Protein AF-0000000077548757 (afdb_homodimer)

Organism: Bursaphelenchus xylophilus (NCBI:txid6326)

Nearest PDB structures (foldseek):
  6l7t-assembly1_B  TM=7.097E-01  e=1.848E-05  Homo sapiens
  6l7u-assembly1_A  TM=6.089E-01  e=2.791E-05  Homo sap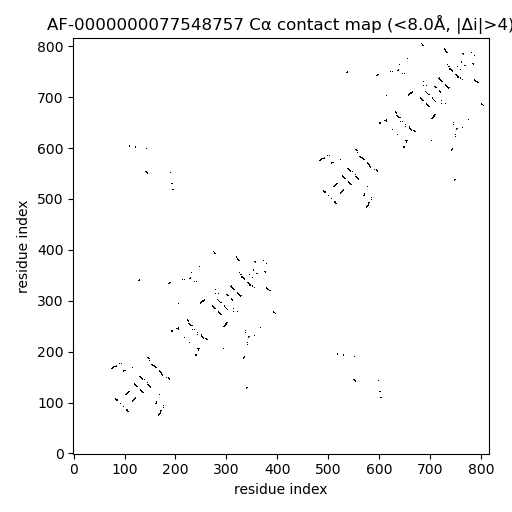iens
  6kam-assembly1_D  TM=5.502E-01  e=1.460E-05  Homo sapiens
  6l7s-assembly1_C  TM=5.361E-01  e=2.205E-05  Homo sapiens
  6kal-assembly1_A  TM=4.834E-01  e=6.367E-05  Homo sapiens

Secondary structure (DSSP, 8-state):
------------------------------TTHHHHHHHHHHHHHHHHHHSHHHHHHHHHHHHHHHHHHHHTS---EEEEEEEEEE--HHHHHHHHTT-PPPSSEEEEESS----SSEEEEEEEE--TTSSEEEEEESS--TTSPPPEEEEE----PPEEEEE-SSSEEEEEE--S-HHHHHHHGGG-BB-----PPP--S----SS-GGGTHHHHHHHHHHHTTT---EE-HHHHHHHHHHSS--TT--EEEEEEEGGG--HHHHHHHHHHSEEEEEES-TTT--EEEEEEETTEEEEEEEEEE-SSSEEEEEEEEGGGTEEEEEEEE----EEEEEETTEEEEEETTHHHHHHHHH-TTTTS---GGG--TTTT-TTEEEEEEPPHHHHHHHEEE-----------/------------------------------TTHHHHHHHHHHHHHHHHHHSHHHHHHHHHHHHHHHHHHHHTS---EEEEEEEEEE--HHHHHHHHTT-PPPSSEEEEESS----SSEEEEEEEE--TTSSEEEEEEEEE-TTSPEEEEEEE----PPEEEEE-SSSEEEEEE--S-HHHHHHHGGG-BB-----PPP--S----SS-GGGTHHHHHHHHHHHTTT---EE-HHHHHHHHHHSS--TT--EEEEEEEGGG--HHHHHHHHHHSEEEEEES-TTT--EEEEEEETTEEEEEEEEEE-SSSEEEEEEEEGGGTEEEEEEEE----EEEEEETTEEEEEETTHHHHHHHHH-TTTTS---GGG--TTTT-TTEEEEEEPPHHHHHHHEEE-----------

Sequence (816 aa):
MAERHNAAEPTAENTLVPWPGSHKLRFRIKSASNRILMRNYRWFTFAVLKLGPIAVILVIVFVLLQSHLYTRAGRRSVEKVENCLLVDADCLQNLAKKLPCKTPLKCAMTGPTRSRNVVTEYLIEDDLTKKYFTLVRAKFSANLTMSKRLLPRFDVTPYITVPTDSNTFVTVRKPPSLEWFNFHWPRSEFMDCLNVTMDRNVSARLIPLEKIGLFDDIRQRGEKFDVTVFLIGGTLLGWFRECDIIPHTHDIDFAIRFNEYKSEFFKYMDGIYRRRFRAGRIESGLEISYHIWGNVRADFFMMYRQNKTTEYIAGMLPWKRQAVRYFSPKVTKLCSGDLHGQLVYVPCNTIEILESTYGPDWMHDVPTNSYNYASSTFNTELGEVFSEAEWLAVWNEFYDKETPKPDSMAERHNAAEPTAENTLVPWPGSHKLRFRIKSASNRILMRNYRWFTFAVLKLGPIAVILVIVFVLLQSHLYTRAGRRSVEKVENCLLVDADCLQNLAKKLPCKTPLKCAMTGPTRSRNVVTEYLIEDDLTKKYFTLVRAKFSANLTMSKRLLPRFDVTPYITVPTDSNTFVTVRKPPSLEWFNFHWPRSEFMDCLNVTMDRNVSARLIPLEKIGLFDDIRQRGEKFDVTVFLIGGTLLGWFRECDIIPHTHDIDFAIRFNEYKSEFFKYMDGIYRRRFRAGRIESGLEISYHIWGNVRADFFMMYRQNKTTEYIAGMLPWKRQAVRYFSPKVTKLCSGDLHGQLVYVPCNTIEILESTYGPDWMHDVPTNSYNYASSTFNTELGEVFSEAEWLAVWNEFYDKETPKPDS

InterPro domains:
  IPR009644 FKTN/Mannosyltransferase regulator [PTHR15407] (121-393)

pLDDT: mean 80.48, std 24.13, range [18.17, 98.75]

Structure (mmCIF, N/CA/C/O backbone):
data_AF-0000000077548757-model_v1
#
loop_
_entity.id
_entity.type
_entity.pdbx_description
1 polymer '(pine wood nematode) hypothetical protein'
#
loop_
_atom_site.group_PDB
_atom_site.id
_atom_site.type_symbol
_atom_site.label_atom_id
_atom_site.label_alt_id
_atom_site.label_comp_id
_atom_site.label_asym_id
_atom_site.label_entity_id
_atom_site.label_seq_id
_atom_site.pdbx_PDB_ins_code
_atom_site.Cartn_x
_atom_site.Cartn_y
_atom_site.Cartn_z
_atom_site.occupancy
_atom_site.B_iso_or_equiv
_atom_site.auth_seq_id
_atom_site.auth_comp_id
_atom_site.auth_asym_id
_atom_site.auth_atom_id
_atom_site.pdbx_PDB_model_num
ATOM 1 N N . MET A 1 1 ? 4.879 32.344 -56.125 1 18.17 1 MET A N 1
ATOM 2 C CA . MET A 1 1 ? 6.27 32.75 -55.969 1 18.17 1 MET A CA 1
ATOM 3 C C . MET A 1 1 ? 6.555 33.156 -54.5 1 18.17 1 MET A C 1
ATOM 5 O O . MET A 1 1 ? 6.707 34.344 -54.188 1 18.17 1 MET A O 1
ATOM 9 N N . ALA A 1 2 ? 5.812 32.562 -53.625 1 20.67 2 ALA A N 1
ATOM 10 C CA . ALA A 1 2 ? 5.25 32.969 -52.344 1 20.67 2 ALA A CA 1
ATOM 11 C C . ALA A 1 2 ? 6.348 33.156 -51.312 1 20.67 2 ALA A C 1
ATOM 13 O O . ALA A 1 2 ? 7.188 32.281 -51.125 1 20.67 2 ALA A O 1
ATOM 14 N N . GLU A 1 3 ? 6.68 34.375 -51.031 1 18.58 3 GLU A N 1
ATOM 15 C CA . GLU A 1 3 ? 7.828 35 -50.375 1 18.58 3 GLU A CA 1
ATOM 16 C C . GLU A 1 3 ? 7.988 34.531 -48.938 1 18.58 3 GLU A C 1
ATOM 18 O O . GLU A 1 3 ? 7.078 34.719 -48.125 1 18.58 3 GLU A O 1
ATOM 23 N N . ARG A 1 4 ? 8.594 33.375 -48.719 1 19.78 4 ARG A N 1
ATOM 24 C CA . ARG A 1 4 ? 8.883 32.531 -47.594 1 19.78 4 ARG A CA 1
ATOM 25 C C . ARG A 1 4 ? 9.656 33.281 -46.5 1 19.78 4 ARG A C 1
ATOM 27 O O . ARG A 1 4 ? 10.812 33.656 -46.719 1 19.78 4 ARG A O 1
ATOM 34 N N . HIS A 1 5 ? 8.922 34.281 -45.875 1 18.95 5 HIS A N 1
ATOM 35 C CA . HIS A 1 5 ? 9.539 35.25 -44.969 1 18.95 5 HIS A CA 1
ATOM 36 C C . HIS A 1 5 ? 10.344 34.531 -43.875 1 18.95 5 HIS A C 1
ATOM 38 O O . HIS A 1 5 ? 9.867 33.562 -43.281 1 18.95 5 HIS A O 1
ATOM 44 N N . ASN A 1 6 ? 11.625 34.5 -44 1 19.42 6 ASN A N 1
ATOM 45 C CA . ASN A 1 6 ? 12.82 33.938 -43.375 1 19.42 6 ASN A CA 1
ATOM 46 C C . ASN A 1 6 ? 12.969 34.375 -41.938 1 19.42 6 ASN A C 1
ATOM 48 O O . ASN A 1 6 ? 13.211 35.562 -41.656 1 19.42 6 ASN A O 1
ATOM 52 N N . ALA A 1 7 ? 11.922 34 -41.156 1 20.2 7 ALA A N 1
ATOM 53 C CA . ALA A 1 7 ? 11.781 34.5 -39.781 1 20.2 7 ALA A CA 1
ATOM 54 C C . ALA A 1 7 ? 13.109 34.406 -39.031 1 20.2 7 ALA A C 1
ATOM 56 O O . ALA A 1 7 ? 13.766 33.375 -39.031 1 20.2 7 ALA A O 1
ATOM 57 N N . ALA A 1 8 ? 13.672 35.531 -38.781 1 20.02 8 ALA A N 1
ATOM 58 C CA . ALA A 1 8 ? 14.922 36.031 -38.219 1 20.02 8 ALA A CA 1
ATOM 59 C C . ALA A 1 8 ? 15.156 35.438 -36.844 1 20.02 8 ALA A C 1
ATOM 61 O O . ALA A 1 8 ? 14.312 35.562 -35.938 1 20.02 8 ALA A O 1
ATOM 62 N N . GLU A 1 9 ? 15.617 34.25 -36.719 1 21.44 9 GLU A N 1
ATOM 63 C CA . GLU A 1 9 ? 15.938 33.406 -35.562 1 21.44 9 GLU A CA 1
ATOM 64 C C . GLU A 1 9 ? 16.859 34.156 -34.594 1 21.44 9 GLU A C 1
ATOM 66 O O . GLU A 1 9 ? 17.984 34.5 -34.969 1 21.44 9 GLU A O 1
ATOM 71 N N . PRO A 1 10 ? 16.281 35.156 -33.844 1 19.94 10 PRO A N 1
ATOM 72 C CA . PRO A 1 10 ? 17.156 36.031 -33.094 1 19.94 10 PRO A CA 1
ATOM 73 C C . PRO A 1 10 ? 18.188 35.281 -32.25 1 19.94 10 PRO A C 1
ATOM 75 O O . PRO A 1 10 ? 17.875 34.25 -31.656 1 19.94 10 PRO A O 1
ATOM 78 N N . THR A 1 11 ? 19.359 35.125 -32.719 1 20.47 11 THR A N 1
ATOM 79 C CA . THR A 1 11 ? 20.609 34.531 -32.25 1 20.47 11 THR A CA 1
ATOM 80 C C . THR A 1 11 ? 21.062 35.125 -30.938 1 20.47 11 THR A C 1
ATOM 82 O O . THR A 1 11 ? 21.844 36.094 -30.922 1 20.47 11 THR A O 1
ATOM 85 N N . ALA A 1 12 ? 20.031 35.406 -30.078 1 20.61 12 ALA A N 1
ATOM 86 C CA . ALA A 1 12 ? 20.484 36.25 -28.953 1 20.61 12 ALA A CA 1
ATOM 87 C C . ALA A 1 12 ? 21.734 35.656 -28.328 1 20.61 12 ALA A C 1
ATOM 89 O O . ALA A 1 12 ? 21.797 34.469 -28 1 20.61 12 ALA A O 1
ATOM 90 N N . GLU A 1 13 ? 22.781 36.125 -28.766 1 20.19 13 GLU A N 1
ATOM 91 C CA . GLU A 1 13 ? 24.172 35.875 -28.422 1 20.19 13 GLU A CA 1
ATOM 92 C C . GLU A 1 13 ? 24.391 35.969 -26.906 1 20.19 13 GLU A C 1
ATOM 94 O O . GLU A 1 13 ? 24.234 37.031 -26.312 1 20.19 13 GLU A O 1
ATOM 99 N N . ASN A 1 14 ? 23.609 35.094 -26.234 1 19.17 14 ASN A N 1
ATOM 100 C CA . ASN A 1 14 ? 23.656 35.156 -24.781 1 19.17 14 ASN A CA 1
ATOM 101 C C . ASN A 1 14 ? 25.094 35.281 -24.281 1 19.17 14 ASN A C 1
ATOM 103 O O . ASN A 1 14 ? 25.938 34.438 -24.547 1 19.17 14 ASN A O 1
ATOM 107 N N . THR A 1 15 ? 25.531 36.469 -24.375 1 19.77 15 THR A N 1
ATOM 108 C CA . THR A 1 15 ? 26.859 36.906 -23.984 1 19.77 15 THR A CA 1
ATOM 109 C C . THR A 1 15 ? 27.219 36.375 -22.594 1 19.77 15 THR A C 1
ATOM 111 O O . THR A 1 15 ? 26.516 36.656 -21.625 1 19.77 15 THR A O 1
ATOM 114 N N . LEU A 1 16 ? 27.5 35.125 -22.562 1 21.05 16 LEU A N 1
ATOM 115 C CA . LEU A 1 16 ? 28.031 34.406 -21.391 1 21.05 16 LEU A CA 1
ATOM 116 C C . LEU A 1 16 ? 29.031 35.281 -20.641 1 21.05 16 LEU A C 1
ATOM 118 O O . LEU A 1 16 ? 30.062 35.656 -21.203 1 21.05 16 LEU A O 1
ATOM 122 N N . VAL A 1 17 ? 28.438 36.312 -20.094 1 21.81 17 VAL A N 1
ATOM 123 C CA . VAL A 1 17 ? 29.344 37.25 -19.422 1 21.81 17 VAL A CA 1
ATOM 124 C C . VAL A 1 17 ? 30.344 36.469 -18.562 1 21.81 17 VAL A C 1
ATOM 126 O O . VAL A 1 17 ? 29.953 35.562 -17.812 1 21.81 17 VAL A O 1
ATOM 129 N N . PRO A 1 18 ? 31.484 36.406 -19.047 1 23.81 18 PRO A N 1
ATOM 130 C CA . PRO A 1 18 ? 32.594 35.625 -18.531 1 23.81 18 PRO A CA 1
ATOM 131 C C . PRO A 1 18 ? 32.844 35.844 -17.031 1 23.81 18 PRO A C 1
ATOM 133 O O . PRO A 1 18 ? 32.781 37 -16.578 1 23.81 18 PRO A O 1
ATOM 136 N N . TRP A 1 19 ? 32.125 35.125 -16.281 1 19.66 19 TRP A N 1
ATOM 137 C CA . TRP A 1 19 ? 32.312 35.281 -14.836 1 19.66 19 TRP A CA 1
ATOM 138 C C . TRP A 1 19 ? 33.75 35.562 -14.492 1 19.66 19 TRP A C 1
ATOM 140 O O . TRP A 1 19 ? 34.656 34.906 -15.016 1 19.66 19 TRP A O 1
ATOM 150 N N . PRO A 1 20 ? 33.969 36.75 -14.047 1 21.52 20 PRO A N 1
ATOM 151 C CA . PRO A 1 20 ? 35.281 37.406 -13.969 1 21.52 20 PRO A CA 1
ATOM 152 C C . PRO A 1 20 ? 36.344 36.531 -13.297 1 21.52 20 PRO A C 1
ATOM 154 O O . PRO A 1 20 ? 37.469 36.469 -13.789 1 21.52 20 PRO A O 1
ATOM 157 N N . GLY A 1 21 ? 36.062 36.281 -12.023 1 20.47 21 GLY A N 1
ATOM 158 C CA . GLY A 1 21 ? 37.156 36.469 -11.078 1 20.47 21 GLY A CA 1
ATOM 159 C C . GLY A 1 21 ? 38.156 35.312 -11.07 1 20.47 21 GLY A C 1
ATOM 160 O O . GLY A 1 21 ? 37.906 34.281 -10.477 1 20.47 21 GLY A O 1
ATOM 161 N N . SER A 1 22 ? 38.656 34.844 -12.125 1 21.14 22 SER A N 1
ATOM 162 C CA . SER A 1 22 ? 39.562 33.719 -12.375 1 21.14 22 SER A CA 1
ATOM 163 C C . SER A 1 22 ? 40.844 33.875 -11.578 1 21.14 22 SER A C 1
ATOM 165 O O . SER A 1 22 ? 41.906 34.25 -12.133 1 21.14 22 SER A O 1
ATOM 167 N N . HIS A 1 23 ? 40.719 34.562 -10.445 1 19.89 23 HIS A N 1
ATOM 168 C CA . HIS A 1 23 ? 42.094 34.812 -10.023 1 19.89 23 HIS A CA 1
ATOM 169 C C . HIS A 1 23 ? 42.906 33.5 -9.992 1 19.89 23 HIS A C 1
ATOM 171 O O . HIS A 1 23 ? 42.375 32.469 -9.586 1 19.89 23 HIS A O 1
ATOM 177 N N . LYS A 1 24 ? 43.781 33.344 -10.938 1 24.06 24 LYS A N 1
ATOM 178 C CA . LYS A 1 24 ? 44.844 32.375 -11.156 1 24.06 24 LYS A CA 1
ATOM 179 C C . LYS A 1 24 ? 45.531 32.031 -9.844 1 24.06 24 LYS A C 1
ATOM 181 O O . LYS A 1 24 ? 46.188 32.875 -9.234 1 24.06 24 LYS A O 1
ATOM 186 N N . LEU A 1 25 ? 44.75 31.375 -8.984 1 19.11 25 LEU A N 1
ATOM 187 C CA . LEU A 1 25 ? 45.406 30.969 -7.762 1 19.11 25 LEU A CA 1
ATOM 188 C C . LEU A 1 25 ? 46.781 30.359 -8.078 1 19.11 25 LEU A C 1
ATOM 190 O O . LEU A 1 25 ? 46.844 29.312 -8.75 1 19.11 25 LEU A O 1
ATOM 194 N N . ARG A 1 26 ? 47.656 31.172 -8.484 1 21.97 26 ARG A N 1
ATOM 195 C CA . ARG A 1 26 ? 49.062 30.844 -8.688 1 21.97 26 ARG A CA 1
ATOM 196 C C . ARG A 1 26 ? 49.625 30.062 -7.508 1 21.97 26 ARG A C 1
ATOM 198 O O . ARG A 1 26 ? 49.688 30.578 -6.387 1 21.97 26 ARG A O 1
ATOM 205 N N . PHE A 1 27 ? 49.031 28.844 -7.434 1 20.73 27 PHE A N 1
ATOM 206 C CA . PHE A 1 27 ? 49.656 27.938 -6.469 1 20.73 27 PHE A CA 1
ATOM 207 C C . PHE A 1 27 ? 51.188 28.031 -6.547 1 20.73 27 PHE A C 1
ATOM 209 O O . PHE A 1 27 ? 51.781 27.672 -7.559 1 20.73 27 PHE A O 1
ATOM 216 N N . ARG A 1 28 ? 51.625 29.203 -6.184 1 22.31 28 ARG A N 1
ATOM 217 C CA . ARG A 1 28 ? 53.062 29.266 -6.02 1 22.31 28 ARG A CA 1
ATOM 218 C C . ARG A 1 28 ? 53.562 28.109 -5.168 1 22.31 28 ARG A C 1
ATOM 220 O O . ARG A 1 28 ? 53.219 28 -3.99 1 22.31 28 ARG A O 1
ATOM 227 N N . ILE A 1 29 ? 53.438 26.891 -5.801 1 23.19 29 ILE A N 1
ATOM 228 C CA . ILE A 1 29 ? 54.125 25.734 -5.25 1 23.19 29 ILE A CA 1
ATOM 229 C C . ILE A 1 29 ? 55.469 26.156 -4.691 1 23.19 29 ILE A C 1
ATOM 231 O O . ILE A 1 29 ? 56.375 26.531 -5.445 1 23.19 29 ILE A O 1
ATOM 235 N N . LYS A 1 30 ? 55.344 27.047 -3.658 1 24.25 30 LYS A N 1
ATOM 236 C CA . LYS A 1 30 ? 56.594 27.469 -3.004 1 24.25 30 LYS A CA 1
ATOM 237 C C . LYS A 1 30 ? 57.5 26.297 -2.713 1 24.25 30 LYS A C 1
ATOM 239 O O . LYS A 1 30 ? 57.062 25.25 -2.221 1 24.25 30 LYS A O 1
ATOM 244 N N . SER A 1 31 ? 58.5 26.141 -3.525 1 26.36 31 SER A N 1
ATOM 245 C CA . SER A 1 31 ? 59.688 25.297 -3.639 1 26.36 31 SER A CA 1
ATOM 246 C C . SER A 1 31 ? 60.312 25.016 -2.268 1 26.36 31 SER A C 1
ATOM 248 O O . SER A 1 31 ? 61.469 24.672 -2.168 1 26.36 31 SER A O 1
ATOM 250 N N . ALA A 1 32 ? 59.438 25.422 -1.247 1 28 32 ALA A N 1
ATOM 251 C CA . ALA A 1 32 ? 60.219 25.469 0.003 1 28 32 ALA A CA 1
ATOM 252 C C . ALA A 1 32 ? 60.625 24.078 0.435 1 28 32 ALA A C 1
ATOM 254 O O . ALA A 1 32 ? 61.438 23.922 1.361 1 28 32 ALA A O 1
ATOM 255 N N . SER A 1 33 ? 59.781 23.125 -0.044 1 29.12 33 SER A N 1
ATOM 256 C CA . SER A 1 33 ? 60.031 21.844 0.589 1 29.12 33 SER A CA 1
ATOM 257 C C . SER A 1 33 ? 61.438 21.328 0.261 1 29.12 33 SER A C 1
ATOM 259 O O . SER A 1 33 ? 61.875 20.297 0.781 1 29.12 33 SER A O 1
ATOM 261 N N . ASN A 1 34 ? 61.875 21.922 -0.869 1 30.22 34 ASN A N 1
ATOM 262 C CA . ASN A 1 34 ? 63.125 21.344 -1.293 1 30.22 34 ASN A CA 1
ATOM 263 C C . ASN A 1 34 ? 64.25 21.625 -0.282 1 30.22 34 ASN A C 1
ATOM 265 O O . ASN A 1 34 ? 65.312 21.062 -0.39 1 30.22 34 ASN A O 1
ATOM 269 N N . ARG A 1 35 ? 63.938 22.812 0.401 1 30.3 35 ARG A N 1
ATOM 270 C CA . ARG A 1 35 ? 65.062 23.297 1.188 1 30.3 35 ARG A CA 1
ATOM 271 C C . ARG A 1 35 ? 65.312 22.375 2.381 1 30.3 35 ARG A C 1
ATOM 273 O O . ARG A 1 35 ? 66.438 22.312 2.889 1 30.3 35 ARG A O 1
ATOM 280 N N . ILE A 1 36 ? 64.062 21.922 2.852 1 31.28 36 ILE A N 1
ATOM 281 C CA . ILE A 1 36 ? 64.312 21.219 4.105 1 31.28 36 ILE A CA 1
ATOM 282 C C . ILE A 1 36 ? 65.125 19.938 3.834 1 31.28 36 ILE A C 1
ATOM 284 O O . ILE A 1 36 ? 65.875 19.5 4.684 1 31.28 36 ILE A O 1
ATOM 288 N N . LEU A 1 37 ? 64.812 19.453 2.617 1 31.84 37 LEU A N 1
ATOM 289 C CA . LEU A 1 37 ? 65.5 18.203 2.307 1 31.84 37 LEU A CA 1
ATOM 290 C C . LEU A 1 37 ? 67 18.422 2.186 1 31.84 37 LEU A C 1
ATOM 292 O O . LEU A 1 37 ? 67.75 17.516 2.441 1 31.84 37 LEU A O 1
ATOM 296 N N . MET A 1 38 ? 67.188 19.719 1.727 1 34.41 38 MET A N 1
ATOM 297 C CA . MET A 1 38 ? 68.625 19.906 1.392 1 34.41 38 MET A CA 1
ATOM 298 C C . MET A 1 38 ? 69.438 19.969 2.652 1 34.41 38 MET A C 1
ATOM 300 O O . MET A 1 38 ? 70.688 19.828 2.586 1 34.41 38 MET A O 1
ATOM 304 N N . ARG A 1 39 ? 68.812 20.703 3.643 1 37.47 39 ARG A N 1
ATOM 305 C CA . ARG A 1 39 ? 69.625 20.938 4.797 1 37.47 39 ARG A CA 1
ATOM 306 C C . ARG A 1 39 ? 70.062 19.609 5.422 1 37.47 39 ARG A C 1
ATOM 308 O O . ARG A 1 39 ? 71.188 19.516 5.926 1 37.47 39 ARG A O 1
ATOM 315 N N . ASN A 1 40 ? 69.125 18.734 5.488 1 37.81 40 ASN A N 1
ATOM 316 C CA . ASN A 1 40 ? 69.438 17.5 6.195 1 37.81 40 ASN A CA 1
ATOM 317 C C . ASN A 1 40 ? 70.438 16.641 5.387 1 37.81 40 ASN A C 1
ATOM 319 O O . ASN A 1 40 ? 70.812 15.539 5.793 1 37.81 40 ASN A O 1
ATOM 323 N N . TYR A 1 41 ? 70.5 17.094 4.078 1 39.22 41 TYR A N 1
ATOM 324 C CA . TYR A 1 41 ? 71.438 16.328 3.258 1 39.22 41 TYR A CA 1
ATOM 325 C C . TYR A 1 41 ? 72.875 16.469 3.77 1 39.22 41 TYR A C 1
ATOM 327 O O . TYR A 1 41 ? 73.75 15.656 3.455 1 39.22 41 TYR A O 1
ATOM 335 N N . ARG A 1 42 ? 73.062 17.781 4.352 1 41.03 42 ARG A N 1
ATOM 336 C CA . ARG A 1 42 ? 74.438 18 4.75 1 41.03 42 ARG A CA 1
ATOM 337 C C . ARG A 1 42 ? 74.875 17.016 5.832 1 41.03 42 ARG A C 1
ATOM 339 O O . ARG A 1 42 ? 76 16.516 5.816 1 41.03 42 ARG A O 1
ATOM 346 N N . TRP A 1 43 ? 73.875 16.984 6.836 1 41.66 43 TRP A N 1
ATOM 347 C CA . TRP A 1 43 ? 74.312 16.125 7.938 1 41.66 43 TRP A CA 1
ATOM 348 C C . TRP A 1 43 ? 74.438 14.672 7.477 1 41.66 43 TRP A C 1
ATOM 350 O O . TRP A 1 43 ? 75.188 13.898 8.023 1 41.66 43 TRP A O 1
ATOM 360 N N . PHE A 1 44 ? 73.562 14.375 6.418 1 44.44 44 PHE A N 1
ATOM 361 C CA . PHE A 1 44 ? 73.562 13.016 5.891 1 44.44 44 PHE A CA 1
ATOM 362 C C . PHE A 1 44 ? 74.938 12.711 5.254 1 44.44 44 PHE A C 1
ATOM 364 O O . PHE A 1 44 ? 75.5 11.617 5.414 1 44.44 44 PHE A O 1
ATOM 371 N N . THR A 1 45 ? 75.438 13.742 4.512 1 45.53 45 THR A N 1
ATOM 372 C CA . THR A 1 45 ? 76.75 13.516 3.871 1 45.53 45 THR A CA 1
ATOM 373 C C . THR A 1 45 ? 77.812 13.32 4.918 1 45.53 45 THR A C 1
ATOM 375 O O . THR A 1 45 ? 78.688 12.492 4.734 1 45.53 45 THR A O 1
ATOM 378 N N . PHE A 1 46 ? 77.812 14.203 5.957 1 46.94 46 PHE A N 1
ATOM 379 C CA . PHE A 1 46 ? 78.875 14.07 6.926 1 46.94 46 PHE A CA 1
ATOM 380 C C . PHE A 1 46 ? 78.75 12.742 7.664 1 46.94 46 PHE A C 1
ATOM 382 O O . PHE A 1 46 ? 79.812 12.117 7.953 1 46.94 46 PHE A O 1
ATOM 389 N N . ALA A 1 47 ? 77.625 12.359 8.062 1 44.94 47 ALA A N 1
ATOM 390 C CA . ALA A 1 47 ? 77.5 11.109 8.812 1 44.94 47 ALA A CA 1
ATOM 391 C C . ALA A 1 47 ? 77.812 9.914 7.93 1 44.94 47 ALA A C 1
ATOM 393 O O . ALA A 1 47 ? 78.375 8.93 8.398 1 44.94 47 ALA A O 1
ATOM 394 N N . VAL A 1 48 ? 77.5 9.922 6.586 1 48.81 48 VAL A N 1
ATOM 395 C CA . VAL A 1 48 ? 77.938 8.852 5.676 1 48.81 48 VAL A CA 1
ATOM 396 C C . VAL A 1 48 ? 79.438 8.75 5.609 1 48.81 48 VAL A C 1
ATOM 398 O O . VAL A 1 48 ? 80 7.656 5.527 1 48.81 48 VAL A O 1
ATOM 401 N N . LEU A 1 49 ? 80.125 9.891 5.621 1 48.75 49 LEU A N 1
ATOM 402 C CA . LEU A 1 49 ? 81.625 9.789 5.539 1 48.75 49 LEU A CA 1
ATOM 403 C C . LEU A 1 49 ? 82.188 9.031 6.738 1 48.75 49 LEU A C 1
ATOM 405 O O . LEU A 1 49 ? 83.125 8.281 6.609 1 48.75 49 LEU A O 1
ATOM 409 N N . LYS A 1 50 ? 81.812 9.492 7.988 1 49.47 50 LYS A N 1
ATOM 410 C CA . LYS A 1 50 ? 82.562 8.891 9.117 1 49.47 50 LYS A CA 1
ATOM 411 C C . LYS A 1 50 ? 82.062 7.465 9.367 1 49.47 50 LYS A C 1
ATOM 413 O O . LYS A 1 50 ? 82.812 6.621 9.859 1 49.47 50 LYS A O 1
ATOM 418 N N . LEU A 1 51 ? 80.812 7.227 9.391 1 53.72 51 LEU A N 1
ATOM 419 C CA . LEU A 1 51 ? 80.375 5.973 10 1 53.72 51 LEU A CA 1
ATOM 420 C C . LEU A 1 51 ? 80.25 4.875 8.945 1 53.72 51 LEU A C 1
ATOM 422 O O . LEU A 1 51 ? 79.812 3.775 9.242 1 53.72 51 LEU A O 1
ATOM 426 N N . GLY A 1 52 ? 81.25 4.75 7.957 1 54.94 52 GLY A N 1
ATOM 427 C CA . GLY A 1 52 ? 81.562 3.688 7.008 1 54.94 52 GLY A CA 1
ATOM 428 C C . GLY A 1 52 ? 80.312 3.125 6.348 1 54.94 52 GLY A C 1
ATOM 429 O O . GLY A 1 52 ? 79.188 3.617 6.582 1 54.94 52 GLY A O 1
ATOM 430 N N . PRO A 1 53 ? 80.562 2.104 5.418 1 61.12 53 PRO A N 1
ATOM 431 C CA . PRO A 1 53 ? 79.562 1.482 4.551 1 61.12 53 PRO A CA 1
ATOM 432 C C . PRO A 1 53 ? 78.312 0.955 5.324 1 61.12 53 PRO A C 1
ATOM 434 O O . PRO A 1 53 ? 77.25 0.946 4.805 1 61.12 53 PRO A O 1
ATOM 437 N N . ILE A 1 54 ? 78.5 0.732 6.605 1 63.16 54 ILE A N 1
ATOM 438 C CA . ILE A 1 54 ? 77.438 0.149 7.395 1 63.16 54 ILE A CA 1
ATOM 439 C C . ILE A 1 54 ? 76.375 1.212 7.695 1 63.16 54 ILE A C 1
ATOM 441 O O . ILE A 1 54 ? 75.188 0.927 7.684 1 63.16 54 ILE A O 1
ATOM 445 N N . ALA A 1 55 ? 76.75 2.5 7.816 1 58.38 55 ALA A N 1
ATOM 446 C CA . ALA A 1 55 ? 75.812 3.574 8.078 1 58.38 55 ALA A CA 1
ATOM 447 C C . ALA A 1 55 ? 74.938 3.836 6.852 1 58.38 55 ALA A C 1
ATOM 449 O O . ALA A 1 55 ? 73.75 4.094 6.984 1 58.38 55 ALA A O 1
ATOM 450 N N . VAL A 1 56 ? 75.5 3.666 5.645 1 61.38 56 VAL A N 1
ATOM 451 C CA . VAL A 1 56 ? 74.75 3.795 4.418 1 61.38 56 VAL A CA 1
ATOM 452 C C . VAL A 1 56 ? 73.688 2.686 4.352 1 61.38 56 VAL A C 1
ATOM 454 O O . VAL A 1 56 ? 72.562 2.934 4 1 61.38 56 VAL A O 1
ATOM 457 N N . ILE A 1 57 ? 74.062 1.495 4.809 1 62.19 57 ILE A N 1
ATOM 458 C CA . ILE A 1 57 ? 73.125 0.379 4.797 1 62.19 57 ILE A CA 1
ATOM 459 C C . ILE A 1 57 ? 72 0.63 5.812 1 62.19 57 ILE A C 1
ATOM 461 O O . ILE A 1 57 ? 70.812 0.402 5.523 1 62.19 57 ILE A O 1
ATOM 465 N N . LEU A 1 58 ? 72.25 1.229 6.93 1 61.53 58 LEU A N 1
ATOM 466 C CA . LEU A 1 58 ? 71.25 1.494 7.949 1 61.53 58 LEU A CA 1
ATOM 467 C C . LEU A 1 58 ? 70.312 2.611 7.504 1 61.53 58 LEU A C 1
ATOM 469 O O . LEU A 1 58 ? 69.125 2.541 7.734 1 61.53 58 LEU A O 1
ATOM 473 N N . VAL A 1 59 ? 70.875 3.605 6.836 1 62.22 59 VAL A N 1
ATOM 474 C CA . VAL A 1 59 ? 70 4.664 6.301 1 62.22 59 VAL A CA 1
ATOM 475 C C . VAL A 1 59 ? 69.125 4.113 5.164 1 62.22 59 VAL A C 1
ATOM 477 O O . VAL A 1 59 ? 67.938 4.41 5.078 1 62.22 59 VAL A O 1
ATOM 480 N N . ILE A 1 60 ? 69.688 3.221 4.324 1 62.97 60 ILE A N 1
ATOM 481 C CA . ILE A 1 60 ? 68.938 2.604 3.262 1 62.97 60 ILE A CA 1
ATOM 482 C C . ILE A 1 60 ? 67.875 1.703 3.869 1 62.97 60 ILE A C 1
ATOM 484 O O . ILE A 1 60 ? 66.688 1.741 3.451 1 62.97 60 ILE A O 1
ATOM 488 N N . VAL A 1 61 ? 68.188 0.937 4.875 1 63.28 61 VAL A N 1
ATOM 489 C CA . VAL A 1 61 ? 67.188 0.087 5.543 1 63.28 61 VAL A CA 1
ATOM 490 C C . VAL A 1 61 ? 66.125 0.954 6.242 1 63.28 61 VAL A C 1
ATOM 492 O O . VAL A 1 61 ? 64.938 0.661 6.184 1 63.28 61 VAL A O 1
ATOM 495 N N . PHE A 1 62 ? 66.562 2.039 6.898 1 61.28 62 PHE A N 1
ATOM 496 C CA . PHE A 1 62 ? 65.625 2.951 7.527 1 61.28 62 PHE A CA 1
ATOM 497 C C . PHE A 1 62 ? 64.688 3.596 6.488 1 61.28 62 PHE A C 1
ATOM 499 O O . PHE A 1 62 ? 63.5 3.672 6.676 1 61.28 62 PHE A O 1
ATOM 506 N N . VAL A 1 63 ? 65.25 4.094 5.391 1 59.16 63 VAL A N 1
ATOM 507 C CA . VAL A 1 63 ? 64.438 4.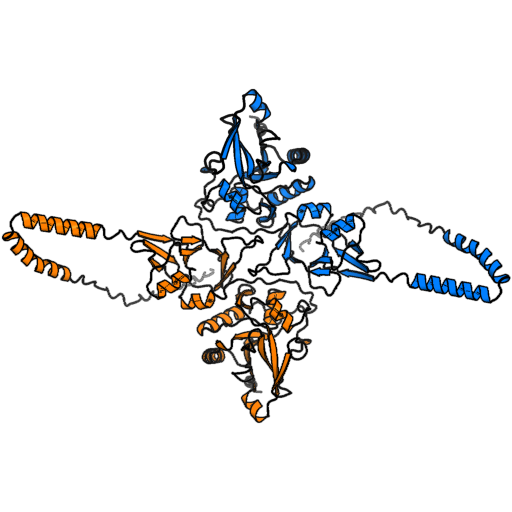672 4.324 1 59.16 63 VAL A CA 1
ATOM 508 C C . VAL A 1 63 ? 63.562 3.592 3.705 1 59.16 63 VAL A C 1
ATOM 510 O O . VAL A 1 63 ? 62.406 3.826 3.434 1 59.16 63 VAL A O 1
ATOM 513 N N . LEU A 1 64 ? 64.125 2.391 3.52 1 57.97 64 LEU A N 1
ATOM 514 C CA . LEU A 1 64 ? 63.281 1.293 3.014 1 57.97 64 LEU A CA 1
ATOM 515 C C . LEU A 1 64 ? 62.219 0.899 4.027 1 57.97 64 LEU A C 1
ATOM 517 O O . LEU A 1 64 ? 61.062 0.625 3.652 1 57.97 64 LEU A O 1
ATOM 521 N N . LEU A 1 65 ? 62.562 0.863 5.305 1 56.78 65 LEU A N 1
ATOM 522 C CA . LEU A 1 65 ? 61.562 0.593 6.34 1 56.78 65 LEU A CA 1
ATOM 523 C C . LEU A 1 65 ? 60.531 1.729 6.426 1 56.78 65 LEU A C 1
ATOM 525 O O . LEU A 1 65 ? 59.344 1.486 6.574 1 56.78 65 LEU A O 1
ATOM 529 N N . GLN A 1 66 ? 61 2.953 6.414 1 49.31 66 GLN A N 1
ATOM 530 C CA . GLN A 1 66 ? 60.062 4.074 6.352 1 49.31 66 GLN A CA 1
ATOM 531 C C . GLN A 1 66 ? 59.25 4.051 5.051 1 49.31 66 GLN A C 1
ATOM 533 O O . GLN A 1 66 ? 58.062 4.324 5.051 1 49.31 66 GLN A O 1
ATOM 538 N N . SER A 1 67 ? 59.969 3.812 3.953 1 49.12 67 SER A N 1
ATOM 539 C CA . SER A 1 67 ? 59.25 3.656 2.695 1 49.12 67 SER A CA 1
ATOM 540 C C . SER A 1 67 ? 58.312 2.451 2.742 1 49.12 67 SER A C 1
ATOM 542 O O . SER A 1 67 ? 57.188 2.514 2.242 1 49.12 67 SER A O 1
ATOM 544 N N . HIS A 1 68 ? 58.812 1.367 3.311 1 47.88 68 HIS A N 1
ATOM 545 C CA . HIS A 1 68 ? 57.906 0.24 3.523 1 47.88 68 HIS A CA 1
ATOM 546 C C . HIS A 1 68 ? 56.781 0.603 4.5 1 47.88 68 HIS A C 1
ATOM 548 O O . HIS A 1 68 ? 55.625 0.2 4.316 1 47.88 68 HIS A O 1
ATOM 554 N N . LEU A 1 69 ? 57.156 1.25 5.613 1 44.56 69 LEU A N 1
ATOM 555 C CA . LEU A 1 69 ? 56.094 1.766 6.48 1 44.56 69 LEU A CA 1
ATOM 556 C C . LEU A 1 69 ? 55.25 2.801 5.754 1 44.56 69 LEU A C 1
ATOM 558 O O . LEU A 1 69 ? 54.031 2.852 5.938 1 44.56 69 LEU A O 1
ATOM 562 N N . TYR A 1 70 ? 55.875 3.752 5.059 1 40.59 70 TYR A N 1
ATOM 563 C CA . TYR A 1 70 ? 55.094 4.68 4.25 1 40.59 70 TYR A CA 1
ATOM 564 C C . TYR A 1 70 ? 54.344 3.941 3.15 1 40.59 70 TYR A C 1
ATOM 566 O O . TYR A 1 70 ? 53.219 4.32 2.795 1 40.59 70 TYR A O 1
ATOM 574 N N . THR A 1 71 ? 54.969 3.039 2.523 1 39.94 71 THR A N 1
ATOM 575 C CA . THR A 1 71 ? 54.219 2.246 1.546 1 39.94 71 THR A CA 1
ATOM 576 C C . THR A 1 71 ? 53.125 1.429 2.227 1 39.94 71 THR A C 1
ATOM 578 O O . THR A 1 71 ? 52.125 1.102 1.607 1 39.94 71 THR A O 1
ATOM 581 N N . ARG A 1 72 ? 53.438 0.884 3.387 1 37.62 72 ARG A N 1
ATOM 582 C CA . ARG A 1 72 ? 52.312 0.318 4.105 1 37.62 72 ARG A CA 1
ATOM 583 C C . ARG A 1 72 ? 51.344 1.412 4.566 1 37.62 72 ARG A C 1
ATOM 585 O O . ARG A 1 72 ? 50.688 1.27 5.594 1 37.62 72 ARG A O 1
ATOM 592 N N . ALA A 1 73 ? 51.594 2.664 4.531 1 40.53 73 ALA A N 1
ATOM 593 C CA . ALA A 1 73 ? 50.469 3.6 4.602 1 40.53 73 ALA A CA 1
ATOM 594 C C . ALA A 1 73 ? 49.219 2.992 3.99 1 40.53 73 ALA A C 1
ATOM 596 O O . ALA A 1 73 ? 49.219 2.582 2.828 1 40.53 73 ALA A O 1
ATOM 597 N N . GLY A 1 74 ? 48.5 2.273 4.797 1 46.97 74 GLY A N 1
ATOM 598 C CA . GLY A 1 74 ? 47.344 1.404 4.551 1 46.97 74 GLY A CA 1
ATOM 599 C C . GLY A 1 74 ? 46.5 1.86 3.381 1 46.97 74 GLY A C 1
ATOM 600 O O . GLY A 1 74 ? 46.156 3.043 3.271 1 46.97 74 GLY A O 1
ATOM 601 N N . ARG A 1 75 ? 46.719 1.345 2.211 1 54.09 75 ARG A N 1
ATOM 602 C CA . ARG A 1 75 ? 45.938 1.58 1.003 1 54.09 75 ARG A CA 1
ATOM 603 C C . ARG A 1 75 ? 44.469 1.87 1.343 1 54.09 75 ARG A C 1
ATOM 605 O O . ARG A 1 75 ? 43.812 1.062 1.995 1 54.09 75 ARG A O 1
ATOM 612 N N . ARG A 1 76 ? 44.219 3.209 1.428 1 70.81 76 ARG A N 1
ATOM 613 C CA . ARG A 1 76 ? 42.844 3.645 1.571 1 70.81 76 ARG A CA 1
ATOM 614 C C . ARG A 1 76 ? 41.969 3.168 0.396 1 70.81 76 ARG A C 1
ATOM 616 O O . ARG A 1 76 ? 42.375 3.297 -0.761 1 70.81 76 ARG A O 1
ATOM 623 N N . SER A 1 77 ? 41.188 2.186 0.609 1 84.69 77 SER A N 1
ATOM 624 C CA . SER A 1 77 ? 40.219 1.723 -0.39 1 84.69 77 SER A CA 1
ATOM 625 C C . SER A 1 77 ? 38.938 2.557 -0.36 1 84.69 77 SER A C 1
ATOM 627 O O . SER A 1 77 ? 38.406 2.83 0.712 1 84.69 77 SER A O 1
ATOM 629 N N . VAL A 1 78 ? 38.75 3.277 -1.443 1 88.5 78 VAL A N 1
ATOM 630 C CA . VAL A 1 78 ? 37.531 4.043 -1.58 1 88.5 78 VAL A CA 1
ATOM 631 C C . VAL A 1 78 ? 36.562 3.314 -2.52 1 88.5 78 VAL A C 1
ATOM 633 O O . VAL A 1 78 ? 36.938 2.98 -3.648 1 88.5 78 VAL A O 1
ATOM 636 N N . GLU A 1 79 ? 35.438 2.945 -1.996 1 93.19 79 GLU A N 1
ATOM 637 C CA . GLU A 1 79 ? 34.375 2.357 -2.809 1 93.19 79 GLU A CA 1
ATOM 638 C C . GLU A 1 79 ? 33.25 3.357 -3.051 1 93.19 79 GLU A C 1
ATOM 640 O O . GLU A 1 79 ? 32.781 4.02 -2.119 1 93.19 79 GLU A O 1
ATOM 645 N N . LYS A 1 80 ? 32.875 3.502 -4.297 1 92.62 80 LYS A N 1
ATOM 646 C CA . LYS A 1 80 ? 31.75 4.379 -4.625 1 92.62 80 LYS A CA 1
ATOM 647 C C . LYS A 1 80 ? 30.5 3.57 -4.914 1 92.62 80 LYS A C 1
ATOM 649 O O . LYS A 1 80 ? 30.484 2.736 -5.82 1 92.62 80 LYS A O 1
ATOM 654 N N . VAL A 1 81 ? 29.5 3.752 -4.113 1 93.81 81 VAL A N 1
ATOM 655 C CA . VAL A 1 81 ? 28.188 3.133 -4.316 1 93.81 81 VAL A CA 1
ATOM 656 C C . VAL A 1 81 ? 27.172 4.195 -4.73 1 93.81 81 VAL A C 1
ATOM 658 O O . VAL A 1 81 ? 26.438 4.723 -3.893 1 93.81 81 VAL A O 1
ATOM 661 N N . GLU A 1 82 ? 26.984 4.438 -5.922 1 89.5 82 GLU A N 1
ATOM 662 C CA . GLU A 1 82 ? 26.297 5.59 -6.484 1 89.5 82 GLU A CA 1
ATOM 663 C C . GLU A 1 82 ? 24.781 5.465 -6.305 1 89.5 82 GLU A C 1
ATOM 665 O O . GLU A 1 82 ? 24.062 6.469 -6.258 1 89.5 82 GLU A O 1
ATOM 670 N N . ASN A 1 83 ? 24.312 4.305 -6.168 1 91.44 83 ASN A N 1
ATOM 671 C CA . ASN A 1 83 ? 22.875 4.129 -6.09 1 91.44 83 ASN A CA 1
ATOM 672 C C . ASN A 1 83 ? 22.391 4.066 -4.641 1 91.44 83 ASN A C 1
ATOM 674 O O . ASN A 1 83 ? 21.266 3.654 -4.371 1 91.44 83 ASN A O 1
ATOM 678 N N . CYS A 1 84 ? 23.234 4.488 -3.748 1 94.69 84 CYS A N 1
ATOM 679 C CA . CYS A 1 84 ? 22.906 4.508 -2.324 1 94.69 84 CYS A CA 1
ATOM 680 C C . CYS A 1 84 ? 22.641 5.93 -1.847 1 94.69 84 CYS A C 1
ATOM 682 O O . CYS A 1 84 ? 23.516 6.797 -1.932 1 94.69 84 CYS A O 1
ATOM 684 N N . LEU A 1 85 ? 21.453 6.141 -1.356 1 94.75 85 LEU A N 1
ATOM 685 C CA . LEU A 1 85 ? 21.156 7.309 -0.534 1 94.75 85 LEU A CA 1
ATOM 686 C C . LEU A 1 85 ? 21.297 6.977 0.949 1 94.75 85 LEU A C 1
ATOM 688 O O . LEU A 1 85 ? 20.594 6.102 1.458 1 94.75 85 LEU A O 1
ATOM 692 N N . LEU A 1 86 ? 22.156 7.68 1.646 1 95.75 86 LEU A N 1
ATOM 693 C CA . LEU A 1 86 ? 22.406 7.418 3.057 1 95.75 86 LEU A CA 1
ATOM 694 C C . LEU A 1 86 ? 21.203 7.805 3.914 1 95.75 86 LEU A C 1
ATOM 696 O O . LEU A 1 86 ? 20.844 8.977 3.973 1 95.75 86 LEU A O 1
ATOM 700 N N . VAL A 1 87 ? 20.609 6.805 4.562 1 96.38 87 VAL A N 1
ATOM 701 C CA . VAL A 1 87 ? 19.469 7.07 5.445 1 96.38 87 VAL A CA 1
ATOM 702 C C . VAL A 1 87 ? 19.781 6.555 6.852 1 96.38 87 VAL A C 1
ATOM 704 O O . VAL A 1 87 ? 18.859 6.312 7.645 1 96.38 87 VAL A O 1
ATOM 707 N N . ASP A 1 88 ? 20.984 6.402 7.16 1 96.12 88 ASP A N 1
ATOM 708 C CA . ASP A 1 88 ? 21.484 5.938 8.453 1 96.12 88 ASP A CA 1
ATOM 709 C C . ASP A 1 88 ? 21.625 7.09 9.438 1 96.12 88 ASP A C 1
ATOM 711 O O . ASP A 1 88 ? 22.609 7.828 9.414 1 96.12 88 ASP A O 1
ATOM 715 N N . ALA A 1 89 ? 20.719 7.156 10.336 1 94.19 89 ALA A N 1
ATOM 716 C CA . ALA A 1 89 ? 20.656 8.273 11.273 1 94.19 89 ALA A CA 1
ATOM 717 C C . ALA A 1 89 ? 21.906 8.305 12.156 1 94.19 89 ALA A C 1
ATOM 719 O O . ALA A 1 89 ? 22.469 9.375 12.406 1 94.19 89 ALA A O 1
ATOM 720 N N . ASP A 1 90 ? 22.281 7.148 12.625 1 95 90 ASP A N 1
ATOM 721 C CA . ASP A 1 90 ? 23.453 7.07 13.477 1 95 90 ASP A CA 1
ATOM 722 C C . ASP A 1 90 ? 24.703 7.535 12.727 1 95 90 ASP A C 1
ATOM 724 O O . ASP A 1 90 ? 25.531 8.273 13.273 1 95 90 ASP A O 1
ATOM 728 N N . CYS A 1 91 ? 24.812 7.086 11.562 1 95.75 91 CYS A N 1
ATOM 729 C CA . CYS A 1 91 ? 25.953 7.488 10.75 1 95.75 91 CYS A CA 1
ATOM 730 C C . CYS A 1 91 ? 25.953 8.992 10.516 1 95.75 91 CYS A C 1
ATOM 732 O O . CYS A 1 91 ? 26.984 9.648 10.672 1 95.75 91 CYS A O 1
ATOM 734 N N . LEU A 1 92 ? 24.844 9.562 10.156 1 94.69 92 LEU A N 1
ATOM 735 C CA . LEU A 1 92 ? 24.734 10.992 9.891 1 94.69 92 LEU A CA 1
ATOM 736 C C . LEU A 1 92 ? 25.109 11.805 11.125 1 94.69 92 LEU A C 1
ATOM 738 O O . LEU A 1 92 ? 25.781 12.828 11.023 1 94.69 92 LEU A O 1
ATOM 742 N N . GLN A 1 93 ? 24.734 11.344 12.234 1 94.88 93 GLN A N 1
ATOM 743 C CA . GLN A 1 93 ? 25.078 12.008 13.484 1 94.88 93 GLN A CA 1
ATOM 744 C C . GLN A 1 93 ? 26.594 11.922 13.742 1 94.88 93 GLN A C 1
ATOM 746 O O . GLN A 1 93 ? 27.203 12.898 14.18 1 94.88 93 GLN A O 1
ATOM 751 N N . ASN A 1 94 ? 27.172 10.781 13.508 1 94.31 94 ASN A N 1
ATOM 752 C CA . ASN A 1 94 ? 28.609 10.602 13.672 1 94.31 94 ASN A CA 1
ATOM 753 C C . ASN A 1 94 ? 29.391 11.523 12.742 1 94.31 94 ASN A C 1
ATOM 755 O O . ASN A 1 94 ? 30.375 12.156 13.156 1 94.31 94 ASN A O 1
ATOM 759 N N . LEU A 1 95 ? 28.953 11.578 11.57 1 91.75 95 LEU A N 1
ATOM 760 C CA . LEU A 1 95 ? 29.625 12.414 10.586 1 91.75 95 LEU A CA 1
ATOM 761 C C . LEU A 1 95 ? 29.609 13.875 11.008 1 91.75 95 LEU A C 1
ATOM 763 O O . LEU A 1 95 ? 30.594 14.602 10.812 1 91.75 95 LEU A O 1
ATOM 767 N N . ALA A 1 96 ? 28.484 14.289 11.539 1 91.25 96 ALA A N 1
ATOM 768 C CA . ALA A 1 96 ? 28.375 15.656 12.039 1 91.25 96 ALA A CA 1
ATOM 769 C C . ALA A 1 96 ? 29.391 15.922 13.148 1 91.25 96 ALA A C 1
ATOM 771 O O . ALA A 1 96 ? 29.844 17.062 13.32 1 91.25 96 ALA A O 1
ATOM 772 N N . LYS A 1 97 ? 29.844 14.891 13.852 1 92.94 97 LYS A N 1
ATOM 773 C CA . LYS A 1 97 ? 30.828 14.992 14.93 1 92.94 97 LYS A CA 1
ATOM 774 C C . LYS A 1 97 ? 32.219 14.609 14.445 1 92.94 97 LYS A C 1
ATOM 776 O O . LYS A 1 97 ? 33.156 14.461 15.242 1 92.94 97 LYS A O 1
ATOM 781 N N . LYS A 1 98 ? 32.375 14.336 13.172 1 89.94 98 LYS A N 1
ATOM 782 C CA . LYS A 1 98 ? 33.625 13.961 12.555 1 89.94 98 LYS A CA 1
ATOM 783 C C . LYS A 1 98 ? 34.125 12.609 13.07 1 89.94 98 LYS A C 1
ATOM 785 O O . LYS A 1 98 ? 35.312 12.43 13.336 1 89.94 98 LYS A O 1
ATOM 790 N N . LEU A 1 99 ? 33.188 11.766 13.328 1 91.62 99 LEU A N 1
ATOM 791 C CA . LEU A 1 99 ? 33.469 10.391 13.727 1 91.62 99 LEU A CA 1
ATOM 792 C C . LEU A 1 99 ? 33.156 9.414 12.594 1 91.62 99 LEU A C 1
ATOM 794 O O . LEU A 1 99 ? 32.312 9.703 11.734 1 91.62 99 LEU A O 1
ATOM 798 N N . PRO A 1 100 ? 33.812 8.289 12.594 1 92.62 100 PRO A N 1
ATOM 799 C CA . PRO A 1 100 ? 33.531 7.297 11.547 1 92.62 100 PRO A CA 1
ATOM 800 C C . PRO A 1 100 ? 32.188 6.605 11.742 1 92.62 100 PRO A C 1
ATOM 802 O O . PRO A 1 100 ? 31.641 6.621 12.844 1 92.62 100 PRO A O 1
ATOM 805 N N . CYS A 1 101 ? 31.672 6.023 10.648 1 95.31 101 CYS A N 1
ATOM 806 C CA . CYS A 1 101 ? 30.422 5.27 10.688 1 95.31 101 CYS A CA 1
ATOM 807 C C . CYS A 1 101 ? 30.688 3.775 10.828 1 95.31 101 CYS A C 1
ATOM 809 O O . CYS A 1 101 ? 31.734 3.289 10.422 1 95.31 101 CYS A O 1
ATOM 811 N N . LYS A 1 102 ? 29.734 3.121 11.398 1 93 102 LYS A N 1
ATOM 812 C CA . LYS A 1 102 ? 29.781 1.663 11.445 1 93 102 LYS A CA 1
ATOM 813 C C . LYS A 1 102 ? 29.188 1.052 10.18 1 93 102 LYS A C 1
ATOM 815 O O . LYS A 1 102 ? 28.156 1.515 9.68 1 93 102 LYS A O 1
ATOM 820 N N . THR A 1 103 ? 29.797 -0.012 9.609 1 92.25 103 THR A N 1
ATOM 821 C CA . THR A 1 103 ? 29.281 -0.738 8.453 1 92.25 103 THR A CA 1
ATOM 822 C C . THR A 1 103 ? 28.531 -1.994 8.898 1 92.25 103 THR A C 1
ATOM 824 O O . THR A 1 103 ? 28.797 -2.539 9.969 1 92.25 103 THR A O 1
ATOM 827 N N . PRO A 1 104 ? 27.547 -2.453 8.07 1 95.06 104 PRO A N 1
ATOM 828 C CA . PRO A 1 104 ? 27.156 -1.842 6.797 1 95.06 104 PRO A CA 1
ATOM 829 C C . PRO A 1 104 ? 26.297 -0.599 6.98 1 95.06 104 PRO A C 1
ATOM 831 O O . PRO A 1 104 ? 25.484 -0.533 7.918 1 95.06 104 PRO A O 1
ATOM 834 N N . LEU A 1 105 ? 26.516 0.407 6.07 1 96.25 105 LEU A N 1
ATOM 835 C CA . LEU A 1 105 ? 25.703 1.625 6.07 1 96.25 105 LEU A CA 1
ATOM 836 C C . LEU A 1 105 ? 24.281 1.336 5.613 1 96.25 105 LEU A C 1
ATOM 838 O O . LEU A 1 105 ? 24.062 0.638 4.621 1 96.25 105 LEU A O 1
ATOM 842 N N . LYS A 1 106 ? 23.312 1.9 6.293 1 96.69 106 LYS A N 1
ATOM 843 C CA . LYS A 1 106 ? 21.922 1.754 5.891 1 96.69 106 LYS A CA 1
ATOM 844 C C . LYS A 1 106 ? 21.578 2.717 4.758 1 96.69 106 LYS A C 1
ATOM 846 O O . LYS A 1 106 ? 21.703 3.934 4.906 1 96.69 106 LYS A O 1
ATOM 851 N N . CYS A 1 107 ? 21.047 2.131 3.652 1 96.56 107 CYS A N 1
ATOM 852 C CA . CYS A 1 107 ? 20.828 2.943 2.459 1 96.56 107 CYS A CA 1
ATOM 853 C C . CYS A 1 107 ? 19.422 2.732 1.896 1 96.56 107 CYS A C 1
ATOM 855 O O . CYS A 1 107 ? 18.844 1.659 2.059 1 96.56 107 CYS A O 1
ATOM 857 N N . ALA A 1 108 ? 18.828 3.74 1.334 1 96.25 108 ALA A N 1
ATOM 858 C CA . ALA A 1 108 ? 17.781 3.619 0.333 1 96.25 108 ALA A CA 1
ATOM 859 C C . ALA A 1 108 ? 18.359 3.479 -1.069 1 96.25 108 ALA A C 1
ATOM 861 O O . ALA A 1 108 ? 19.062 4.371 -1.545 1 96.25 108 ALA A O 1
ATOM 862 N N . MET A 1 109 ? 18.031 2.379 -1.725 1 94.44 109 MET A N 1
ATOM 863 C CA . MET A 1 109 ? 18.719 2.041 -2.965 1 94.44 109 MET A CA 1
ATOM 864 C C . MET A 1 109 ? 17.812 2.271 -4.172 1 94.44 109 MET A C 1
ATOM 866 O O . MET A 1 109 ? 16.625 1.982 -4.125 1 94.44 109 MET A O 1
ATOM 870 N N . THR A 1 110 ? 18.391 2.676 -5.312 1 90.81 110 THR A N 1
ATOM 871 C CA . THR A 1 110 ? 17.656 2.799 -6.562 1 90.81 110 THR A CA 1
ATOM 872 C C . THR A 1 110 ? 17.797 1.532 -7.402 1 90.81 110 THR A C 1
ATOM 874 O O . THR A 1 110 ? 17.109 1.374 -8.414 1 90.81 110 THR A O 1
ATOM 877 N N . GLY A 1 111 ? 18.625 0.62 -7.016 1 87.31 111 GLY A N 1
ATOM 878 C CA . GLY A 1 111 ? 18.891 -0.646 -7.68 1 87.31 111 GLY A CA 1
ATOM 879 C C . GLY A 1 111 ? 19.75 -1.583 -6.848 1 87.31 111 GLY A C 1
ATOM 880 O O . GLY A 1 111 ? 20.109 -1.261 -5.715 1 87.31 111 GLY A O 1
ATOM 881 N N . PRO A 1 112 ? 20 -2.748 -7.379 1 87.56 112 PRO A N 1
ATOM 882 C CA . PRO A 1 112 ? 20.797 -3.709 -6.617 1 87.56 112 PRO A CA 1
ATOM 883 C C . PRO A 1 112 ? 22.25 -3.275 -6.461 1 87.56 112 PRO A C 1
ATOM 885 O O . PRO A 1 112 ? 22.734 -2.436 -7.227 1 87.56 112 PRO A O 1
ATOM 888 N N . THR A 1 113 ? 22.844 -3.807 -5.41 1 88.19 113 THR A N 1
ATOM 889 C CA . THR A 1 113 ? 24.266 -3.549 -5.184 1 88.19 113 THR A CA 1
ATOM 890 C C . THR A 1 113 ? 24.984 -4.82 -4.738 1 88.19 113 THR A C 1
ATOM 892 O O . THR A 1 113 ? 24.359 -5.711 -4.148 1 88.19 113 THR A O 1
ATOM 895 N N . ARG A 1 114 ? 26.297 -4.91 -5.016 1 87.06 114 ARG A N 1
ATOM 896 C CA . ARG A 1 114 ? 27.125 -6.031 -4.578 1 87.06 114 ARG A CA 1
ATOM 897 C C . ARG A 1 114 ? 28.031 -5.625 -3.43 1 87.06 114 ARG A C 1
ATOM 899 O O . ARG A 1 114 ? 28.797 -6.449 -2.912 1 87.06 114 ARG A O 1
ATOM 906 N N . SER A 1 115 ? 27.906 -4.367 -3.043 1 90.38 115 SER A N 1
ATOM 907 C CA . SER A 1 115 ? 28.781 -3.863 -1.988 1 90.38 115 SER A CA 1
ATOM 908 C C . SER A 1 115 ? 28.422 -4.48 -0.638 1 90.38 115 SER A C 1
ATOM 910 O O . SER A 1 115 ? 27.25 -4.543 -0.266 1 90.38 115 SER A O 1
ATOM 912 N N . ARG A 1 116 ? 29.469 -4.855 0.081 1 90.69 116 ARG A N 1
ATOM 913 C CA . ARG A 1 116 ? 29.281 -5.391 1.425 1 90.69 116 ARG A CA 1
ATOM 914 C C . ARG A 1 116 ? 29.281 -4.273 2.463 1 90.69 116 ARG A C 1
ATOM 916 O O . ARG A 1 116 ? 28.969 -4.508 3.635 1 90.69 116 ARG A O 1
ATOM 923 N N . ASN A 1 117 ? 29.594 -3.041 2.062 1 93.75 117 ASN A N 1
ATOM 924 C CA . ASN A 1 117 ? 29.688 -1.914 2.984 1 93.75 117 ASN A CA 1
ATOM 925 C C . ASN A 1 117 ? 28.344 -1.219 3.174 1 93.75 117 ASN A C 1
ATOM 927 O O . ASN A 1 117 ? 28.219 -0.322 4.008 1 93.75 117 ASN A O 1
ATOM 931 N N . VAL A 1 118 ? 27.391 -1.611 2.379 1 94.94 118 VAL A N 1
ATOM 932 C CA . VAL A 1 118 ? 26.062 -1.001 2.504 1 94.94 118 VAL A CA 1
ATOM 933 C C . VAL A 1 118 ? 25 -2.09 2.627 1 94.94 118 VAL A C 1
ATOM 935 O O . VAL A 1 118 ? 25.234 -3.238 2.244 1 94.94 118 VAL A O 1
ATOM 938 N N . VAL A 1 119 ? 23.969 -1.743 3.244 1 94.69 119 VAL A N 1
ATOM 939 C CA . VAL A 1 119 ? 22.812 -2.629 3.318 1 94.69 119 VAL A CA 1
ATOM 940 C C . VAL A 1 119 ? 21.562 -1.896 2.818 1 94.69 119 VAL A C 1
ATOM 942 O O . VAL A 1 119 ? 21.375 -0.714 3.113 1 94.69 119 VAL A O 1
ATOM 945 N N . THR A 1 120 ? 20.781 -2.648 2.01 1 93.44 120 THR A N 1
ATOM 946 C CA . THR A 1 120 ? 19.531 -2.088 1.489 1 93.44 120 THR A CA 1
ATOM 947 C C . THR A 1 120 ? 18.438 -2.121 2.551 1 93.44 120 THR A C 1
ATOM 949 O O . THR A 1 120 ? 17.875 -3.178 2.834 1 93.44 120 THR A O 1
ATOM 952 N N . GLU A 1 121 ? 18.156 -0.95 3.066 1 95 121 GLU A N 1
ATOM 953 C CA . GLU A 1 121 ? 17.047 -0.85 4.008 1 95 121 GLU A CA 1
ATOM 954 C C . GLU A 1 121 ? 15.742 -0.477 3.299 1 95 121 GLU A C 1
ATOM 956 O O . GLU A 1 121 ? 14.664 -0.914 3.699 1 95 121 GLU A O 1
ATOM 961 N N . TYR A 1 122 ? 15.844 0.374 2.328 1 96.12 122 TYR A N 1
ATOM 962 C CA . TYR A 1 122 ? 14.711 0.821 1.526 1 96.12 122 TYR A CA 1
ATOM 963 C C . TYR A 1 122 ? 15.047 0.781 0.04 1 96.12 122 TYR A C 1
ATOM 965 O O . TYR A 1 122 ? 16.219 0.799 -0.34 1 96.12 122 TYR A O 1
ATOM 973 N N . LEU A 1 123 ? 13.984 0.674 -0.723 1 94.38 123 LEU A N 1
ATOM 974 C CA . LEU A 1 123 ? 14.055 0.909 -2.162 1 94.38 123 LEU A CA 1
ATOM 975 C C . LEU A 1 123 ? 13.398 2.238 -2.525 1 94.38 123 LEU A C 1
ATOM 977 O O . LEU A 1 123 ? 12.344 2.586 -1.981 1 94.38 123 LEU A O 1
ATOM 981 N N . ILE A 1 124 ? 13.992 2.959 -3.445 1 94.44 124 ILE A N 1
ATOM 982 C CA . ILE A 1 124 ? 13.477 4.27 -3.82 1 94.44 124 ILE A CA 1
ATOM 983 C C . ILE A 1 124 ? 12.555 4.137 -5.031 1 94.44 124 ILE A C 1
ATOM 985 O O . ILE A 1 124 ? 12.953 3.594 -6.066 1 94.44 124 ILE A O 1
ATOM 989 N N . GLU A 1 125 ? 11.367 4.523 -4.863 1 91.5 125 GLU A N 1
ATOM 990 C CA . GLU A 1 125 ? 10.422 4.738 -5.953 1 91.5 125 GLU A CA 1
ATOM 991 C C . GLU A 1 125 ? 10.266 6.223 -6.262 1 91.5 125 GLU A C 1
ATOM 993 O O . GLU A 1 125 ? 9.688 6.969 -5.469 1 91.5 125 GLU A O 1
ATOM 998 N N . ASP A 1 126 ? 10.727 6.59 -7.465 1 88.81 126 ASP A N 1
ATOM 999 C CA . ASP A 1 126 ? 10.734 8.008 -7.789 1 88.81 126 ASP A CA 1
ATOM 1000 C C . ASP A 1 126 ? 9.719 8.336 -8.883 1 88.81 126 ASP A C 1
ATOM 1002 O O . ASP A 1 126 ? 10.055 8.336 -10.07 1 88.81 126 ASP A O 1
ATOM 1006 N N . ASP A 1 127 ? 8.539 8.633 -8.492 1 91.44 127 ASP A N 1
ATOM 1007 C CA . ASP A 1 127 ? 7.484 9.141 -9.367 1 91.44 127 ASP A CA 1
ATOM 1008 C C . ASP A 1 127 ? 7.566 10.664 -9.5 1 91.44 127 ASP A C 1
ATOM 1010 O O . ASP A 1 127 ? 7.215 11.391 -8.57 1 91.44 127 ASP A O 1
ATOM 1014 N N . LEU A 1 128 ? 7.91 11.141 -10.641 1 91.44 128 LEU A N 1
ATOM 1015 C CA . LEU A 1 128 ? 8.242 12.547 -10.844 1 91.44 128 LEU A CA 1
ATOM 1016 C C . LEU A 1 128 ? 6.988 13.414 -10.82 1 91.44 128 LEU A C 1
ATOM 1018 O O . LEU A 1 128 ? 7.074 14.641 -10.734 1 91.44 128 LEU A O 1
ATOM 1022 N N . THR A 1 129 ? 5.848 12.82 -10.852 1 93.69 129 THR A N 1
ATOM 1023 C CA . THR A 1 129 ? 4.605 13.586 -10.781 1 93.69 129 THR A CA 1
ATOM 1024 C C . THR A 1 129 ? 4.289 13.977 -9.336 1 93.69 129 THR A C 1
ATOM 1026 O O . THR A 1 129 ? 3.412 14.805 -9.094 1 93.69 129 THR A O 1
ATOM 1029 N N . LYS A 1 130 ? 4.984 13.453 -8.398 1 96.25 130 LYS A N 1
ATOM 1030 C CA . LYS A 1 130 ? 4.758 13.711 -6.977 1 96.25 130 LYS A CA 1
ATOM 1031 C C . LYS A 1 130 ? 5.789 14.688 -6.426 1 96.25 130 LYS A C 1
ATOM 1033 O O . LYS A 1 130 ? 6.898 14.797 -6.957 1 96.25 130 LYS A O 1
ATOM 1038 N N . LYS A 1 131 ? 5.445 15.359 -5.348 1 96.81 131 LYS A N 1
ATOM 1039 C CA . LYS A 1 131 ? 6.336 16.328 -4.715 1 96.81 131 LYS A CA 1
ATOM 1040 C C . LYS A 1 131 ? 7.25 15.648 -3.697 1 96.81 131 LYS A C 1
ATOM 1042 O O . LYS A 1 131 ? 7.934 16.328 -2.922 1 96.81 131 LYS A O 1
ATOM 1047 N N . TYR A 1 132 ? 7.27 14.367 -3.766 1 96.81 132 TYR A N 1
ATOM 1048 C CA . TYR A 1 132 ? 8.055 13.562 -2.836 1 96.81 132 TYR A CA 1
ATOM 1049 C C . TYR A 1 132 ? 8.578 12.305 -3.514 1 96.81 132 TYR A C 1
ATOM 1051 O O . TYR A 1 132 ? 8.133 11.938 -4.602 1 96.81 132 TYR A O 1
ATOM 1059 N N . PHE A 1 133 ? 9.578 11.68 -2.895 1 93.88 133 PHE A N 1
ATOM 1060 C CA . PHE A 1 133 ? 9.945 10.312 -3.266 1 93.88 133 PHE A CA 1
ATOM 1061 C C . PHE A 1 133 ? 9.477 9.32 -2.205 1 93.88 133 PHE A C 1
ATOM 1063 O O . PHE A 1 133 ? 9.336 9.68 -1.033 1 93.88 133 PHE A O 1
ATOM 1070 N N . THR A 1 134 ? 9.234 8.156 -2.684 1 96.44 134 THR A N 1
ATOM 1071 C CA . THR A 1 134 ? 8.766 7.09 -1.808 1 96.44 134 THR A CA 1
ATOM 1072 C C . THR A 1 134 ? 9.891 6.102 -1.512 1 96.44 134 THR A C 1
ATOM 1074 O O . THR A 1 134 ? 10.578 5.648 -2.426 1 96.44 134 THR A O 1
ATOM 1077 N N . LEU A 1 135 ? 10.148 5.883 -0.235 1 96.56 135 LEU A N 1
ATOM 1078 C CA . LEU A 1 135 ? 11.039 4.816 0.219 1 96.56 135 LEU A CA 1
ATOM 1079 C C . LEU A 1 135 ? 10.234 3.596 0.661 1 96.56 135 LEU A C 1
ATOM 1081 O O . LEU A 1 135 ? 9.477 3.664 1.627 1 96.56 135 LEU A O 1
ATOM 1085 N N . VAL A 1 136 ? 10.406 2.516 -0.045 1 94.62 136 VAL A N 1
ATOM 1086 C CA . VAL A 1 136 ? 9.711 1.272 0.281 1 94.62 136 VAL A CA 1
ATOM 1087 C C . VAL A 1 136 ? 10.641 0.355 1.072 1 94.62 136 VAL A C 1
ATOM 1089 O O . VAL A 1 136 ? 11.734 0.025 0.612 1 94.62 136 VAL A O 1
ATOM 1092 N N . ARG A 1 137 ? 10.203 -0.034 2.201 1 93.44 137 ARG A N 1
ATOM 1093 C CA . ARG A 1 137 ? 11.031 -0.923 3.01 1 93.44 137 ARG A CA 1
ATOM 1094 C C . ARG A 1 137 ? 11.305 -2.232 2.275 1 93.44 137 ARG A C 1
ATOM 1096 O O . ARG A 1 137 ? 10.398 -2.824 1.691 1 93.44 137 ARG A O 1
ATOM 1103 N N . ALA A 1 138 ? 12.547 -2.701 2.332 1 87.75 138 ALA A N 1
ATOM 1104 C CA . ALA A 1 138 ? 12.977 -3.867 1.565 1 87.75 138 ALA A CA 1
ATOM 1105 C C . ALA A 1 138 ? 12.562 -5.164 2.258 1 87.75 138 ALA A C 1
ATOM 1107 O O . ALA A 1 138 ? 12.75 -6.254 1.713 1 87.75 138 ALA A O 1
ATOM 1108 N N . LYS A 1 139 ? 11.836 -5.113 3.318 1 83.81 139 LYS A N 1
ATOM 1109 C CA . LYS A 1 139 ? 11.375 -6.285 4.055 1 83.81 139 LYS A CA 1
ATOM 1110 C C . LYS A 1 139 ? 9.875 -6.211 4.324 1 83.81 139 LYS A C 1
ATOM 1112 O O . LYS A 1 139 ? 9.352 -5.145 4.66 1 83.81 139 LYS A O 1
ATOM 1117 N N . PHE A 1 140 ? 9.195 -7.383 4.137 1 82.62 140 PHE A N 1
ATOM 1118 C CA . PHE A 1 140 ? 7.762 -7.453 4.398 1 82.62 140 PHE A CA 1
ATOM 1119 C C . PHE A 1 140 ? 7.488 -7.594 5.895 1 82.62 140 PHE A C 1
ATOM 1121 O O . PHE A 1 140 ? 8.273 -8.219 6.613 1 82.62 140 PHE A O 1
ATOM 1128 N N . SER A 1 141 ? 6.316 -7.012 6.199 1 84.31 141 SER A N 1
ATOM 1129 C CA . SER A 1 141 ? 5.801 -7.242 7.543 1 84.31 141 SER A CA 1
ATOM 1130 C C . SER A 1 141 ? 5.094 -8.586 7.645 1 84.31 141 SER A C 1
ATOM 1132 O O . SER A 1 141 ? 4.957 -9.297 6.645 1 84.31 141 SER A O 1
ATOM 1134 N N . ALA A 1 142 ? 4.742 -8.875 8.883 1 81.44 142 ALA A N 1
ATOM 1135 C CA . ALA A 1 142 ? 4.055 -10.133 9.148 1 81.44 142 ALA A CA 1
ATOM 1136 C C . ALA A 1 142 ? 2.748 -10.227 8.359 1 81.44 142 ALA A C 1
ATOM 1138 O O . ALA A 1 142 ? 2.309 -11.312 8 1 81.44 142 ALA A O 1
ATOM 1139 N N . ASN A 1 143 ? 2.176 -9.109 8.016 1 81.12 143 ASN A N 1
ATOM 1140 C CA . ASN A 1 143 ? 0.908 -9.094 7.289 1 81.12 143 ASN A CA 1
ATOM 1141 C C . ASN A 1 143 ? 1.122 -8.945 5.789 1 81.12 143 ASN A C 1
ATOM 1143 O O . ASN A 1 143 ? 0.199 -8.578 5.059 1 81.12 143 ASN A O 1
ATOM 1147 N N . LEU A 1 144 ? 2.377 -9.141 5.371 1 84.44 144 LEU A N 1
ATOM 1148 C CA . LEU A 1 144 ? 2.762 -9.195 3.963 1 84.44 144 LEU A CA 1
ATOM 1149 C C . LEU A 1 144 ? 2.646 -7.82 3.314 1 84.44 144 LEU A C 1
ATOM 1151 O O . LEU A 1 144 ? 2.434 -7.715 2.104 1 84.44 144 LEU A O 1
ATOM 1155 N N . THR A 1 145 ? 2.635 -6.793 4.164 1 86.31 145 THR A N 1
ATOM 1156 C CA . THR A 1 145 ? 2.637 -5.422 3.664 1 86.31 145 THR A CA 1
ATOM 1157 C C . THR A 1 145 ? 4.035 -4.816 3.748 1 86.31 145 THR A C 1
ATOM 1159 O O . THR A 1 145 ? 4.848 -5.23 4.574 1 86.31 145 THR A O 1
ATOM 1162 N N . MET A 1 146 ? 4.238 -3.936 2.779 1 86.38 146 MET A N 1
ATOM 1163 C CA . MET A 1 146 ? 5.488 -3.184 2.809 1 86.38 146 MET A CA 1
ATOM 1164 C C . MET A 1 146 ? 5.266 -1.78 3.361 1 86.38 146 MET A C 1
ATOM 1166 O O . MET A 1 146 ? 4.441 -1.025 2.842 1 86.38 146 MET A O 1
ATOM 1170 N N . SER A 1 147 ? 6.031 -1.489 4.48 1 92.31 147 SER A N 1
ATOM 1171 C CA . SER A 1 147 ? 5.949 -0.132 5.012 1 92.31 147 SER A CA 1
ATOM 1172 C C . SER A 1 147 ? 6.688 0.857 4.117 1 92.31 147 SER A C 1
ATOM 1174 O O . SER A 1 147 ? 7.625 0.484 3.408 1 92.31 147 SER A O 1
ATOM 1176 N N . LYS A 1 148 ? 6.227 2.047 4.141 1 95.56 148 LYS A N 1
ATOM 1177 C CA . LYS A 1 148 ? 6.789 3.088 3.283 1 95.56 148 LYS A CA 1
ATOM 1178 C C . LYS A 1 148 ? 7.117 4.344 4.086 1 95.56 148 LYS A C 1
ATOM 1180 O O . LYS A 1 148 ? 6.66 4.5 5.223 1 95.56 148 LYS A O 1
ATOM 1185 N N . ARG A 1 149 ? 8 5.121 3.533 1 97.19 149 ARG A N 1
ATOM 1186 C CA . ARG A 1 149 ? 8.289 6.477 3.992 1 97.19 149 ARG A CA 1
ATOM 1187 C C . ARG A 1 149 ? 8.242 7.469 2.836 1 97.19 149 ARG A C 1
ATOM 1189 O O . ARG A 1 149 ? 8.602 7.133 1.707 1 97.19 149 ARG A O 1
ATOM 1196 N N . LEU A 1 150 ? 7.734 8.633 3.096 1 98 150 LEU A N 1
ATOM 1197 C CA . LEU A 1 150 ? 7.785 9.711 2.117 1 98 150 LEU A CA 1
ATOM 1198 C C . LEU A 1 150 ? 8.75 10.805 2.561 1 98 150 LEU A C 1
ATOM 1200 O O . LEU A 1 150 ? 8.719 11.227 3.719 1 98 150 LEU A O 1
ATOM 1204 N N . LEU A 1 151 ? 9.617 11.18 1.654 1 96.75 151 LEU A N 1
ATOM 1205 C CA . LEU A 1 151 ? 10.508 12.32 1.857 1 96.75 151 LEU A CA 1
ATOM 1206 C C . LEU A 1 151 ? 10.297 13.375 0.779 1 96.75 151 LEU A C 1
ATOM 1208 O O . LEU A 1 151 ? 10.102 13.039 -0.392 1 96.75 151 LEU A O 1
ATOM 1212 N N . PRO A 1 152 ? 10.367 14.672 1.215 1 96.62 152 PRO A N 1
ATOM 1213 C CA . PRO A 1 152 ? 10.273 15.703 0.175 1 96.62 152 PRO A CA 1
ATOM 1214 C C . PRO A 1 152 ? 11.352 15.555 -0.896 1 96.62 152 PRO A C 1
ATOM 1216 O O . PRO A 1 152 ? 12.477 15.141 -0.595 1 96.62 152 PRO A O 1
ATOM 1219 N N . ARG A 1 153 ? 10.922 15.945 -2.049 1 93.44 153 ARG A N 1
ATOM 1220 C CA . ARG A 1 153 ? 11.898 15.953 -3.135 1 93.44 153 ARG A CA 1
ATOM 1221 C C . ARG A 1 153 ? 13.016 16.953 -2.857 1 93.44 153 ARG A C 1
ATOM 1223 O O . ARG A 1 153 ? 12.758 18.062 -2.365 1 93.44 153 ARG A O 1
ATOM 1230 N N . PHE A 1 154 ? 14.203 16.531 -3.121 1 89.25 154 PHE A N 1
ATOM 1231 C CA . PHE A 1 154 ? 15.359 17.406 -3.033 1 89.25 154 PHE A CA 1
ATOM 1232 C C . PHE A 1 154 ? 16.344 17.141 -4.168 1 89.25 154 PHE A C 1
ATOM 1234 O O . PHE A 1 154 ? 16.312 16.062 -4.77 1 89.25 154 PHE A O 1
ATOM 1241 N N . ASP A 1 155 ? 16.938 18.25 -4.582 1 76.69 155 ASP A N 1
ATOM 1242 C CA . ASP A 1 155 ? 17.969 18.078 -5.602 1 76.69 155 ASP A CA 1
ATOM 1243 C C . ASP A 1 155 ? 19.125 17.234 -5.07 1 76.69 155 ASP A C 1
ATOM 1245 O O . ASP A 1 155 ? 19.656 17.5 -3.988 1 76.69 155 ASP A O 1
ATOM 1249 N N . VAL A 1 156 ? 19.016 15.914 -5.512 1 61.97 156 VAL A N 1
ATOM 1250 C CA . VAL A 1 156 ? 20.047 15 -5.027 1 61.97 156 VAL A CA 1
ATOM 1251 C C . VAL A 1 156 ? 21.391 15.711 -4.977 1 61.97 156 VAL A C 1
ATOM 1253 O O . VAL A 1 156 ? 21.812 16.344 -5.953 1 61.97 156 VAL A O 1
ATOM 1256 N N . THR A 1 157 ? 21.797 15.984 -3.713 1 63.12 157 THR A N 1
ATOM 1257 C CA . THR A 1 157 ? 23.062 16.594 -3.32 1 63.12 157 THR A CA 1
ATOM 1258 C C . THR A 1 157 ? 24.234 15.773 -3.84 1 63.12 157 THR A C 1
ATOM 1260 O O . THR A 1 157 ? 24.078 14.602 -4.172 1 63.12 157 THR A O 1
ATOM 1263 N N . PRO A 1 158 ? 25.391 16.344 -3.629 1 74.44 158 PRO A N 1
ATOM 1264 C CA . PRO A 1 158 ? 26.719 15.812 -3.949 1 74.44 158 PRO A CA 1
ATOM 1265 C C . PRO A 1 158 ? 27.062 14.57 -3.135 1 74.44 158 PRO A C 1
ATOM 1267 O O . PRO A 1 158 ? 26.391 14.273 -2.141 1 74.44 158 PRO A O 1
ATOM 1270 N N . TYR A 1 159 ? 27.719 13.688 -3.477 1 89.12 159 TYR A N 1
ATOM 1271 C CA . TYR A 1 159 ? 28.328 12.516 -2.855 1 89.12 159 TYR A CA 1
ATOM 1272 C C . TYR A 1 159 ? 29.109 12.891 -1.607 1 89.12 159 TYR A C 1
ATOM 1274 O O . TYR A 1 159 ? 29.594 14.023 -1.489 1 89.12 159 TYR A O 1
ATOM 1282 N N . ILE A 1 160 ? 28.953 12.117 -0.603 1 90.44 160 ILE A N 1
ATOM 1283 C CA . ILE A 1 160 ? 29.797 12.25 0.582 1 90.44 160 ILE A CA 1
ATOM 1284 C C . ILE A 1 160 ? 30.656 11 0.741 1 90.44 160 ILE A C 1
ATOM 1286 O O . ILE A 1 160 ? 30.203 9.883 0.482 1 90.44 160 ILE A O 1
ATOM 1290 N N . THR A 1 161 ? 31.859 11.227 1.089 1 92.19 161 THR A N 1
ATOM 1291 C CA . THR A 1 161 ? 32.75 10.117 1.394 1 92.19 161 THR A CA 1
ATOM 1292 C C . THR A 1 161 ? 32.781 9.844 2.896 1 92.19 161 THR A C 1
ATOM 1294 O O . THR A 1 161 ? 33.156 10.727 3.68 1 92.19 161 THR A O 1
ATOM 1297 N N . VAL A 1 162 ? 32.375 8.641 3.289 1 91.81 162 VAL A N 1
ATOM 1298 C CA . VAL A 1 162 ? 32.188 8.242 4.68 1 91.81 162 VAL A CA 1
ATOM 1299 C C . VAL A 1 162 ? 33.312 7.316 5.109 1 91.81 162 VAL A C 1
ATOM 1301 O O . VAL A 1 162 ? 33.531 6.277 4.492 1 91.81 162 VAL A O 1
ATOM 1304 N N . PRO A 1 163 ? 34.062 7.695 6.105 1 90.5 163 PRO A N 1
ATOM 1305 C CA . PRO A 1 163 ? 35.031 6.746 6.68 1 90.5 163 PRO A CA 1
ATOM 1306 C C . PRO A 1 163 ? 34.344 5.633 7.473 1 90.5 163 PRO A C 1
ATOM 1308 O O . PRO A 1 163 ? 33.5 5.906 8.32 1 90.5 163 PRO A O 1
ATOM 1311 N N . THR A 1 164 ? 34.594 4.375 7.129 1 86.56 164 THR A N 1
ATOM 1312 C CA . THR A 1 164 ? 34.031 3.252 7.855 1 86.56 164 THR A CA 1
ATOM 1313 C C . THR A 1 164 ? 35.062 2.611 8.781 1 86.56 164 THR A C 1
ATOM 1315 O O . THR A 1 164 ? 34.688 1.964 9.766 1 86.56 164 THR A O 1
ATOM 1318 N N . ASP A 1 165 ? 36.219 2.617 8.547 1 80.62 165 ASP A N 1
ATOM 1319 C CA . ASP A 1 165 ? 37.344 2.285 9.406 1 80.62 165 ASP A CA 1
ATOM 1320 C C . ASP A 1 165 ? 38.594 3.121 9.055 1 80.62 165 ASP A C 1
ATOM 1322 O O . ASP A 1 165 ? 38.469 4.152 8.391 1 80.62 165 ASP A O 1
ATOM 1326 N N . SER A 1 166 ? 39.781 2.709 9.578 1 78.94 166 SER A N 1
ATOM 1327 C CA . SER A 1 166 ? 41 3.496 9.398 1 78.94 166 SER A CA 1
ATOM 1328 C C . SER A 1 166 ? 41.438 3.527 7.938 1 78.94 166 SER A C 1
ATOM 1330 O O . SER A 1 166 ? 42.031 4.504 7.48 1 78.94 166 SER A O 1
ATOM 1332 N N . ASN A 1 167 ? 40.969 2.564 7.141 1 83.12 167 ASN A N 1
ATOM 1333 C CA . ASN A 1 167 ? 41.5 2.498 5.789 1 83.12 167 ASN A CA 1
ATOM 1334 C C . ASN A 1 167 ? 40.406 2.328 4.746 1 83.12 167 ASN A C 1
ATOM 1336 O O . ASN A 1 167 ? 40.688 2.236 3.549 1 83.12 167 ASN A O 1
ATOM 1340 N N . THR A 1 168 ? 39.156 2.299 5.145 1 87.31 168 THR A N 1
ATOM 1341 C CA . THR A 1 168 ? 38.094 2.045 4.199 1 87.31 168 THR A CA 1
ATOM 1342 C C . THR A 1 168 ? 37.125 3.227 4.152 1 87.31 168 THR A C 1
ATOM 1344 O O . THR A 1 168 ? 36.656 3.705 5.191 1 87.31 168 THR A O 1
ATOM 1347 N N . PHE A 1 169 ? 36.938 3.707 2.912 1 92.38 169 PHE A N 1
ATOM 1348 C CA . PHE A 1 169 ? 36 4.812 2.684 1 92.38 169 PHE A CA 1
ATOM 1349 C C . PHE A 1 169 ? 34.938 4.418 1.674 1 92.38 169 PHE A C 1
ATOM 1351 O O . PHE A 1 169 ? 35.219 3.727 0.694 1 92.38 169 PHE A O 1
ATOM 1358 N N . VAL A 1 170 ? 33.719 4.816 1.996 1 94.5 170 VAL A N 1
ATOM 1359 C CA . VAL A 1 170 ? 32.594 4.555 1.094 1 94.5 170 VAL A CA 1
ATOM 1360 C C . VAL A 1 170 ? 31.953 5.871 0.667 1 94.5 170 VAL A C 1
ATOM 1362 O O . VAL A 1 170 ? 31.609 6.703 1.51 1 94.5 170 VAL A O 1
ATOM 1365 N N . THR A 1 171 ? 31.891 6.074 -0.604 1 93.94 171 THR A N 1
ATOM 1366 C CA . THR A 1 171 ? 31.25 7.266 -1.142 1 93.94 171 THR A CA 1
ATOM 1367 C C . THR A 1 171 ? 29.797 6.973 -1.534 1 93.94 171 THR A C 1
ATOM 1369 O O . THR A 1 171 ? 29.547 6.078 -2.346 1 93.94 171 THR A O 1
ATOM 1372 N N . VAL A 1 172 ? 28.891 7.684 -0.922 1 94.88 172 VAL A N 1
ATOM 1373 C CA . VAL A 1 172 ? 27.453 7.484 -1.163 1 94.88 172 VAL A CA 1
ATOM 1374 C C . VAL A 1 172 ? 26.766 8.836 -1.31 1 94.88 172 VAL A C 1
ATOM 1376 O O . VAL A 1 172 ? 27.359 9.883 -1.057 1 94.88 172 VAL A O 1
ATOM 1379 N N . ARG A 1 173 ? 25.516 8.812 -1.803 1 93.12 173 ARG A N 1
ATOM 1380 C CA . ARG A 1 173 ? 24.703 10.031 -1.811 1 93.12 173 ARG A CA 1
ATOM 1381 C C . ARG A 1 173 ? 24.219 10.367 -0.408 1 93.12 173 ARG A C 1
ATOM 1383 O O . ARG A 1 173 ? 23.969 9.469 0.4 1 93.12 173 ARG A O 1
ATOM 1390 N N . LYS A 1 174 ? 24.062 11.617 -0.109 1 91.69 174 LYS A N 1
ATOM 1391 C CA . LYS A 1 174 ? 23.594 12.055 1.2 1 91.69 174 LYS A CA 1
ATOM 1392 C C . LYS A 1 174 ? 22.359 12.953 1.066 1 91.69 174 LYS A C 1
ATOM 1394 O O . LYS A 1 174 ? 22.156 13.578 0.025 1 91.69 174 LYS A O 1
ATOM 1399 N N . PRO A 1 175 ? 21.516 13.039 2.084 1 92.62 175 PRO A N 1
ATOM 1400 C CA . PRO A 1 175 ? 20.453 14.055 2.109 1 92.62 175 PRO A CA 1
ATOM 1401 C C . PRO A 1 175 ? 21 15.477 2.176 1 92.62 175 PRO A C 1
ATOM 1403 O O . PRO A 1 175 ? 22.219 15.664 2.326 1 92.62 175 PRO A O 1
ATOM 1406 N N . PRO A 1 176 ? 20.125 16.516 2.023 1 91.12 176 PRO A N 1
ATOM 1407 C CA . PRO A 1 176 ? 20.594 17.906 1.948 1 91.12 176 PRO A CA 1
ATOM 1408 C C . PRO A 1 176 ? 21.453 18.297 3.148 1 91.12 176 PRO A C 1
ATOM 1410 O O . PRO A 1 176 ? 22.469 18.984 2.986 1 91.12 176 PRO A O 1
ATOM 1413 N N . SER A 1 177 ? 21.078 17.969 4.359 1 90.12 177 SER A N 1
ATOM 1414 C CA . SER A 1 177 ? 21.812 18.25 5.598 1 90.12 177 SER A CA 1
ATOM 1415 C C . SER A 1 177 ? 21.297 17.375 6.738 1 90.12 177 SER A C 1
ATOM 1417 O O . SER A 1 177 ? 20.266 16.719 6.613 1 90.12 177 SER A O 1
ATOM 1419 N N . LEU A 1 178 ? 22.078 17.312 7.781 1 92.06 178 LEU A N 1
ATOM 1420 C CA . LEU A 1 178 ? 21.625 16.594 8.977 1 92.06 178 LEU A CA 1
ATOM 1421 C C . LEU A 1 178 ? 20.359 17.219 9.547 1 92.06 178 LEU A C 1
ATOM 1423 O O . LEU A 1 178 ? 19.469 16.516 10 1 92.06 178 LEU A O 1
ATOM 1427 N N . GLU A 1 179 ? 20.328 18.547 9.539 1 93.69 179 GLU A N 1
ATOM 1428 C CA . GLU A 1 179 ? 19.156 19.25 10.047 1 93.69 179 GLU A CA 1
ATOM 1429 C C . GLU A 1 179 ? 17.906 18.891 9.242 1 93.69 179 GLU A C 1
ATOM 1431 O O . GLU A 1 179 ? 16.844 18.641 9.82 1 93.69 179 GLU A O 1
ATOM 1436 N N . TRP A 1 180 ? 18.141 18.891 7.941 1 94.62 180 TRP A N 1
ATOM 1437 C CA . TRP A 1 180 ? 17.031 18.5 7.059 1 94.62 180 TRP A CA 1
ATOM 1438 C C . TRP A 1 180 ? 16.562 17.094 7.367 1 94.62 180 TRP A C 1
ATOM 1440 O O . TRP A 1 180 ? 15.352 16.844 7.469 1 94.62 180 TRP A O 1
ATOM 1450 N N . PHE A 1 181 ? 17.469 16.203 7.523 1 95.44 181 PHE A N 1
ATOM 1451 C CA . PHE A 1 181 ? 17.156 14.812 7.801 1 95.44 181 PHE A CA 1
ATOM 1452 C C . PHE A 1 181 ? 16.438 14.672 9.141 1 95.44 181 PHE A C 1
ATOM 1454 O O . PHE A 1 181 ? 15.422 13.977 9.234 1 95.44 181 PHE A O 1
ATOM 1461 N N . ASN A 1 182 ? 16.906 15.375 10.125 1 95.69 182 ASN A N 1
ATOM 1462 C CA . ASN A 1 182 ? 16.312 15.32 11.453 1 95.69 182 ASN A CA 1
ATOM 1463 C C . ASN A 1 182 ? 14.906 15.891 11.461 1 95.69 182 ASN A C 1
ATOM 1465 O O . ASN A 1 182 ? 14.07 15.477 12.273 1 95.69 182 ASN A O 1
ATOM 1469 N N . PHE A 1 183 ? 14.68 16.797 10.602 1 96.69 183 PHE A N 1
ATOM 1470 C CA . PHE A 1 183 ? 13.359 17.391 10.531 1 96.69 183 PHE A CA 1
ATOM 1471 C C . PHE A 1 183 ? 12.367 16.453 9.852 1 96.69 183 PHE A C 1
ATOM 1473 O O . PHE A 1 183 ? 11.25 16.266 10.352 1 96.69 183 PHE A O 1
ATOM 1480 N N . HIS A 1 184 ? 12.719 15.789 8.805 1 97.31 184 HIS A N 1
ATOM 1481 C CA . HIS A 1 184 ? 11.781 15.07 7.949 1 97.31 184 HIS A CA 1
ATOM 1482 C C . HIS A 1 184 ? 11.703 13.602 8.336 1 97.31 184 HIS A C 1
ATOM 1484 O O . HIS A 1 184 ? 10.625 12.992 8.273 1 97.31 184 HIS A O 1
ATOM 1490 N N . TRP A 1 185 ? 12.734 12.969 8.781 1 97.31 185 TRP A N 1
ATOM 1491 C CA . TRP A 1 185 ? 12.805 11.523 8.961 1 97.31 185 TRP A CA 1
ATOM 1492 C C . TRP A 1 185 ? 11.812 11.047 10.016 1 97.31 185 TRP A C 1
ATOM 1494 O O . TRP A 1 185 ? 11.07 10.086 9.789 1 97.31 185 TRP A O 1
ATOM 1504 N N . PRO A 1 186 ? 11.711 11.758 11.141 1 96.69 186 PRO A N 1
ATOM 1505 C CA . PRO A 1 186 ? 10.781 11.273 12.172 1 96.69 186 PRO A CA 1
ATOM 1506 C C . PRO A 1 186 ? 9.328 11.336 11.719 1 96.69 186 PRO A C 1
ATOM 1508 O O . PRO A 1 186 ? 8.469 10.656 12.297 1 96.69 186 PRO A O 1
ATOM 1511 N N . ARG A 1 187 ? 9 12.133 10.75 1 96.81 187 ARG A N 1
ATOM 1512 C CA . ARG A 1 187 ? 7.633 12.32 10.281 1 96.81 187 ARG A CA 1
ATOM 1513 C C . ARG A 1 187 ? 7.43 11.68 8.914 1 96.81 187 ARG A C 1
ATOM 1515 O O . ARG A 1 187 ? 6.398 11.891 8.273 1 96.81 187 ARG A O 1
ATOM 1522 N N . SER A 1 188 ? 8.336 10.805 8.523 1 97.88 188 SER A N 1
ATOM 1523 C CA . SER A 1 188 ? 8.359 10.312 7.152 1 97.88 188 SER A CA 1
ATOM 1524 C C . SER A 1 188 ? 7.555 9.023 7.008 1 97.88 188 SER A C 1
ATOM 1526 O O . SER A 1 188 ? 7.262 8.594 5.891 1 97.88 188 SER A O 1
ATOM 1528 N N . GLU A 1 189 ? 7.23 8.32 8.109 1 97.12 189 GLU A N 1
ATOM 1529 C CA . GLU A 1 189 ? 6.441 7.098 7.98 1 97.12 189 GLU A CA 1
ATOM 1530 C C . GLU A 1 189 ? 5.125 7.363 7.254 1 97.12 189 GLU A C 1
ATOM 1532 O O . GLU A 1 189 ? 4.398 8.297 7.598 1 97.12 189 GLU A O 1
ATOM 1537 N N . PHE A 1 190 ? 4.898 6.543 6.273 1 97.5 190 PHE A N 1
ATOM 1538 C CA . PHE A 1 190 ? 3.76 6.777 5.398 1 97.5 190 PHE A CA 1
ATOM 1539 C C . PHE A 1 190 ? 2.482 6.211 6.004 1 97.5 190 PHE A C 1
ATOM 1541 O O . PHE A 1 190 ? 2.461 5.066 6.457 1 97.5 190 PHE A O 1
ATOM 1548 N N . MET A 1 191 ? 1.507 6.984 6.066 1 96.31 191 MET A N 1
ATOM 1549 C CA . MET A 1 191 ? 0.153 6.543 6.387 1 96.31 191 MET A CA 1
ATOM 1550 C C . MET A 1 191 ? -0.768 6.691 5.18 1 96.31 191 MET A C 1
ATOM 1552 O O . MET A 1 191 ? -0.823 7.754 4.562 1 96.31 191 MET A O 1
ATOM 1556 N N . ASP A 1 192 ? -1.496 5.641 4.902 1 93.19 192 ASP A N 1
ATOM 1557 C CA . ASP A 1 192 ? -2.416 5.648 3.77 1 93.19 192 ASP A CA 1
ATOM 1558 C C . ASP A 1 192 ? -3.773 6.223 4.168 1 93.19 192 ASP A C 1
ATOM 1560 O O . ASP A 1 192 ? -4.109 6.273 5.355 1 93.19 192 ASP A O 1
ATOM 1564 N N . CYS A 1 193 ? -4.535 6.719 3.191 1 95.12 193 CYS A N 1
ATOM 1565 C CA . CYS A 1 193 ? -5.93 7.102 3.373 1 95.12 193 CYS A CA 1
ATOM 1566 C C . CYS A 1 193 ? -6.863 5.961 2.984 1 95.12 193 CYS A C 1
ATOM 1568 O O . CYS A 1 193 ? -6.422 4.953 2.432 1 95.12 193 CYS A O 1
ATOM 1570 N N . LEU A 1 194 ? -8.188 6.121 3.242 1 91.75 194 LEU A N 1
ATOM 1571 C CA . LEU A 1 194 ? -9.125 5.02 3.064 1 91.75 194 LEU A CA 1
ATOM 1572 C C . LEU A 1 194 ? -9.742 5.051 1.671 1 91.75 194 LEU A C 1
ATOM 1574 O O . LEU A 1 194 ? -10.18 4.02 1.155 1 91.75 194 LEU A O 1
ATOM 1578 N N . ASN A 1 195 ? -9.844 6.246 1.074 1 90.69 195 ASN A N 1
ATOM 1579 C CA . ASN A 1 195 ? -10.398 6.441 -0.261 1 90.69 195 ASN A CA 1
ATOM 1580 C C . ASN A 1 195 ? -11.844 5.953 -0.345 1 90.69 195 ASN A C 1
ATOM 1582 O O . ASN A 1 195 ? -12.203 5.238 -1.28 1 90.69 195 ASN A O 1
ATOM 1586 N N . VAL A 1 196 ? -12.609 6.25 0.594 1 90.06 196 VAL A N 1
ATOM 1587 C CA . VAL A 1 196 ? -14.023 5.891 0.629 1 90.06 196 VAL A CA 1
ATOM 1588 C C . VAL A 1 196 ? -14.805 6.758 -0.358 1 90.06 196 VAL A C 1
ATOM 1590 O O . VAL A 1 196 ? -14.625 7.977 -0.399 1 90.06 196 VAL A O 1
ATOM 1593 N N . THR A 1 197 ? -15.617 6.07 -1.111 1 84.56 197 THR A N 1
ATOM 1594 C CA . THR A 1 197 ? -16.5 6.809 -2 1 84.56 197 THR A CA 1
ATOM 1595 C C . THR A 1 197 ? -17.734 7.316 -1.242 1 84.56 197 THR A C 1
ATOM 1597 O O . THR A 1 197 ? -18.438 6.535 -0.601 1 84.56 197 THR A O 1
ATOM 1600 N N . MET A 1 198 ? -17.891 8.602 -1.355 1 86.81 198 MET A N 1
ATOM 1601 C CA . MET A 1 198 ? -19.016 9.211 -0.639 1 86.81 198 MET A CA 1
ATOM 1602 C C . MET A 1 198 ? -20.188 9.484 -1.58 1 86.81 198 MET A C 1
ATOM 1604 O O . MET A 1 198 ? -19.984 9.93 -2.713 1 86.81 198 MET A O 1
ATOM 1608 N N . ASP A 1 199 ? -21.391 9.078 -1.16 1 77.88 199 ASP A N 1
ATOM 1609 C CA . ASP A 1 199 ? -22.594 9.445 -1.895 1 77.88 199 ASP A CA 1
ATOM 1610 C C . ASP A 1 199 ? -23.094 10.828 -1.479 1 77.88 199 ASP A C 1
ATOM 1612 O O . ASP A 1 199 ? -23.531 11.023 -0.34 1 77.88 199 ASP A O 1
ATOM 1616 N N . ARG A 1 200 ? -22.75 11.766 -2.438 1 82.06 200 ARG A N 1
ATOM 1617 C CA . ARG A 1 200 ? -23.172 13.141 -2.152 1 82.06 200 ARG A CA 1
ATOM 1618 C C . ARG A 1 200 ? -24.109 13.664 -3.238 1 82.06 200 ARG A C 1
ATOM 1620 O O . ARG A 1 200 ? -24.031 13.234 -4.391 1 82.06 200 ARG A O 1
ATOM 1627 N N . ASN A 1 201 ? -25.25 14.453 -2.83 1 68.5 201 ASN A N 1
ATOM 1628 C CA . ASN A 1 201 ? -26.094 15.133 -3.795 1 68.5 201 ASN A CA 1
ATOM 1629 C C . ASN A 1 201 ? -25.406 16.344 -4.414 1 68.5 201 ASN A C 1
ATOM 1631 O O . ASN A 1 201 ? -25.812 16.828 -5.473 1 68.5 201 ASN A O 1
ATOM 1635 N N . VAL A 1 202 ? -24.5 16.938 -3.777 1 62.47 202 VAL A N 1
ATOM 1636 C CA . VAL A 1 202 ? -23.906 18.188 -4.227 1 62.47 202 VAL A CA 1
ATOM 1637 C C . VAL A 1 202 ? -22.562 17.906 -4.891 1 62.47 202 VAL A C 1
ATOM 1639 O O . VAL A 1 202 ? -21.734 17.172 -4.352 1 62.47 202 VAL A O 1
ATOM 1642 N N . SER A 1 203 ? -22.5 18.203 -6.172 1 62.31 203 SER A N 1
ATOM 1643 C CA . SER A 1 203 ? -21.375 17.734 -6.969 1 62.31 203 SER A CA 1
ATOM 1644 C C . SER A 1 203 ? -20.297 18.812 -7.082 1 62.31 203 SER A C 1
ATOM 1646 O O . SER A 1 203 ? -19.188 18.547 -7.535 1 62.31 203 SER A O 1
ATOM 1648 N N . ALA A 1 204 ? -20.516 20.172 -6.539 1 79.94 204 ALA A N 1
ATOM 1649 C CA . ALA A 1 204 ? -19.484 21.078 -7.027 1 79.94 204 ALA A CA 1
ATOM 1650 C C . ALA A 1 204 ? -18.359 21.203 -6.012 1 79.94 204 ALA A C 1
ATOM 1652 O O . ALA A 1 204 ? -18.609 21.359 -4.812 1 79.94 204 ALA A O 1
ATOM 1653 N N . ARG A 1 205 ? -17.234 21.094 -6.441 1 88.88 205 ARG A N 1
ATOM 1654 C CA . ARG A 1 205 ? -16.031 21.297 -5.652 1 88.88 205 ARG A CA 1
ATOM 1655 C C . ARG A 1 205 ? -15.75 22.781 -5.445 1 88.88 205 ARG A C 1
ATOM 1657 O O . ARG A 1 205 ? -15.68 23.547 -6.406 1 88.88 205 ARG A O 1
ATOM 1664 N N . LEU A 1 206 ? -15.656 23.25 -4.176 1 88.38 206 LEU A N 1
ATOM 1665 C CA . LEU A 1 206 ? -15.398 24.641 -3.867 1 88.38 206 LEU A CA 1
ATOM 1666 C C . LEU A 1 206 ? -13.906 24.969 -3.98 1 88.38 206 LEU A C 1
ATOM 1668 O O . LEU A 1 206 ? -13.531 26.062 -4.375 1 88.38 206 LEU A O 1
ATOM 1672 N N . ILE A 1 207 ? -13.078 24.062 -3.611 1 91.88 207 ILE A N 1
ATOM 1673 C CA . ILE A 1 207 ? -11.641 24.188 -3.793 1 91.88 207 ILE A CA 1
ATOM 1674 C C . ILE A 1 207 ? -11.18 23.312 -4.957 1 91.88 207 ILE A C 1
ATOM 1676 O O . ILE A 1 207 ? -11.125 22.094 -4.836 1 91.88 207 ILE A O 1
ATOM 1680 N N . PRO A 1 208 ? -10.828 23.922 -6.016 1 90.69 208 PRO A N 1
ATOM 1681 C CA . PRO A 1 208 ? -10.445 23.141 -7.195 1 90.69 208 PRO A CA 1
ATOM 1682 C C . PRO A 1 208 ? -9.141 22.375 -6.996 1 90.69 208 PRO A C 1
ATOM 1684 O O . PRO A 1 208 ? -8.242 22.844 -6.297 1 90.69 208 PRO A O 1
ATOM 1687 N N . LEU A 1 209 ? -8.984 21.266 -7.703 1 92 209 LEU A N 1
ATOM 1688 C CA . LEU A 1 209 ? -7.805 20.406 -7.578 1 92 209 LEU A CA 1
ATOM 1689 C C . LEU A 1 209 ? -6.57 21.094 -8.141 1 92 209 LEU A C 1
ATOM 1691 O O . LEU A 1 209 ? -5.441 20.734 -7.801 1 92 209 LEU A O 1
ATOM 1695 N N . GLU A 1 210 ? -6.77 22.047 -8.992 1 91.69 210 GLU A N 1
ATOM 1696 C CA . GLU A 1 210 ? -5.652 22.812 -9.539 1 91.69 210 GLU A CA 1
ATOM 1697 C C . GLU A 1 210 ? -4.91 23.578 -8.438 1 91.69 210 GLU A C 1
ATOM 1699 O O . GLU A 1 210 ? -3.762 23.984 -8.625 1 91.69 210 GLU A O 1
ATOM 1704 N N . LYS A 1 211 ? -5.586 23.734 -7.324 1 92.62 211 LYS A N 1
ATOM 1705 C CA . LYS A 1 211 ? -4.988 24.5 -6.227 1 92.62 211 LYS A CA 1
ATOM 1706 C C . LYS A 1 211 ? -4.395 23.562 -5.172 1 92.62 211 LYS A C 1
ATOM 1708 O O . LYS A 1 211 ? -3.994 24 -4.098 1 92.62 211 LYS A O 1
ATOM 1713 N N . ILE A 1 212 ? -4.258 22.344 -5.473 1 94.88 212 ILE A N 1
ATOM 1714 C CA . ILE A 1 212 ? -3.83 21.328 -4.516 1 94.88 212 ILE A CA 1
ATOM 1715 C C . ILE A 1 212 ? -2.377 21.578 -4.117 1 94.88 212 ILE A C 1
ATOM 1717 O O . ILE A 1 212 ? -1.952 21.188 -3.025 1 94.88 212 ILE A O 1
ATOM 1721 N N . GLY A 1 213 ? -1.602 22.234 -4.926 1 95 213 GLY A N 1
ATOM 1722 C CA . GLY A 1 213 ? -0.205 22.547 -4.664 1 95 213 GLY A CA 1
ATOM 1723 C C . GLY A 1 213 ? -0.005 23.406 -3.428 1 95 213 GLY A C 1
ATOM 1724 O O . GLY A 1 213 ? 1.093 23.453 -2.869 1 95 213 GLY A O 1
ATOM 1725 N N . LEU A 1 214 ? -1.109 24.047 -2.975 1 93.81 214 LEU A N 1
ATOM 1726 C CA . LEU A 1 214 ? -1.06 24.906 -1.798 1 93.81 214 LEU A CA 1
ATOM 1727 C C . LEU A 1 214 ? -0.644 24.125 -0.562 1 93.81 214 LEU A C 1
ATOM 1729 O O . LEU A 1 214 ? 0.008 24.656 0.335 1 93.81 214 LEU A O 1
ATOM 1733 N N . PHE A 1 215 ? -0.946 22.891 -0.507 1 95.94 215 PHE A N 1
ATOM 1734 C CA . PHE A 1 215 ? -0.67 22.078 0.664 1 95.94 215 PHE A CA 1
ATOM 1735 C C . PHE A 1 215 ? 0.828 21.844 0.822 1 95.94 215 PHE A C 1
ATOM 1737 O O . PHE A 1 215 ? 1.387 22.062 1.897 1 95.94 215 PHE A O 1
ATOM 1744 N N . ASP A 1 216 ? 1.438 21.438 -0.201 1 95.69 216 ASP A N 1
ATOM 1745 C CA . ASP A 1 216 ? 2.883 21.234 -0.14 1 95.69 216 ASP A CA 1
ATOM 1746 C C . ASP A 1 216 ? 3.613 22.562 0.022 1 95.69 216 ASP A C 1
ATOM 1748 O O . ASP A 1 216 ? 4.652 22.641 0.683 1 95.69 216 ASP A O 1
ATOM 1752 N N . ASP A 1 217 ? 3.094 23.609 -0.569 1 95.38 217 ASP A N 1
ATOM 1753 C CA . ASP A 1 217 ? 3.684 24.938 -0.439 1 95.38 217 ASP A CA 1
ATOM 1754 C C . ASP A 1 217 ? 3.711 25.391 1.02 1 95.38 217 ASP A C 1
ATOM 1756 O O . ASP A 1 217 ? 4.738 25.859 1.509 1 95.38 217 ASP A O 1
ATOM 1760 N N . ILE A 1 218 ? 2.6 25.234 1.65 1 96.62 218 ILE A N 1
ATOM 1761 C CA . ILE A 1 218 ? 2.49 25.641 3.045 1 96.62 218 ILE A CA 1
ATOM 1762 C C . ILE A 1 218 ? 3.414 24.797 3.908 1 96.62 218 ILE A C 1
ATOM 1764 O O . ILE A 1 218 ? 4.07 25.297 4.82 1 96.62 218 ILE A O 1
ATOM 1768 N N . ARG A 1 219 ? 3.467 23.547 3.65 1 96.75 219 ARG A N 1
ATOM 1769 C CA . ARG A 1 219 ? 4.387 22.656 4.355 1 96.75 219 ARG A CA 1
ATOM 1770 C C . ARG A 1 219 ? 5.824 23.141 4.227 1 96.75 219 ARG A C 1
ATOM 1772 O O . ARG A 1 219 ? 6.547 23.234 5.223 1 96.75 219 ARG A O 1
ATOM 1779 N N . GLN A 1 220 ? 6.262 23.469 3.043 1 96.5 220 GLN A N 1
ATOM 1780 C CA . GLN A 1 220 ? 7.617 23.922 2.771 1 96.5 220 GLN A CA 1
ATOM 1781 C C . GLN A 1 220 ? 7.902 25.25 3.486 1 96.5 220 GLN A C 1
ATOM 1783 O O . GLN A 1 220 ? 9.008 25.469 3.977 1 96.5 220 GLN A O 1
ATOM 1788 N N . ARG A 1 221 ? 6.934 26.078 3.479 1 96.94 221 ARG A N 1
ATOM 1789 C CA . ARG A 1 221 ? 7.098 27.344 4.164 1 96.94 221 ARG A CA 1
ATOM 1790 C C . ARG A 1 221 ? 7.34 27.141 5.656 1 96.94 221 ARG A C 1
ATOM 1792 O O . ARG A 1 221 ? 8.156 27.844 6.258 1 96.94 221 ARG A O 1
ATOM 1799 N N . GLY A 1 222 ? 6.59 26.234 6.25 1 97.75 222 GLY A N 1
ATOM 1800 C CA . GLY A 1 222 ? 6.852 25.891 7.641 1 97.75 222 GLY A CA 1
ATOM 1801 C C . GLY A 1 222 ? 8.25 25.359 7.871 1 97.75 222 GLY A C 1
ATOM 1802 O O . GLY A 1 222 ? 8.922 25.75 8.828 1 97.75 222 GLY A O 1
ATOM 1803 N N . GLU A 1 223 ? 8.688 24.531 7.012 1 96.19 223 GLU A N 1
ATOM 1804 C CA . GLU A 1 223 ? 10 23.906 7.102 1 96.19 223 GLU A CA 1
ATOM 1805 C C . GLU A 1 223 ? 11.109 24.953 7.195 1 96.19 223 GLU A C 1
ATOM 1807 O O . GLU A 1 223 ? 12.078 24.766 7.93 1 96.19 223 GLU A O 1
ATOM 1812 N N . LYS A 1 224 ? 10.992 26.062 6.52 1 95.44 224 LYS A N 1
ATOM 1813 C CA . LYS A 1 224 ? 11.992 27.125 6.508 1 95.44 224 LYS A CA 1
ATOM 1814 C C . LYS A 1 224 ? 12.242 27.656 7.914 1 95.44 224 LYS A C 1
ATOM 1816 O O . LYS A 1 224 ? 13.305 28.219 8.195 1 95.44 224 LYS A O 1
ATOM 1821 N N . PHE A 1 225 ? 11.312 27.438 8.781 1 97.25 225 PHE A N 1
ATOM 1822 C CA . PHE A 1 225 ? 11.406 28 10.125 1 97.25 225 PHE A CA 1
ATOM 1823 C C . PHE A 1 225 ? 11.422 26.875 11.164 1 97.25 225 PHE A C 1
ATOM 1825 O O . PHE A 1 225 ? 11.203 27.125 12.352 1 97.25 225 PHE A O 1
ATOM 1832 N N . ASP A 1 226 ? 11.531 25.641 10.695 1 96.81 226 ASP A N 1
ATOM 1833 C CA . ASP A 1 226 ? 11.5 24.484 11.57 1 96.81 226 ASP A CA 1
ATOM 1834 C C . ASP A 1 226 ? 10.148 24.344 12.266 1 96.81 226 ASP A C 1
ATOM 1836 O O . ASP A 1 226 ? 10.086 24.078 13.469 1 96.81 226 ASP A O 1
ATOM 1840 N N . VAL A 1 227 ? 9.133 24.703 11.555 1 98.12 227 VAL A N 1
ATOM 1841 C CA . VAL A 1 227 ? 7.754 24.578 12.016 1 98.12 227 VAL A CA 1
ATOM 1842 C C . VAL A 1 227 ? 7.047 23.484 11.227 1 98.12 227 VAL A C 1
ATOM 1844 O O . VAL A 1 227 ? 7.031 23.516 9.992 1 98.12 227 VAL A O 1
ATOM 1847 N N . THR A 1 228 ? 6.535 22.531 11.906 1 98.31 228 THR A N 1
ATOM 1848 C CA . THR A 1 228 ? 5.777 21.469 11.242 1 98.31 228 THR A CA 1
ATOM 1849 C C . THR A 1 228 ? 4.297 21.844 11.164 1 98.31 228 THR A C 1
ATOM 1851 O O . THR A 1 228 ? 3.643 22.031 12.188 1 98.31 228 THR A O 1
ATOM 1854 N N . VAL A 1 229 ? 3.828 21.953 9.977 1 98.5 229 VAL A N 1
ATOM 1855 C CA . VAL A 1 229 ? 2.414 22.188 9.711 1 98.5 229 VAL A CA 1
ATOM 1856 C C . VAL A 1 229 ? 1.729 20.891 9.305 1 98.5 229 VAL A C 1
ATOM 1858 O O . VAL A 1 229 ? 2.164 20.219 8.359 1 98.5 229 VAL A O 1
ATOM 1861 N N . PHE A 1 230 ? 0.69 20.484 10.07 1 98.75 230 PHE A N 1
ATOM 1862 C CA . PHE A 1 230 ? 0.051 19.219 9.742 1 98.75 230 PHE A CA 1
ATOM 1863 C C . PHE A 1 230 ? -1.465 19.375 9.688 1 98.75 230 PHE A C 1
ATOM 1865 O O . PHE A 1 230 ? -2.014 20.344 10.203 1 98.75 230 PHE A O 1
ATOM 1872 N N . LEU A 1 231 ? -2.135 18.469 8.992 1 98.75 231 LEU A N 1
ATOM 1873 C CA . LEU A 1 231 ? -3.574 18.547 8.766 1 98.75 231 LEU A CA 1
ATOM 1874 C C . LEU A 1 231 ? -4.344 18.266 10.055 1 98.75 231 LEU A C 1
ATOM 1876 O O . LEU A 1 231 ? -3.951 17.406 10.844 1 98.75 231 LEU A O 1
ATOM 1880 N N . ILE A 1 232 ? -5.492 18.922 10.195 1 98.19 232 ILE A N 1
ATOM 1881 C CA . ILE A 1 232 ? -6.406 18.703 11.312 1 98.19 232 ILE A CA 1
ATOM 1882 C C . ILE A 1 232 ? -7.84 18.984 10.867 1 98.19 232 ILE A C 1
ATOM 1884 O O . ILE A 1 232 ? -8.078 19.359 9.719 1 98.19 232 ILE A O 1
ATOM 1888 N N . GLY A 1 233 ? -8.82 18.688 11.734 1 96.12 233 GLY A N 1
ATOM 1889 C CA . GLY A 1 233 ? -10.211 19.031 11.5 1 96.12 233 GLY A CA 1
ATOM 1890 C C . GLY A 1 233 ? -10.766 18.438 10.219 1 96.12 233 GLY A C 1
ATOM 1891 O O . GLY A 1 233 ? -10.539 17.266 9.922 1 96.12 233 GLY A O 1
ATOM 1892 N N . GLY A 1 234 ? -11.547 19.297 9.539 1 96.19 234 GLY A N 1
ATOM 1893 C CA . GLY A 1 234 ? -12.211 18.844 8.328 1 96.19 234 GLY A CA 1
ATOM 1894 C C . GLY A 1 234 ? -11.242 18.453 7.227 1 96.19 234 GLY A C 1
ATOM 1895 O O . GLY A 1 234 ? -11.531 17.547 6.43 1 96.19 234 GLY A O 1
ATOM 1896 N N . THR A 1 235 ? -10.141 19.109 7.168 1 97.81 235 THR A N 1
ATOM 1897 C CA . THR A 1 235 ? -9.141 18.797 6.156 1 97.81 235 THR A CA 1
ATOM 1898 C C . THR A 1 235 ? -8.523 17.422 6.406 1 97.81 235 THR A C 1
ATOM 1900 O O . THR A 1 235 ? -8.344 16.641 5.473 1 97.81 235 THR A O 1
ATOM 1903 N N . LEU A 1 236 ? -8.203 17.109 7.652 1 98.38 236 LEU A N 1
ATOM 1904 C CA . LEU A 1 236 ? -7.746 15.781 8.016 1 98.38 236 LEU A CA 1
ATOM 1905 C C . LEU A 1 236 ? -8.805 14.734 7.68 1 98.38 236 LEU A C 1
ATOM 1907 O O . LEU A 1 236 ? -8.477 13.664 7.152 1 98.38 236 LEU A O 1
ATOM 1911 N N . LEU A 1 237 ? -10.047 15.047 7.988 1 97.44 237 LEU A N 1
ATOM 1912 C CA . LEU A 1 237 ? -11.164 14.148 7.711 1 97.44 237 LEU A CA 1
ATOM 1913 C C . LEU A 1 237 ? -11.258 13.836 6.223 1 97.44 237 LEU A C 1
ATOM 1915 O O . LEU A 1 237 ? -11.328 12.672 5.832 1 97.44 237 LEU A O 1
ATOM 1919 N N . GLY A 1 238 ? -11.297 14.852 5.453 1 97.12 238 GLY A N 1
ATOM 1920 C CA . GLY A 1 238 ? -11.375 14.656 4.012 1 97.12 238 GLY A CA 1
ATOM 1921 C C . GLY A 1 238 ? -10.211 13.844 3.459 1 97.12 238 GLY A C 1
ATOM 1922 O O . GLY A 1 238 ? -10.414 12.961 2.627 1 97.12 238 GLY A O 1
ATOM 1923 N N . TRP A 1 239 ? -9.008 14.18 3.885 1 97.94 239 TRP A N 1
ATOM 1924 C CA . TRP A 1 239 ? -7.828 13.453 3.428 1 97.94 239 TRP A CA 1
ATOM 1925 C C . TRP A 1 239 ? -7.926 11.977 3.785 1 97.94 239 TRP A C 1
ATOM 1927 O O . TRP A 1 239 ? -7.742 11.109 2.926 1 97.94 239 TRP A O 1
ATOM 1937 N N . PHE A 1 240 ? -8.188 11.672 5.078 1 97.12 240 PHE A N 1
ATOM 1938 C CA . PHE A 1 240 ? -8.141 10.289 5.535 1 97.12 240 PHE A CA 1
ATOM 1939 C C . PHE A 1 240 ? -9.297 9.477 4.949 1 97.12 240 PHE A C 1
ATOM 1941 O O . PHE A 1 240 ? -9.094 8.375 4.441 1 97.12 240 PHE A O 1
ATOM 1948 N N . ARG A 1 241 ? -10.484 9.969 4.957 1 94.81 241 ARG A N 1
ATOM 1949 C CA . ARG A 1 241 ? -11.695 9.25 4.57 1 94.81 241 ARG A CA 1
ATOM 1950 C C . ARG A 1 241 ? -11.789 9.102 3.057 1 94.81 241 ARG A C 1
ATOM 1952 O O . ARG A 1 241 ? -12.125 8.031 2.551 1 94.81 241 ARG A O 1
ATOM 1959 N N . GLU A 1 242 ? -11.406 10.148 2.297 1 94.62 242 GLU A N 1
ATOM 1960 C CA . GLU A 1 242 ? -11.703 10.18 0.869 1 94.62 242 GLU A CA 1
ATOM 1961 C C . GLU A 1 242 ? -10.43 10.359 0.045 1 94.62 242 GLU A C 1
ATOM 1963 O O . GLU A 1 242 ? -10.477 10.359 -1.188 1 94.62 242 GLU A O 1
ATOM 1968 N N . CYS A 1 243 ? -9.289 10.453 0.683 1 95.75 243 CYS A N 1
ATOM 1969 C CA . CYS A 1 243 ? -8.031 10.75 0.007 1 95.75 243 CYS A CA 1
ATOM 1970 C C . CYS A 1 243 ? -8.141 12.023 -0.817 1 95.75 243 CYS A C 1
ATOM 1972 O O . CYS A 1 243 ? -7.613 12.102 -1.93 1 95.75 243 CYS A O 1
ATOM 1974 N N . ASP A 1 244 ? -8.875 13.008 -0.243 1 96.44 244 ASP A N 1
ATOM 1975 C CA . ASP A 1 244 ? -9.219 14.234 -0.963 1 96.44 244 ASP A CA 1
ATOM 1976 C C . ASP A 1 244 ? -9.555 15.367 0.006 1 96.44 244 ASP A C 1
ATOM 1978 O O . ASP A 1 244 ? -9.516 15.18 1.224 1 96.44 244 ASP A O 1
ATOM 1982 N N . ILE A 1 245 ? -9.781 16.516 -0.617 1 95.5 245 ILE A N 1
ATOM 1983 C CA . ILE A 1 245 ? -10.438 17.594 0.112 1 95.5 245 ILE A CA 1
ATOM 1984 C C . ILE A 1 245 ? -11.953 17.438 0.017 1 95.5 245 ILE A C 1
ATOM 1986 O O . ILE A 1 245 ? -12.492 17.172 -1.062 1 95.5 245 ILE A O 1
ATOM 1990 N N . ILE A 1 246 ? -12.586 17.547 1.157 1 93.88 246 ILE A N 1
ATOM 1991 C CA . ILE A 1 246 ? -14.047 17.484 1.107 1 93.88 246 ILE A CA 1
ATOM 1992 C C . ILE A 1 246 ? -14.57 18.547 0.144 1 93.88 246 ILE A C 1
ATOM 1994 O O . ILE A 1 246 ? -14.273 19.734 0.301 1 93.88 246 ILE A O 1
ATOM 1998 N N . PRO A 1 247 ? -15.391 18.172 -0.844 1 92.31 247 PRO A N 1
ATOM 1999 C CA . PRO A 1 247 ? -15.727 19.078 -1.947 1 92.31 247 PRO A CA 1
ATOM 2000 C C . PRO A 1 247 ? -16.484 20.312 -1.484 1 92.31 247 PRO A C 1
ATOM 2002 O O . PRO A 1 247 ? -16.375 21.375 -2.1 1 92.31 247 PRO A O 1
ATOM 2005 N N . HIS A 1 248 ? -17.281 20.25 -0.479 1 90.62 248 HIS A N 1
ATOM 2006 C CA . HIS A 1 248 ? -18.141 21.359 -0.104 1 90.62 248 HIS A CA 1
ATOM 2007 C C . HIS A 1 248 ? -17.5 22.219 0.984 1 90.62 248 HIS A C 1
ATOM 2009 O O . HIS A 1 248 ? -18.141 23.125 1.523 1 90.62 248 HIS A O 1
ATOM 2015 N N . THR A 1 249 ? -16.266 21.938 1.262 1 90.38 249 THR A N 1
ATOM 2016 C CA . THR A 1 249 ? -15.617 22.766 2.27 1 90.38 249 THR A CA 1
ATOM 2017 C C . THR A 1 249 ? -15.047 24.031 1.641 1 90.38 249 THR A C 1
ATOM 2019 O O . THR A 1 249 ? -14.688 24.047 0.461 1 90.38 249 THR A O 1
ATOM 2022 N N . HIS A 1 250 ? -14.922 25.109 2.482 1 88.75 250 HIS A N 1
ATOM 2023 C CA . HIS A 1 250 ? -14.414 26.391 1.977 1 88.75 250 HIS A CA 1
ATOM 2024 C C . HIS A 1 250 ? -13.141 26.797 2.703 1 88.75 250 HIS A C 1
ATOM 2026 O O . HIS A 1 250 ? -12.609 27.891 2.471 1 88.75 250 HIS A O 1
ATOM 2032 N N . ASP A 1 251 ? -12.625 26.078 3.527 1 93 251 ASP A N 1
ATOM 2033 C CA . ASP A 1 251 ? -11.398 26.406 4.246 1 93 251 ASP A CA 1
ATOM 2034 C C . ASP A 1 251 ? -10.531 25.172 4.445 1 93 251 ASP A C 1
ATOM 2036 O O . ASP A 1 251 ? -10.984 24.047 4.219 1 93 251 ASP A O 1
ATOM 2040 N N . ILE A 1 252 ? -9.32 25.438 4.727 1 96.19 252 ILE A N 1
ATOM 2041 C CA . ILE A 1 252 ? -8.32 24.406 5.004 1 96.19 252 ILE A CA 1
ATOM 2042 C C . ILE A 1 252 ? -7.812 24.562 6.438 1 96.19 252 ILE A C 1
ATOM 2044 O O . ILE A 1 252 ? -7.52 25.672 6.887 1 96.19 252 ILE A O 1
ATOM 2048 N N . ASP A 1 253 ? -7.691 23.438 7.121 1 97.56 253 ASP A N 1
ATOM 2049 C CA . ASP A 1 253 ? -7.312 23.453 8.531 1 97.56 253 ASP A CA 1
ATOM 2050 C C . ASP A 1 253 ? -5.93 22.844 8.742 1 97.56 253 ASP A C 1
ATOM 2052 O O . ASP A 1 253 ? -5.691 21.703 8.367 1 97.56 253 ASP A O 1
ATOM 2056 N N . PHE A 1 254 ? -5.055 23.625 9.414 1 98.56 254 PHE A N 1
ATOM 2057 C CA . PHE A 1 254 ? -3.736 23.156 9.828 1 98.56 254 PHE A CA 1
ATOM 2058 C C . PHE A 1 254 ? -3.547 23.328 11.336 1 98.56 254 PHE A C 1
ATOM 2060 O O . PHE A 1 254 ? -4.188 24.188 11.953 1 98.56 254 PHE A O 1
ATOM 2067 N N . ALA A 1 255 ? -2.68 22.5 11.852 1 98.69 255 ALA A N 1
ATOM 2068 C CA . ALA A 1 255 ? -2.254 22.672 13.234 1 98.69 255 ALA A CA 1
ATOM 2069 C C . ALA A 1 255 ? -0.734 22.766 13.336 1 98.69 255 ALA A C 1
ATOM 2071 O O . ALA A 1 255 ? -0.019 22.266 12.461 1 98.69 255 ALA A O 1
ATOM 2072 N N . ILE A 1 256 ? -0.278 23.453 14.312 1 98.5 256 ILE A N 1
ATOM 2073 C CA . ILE A 1 256 ? 1.118 23.578 14.719 1 98.5 256 ILE A CA 1
ATOM 2074 C C . ILE A 1 256 ? 1.247 23.328 16.219 1 98.5 256 ILE A C 1
ATOM 2076 O O . ILE A 1 256 ? 0.491 23.891 17.016 1 98.5 256 ILE A O 1
ATOM 2080 N N . ARG A 1 257 ? 2.176 22.516 16.562 1 97.69 257 ARG A N 1
ATOM 2081 C CA . ARG A 1 257 ? 2.406 22.328 17.984 1 97.69 257 ARG A CA 1
ATOM 2082 C C . ARG A 1 257 ? 2.922 23.609 18.625 1 97.69 257 ARG A C 1
ATOM 2084 O O . ARG A 1 257 ? 3.766 24.312 18.062 1 97.69 257 ARG A O 1
ATOM 2091 N N . PHE A 1 258 ? 2.465 23.828 19.812 1 97.5 258 PHE A N 1
ATOM 2092 C CA . PHE A 1 258 ? 2.828 25.078 20.484 1 97.5 258 PHE A CA 1
ATOM 2093 C C . PHE A 1 258 ? 4.336 25.156 20.688 1 97.5 258 PHE A C 1
ATOM 2095 O O . PHE A 1 258 ? 4.922 26.234 20.609 1 97.5 258 PHE A O 1
ATOM 2102 N N . ASN A 1 259 ? 4.98 24.047 20.969 1 95.25 259 ASN A N 1
ATOM 2103 C CA . ASN A 1 259 ? 6.418 24.031 21.219 1 95.25 259 ASN A CA 1
ATOM 2104 C C . ASN A 1 259 ? 7.207 24.391 19.953 1 95.25 259 ASN A C 1
ATOM 2106 O O . ASN A 1 259 ? 8.398 24.672 20.031 1 95.25 259 ASN A O 1
ATOM 2110 N N . GLU A 1 260 ? 6.57 24.438 18.812 1 96.44 260 GLU A N 1
ATOM 2111 C CA . GLU A 1 260 ? 7.227 24.812 17.562 1 96.44 260 GLU A CA 1
ATOM 2112 C C . GLU A 1 260 ? 6.82 26.219 17.141 1 96.44 260 GLU A C 1
ATOM 2114 O O . GLU A 1 260 ? 7.234 26.688 16.078 1 96.44 260 GLU A O 1
ATOM 2119 N N . TYR A 1 261 ? 6.039 26.844 17.938 1 96.5 261 TYR A N 1
ATOM 2120 C CA . TYR A 1 261 ? 5.582 28.188 17.594 1 96.5 261 TYR A CA 1
ATOM 2121 C C . TYR A 1 261 ? 6.762 29.125 17.391 1 96.5 261 TYR A C 1
ATOM 2123 O O . TYR A 1 261 ? 7.66 29.188 18.234 1 96.5 261 TYR A O 1
ATOM 2131 N N . LYS A 1 262 ? 6.738 29.828 16.297 1 96.62 262 LYS A N 1
ATOM 2132 C CA . LYS A 1 262 ? 7.688 30.891 15.977 1 96.62 262 LYS A CA 1
ATOM 2133 C C . LYS A 1 262 ? 6.973 32.094 15.422 1 96.62 262 LYS A C 1
ATOM 2135 O O . LYS A 1 262 ? 6.328 32.031 14.367 1 96.62 262 LYS A O 1
ATOM 2140 N N . SER A 1 263 ? 7.203 33.219 16.109 1 95.62 263 SER A N 1
ATOM 2141 C CA . SER A 1 263 ? 6.59 34.469 15.625 1 95.62 263 SER A CA 1
ATOM 2142 C C . SER A 1 263 ? 7.102 34.812 14.234 1 95.62 263 SER A C 1
ATOM 2144 O O . SER A 1 263 ? 6.367 35.406 13.422 1 95.62 263 SER A O 1
ATOM 2146 N N . GLU A 1 264 ? 8.344 34.469 13.922 1 97.06 264 GLU A N 1
ATOM 2147 C CA . GLU A 1 264 ? 8.961 34.781 12.625 1 97.06 264 GLU A CA 1
ATOM 2148 C C . GLU A 1 264 ? 8.227 34.062 11.4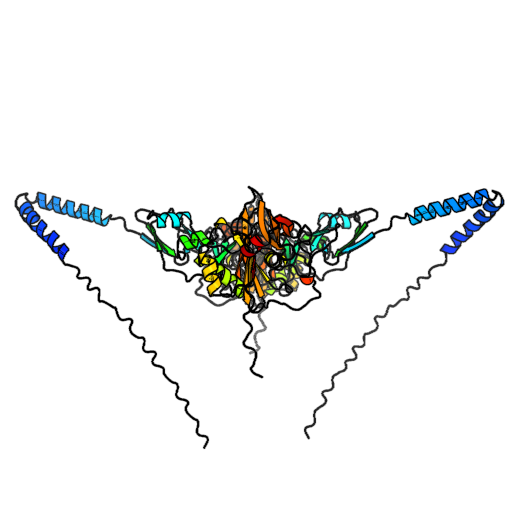92 1 97.06 264 GLU A C 1
ATOM 2150 O O . GLU A 1 264 ? 8.156 34.594 10.375 1 97.06 264 GLU A O 1
ATOM 2155 N N . PHE A 1 265 ? 7.758 32.906 11.742 1 97.56 265 PHE A N 1
ATOM 2156 C CA . PHE A 1 265 ? 6.988 32.156 10.742 1 97.56 265 PHE A CA 1
ATOM 2157 C C . PHE A 1 265 ? 5.742 32.938 10.344 1 97.56 265 PHE A C 1
ATOM 2159 O O . PHE A 1 265 ? 5.469 33.125 9.156 1 97.56 265 PHE A O 1
ATOM 2166 N N . PHE A 1 266 ? 4.992 33.469 11.281 1 96.62 266 PHE A N 1
ATOM 2167 C CA . PHE A 1 266 ? 3.744 34.156 10.977 1 96.62 266 PHE A CA 1
ATOM 2168 C C . PHE A 1 266 ? 4.02 35.531 10.398 1 96.62 266 PHE A C 1
ATOM 2170 O O . PHE A 1 266 ? 3.258 36.031 9.555 1 96.62 266 PHE A O 1
ATOM 2177 N N . LYS A 1 267 ? 5.133 36.156 10.844 1 96.38 267 LYS A N 1
ATOM 2178 C CA . LYS A 1 267 ? 5.551 37.406 10.172 1 96.38 267 LYS A CA 1
ATOM 2179 C C . LYS A 1 267 ? 5.82 37.156 8.695 1 96.38 267 LYS A C 1
ATOM 2181 O O . LYS A 1 267 ? 5.43 37.969 7.844 1 96.38 267 LYS A O 1
ATOM 2186 N N . TYR A 1 268 ? 6.504 36.094 8.469 1 97.06 268 TYR A N 1
ATOM 2187 C CA . TYR A 1 268 ? 6.766 35.688 7.098 1 97.06 268 TYR A CA 1
ATOM 2188 C C . TYR A 1 268 ? 5.465 35.438 6.34 1 97.06 268 TYR A C 1
ATOM 2190 O O . TYR A 1 268 ? 5.293 35.906 5.219 1 97.06 268 TYR A O 1
ATOM 2198 N N . MET A 1 269 ? 4.531 34.719 6.926 1 96.62 269 MET A N 1
ATOM 2199 C CA . MET A 1 269 ? 3.24 34.438 6.309 1 96.62 269 MET A CA 1
ATOM 2200 C C . MET A 1 269 ? 2.467 35.719 6.031 1 96.62 269 MET A C 1
ATOM 2202 O O . MET A 1 269 ? 1.802 35.844 5.004 1 96.62 269 MET A O 1
ATOM 2206 N N . ASP A 1 270 ? 2.566 36.688 6.891 1 94.81 270 ASP A N 1
ATOM 2207 C CA . ASP A 1 270 ? 1.912 37.969 6.734 1 94.81 270 ASP A CA 1
ATOM 2208 C C . ASP A 1 270 ? 2.42 38.688 5.488 1 94.81 270 ASP A C 1
ATOM 2210 O O . ASP A 1 270 ? 1.718 39.531 4.926 1 94.81 270 ASP A O 1
ATOM 2214 N N . GLY A 1 271 ? 3.607 38.375 5.121 1 94.62 271 GLY A N 1
ATOM 2215 C CA . GLY A 1 271 ? 4.184 39 3.934 1 94.62 271 GLY A CA 1
ATOM 2216 C C . GLY A 1 271 ? 3.717 38.344 2.645 1 94.62 271 GLY A C 1
ATOM 2217 O O . GLY A 1 271 ? 3.85 38.938 1.566 1 94.62 271 GLY A O 1
ATOM 2218 N N . ILE A 1 272 ? 3.176 37.188 2.717 1 94.12 272 ILE A N 1
ATOM 2219 C CA . ILE A 1 272 ? 2.807 36.438 1.532 1 94.12 272 ILE A CA 1
ATOM 2220 C C . ILE A 1 272 ? 1.289 36.438 1.359 1 94.12 272 ILE A C 1
ATOM 2222 O O . ILE A 1 272 ? 0.787 36.594 0.242 1 94.12 272 ILE A O 1
ATOM 2226 N N . TYR A 1 273 ? 0.585 36.312 2.516 1 93.69 273 TYR A N 1
ATOM 2227 C CA . TYR A 1 273 ? -0.868 36.188 2.467 1 93.69 273 TYR A CA 1
ATOM 2228 C C . TYR A 1 273 ? -1.534 37.281 3.275 1 93.69 273 TYR A C 1
ATOM 2230 O O . TYR A 1 273 ? -0.949 37.812 4.23 1 93.69 273 TYR A O 1
ATOM 2238 N N . ARG A 1 274 ? -2.812 37.562 2.861 1 93.31 274 ARG A N 1
ATOM 2239 C CA . ARG A 1 274 ? -3.621 38.469 3.656 1 93.31 274 ARG A CA 1
ATOM 2240 C C . ARG A 1 274 ? -4.258 37.75 4.84 1 93.31 274 ARG A C 1
ATOM 2242 O O . ARG A 1 274 ? -4.898 36.719 4.676 1 93.31 274 ARG A O 1
ATOM 2249 N N . ARG A 1 275 ? -4.055 38.344 5.973 1 93.44 275 ARG A N 1
ATOM 2250 C CA . ARG A 1 275 ? -4.648 37.75 7.176 1 93.44 275 ARG A CA 1
ATOM 2251 C C . ARG A 1 275 ? -6.145 38.031 7.238 1 93.44 275 ARG A C 1
ATOM 2253 O O . ARG A 1 275 ? -6.582 39.156 6.941 1 93.44 275 ARG A O 1
ATOM 2260 N N . ARG A 1 276 ? -6.887 37.062 7.547 1 93.38 276 ARG A N 1
ATOM 2261 C CA . ARG A 1 276 ? -8.312 37.25 7.773 1 93.38 276 ARG A CA 1
ATOM 2262 C C . ARG A 1 276 ? -8.594 37.594 9.227 1 93.38 276 ARG A C 1
ATOM 2264 O O . ARG A 1 276 ? -9.281 38.594 9.516 1 93.38 276 ARG A O 1
ATOM 2271 N N . PHE A 1 277 ? -8.047 36.812 10.164 1 92.31 277 PHE A N 1
ATOM 2272 C CA . PHE A 1 277 ? -8.18 37.156 11.578 1 92.31 277 PHE A CA 1
ATOM 2273 C C . PHE A 1 277 ? -7.102 36.469 12.406 1 92.31 277 PHE A C 1
ATOM 2275 O O . PHE A 1 277 ? -6.426 35.562 11.93 1 92.31 277 PHE A O 1
ATOM 2282 N N . ARG A 1 278 ? -6.812 37.031 13.508 1 93.88 278 ARG A N 1
ATOM 2283 C CA . ARG A 1 278 ? -6.055 36.438 14.609 1 93.88 278 ARG A CA 1
ATOM 2284 C C . ARG A 1 278 ? -6.91 36.344 15.867 1 93.88 278 ARG A C 1
ATOM 2286 O O . ARG A 1 278 ? -7.441 37.344 16.344 1 93.88 278 ARG A O 1
ATOM 2293 N N . ALA A 1 279 ? -7.02 35.125 16.391 1 94.06 279 ALA A N 1
ATOM 2294 C CA . ALA A 1 279 ? -7.938 34.906 17.5 1 94.06 279 ALA A CA 1
ATOM 2295 C C . ALA A 1 279 ? -7.242 34.188 18.656 1 94.06 279 ALA A C 1
ATOM 2297 O O . ALA A 1 279 ? -6.484 33.25 18.422 1 94.06 279 ALA A O 1
ATOM 2298 N N . GLY A 1 280 ? -7.504 34.688 19.875 1 93.31 280 GLY A N 1
ATOM 2299 C CA . GLY A 1 280 ? -7.07 34 21.062 1 93.31 280 GLY A CA 1
ATOM 2300 C C . GLY A 1 280 ? -5.727 34.469 21.578 1 93.31 280 GLY A C 1
ATOM 2301 O O . GLY A 1 280 ? -5.148 35.406 21.047 1 93.31 280 GLY A O 1
ATOM 2302 N N . ARG A 1 281 ? -5.293 33.875 22.719 1 92.88 281 ARG A N 1
ATOM 2303 C CA . ARG A 1 281 ? -4 34.156 23.328 1 92.88 281 ARG A CA 1
ATOM 2304 C C . ARG A 1 281 ? -2.932 33.188 22.828 1 92.88 281 ARG A C 1
ATOM 2306 O O . ARG A 1 281 ? -3.207 32 22.609 1 92.88 281 ARG A O 1
ATOM 2313 N N . ILE A 1 282 ? -1.763 33.688 22.672 1 92.88 282 ILE A N 1
ATOM 2314 C CA . ILE A 1 282 ? -0.651 32.844 22.188 1 92.88 282 ILE A CA 1
ATOM 2315 C C . ILE A 1 282 ? -0.452 31.656 23.125 1 92.88 282 ILE A C 1
ATOM 2317 O O . ILE A 1 282 ? -0.245 30.531 22.656 1 92.88 282 ILE A O 1
ATOM 2321 N N . GLU A 1 283 ? -0.676 31.797 24.406 1 92.88 283 GLU A N 1
ATOM 2322 C CA . GLU A 1 283 ? -0.307 30.797 25.391 1 92.88 283 GLU A CA 1
ATOM 2323 C C . GLU A 1 283 ? -1.435 29.797 25.609 1 92.88 283 GLU A C 1
ATOM 2325 O O . GLU A 1 283 ? -1.228 28.75 26.219 1 92.88 283 GLU A O 1
ATOM 2330 N N . SER A 1 284 ? -2.623 30.141 25.062 1 92.31 284 SER A N 1
ATOM 2331 C CA . SER A 1 284 ? -3.689 29.266 25.531 1 92.31 284 SER A CA 1
ATOM 2332 C C . SER A 1 284 ? -4.754 29.062 24.469 1 92.31 284 SER A C 1
ATOM 2334 O O . SER A 1 284 ? -5.848 28.562 24.75 1 92.31 284 SER A O 1
ATOM 2336 N N . GLY A 1 285 ? -4.539 29.375 23.297 1 95.12 285 GLY A N 1
ATOM 2337 C CA . GLY A 1 285 ? -5.562 29.109 22.312 1 95.12 285 GLY A CA 1
ATOM 2338 C C . GLY A 1 285 ? -5.465 30.016 21.094 1 95.12 285 GLY A C 1
ATOM 2339 O O . GLY A 1 285 ? -6.449 30.641 20.703 1 95.12 285 GLY A O 1
ATOM 2340 N N . LEU A 1 286 ? -4.371 30.062 20.422 1 96.06 286 LEU A N 1
ATOM 2341 C CA . LEU A 1 286 ? -4.129 30.922 19.266 1 96.06 286 LEU A CA 1
ATOM 2342 C C . LEU A 1 286 ? -4.633 30.281 17.984 1 96.06 286 LEU A C 1
ATOM 2344 O O . LEU A 1 286 ? -4.395 29.094 17.75 1 96.06 286 LEU A O 1
ATOM 2348 N N . GLU A 1 287 ? -5.418 31.016 17.219 1 97.12 287 GLU A N 1
ATOM 2349 C CA . GLU A 1 287 ? -5.836 30.688 15.859 1 97.12 287 GLU A CA 1
ATOM 2350 C C . GLU A 1 287 ? -5.562 31.844 14.898 1 97.12 287 GLU A C 1
ATOM 2352 O O . GLU A 1 287 ? -5.953 32.969 15.164 1 97.12 287 GLU A O 1
ATOM 2357 N N . ILE A 1 288 ? -4.891 31.594 13.82 1 96.81 288 ILE A N 1
ATOM 2358 C CA . ILE A 1 288 ? -4.645 32.594 12.805 1 96.81 288 ILE A CA 1
ATOM 2359 C C . ILE A 1 288 ? -5.18 32.125 11.453 1 96.81 288 ILE A C 1
ATOM 2361 O O . ILE A 1 288 ? -4.957 30.969 11.07 1 96.81 288 ILE A O 1
ATOM 2365 N N . SER A 1 289 ? -5.895 32.938 10.758 1 96.56 289 SER A N 1
ATOM 2366 C CA . SER A 1 289 ? -6.508 32.594 9.477 1 96.56 289 SER A CA 1
ATOM 2367 C C . SER A 1 289 ? -5.988 33.5 8.359 1 96.56 289 SER A C 1
ATOM 2369 O O . SER A 1 289 ? -5.832 34.719 8.547 1 96.56 289 SER A O 1
ATOM 2371 N N . TYR A 1 290 ? -5.66 32.906 7.227 1 96.06 290 TYR A N 1
ATOM 2372 C CA . TYR A 1 290 ? -5.176 33.625 6.055 1 96.06 290 TYR A CA 1
ATOM 2373 C C . TYR A 1 290 ? -6.051 33.344 4.84 1 96.06 290 TYR A C 1
ATOM 2375 O O . TYR A 1 290 ? -6.508 32.219 4.641 1 96.06 290 TYR A O 1
ATOM 2383 N N . HIS A 1 291 ? -6.27 34.375 4.023 1 94.19 291 HIS A N 1
ATOM 2384 C CA . HIS A 1 291 ? -6.777 34.156 2.674 1 94.19 291 HIS A CA 1
ATOM 2385 C C . HIS A 1 291 ? -5.688 33.594 1.759 1 94.19 291 HIS A C 1
ATOM 2387 O O . HIS A 1 291 ? -4.773 34.344 1.369 1 94.19 291 HIS A O 1
ATOM 2393 N N . ILE A 1 292 ? -5.812 32.344 1.355 1 89.81 292 ILE A N 1
ATOM 2394 C CA . ILE A 1 292 ? -4.719 31.719 0.604 1 89.81 292 ILE A CA 1
ATOM 2395 C C . ILE A 1 292 ? -5.062 31.719 -0.884 1 89.81 292 ILE A C 1
ATOM 2397 O O . ILE A 1 292 ? -4.164 31.719 -1.732 1 89.81 292 ILE A O 1
ATOM 2401 N N . TRP A 1 293 ? -6.301 31.672 -1.23 1 86.94 293 TRP A N 1
ATOM 2402 C CA . TRP A 1 293 ? -6.75 31.781 -2.615 1 86.94 293 TRP A CA 1
ATOM 2403 C C . TRP A 1 293 ? -8.195 32.281 -2.682 1 86.94 293 TRP A C 1
ATOM 2405 O O . TRP A 1 293 ? -9.117 31.578 -2.238 1 86.94 293 TRP A O 1
ATOM 2415 N N . GLY A 1 294 ? -8.305 33.375 -3.398 1 84.25 294 GLY A N 1
ATOM 2416 C CA . GLY A 1 294 ? -9.648 33.906 -3.398 1 84.25 294 GLY A CA 1
ATOM 2417 C C . GLY A 1 294 ? -10.266 34 -2.014 1 84.25 294 GLY A C 1
ATOM 2418 O O . GLY A 1 294 ? -9.68 34.594 -1.101 1 84.25 294 GLY A O 1
ATOM 2419 N N . ASN A 1 295 ? -11.398 33.281 -1.887 1 84.75 295 ASN A N 1
ATOM 2420 C CA . ASN A 1 295 ? -12.086 33.281 -0.602 1 84.75 295 ASN A CA 1
ATOM 2421 C C . ASN A 1 295 ? -11.758 32.031 0.215 1 84.75 295 ASN A C 1
ATOM 2423 O O . ASN A 1 295 ? -12.289 31.844 1.314 1 84.75 295 ASN A O 1
ATOM 2427 N N . VAL A 1 296 ? -10.891 31.297 -0.258 1 90.5 296 VAL A N 1
ATOM 2428 C CA . VAL A 1 296 ? -10.469 30.109 0.476 1 90.5 296 VAL A CA 1
ATOM 2429 C C . VAL A 1 296 ? -9.484 30.5 1.577 1 90.5 296 VAL A C 1
ATOM 2431 O O . VAL A 1 296 ? -8.523 31.219 1.327 1 90.5 296 VAL A O 1
ATOM 2434 N N . ARG A 1 297 ? -9.773 30.016 2.76 1 94.38 297 ARG A N 1
ATOM 2435 C CA . ARG A 1 297 ? -8.945 30.375 3.912 1 94.38 297 ARG A CA 1
ATOM 2436 C C . ARG A 1 297 ? -8.148 29.156 4.395 1 94.38 297 ARG A C 1
ATOM 2438 O O . ARG A 1 297 ? -8.555 28.016 4.18 1 94.38 297 ARG A O 1
ATOM 2445 N N . ALA A 1 298 ? -7.016 29.438 4.926 1 96.88 298 ALA A N 1
ATOM 2446 C CA . ALA A 1 298 ? -6.258 28.469 5.711 1 96.88 298 ALA A CA 1
ATOM 2447 C C . ALA A 1 298 ? -6.211 28.875 7.184 1 96.88 298 ALA A C 1
ATOM 2449 O O . ALA A 1 298 ? -5.762 29.984 7.516 1 96.88 298 ALA A O 1
ATOM 2450 N N . ASP A 1 299 ? -6.715 28.047 7.992 1 97.31 299 ASP A N 1
ATOM 2451 C CA . ASP A 1 299 ? -6.711 28.266 9.438 1 97.31 299 ASP A CA 1
ATOM 2452 C C . ASP A 1 299 ? -5.559 27.516 10.102 1 97.31 299 ASP A C 1
ATOM 2454 O O . ASP A 1 299 ? -5.391 26.312 9.898 1 97.31 299 ASP A O 1
ATOM 2458 N N . PHE A 1 300 ? -4.777 28.25 10.836 1 98.31 300 PHE A N 1
ATOM 2459 C CA . PHE A 1 300 ? -3.686 27.672 11.617 1 98.31 300 PHE A CA 1
ATOM 2460 C C . PHE A 1 300 ? -4.027 27.656 13.102 1 98.31 300 PHE A C 1
ATOM 2462 O O . PHE A 1 300 ? -4.094 28.703 13.742 1 98.31 300 PHE A O 1
ATOM 2469 N N . PHE A 1 301 ? -4.219 26.453 13.578 1 98.25 301 PHE A N 1
ATOM 2470 C CA . PHE A 1 301 ? -4.512 26.266 15 1 98.25 301 PHE A CA 1
ATOM 2471 C C . PHE A 1 301 ? -3.252 25.891 15.766 1 98.25 301 PHE A C 1
ATOM 2473 O O . PHE A 1 301 ? -2.539 24.953 15.391 1 98.25 301 PHE A O 1
ATOM 2480 N N . MET A 1 302 ? -3.02 26.609 16.844 1 98.19 302 MET A N 1
ATOM 2481 C CA . MET A 1 302 ? -1.97 26.156 17.734 1 98.19 302 MET A CA 1
ATOM 2482 C C . MET A 1 302 ? -2.473 25.016 18.625 1 98.19 302 MET A C 1
ATOM 2484 O O . MET A 1 302 ? -3.59 25.078 19.141 1 98.19 302 MET A O 1
ATOM 2488 N N . MET A 1 303 ? -1.666 23.984 18.672 1 98.44 303 MET A N 1
ATOM 2489 C CA . MET A 1 303 ? -2.039 22.828 19.484 1 98.44 303 MET A CA 1
ATOM 2490 C C . MET A 1 303 ? -1.303 22.844 20.828 1 98.44 303 MET A C 1
ATOM 2492 O O . MET A 1 303 ? -0.073 22.906 20.859 1 98.44 303 MET A O 1
ATOM 2496 N N . TYR A 1 304 ? -2.047 22.703 21.953 1 97.62 304 TYR A N 1
ATOM 2497 C CA . TYR A 1 304 ? -1.509 22.797 23.312 1 97.62 304 TYR A CA 1
ATOM 2498 C C . TYR A 1 304 ? -1.625 21.469 24.047 1 97.62 304 TYR A C 1
ATOM 2500 O O . TYR A 1 304 ? -2.57 20.719 23.828 1 97.62 304 TYR A O 1
ATOM 2508 N N . ARG A 1 305 ? -0.692 21.297 24.938 1 96.44 305 ARG A N 1
ATOM 2509 C CA . ARG A 1 305 ? -0.762 20.141 25.812 1 96.44 305 ARG A CA 1
ATOM 2510 C C . ARG A 1 305 ? -1.639 20.438 27.031 1 96.44 305 ARG A C 1
ATOM 2512 O O . ARG A 1 305 ? -1.44 21.438 27.719 1 96.44 305 ARG A O 1
ATOM 2519 N N . GLN A 1 306 ? -2.637 19.609 27.203 1 94.81 306 GLN A N 1
ATOM 2520 C CA . GLN A 1 306 ? -3.453 19.703 28.406 1 94.81 306 GLN A CA 1
ATOM 2521 C C . GLN A 1 306 ? -2.871 18.859 29.531 1 94.81 306 GLN A C 1
ATOM 2523 O O . GLN A 1 306 ? -2.777 19.312 30.672 1 94.81 306 GLN A O 1
ATOM 2528 N N . ASN A 1 307 ? -2.562 17.656 29.203 1 94.5 307 ASN A N 1
ATOM 2529 C CA . ASN A 1 307 ? -1.901 16.719 30.094 1 94.5 307 ASN A CA 1
ATOM 2530 C C . ASN A 1 307 ? -1.125 15.656 29.312 1 94.5 307 ASN A C 1
ATOM 2532 O O . ASN A 1 307 ? -0.729 15.883 28.172 1 94.5 307 ASN A O 1
ATOM 2536 N N . LYS A 1 308 ? -0.85 14.484 29.984 1 93.94 308 LYS A N 1
ATOM 2537 C CA . LYS A 1 308 ? 0.033 13.477 29.406 1 93.94 308 LYS A CA 1
ATOM 2538 C C . LYS A 1 308 ? -0.625 12.805 28.203 1 93.94 308 LYS A C 1
ATOM 2540 O O . LYS A 1 308 ? 0.061 12.328 27.297 1 93.94 308 LYS A O 1
ATOM 2545 N N . THR A 1 309 ? -1.92 12.797 28.094 1 95.94 309 THR A N 1
ATOM 2546 C CA . THR A 1 309 ? -2.594 11.984 27.078 1 95.94 309 THR A CA 1
ATOM 2547 C C . THR A 1 309 ? -3.521 12.844 26.219 1 95.94 309 THR A C 1
ATOM 2549 O O . THR A 1 309 ? -4.098 12.367 25.25 1 95.94 309 THR A O 1
ATOM 2552 N N . THR A 1 310 ? -3.629 14.078 26.641 1 96.5 310 THR A N 1
ATOM 2553 C CA . THR A 1 310 ? -4.645 14.898 25.984 1 96.5 310 THR A CA 1
ATOM 2554 C C . THR A 1 310 ? -4.051 16.219 25.5 1 96.5 310 THR A C 1
ATOM 2556 O O . THR A 1 310 ? -3.199 16.797 26.172 1 96.5 310 THR A O 1
ATOM 2559 N N . GLU A 1 311 ? -4.445 16.625 24.344 1 97.69 311 GLU A N 1
ATOM 2560 C CA . GLU A 1 311 ? -4.125 17.922 23.75 1 97.69 311 GLU A CA 1
ATOM 2561 C C . GLU A 1 311 ? -5.383 18.625 23.266 1 97.69 311 GLU A C 1
ATOM 2563 O O . GLU A 1 311 ? -6.473 18.047 23.281 1 97.69 311 GLU A O 1
ATOM 2568 N N . TYR A 1 312 ? -5.207 19.984 23.031 1 97.06 312 TYR A N 1
ATOM 2569 C CA . TYR A 1 312 ? -6.375 20.688 22.516 1 97.06 312 TYR A CA 1
ATOM 2570 C C . TYR A 1 312 ? -5.961 21.812 21.562 1 97.06 312 TYR A C 1
ATOM 2572 O O . TYR A 1 312 ? -4.82 22.281 21.609 1 97.06 312 TYR A O 1
ATOM 2580 N N . ILE A 1 313 ? -6.867 22.125 20.656 1 97.19 313 ILE A N 1
ATOM 2581 C CA . ILE A 1 313 ? -6.848 23.359 19.891 1 97.19 313 ILE A CA 1
ATOM 2582 C C . ILE A 1 313 ? -8.031 24.234 20.297 1 97.19 313 ILE A C 1
ATOM 2584 O O . ILE A 1 313 ? -8.922 23.797 21.016 1 97.19 313 ILE A O 1
ATOM 2588 N N . ALA A 1 314 ? -7.938 25.531 19.797 1 94.38 314 ALA A N 1
ATOM 2589 C CA . ALA A 1 314 ? -8.984 26.438 20.281 1 94.38 314 ALA A CA 1
ATOM 2590 C C . ALA A 1 314 ? -9.477 27.359 19.156 1 94.38 314 ALA A C 1
ATOM 2592 O O . ALA A 1 314 ? -8.734 27.641 18.219 1 94.38 314 ALA A O 1
ATOM 2593 N N . GLY A 1 315 ? -10.742 27.688 19.234 1 92.31 315 GLY A N 1
ATOM 2594 C CA . GLY A 1 315 ? -11.383 28.719 18.438 1 92.31 315 GLY A CA 1
ATOM 2595 C C . GLY A 1 315 ? -12.141 29.734 19.281 1 92.31 315 GLY A C 1
ATOM 2596 O O . GLY A 1 315 ? -11.875 29.875 20.484 1 92.31 315 GLY A O 1
ATOM 2597 N N . MET A 1 316 ? -12.898 30.594 18.547 1 91.25 316 MET A N 1
ATOM 2598 C CA . MET A 1 316 ? -13.656 31.625 19.25 1 91.25 316 MET A CA 1
ATOM 2599 C C . MET A 1 316 ? -15.117 31.625 18.812 1 91.25 316 MET A C 1
ATOM 2601 O O . MET A 1 316 ? -15.422 31.234 17.688 1 91.25 316 MET A O 1
ATOM 2605 N N . LEU A 1 317 ? -15.93 31.938 19.734 1 89.31 317 LEU A N 1
ATOM 2606 C CA . LEU A 1 317 ? -17.312 32.344 19.453 1 89.31 317 LEU A CA 1
ATOM 2607 C C . LEU A 1 317 ? -17.453 33.844 19.578 1 89.31 317 LEU A C 1
ATOM 2609 O O . LEU A 1 317 ? -17.766 34.375 20.656 1 89.31 317 LEU A O 1
ATOM 2613 N N . PRO A 1 318 ? -17.266 34.469 18.438 1 87.38 318 PRO A N 1
ATOM 2614 C CA . PRO A 1 318 ? -17.203 35.938 18.5 1 87.38 318 PRO A CA 1
ATOM 2615 C C . PRO A 1 318 ? -18.453 36.562 19.094 1 87.38 318 PRO A C 1
ATOM 2617 O O . PRO A 1 318 ? -18.375 37.562 19.828 1 87.38 318 PRO A O 1
ATOM 2620 N N . TRP A 1 319 ? -19.656 36 18.828 1 86.44 319 TRP A N 1
ATOM 2621 C CA . TRP A 1 319 ? -20.906 36.594 19.281 1 86.44 319 TRP A CA 1
ATOM 2622 C C . TRP A 1 319 ? -21.047 36.5 20.797 1 86.44 319 TRP A C 1
ATOM 2624 O O . TRP A 1 319 ? -21.844 37.219 21.391 1 86.44 319 TRP A O 1
ATOM 2634 N N . LYS A 1 320 ? -20.266 35.688 21.406 1 91 320 LYS A N 1
ATOM 2635 C CA . LYS A 1 320 ? -20.281 35.531 22.859 1 91 320 LYS A CA 1
ATOM 2636 C C . LYS A 1 320 ? -18.969 36 23.469 1 91 320 LYS A C 1
ATOM 2638 O O . LYS A 1 320 ? -18.781 35.906 24.688 1 91 320 LYS A O 1
ATOM 2643 N N . ARG A 1 321 ? -18.016 36.438 22.641 1 93.38 321 ARG A N 1
ATOM 2644 C CA . ARG A 1 321 ? -16.656 36.75 23.078 1 93.38 321 ARG A CA 1
ATOM 2645 C C . ARG A 1 321 ? -16.094 35.656 23.938 1 93.38 321 ARG A C 1
ATOM 2647 O O . ARG A 1 321 ? -15.562 35.906 25.031 1 93.38 321 ARG A O 1
ATOM 2654 N N . GLN A 1 322 ? -16.266 34.469 23.469 1 92.69 322 GLN A N 1
ATOM 2655 C CA . GLN A 1 322 ? -15.945 33.281 24.266 1 92.69 322 GLN A CA 1
ATOM 2656 C C . GLN A 1 322 ? -15.039 32.344 23.5 1 92.69 322 GLN A C 1
ATOM 2658 O O . GLN A 1 322 ? -15.25 32.094 22.297 1 92.69 322 GLN A O 1
ATOM 2663 N N . ALA A 1 323 ? -14.102 31.844 24.281 1 92.44 323 ALA A N 1
ATOM 2664 C CA . ALA A 1 323 ? -13.242 30.828 23.688 1 92.44 323 ALA A CA 1
ATOM 2665 C C . ALA A 1 323 ? -13.93 29.469 23.656 1 92.44 323 ALA A C 1
ATOM 2667 O O . ALA A 1 323 ? -14.781 29.188 24.5 1 92.44 323 ALA A O 1
ATOM 2668 N N . VAL A 1 324 ? -13.633 28.688 22.672 1 93.19 324 VAL A N 1
ATOM 2669 C CA . VAL A 1 324 ? -14.039 27.297 22.594 1 93.19 324 VAL A CA 1
ATOM 2670 C C . VAL A 1 324 ? -12.82 26.406 22.375 1 93.19 324 VAL A C 1
ATOM 2672 O O . VAL A 1 324 ? -11.922 26.75 21.594 1 93.19 324 VAL A O 1
ATOM 2675 N N . ARG A 1 325 ? -12.781 25.312 23.156 1 94.25 325 ARG A N 1
ATOM 2676 C CA . ARG A 1 325 ? -11.656 24.391 23.062 1 94.25 325 ARG A CA 1
ATOM 2677 C C . ARG A 1 325 ? -12.109 23.031 22.547 1 94.25 325 ARG A C 1
ATOM 2679 O O . ARG A 1 325 ? -13.188 22.547 22.891 1 94.25 325 ARG A O 1
ATOM 2686 N N . TYR A 1 326 ? -11.266 22.453 21.688 1 95.81 326 TYR A N 1
ATOM 2687 C CA . TYR A 1 326 ? -11.484 21.125 21.125 1 95.81 326 TYR A CA 1
ATOM 2688 C C . TYR A 1 326 ? -10.414 20.156 21.625 1 95.81 326 TYR A C 1
ATOM 2690 O O . TYR A 1 326 ? -9.266 20.203 21.156 1 95.81 326 TYR A O 1
ATOM 2698 N N . PHE A 1 327 ? -10.828 19.234 22.469 1 95.62 327 PHE A N 1
ATOM 2699 C CA . PHE A 1 327 ? -9.883 18.312 23.094 1 95.62 327 PHE A CA 1
ATOM 2700 C C . PHE A 1 327 ? -9.766 17.031 22.266 1 95.62 327 PHE A C 1
ATOM 2702 O O . PHE A 1 327 ? -10.758 16.547 21.703 1 95.62 327 PHE A O 1
ATOM 2709 N N . SER A 1 328 ? -8.609 16.516 22.141 1 96.75 328 SER A N 1
ATOM 2710 C CA . SER A 1 328 ? -8.328 15.266 21.469 1 96.75 328 SER A CA 1
ATOM 2711 C C . SER A 1 328 ? -7.211 14.492 22.156 1 96.75 328 SER A C 1
ATOM 2713 O O . SER A 1 328 ? -6.484 15.055 22.984 1 96.75 328 SER A O 1
ATOM 2715 N N . PRO A 1 329 ? -7.152 13.125 21.875 1 96.81 329 PRO A N 1
ATOM 2716 C CA . PRO A 1 329 ? -5.945 12.422 22.312 1 96.81 329 PRO A CA 1
ATOM 2717 C C . PRO A 1 329 ? -4.664 13.062 21.781 1 96.81 329 PRO A C 1
ATOM 2719 O O . PRO A 1 329 ? -4.676 13.688 20.719 1 96.81 329 PRO A O 1
ATOM 2722 N N . LYS A 1 330 ? -3.668 12.852 22.562 1 97.5 330 LYS A N 1
ATOM 2723 C CA . LYS A 1 330 ? -2.371 13.406 22.188 1 97.5 330 LYS A CA 1
ATOM 2724 C C . LYS A 1 330 ? -1.892 12.844 20.859 1 97.5 330 LYS A C 1
ATOM 2726 O O . LYS A 1 330 ? -1.967 11.641 20.625 1 97.5 330 LYS A O 1
ATOM 2731 N N . VAL A 1 331 ? -1.472 13.742 19.938 1 96.94 331 VAL A N 1
ATOM 2732 C CA . VAL A 1 331 ? -0.786 13.32 18.719 1 96.94 331 VAL A CA 1
ATOM 2733 C C . VAL A 1 331 ? 0.618 12.828 19.062 1 96.94 331 VAL A C 1
ATOM 2735 O O . VAL A 1 331 ? 1.53 13.625 19.281 1 96.94 331 VAL A O 1
ATOM 2738 N N . THR A 1 332 ? 0.791 11.578 19.141 1 90 332 THR A N 1
ATOM 2739 C CA . THR A 1 332 ? 2.039 11.016 19.641 1 90 332 THR A CA 1
ATOM 2740 C C . THR A 1 332 ? 3.123 11.07 18.562 1 90 332 THR A C 1
ATOM 2742 O O . THR A 1 332 ? 4.309 11.195 18.875 1 90 332 THR A O 1
ATOM 2745 N N . LYS A 1 333 ? 2.738 10.891 17.422 1 95.38 333 LYS A N 1
ATOM 2746 C CA . LYS A 1 333 ? 3.654 10.867 16.281 1 95.38 333 LYS A CA 1
ATOM 2747 C C . LYS A 1 333 ? 2.986 11.422 15.023 1 95.38 333 LYS A C 1
ATOM 2749 O O . LYS A 1 333 ? 1.772 11.289 14.852 1 95.38 333 LYS A O 1
ATOM 2754 N N . LEU A 1 334 ? 3.828 12.164 14.242 1 98 334 LEU A N 1
ATOM 2755 C CA . LEU A 1 334 ? 3.338 12.617 12.945 1 98 334 LEU A CA 1
ATOM 2756 C C . LEU A 1 334 ? 3.789 11.672 11.836 1 98 334 LEU A C 1
ATOM 2758 O O . LEU A 1 334 ? 4.879 11.102 11.906 1 98 334 LEU A O 1
ATOM 2762 N N . CYS A 1 335 ? 2.951 11.508 10.867 1 98.12 335 CYS A N 1
ATOM 2763 C CA . CYS A 1 335 ? 3.191 10.68 9.695 1 98.12 335 CYS A CA 1
ATOM 2764 C C . CYS A 1 335 ? 3.096 11.5 8.414 1 98.12 335 CYS A C 1
ATOM 2766 O O . CYS A 1 335 ? 2.676 12.656 8.445 1 98.12 335 CYS A O 1
ATOM 2768 N N . SER A 1 336 ? 3.623 10.867 7.352 1 98.38 336 SER A N 1
ATOM 2769 C CA . SER A 1 336 ? 3.498 11.477 6.027 1 98.38 336 SER A CA 1
ATOM 2770 C C . SER A 1 336 ? 2.344 10.859 5.246 1 98.38 336 SER A C 1
ATOM 2772 O O . SER A 1 336 ? 1.988 9.695 5.465 1 98.38 336 SER A O 1
ATOM 2774 N N . GLY A 1 337 ? 1.744 11.688 4.445 1 98.06 337 GLY A N 1
ATOM 2775 C CA . GLY A 1 337 ? 0.649 11.242 3.598 1 98.06 337 GLY A CA 1
ATOM 2776 C C . GLY A 1 337 ? 0.686 11.852 2.209 1 98.06 337 GLY A C 1
ATOM 2777 O O . GLY A 1 337 ? 1.437 12.797 1.958 1 98.06 337 GLY A O 1
ATOM 2778 N N . ASP A 1 338 ? -0.065 11.234 1.347 1 97.94 338 ASP A N 1
ATOM 2779 C CA . ASP A 1 338 ? -0.205 11.695 -0.029 1 97.94 338 ASP A CA 1
ATOM 2780 C C . ASP A 1 338 ? -1.569 12.344 -0.254 1 97.94 338 ASP A C 1
ATOM 2782 O O . ASP A 1 338 ? -2.605 11.727 -0.012 1 97.94 338 ASP A O 1
ATOM 2786 N N . LEU A 1 339 ? -1.573 13.547 -0.648 1 98.38 339 LEU A N 1
ATOM 2787 C CA . LEU A 1 339 ? -2.785 14.227 -1.093 1 98.38 339 LEU A CA 1
ATOM 2788 C C . LEU A 1 339 ? -2.652 14.688 -2.541 1 98.38 339 LEU A C 1
ATOM 2790 O O . LEU A 1 339 ? -2.166 15.789 -2.803 1 98.38 339 LEU A O 1
ATOM 2794 N N . HIS A 1 340 ? -3.105 13.844 -3.475 1 97.31 340 HIS A N 1
ATOM 2795 C CA . HIS A 1 340 ? -3.033 14.109 -4.906 1 97.31 340 HIS A CA 1
ATOM 2796 C C . HIS A 1 340 ? -1.618 14.5 -5.324 1 97.31 340 HIS A C 1
ATOM 2798 O O . HIS A 1 340 ? -1.425 15.5 -6.016 1 97.31 340 HIS A O 1
ATOM 2804 N N . GLY A 1 341 ? -0.671 13.812 -4.848 1 97.38 341 GLY A N 1
ATOM 2805 C CA . GLY A 1 341 ? 0.71 14.023 -5.25 1 97.38 341 GLY A CA 1
ATOM 2806 C C . GLY A 1 341 ? 1.446 15.008 -4.355 1 97.38 341 GLY A C 1
ATOM 2807 O O . GLY A 1 341 ? 2.648 15.219 -4.523 1 97.38 341 GLY A O 1
ATOM 2808 N N . GLN A 1 342 ? 0.747 15.633 -3.475 1 98 342 GLN A N 1
ATOM 2809 C CA . GLN A 1 342 ? 1.375 16.547 -2.525 1 98 342 GLN A CA 1
ATOM 2810 C C . GLN A 1 342 ? 1.766 15.82 -1.24 1 98 342 GLN A C 1
ATOM 2812 O O . GLN A 1 342 ? 1.054 14.922 -0.786 1 98 342 GLN A O 1
ATOM 2817 N N . LEU A 1 343 ? 2.896 16.266 -0.682 1 98.38 343 LEU A N 1
ATOM 2818 C CA . LEU A 1 343 ? 3.311 15.742 0.616 1 98.38 343 LEU A CA 1
ATOM 2819 C C . LEU A 1 343 ? 2.623 16.5 1.749 1 98.38 343 LEU A C 1
ATOM 2821 O O . LEU A 1 343 ? 2.689 17.734 1.812 1 98.38 343 LEU A O 1
ATOM 2825 N N . VAL A 1 344 ? 1.958 15.75 2.598 1 98.62 344 VAL A N 1
ATOM 2826 C CA . VAL A 1 344 ? 1.336 16.344 3.775 1 98.62 344 VAL A CA 1
ATOM 2827 C C . VAL A 1 344 ? 1.743 15.57 5.027 1 98.62 344 VAL A C 1
ATOM 2829 O O . VAL A 1 344 ? 2.104 14.391 4.945 1 98.62 344 VAL A O 1
ATOM 2832 N N . TYR A 1 345 ? 1.731 16.25 6.18 1 98.69 345 TYR A N 1
ATOM 2833 C CA . TYR A 1 345 ? 1.912 15.594 7.469 1 98.69 345 TYR A CA 1
ATOM 2834 C C . TYR A 1 345 ? 0.583 15.453 8.203 1 98.69 345 TYR A C 1
ATOM 2836 O O . TYR A 1 345 ? -0.269 16.344 8.125 1 98.69 345 TYR A O 1
ATOM 2844 N N . VAL A 1 346 ? 0.435 14.289 8.836 1 98.62 346 VAL A N 1
ATOM 2845 C CA . VAL A 1 346 ? -0.812 13.969 9.523 1 98.62 346 VAL A CA 1
ATOM 2846 C C . VAL A 1 346 ? -0.507 13.25 10.836 1 98.62 346 VAL A C 1
ATOM 2848 O O . VAL A 1 346 ? 0.555 12.641 10.992 1 98.62 346 VAL A O 1
ATOM 2851 N N . PRO A 1 347 ? -1.449 13.367 11.805 1 98.19 347 PRO A N 1
ATOM 2852 C CA . PRO A 1 347 ? -1.275 12.508 12.977 1 98.19 347 PRO A CA 1
ATOM 2853 C C . PRO A 1 347 ? -1.294 11.023 12.625 1 98.19 347 PRO A C 1
ATOM 2855 O O . PRO A 1 347 ? -2.168 10.57 11.875 1 98.19 347 PRO A O 1
ATOM 2858 N N . CYS A 1 348 ? -0.382 10.258 13.234 1 96.88 348 CYS A N 1
ATOM 2859 C CA . CYS A 1 348 ? -0.382 8.82 12.984 1 96.88 348 CYS A CA 1
ATOM 2860 C C . CYS A 1 348 ? -1.607 8.156 13.609 1 96.88 348 CYS A C 1
ATOM 2862 O O . CYS A 1 348 ? -2.076 7.125 13.117 1 96.88 348 CYS A O 1
ATOM 2864 N N . ASN A 1 349 ? -2.041 8.719 14.664 1 96.19 349 ASN A N 1
ATOM 2865 C CA . ASN A 1 349 ? -3.254 8.203 15.297 1 96.19 349 ASN A CA 1
ATOM 2866 C C . ASN A 1 349 ? -4.496 8.945 14.805 1 96.19 349 ASN A C 1
ATOM 2868 O O . ASN A 1 349 ? -5.332 9.359 15.609 1 96.19 349 ASN A O 1
ATOM 2872 N N . THR A 1 350 ? -4.617 9.078 13.5 1 96.56 350 THR A N 1
ATOM 2873 C CA . THR A 1 350 ? -5.648 9.859 12.82 1 96.56 350 THR A CA 1
ATOM 2874 C C . THR A 1 350 ? -7.039 9.352 13.203 1 96.56 350 THR A C 1
ATOM 2876 O O . THR A 1 350 ? -7.949 10.156 13.438 1 96.56 350 THR A O 1
ATOM 2879 N N . ILE A 1 351 ? -7.254 8.094 13.305 1 93.44 351 ILE A N 1
ATOM 2880 C CA . ILE A 1 351 ? -8.57 7.535 13.609 1 93.44 351 ILE A CA 1
ATOM 2881 C C . ILE A 1 351 ? -9.031 8.016 14.984 1 93.44 351 ILE A C 1
ATOM 2883 O O . ILE A 1 351 ? -10.172 8.453 15.141 1 93.44 351 ILE A O 1
ATOM 2887 N N . GLU A 1 352 ? -8.141 7.934 15.953 1 94.19 352 GLU A N 1
ATOM 2888 C CA . GLU A 1 352 ? -8.461 8.398 17.297 1 94.19 352 GLU A CA 1
ATOM 2889 C C . GLU A 1 352 ? -8.82 9.883 17.297 1 94.19 352 GLU A C 1
ATOM 2891 O O . GLU A 1 352 ? -9.75 10.305 17.984 1 94.19 352 GLU A O 1
ATOM 2896 N N . ILE A 1 353 ? -8.078 10.625 16.562 1 96.56 353 ILE A N 1
ATOM 2897 C CA . ILE A 1 353 ? -8.305 12.062 16.484 1 96.56 353 ILE A CA 1
ATOM 2898 C C . ILE A 1 353 ? -9.664 12.344 15.852 1 96.56 353 ILE A C 1
ATOM 2900 O O . ILE A 1 353 ? -10.453 13.125 16.375 1 96.56 353 ILE A O 1
ATOM 2904 N N . LEU A 1 354 ? -9.961 11.695 14.75 1 95.31 354 LEU A N 1
ATOM 2905 C CA . LEU A 1 354 ? -11.219 11.922 14.039 1 95.31 354 LEU A CA 1
ATOM 2906 C C . LEU A 1 354 ? -12.406 11.445 14.875 1 95.31 354 LEU A C 1
ATOM 2908 O O . LEU A 1 354 ? -13.445 12.117 14.922 1 95.31 354 LEU A O 1
ATOM 2912 N N . GLU A 1 355 ? -12.25 10.344 15.539 1 92.88 355 GLU A N 1
ATOM 2913 C CA . GLU A 1 355 ? -13.328 9.844 16.375 1 92.88 355 GLU A CA 1
ATOM 2914 C C . GLU A 1 355 ? -13.609 10.797 17.531 1 92.88 355 GLU A C 1
ATOM 2916 O O . GLU A 1 355 ? -14.766 11 17.906 1 92.88 355 GLU A O 1
ATOM 2921 N N . SER A 1 356 ? -12.594 11.297 18.062 1 94.31 356 SER A N 1
ATOM 2922 C CA . SER A 1 356 ? -12.781 12.25 19.156 1 94.31 356 SER A CA 1
ATOM 2923 C C . SER A 1 356 ? -13.477 13.523 18.672 1 94.31 356 SER A C 1
ATOM 2925 O O . SER A 1 356 ? -14.266 14.125 19.406 1 94.31 356 SER A O 1
ATOM 2927 N N . THR A 1 357 ? -13.211 13.938 17.484 1 94 357 THR A N 1
ATOM 2928 C CA . THR A 1 357 ? -13.711 15.195 16.953 1 94 357 THR A CA 1
ATOM 2929 C C . THR A 1 357 ? -15.125 15.031 16.391 1 94 357 THR A C 1
ATOM 2931 O O . THR A 1 357 ? -16 15.859 16.656 1 94 357 THR A O 1
ATOM 2934 N N . TYR A 1 358 ? -15.367 13.914 15.711 1 93.06 358 TYR A N 1
ATOM 2935 C CA . TYR A 1 358 ? -16.609 13.797 14.945 1 93.06 358 TYR A CA 1
ATOM 2936 C C . TYR A 1 358 ? -17.469 12.656 15.477 1 93.06 358 TYR A C 1
ATOM 2938 O O . TYR A 1 358 ? -18.578 12.438 15 1 93.06 358 TYR A O 1
ATOM 2946 N N . GLY A 1 359 ? -16.969 11.914 16.438 1 90.5 359 GLY A N 1
ATOM 2947 C CA . GLY A 1 359 ? -17.719 10.797 17 1 90.5 359 GLY A CA 1
ATOM 2948 C C . GLY A 1 359 ? -17.562 9.523 16.188 1 90.5 359 GLY A C 1
ATOM 2949 O O . GLY A 1 359 ? -16.812 9.477 15.219 1 90.5 359 GLY A O 1
ATOM 2950 N N . PRO A 1 360 ? -18.297 8.461 16.562 1 82.81 360 PRO A N 1
ATOM 2951 C CA . PRO A 1 360 ? -18.156 7.141 15.938 1 82.81 360 PRO A CA 1
ATOM 2952 C C . PRO A 1 360 ? -18.688 7.113 14.508 1 82.81 360 PRO A C 1
ATOM 2954 O O . PRO A 1 360 ? -18.344 6.211 13.734 1 82.81 360 PRO A O 1
ATOM 2957 N N . ASP A 1 361 ? -19.453 8.086 14.109 1 85.56 361 ASP A N 1
ATOM 2958 C CA . ASP A 1 361 ? -20.062 8.117 12.781 1 85.56 361 ASP A CA 1
ATOM 2959 C C . ASP A 1 361 ? -19.281 9.031 11.836 1 85.56 361 ASP A C 1
ATOM 2961 O O . ASP A 1 361 ? -19.844 9.562 10.875 1 85.56 361 ASP A O 1
ATOM 2965 N N . TRP A 1 362 ? -18.031 9.195 12.125 1 90.25 362 TRP A N 1
ATOM 2966 C CA . TRP A 1 362 ? -17.219 10.133 11.359 1 90.25 362 TRP A CA 1
ATOM 2967 C C . TRP A 1 362 ? -17.141 9.711 9.898 1 90.25 362 TRP A C 1
ATOM 2969 O O . TRP A 1 362 ? -16.797 10.516 9.031 1 90.25 362 TRP A O 1
ATOM 2979 N N . MET A 1 363 ? -17.469 8.57 9.562 1 88.38 363 MET A N 1
ATOM 2980 C CA . MET A 1 363 ? -17.391 8.07 8.195 1 88.38 363 MET A CA 1
ATOM 2981 C C . MET A 1 363 ? -18.547 8.617 7.348 1 88.38 363 MET A C 1
ATOM 2983 O O . MET A 1 363 ? -18.516 8.508 6.121 1 88.38 363 MET A O 1
ATOM 2987 N N . HIS A 1 364 ? -19.484 9.211 7.965 1 87.5 364 HIS A N 1
ATOM 2988 C CA . HIS A 1 364 ? -20.609 9.773 7.23 1 87.5 364 HIS A CA 1
ATOM 2989 C C . HIS A 1 364 ? -20.344 11.227 6.867 1 87.5 364 HIS A C 1
ATOM 2991 O O . HIS A 1 364 ? -19.719 11.969 7.633 1 87.5 364 HIS A O 1
ATOM 2997 N N . ASP A 1 365 ? -20.922 11.516 5.719 1 87.06 365 ASP A N 1
ATOM 2998 C CA . ASP A 1 365 ? -20.781 12.898 5.266 1 87.06 365 ASP A CA 1
ATOM 2999 C C . ASP A 1 365 ? -21.781 13.812 5.953 1 87.06 365 ASP A C 1
ATOM 3001 O O . ASP A 1 365 ? -22.969 13.469 6.066 1 87.06 365 ASP A O 1
ATOM 3005 N N . VAL A 1 366 ? -21.266 14.898 6.426 1 83.5 366 VAL A N 1
ATOM 3006 C CA . VAL A 1 366 ? -22.078 15.992 6.965 1 83.5 366 VAL A CA 1
ATOM 3007 C C . VAL A 1 366 ? -21.766 17.281 6.203 1 83.5 366 VAL A C 1
ATOM 3009 O O . VAL A 1 366 ? -20.672 17.828 6.324 1 83.5 366 VAL A O 1
ATOM 3012 N N . PRO A 1 367 ? -22.797 17.75 5.473 1 79.25 367 PRO A N 1
ATOM 3013 C CA . PRO A 1 367 ? -22.547 18.969 4.691 1 79.25 367 PRO A CA 1
ATOM 3014 C C . PRO A 1 367 ? -22.047 20.125 5.555 1 79.25 367 PRO A C 1
ATOM 3016 O O . PRO A 1 367 ? -22.516 20.312 6.68 1 79.25 367 PRO A O 1
ATOM 3019 N N . THR A 1 368 ? -21.125 20.859 5.008 1 79.62 368 THR A N 1
ATOM 3020 C CA . THR A 1 368 ? -20.484 21.969 5.723 1 79.62 368 THR A CA 1
ATOM 3021 C C . THR A 1 368 ? -21.531 22.953 6.211 1 79.62 368 THR A C 1
ATOM 3023 O O . THR A 1 368 ? -21.422 23.484 7.32 1 79.62 368 THR A O 1
ATOM 3026 N N . ASN A 1 369 ? -22.484 23.219 5.359 1 74.56 369 ASN A N 1
ATOM 3027 C CA . ASN A 1 369 ? -23.5 24.203 5.699 1 74.56 369 ASN A CA 1
ATOM 3028 C C . ASN A 1 369 ? -24.344 23.75 6.883 1 74.56 369 ASN A C 1
ATOM 3030 O O . ASN A 1 369 ? -25.031 24.562 7.508 1 74.56 369 ASN A O 1
ATOM 3034 N N . SER A 1 370 ? -24.266 22.5 7.148 1 76.69 370 SER A N 1
ATOM 3035 C CA . SER A 1 370 ? -25.047 21.953 8.258 1 76.69 370 SER A CA 1
ATOM 3036 C C . SER A 1 370 ? -24.156 21.641 9.453 1 76.69 370 SER A C 1
ATOM 3038 O O . SER A 1 370 ? -24.641 21.188 10.5 1 76.69 370 SER A O 1
ATOM 3040 N N . TYR A 1 371 ? -22.906 21.906 9.258 1 80.56 371 TYR A N 1
ATOM 3041 C CA . TYR A 1 371 ? -21.969 21.594 10.328 1 80.56 371 TYR A CA 1
ATOM 3042 C C . TYR A 1 371 ? -21.719 22.828 11.195 1 80.56 371 TYR A C 1
ATOM 3044 O O . TYR A 1 371 ? -21.375 23.891 10.688 1 80.56 371 TYR A O 1
ATOM 3052 N N . ASN A 1 372 ? -21.984 22.641 12.484 1 74.56 372 ASN A N 1
ATOM 3053 C CA . ASN A 1 372 ? -21.672 23.672 13.461 1 74.56 372 ASN A CA 1
ATOM 3054 C C . ASN A 1 372 ? -20.484 23.281 14.336 1 74.56 372 ASN A C 1
ATOM 3056 O O . ASN A 1 372 ? -20.578 22.375 15.156 1 74.56 372 ASN A O 1
ATOM 3060 N N . TYR A 1 373 ? -19.422 24.031 14.219 1 76.62 373 TYR A N 1
ATOM 3061 C CA . TYR A 1 373 ? -18.172 23.656 14.867 1 76.62 373 TYR A CA 1
ATOM 3062 C C . TYR A 1 373 ? -18.312 23.719 16.391 1 76.62 373 TYR A C 1
ATOM 3064 O O . TYR A 1 373 ? -17.516 23.109 17.109 1 76.62 373 TYR A O 1
ATOM 3072 N N . ALA A 1 374 ? -19.203 24.422 16.875 1 71.44 374 ALA A N 1
ATOM 3073 C CA . ALA A 1 374 ? -19.406 24.562 18.328 1 71.44 374 ALA A CA 1
ATOM 3074 C C . ALA A 1 374 ? -20.312 23.453 18.859 1 71.44 374 ALA A C 1
ATOM 3076 O O . ALA A 1 374 ? -20.125 22.969 19.969 1 71.44 374 ALA A O 1
ATOM 3077 N N . SER A 1 375 ? -21.234 23 18 1 72.44 375 SER A N 1
ATOM 3078 C CA . SER A 1 375 ? -22.25 22.094 18.531 1 72.44 375 SER A CA 1
ATOM 3079 C C . SER A 1 375 ? -22.156 20.719 17.875 1 72.44 375 SER A C 1
ATOM 3081 O O . SER A 1 375 ? -22.625 19.734 18.453 1 72.44 375 SER A O 1
ATOM 3083 N N . SER A 1 376 ? -21.562 20.75 16.797 1 77 376 SER A N 1
ATOM 3084 C CA . SER A 1 376 ? -21.547 19.484 16.062 1 77 376 SER A CA 1
ATOM 3085 C C . SER A 1 376 ? -20.328 18.656 16.406 1 77 376 SER A C 1
ATOM 3087 O O . SER A 1 376 ? -20.25 17.469 16.062 1 77 376 SER A O 1
ATOM 3089 N N . THR A 1 377 ? -19.406 19.266 17.125 1 79.31 377 THR A N 1
ATOM 3090 C CA . THR A 1 377 ? -18.172 18.562 17.453 1 79.31 377 THR A CA 1
ATOM 3091 C C . THR A 1 377 ? -18.312 17.812 18.766 1 79.31 377 THR A C 1
ATOM 3093 O O . THR A 1 377 ? -18.953 18.297 19.703 1 79.31 377 THR A O 1
ATOM 3096 N N . PHE A 1 378 ? -17.672 16.641 18.875 1 80.38 378 PHE A N 1
ATOM 3097 C CA . PHE A 1 378 ? -17.875 15.734 19.984 1 80.38 378 PHE A CA 1
ATOM 3098 C C . PHE A 1 378 ? -16.938 16.078 21.141 1 80.38 378 PHE A C 1
ATOM 3100 O O . PHE A 1 378 ? -17.172 15.695 22.281 1 80.38 378 PHE A O 1
ATOM 3107 N N . ASN A 1 379 ? -15.93 16.922 20.875 1 83.25 379 ASN A N 1
ATOM 3108 C CA . ASN A 1 379 ? -14.906 17.125 21.891 1 83.25 379 ASN A CA 1
ATOM 3109 C C . ASN A 1 379 ? -14.812 18.594 22.312 1 83.25 379 ASN A C 1
ATOM 3111 O O . ASN A 1 379 ? -13.75 19.062 22.719 1 83.25 379 ASN A O 1
ATOM 3115 N N . THR A 1 380 ? -15.875 19.266 22.25 1 88.31 380 THR A N 1
ATOM 3116 C CA . THR A 1 380 ? -15.883 20.703 22.484 1 88.31 380 THR A CA 1
ATOM 3117 C C . THR A 1 380 ? -16.094 21 23.969 1 88.31 380 THR A C 1
ATOM 3119 O O . THR A 1 380 ? -16.875 20.344 24.641 1 88.31 380 THR A O 1
ATOM 3122 N N . GLU A 1 381 ? -15.344 22 24.469 1 88.31 381 GLU A N 1
ATOM 3123 C CA . GLU A 1 381 ? -15.562 22.594 25.781 1 88.31 381 GLU A CA 1
ATOM 3124 C C . GLU A 1 381 ? -15.516 24.125 25.703 1 88.31 381 GLU A C 1
ATOM 3126 O O . GLU A 1 381 ? -14.602 24.688 25.094 1 88.31 381 GLU A O 1
ATOM 3131 N N . LEU A 1 382 ? -16.484 24.75 26.328 1 89.25 382 LEU A N 1
ATOM 3132 C CA . LEU A 1 382 ? -16.5 26.203 26.359 1 89.25 382 LEU A CA 1
ATOM 3133 C C . LEU A 1 382 ? -15.414 26.734 27.297 1 89.25 382 LEU A C 1
ATOM 3135 O O . LEU A 1 382 ? -15.203 26.203 28.391 1 89.25 382 LEU A O 1
ATOM 3139 N N . GLY A 1 383 ? -14.703 27.688 26.703 1 87.75 383 GLY A N 1
ATOM 3140 C CA . GLY A 1 383 ? -13.617 28.281 27.469 1 87.75 383 GLY A CA 1
ATOM 3141 C C . GLY A 1 383 ? -14 29.609 28.094 1 87.75 383 GLY A C 1
ATOM 3142 O O . GLY A 1 383 ? -15.148 29.797 28.516 1 87.75 383 GLY A O 1
ATOM 3143 N N . GLU A 1 384 ? -13.039 30.422 28.281 1 89.25 384 GLU A N 1
ATOM 3144 C CA . GLU A 1 384 ? -13.18 31.688 28.969 1 89.25 384 GLU A CA 1
ATOM 3145 C C . GLU A 1 384 ? -14.031 32.688 28.172 1 89.25 384 GLU A C 1
ATOM 3147 O O . GLU A 1 384 ? -13.969 32.688 26.938 1 89.25 384 GLU A O 1
ATOM 3152 N N . VAL A 1 385 ? -14.844 33.469 28.922 1 93.12 385 VAL A N 1
ATOM 3153 C CA . VAL A 1 385 ? -15.547 34.625 28.359 1 93.12 385 VAL A CA 1
ATOM 3154 C C . VAL A 1 385 ? -14.734 35.906 28.562 1 93.12 385 VAL A C 1
ATOM 3156 O O . VAL A 1 385 ? -14.344 36.219 29.703 1 93.12 385 VAL A O 1
ATOM 3159 N N . PHE A 1 386 ? -14.508 36.625 27.531 1 92.88 386 PHE A N 1
ATOM 3160 C CA . PHE A 1 386 ? -13.648 37.812 27.594 1 92.88 386 PHE A CA 1
ATOM 3161 C C . PHE A 1 386 ? -14.469 39.062 27.828 1 92.88 386 PHE A C 1
ATOM 3163 O O . PHE A 1 386 ? -15.562 39.219 27.281 1 92.88 386 PHE A O 1
ATOM 3170 N N . SER A 1 387 ? -13.914 39.875 28.672 1 92.94 387 SER A N 1
ATOM 3171 C CA . SER A 1 387 ? -14.484 41.219 28.766 1 92.94 387 SER A CA 1
ATOM 3172 C C . SER A 1 387 ? -14.328 41.969 27.469 1 92.94 387 SER A C 1
ATOM 3174 O O . SER A 1 387 ? -13.578 41.562 26.578 1 92.94 387 SER A O 1
ATOM 3176 N N . GLU A 1 388 ? -15.07 43.062 27.344 1 90.81 388 GLU A N 1
ATOM 3177 C CA . GLU A 1 388 ? -14.953 43.906 26.141 1 90.81 388 GLU A CA 1
ATOM 3178 C C . GLU A 1 388 ? -13.516 44.344 25.922 1 90.81 388 GLU A C 1
ATOM 3180 O O . GLU A 1 388 ? -13.023 44.344 24.781 1 90.81 388 GLU A O 1
ATOM 3185 N N . ALA A 1 389 ? -12.906 44.75 27.031 1 90.62 389 ALA A N 1
ATOM 3186 C CA . ALA A 1 389 ? -11.516 45.188 26.953 1 90.62 389 ALA A CA 1
ATOM 3187 C C . ALA A 1 389 ? -10.594 44.062 26.531 1 90.62 389 ALA A C 1
ATOM 3189 O O . ALA A 1 389 ? -9.711 44.25 25.688 1 90.62 389 ALA A O 1
ATOM 3190 N N . GLU A 1 390 ? -10.773 42.969 27.062 1 90.19 390 GLU A N 1
ATOM 3191 C CA . GLU A 1 390 ? -9.953 41.781 26.75 1 90.19 390 GLU A CA 1
ATOM 3192 C C . GLU A 1 390 ? -10.18 41.312 25.312 1 90.19 390 GLU A C 1
ATOM 3194 O O . GLU A 1 390 ? -9.258 40.844 24.656 1 90.19 390 GLU A O 1
ATOM 3199 N N . TRP A 1 391 ? -11.375 41.438 24.891 1 90.12 391 TRP A N 1
ATOM 3200 C CA . TRP A 1 391 ? -11.766 41 23.562 1 90.12 391 TRP A CA 1
ATOM 3201 C C . TRP A 1 391 ? -10.961 41.719 22.484 1 90.12 391 TRP A C 1
ATOM 3203 O O . TRP A 1 391 ? -10.539 41.125 21.5 1 90.12 391 TRP A O 1
ATOM 3213 N N . LEU A 1 392 ? -10.672 42.938 22.688 1 86.88 392 LEU A N 1
ATOM 3214 C CA . LEU A 1 392 ? -9.922 43.75 21.734 1 86.88 392 LEU A CA 1
ATOM 3215 C C . LEU A 1 392 ? -8.492 43.25 21.578 1 86.88 392 LEU A C 1
ATOM 3217 O O . LEU A 1 392 ? -7.891 43.375 20.516 1 86.88 392 LEU A O 1
ATOM 3221 N N . ALA A 1 393 ? -8.062 42.625 22.641 1 86.88 393 AL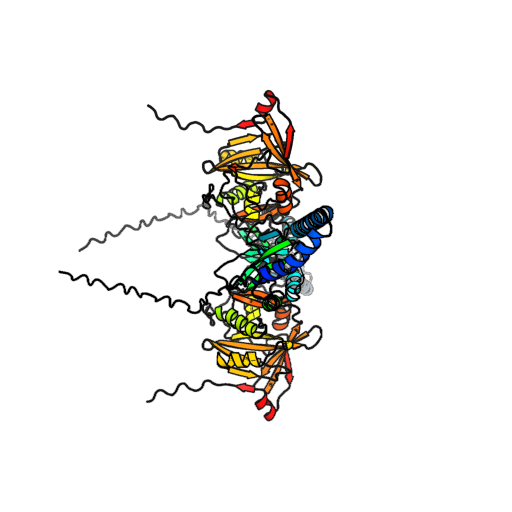A A N 1
ATOM 3222 C CA . ALA A 1 393 ? -6.691 42.094 22.641 1 86.88 393 ALA A CA 1
ATOM 3223 C C . ALA A 1 393 ? -6.621 40.719 21.984 1 86.88 393 ALA A C 1
ATOM 3225 O O . ALA A 1 393 ? -5.582 40.344 21.453 1 86.88 393 ALA A O 1
ATOM 3226 N N . VAL A 1 394 ? -7.684 40.031 21.984 1 88.62 394 VAL A N 1
ATOM 3227 C CA . VAL A 1 394 ? -7.566 38.625 21.625 1 88.62 394 VAL A CA 1
ATOM 3228 C C . VAL A 1 394 ? -8.281 38.375 20.297 1 88.62 394 VAL A C 1
ATOM 3230 O O . VAL A 1 394 ? -8.164 37.281 19.719 1 88.62 394 VAL A O 1
ATOM 3233 N N . TRP A 1 395 ? -9.023 39.25 19.797 1 87.31 395 TRP A N 1
ATOM 3234 C CA . TRP A 1 395 ? -9.727 39.125 18.531 1 87.31 395 TRP A CA 1
ATOM 3235 C C . TRP A 1 395 ? -9.375 40.281 17.594 1 87.31 395 TRP A C 1
ATOM 3237 O O . TRP A 1 395 ? -9.719 41.438 17.859 1 87.31 395 TRP A O 1
ATOM 3247 N N . ASN A 1 396 ? -8.695 40 16.531 1 85.38 396 ASN A N 1
ATOM 3248 C CA . ASN A 1 396 ? -8.336 40.969 15.508 1 85.38 396 ASN A CA 1
ATOM 3249 C C . ASN A 1 396 ? -8.734 40.5 14.117 1 85.38 396 ASN A C 1
ATOM 3251 O O . ASN A 1 396 ? -8.25 39.469 13.641 1 85.38 396 ASN A O 1
ATOM 3255 N N . GLU A 1 397 ? -9.719 41.219 13.492 1 83.62 397 GLU A N 1
ATOM 3256 C CA . GLU A 1 397 ? -10.125 40.938 12.117 1 83.62 397 GLU A CA 1
ATOM 3257 C C . GLU A 1 397 ? -9.484 41.906 11.141 1 83.62 397 GLU A C 1
ATOM 3259 O O . GLU A 1 397 ? -9.344 43.094 11.445 1 83.62 397 GLU A O 1
ATOM 3264 N N . PHE A 1 398 ? -9.047 41.375 10.055 1 77.31 398 PHE A N 1
ATOM 3265 C CA . PHE A 1 398 ? -8.391 42.219 9.062 1 77.31 398 PHE A CA 1
ATOM 3266 C C . PHE A 1 398 ? -9.227 42.312 7.793 1 77.31 398 PHE A C 1
ATOM 3268 O O . PHE A 1 398 ? -9.578 41.281 7.207 1 77.31 398 PHE A O 1
ATOM 3275 N N . TYR A 1 399 ? -10.32 43 7.781 1 59.91 399 TYR A N 1
ATOM 3276 C CA . TYR A 1 399 ? -11.273 43.156 6.688 1 59.91 399 TYR A CA 1
ATOM 3277 C C . TYR A 1 399 ? -10.594 43.656 5.426 1 59.91 399 TYR A C 1
ATOM 3279 O O . TYR A 1 399 ? -9.539 44.312 5.504 1 59.91 399 TYR A O 1
ATOM 3287 N N . ASP A 1 400 ? -10.977 43.156 4.121 1 51.31 400 ASP A N 1
ATOM 3288 C CA . ASP A 1 400 ? -10.609 43.656 2.799 1 51.31 400 ASP A CA 1
ATOM 3289 C C . ASP A 1 400 ? -10.617 45.188 2.762 1 51.31 400 ASP A C 1
ATOM 3291 O O . ASP A 1 400 ? -11.531 45.812 3.295 1 51.31 400 ASP A O 1
ATOM 3295 N N . LYS A 1 401 ? -9.57 45.969 2.635 1 43.31 401 LYS A N 1
ATOM 3296 C CA . LYS A 1 401 ? -9.703 47.312 2.057 1 43.31 401 LYS A CA 1
ATOM 3297 C C . LYS A 1 401 ? -10.664 47.312 0.871 1 43.31 401 LYS A C 1
ATOM 3299 O O . LYS A 1 401 ? -10.609 46.406 0.028 1 43.31 401 LYS A O 1
ATOM 3304 N N . GLU A 1 402 ? -11.797 47.906 0.87 1 40.25 402 GLU A N 1
ATOM 3305 C CA . GLU A 1 402 ? -12.625 48.188 -0.292 1 40.25 402 GLU A CA 1
ATOM 3306 C C . GLU A 1 402 ? -11.773 48.469 -1.53 1 40.25 402 GLU A C 1
ATOM 3308 O O . GLU A 1 402 ? -10.742 49.125 -1.444 1 40.25 402 GLU A O 1
ATOM 3313 N N . THR A 1 403 ? -11.703 47.625 -2.639 1 41 403 THR A N 1
ATOM 3314 C CA . THR A 1 403 ? -11.398 48.25 -3.912 1 41 403 THR A CA 1
ATOM 3315 C C . THR A 1 403 ? -11.953 49.688 -3.947 1 41 403 THR A C 1
ATOM 3317 O O . THR A 1 403 ? -13.086 49.906 -3.523 1 41 403 THR A O 1
ATOM 3320 N N . PRO A 1 404 ? -11.164 50.812 -4.285 1 38.34 404 PRO A N 1
ATOM 3321 C CA . PRO A 1 404 ? -11.781 52.125 -4.531 1 38.34 404 PRO A CA 1
ATOM 3322 C C . PRO A 1 404 ? -13.102 52 -5.285 1 38.34 404 PRO A C 1
ATOM 3324 O O . PRO A 1 404 ? -13.281 51.125 -6.109 1 38.34 404 PRO A O 1
ATOM 3327 N N . LYS A 1 405 ? -14.25 52.594 -4.781 1 36.75 405 LYS A N 1
ATOM 3328 C CA . LYS A 1 405 ? -15.5 52.781 -5.5 1 36.75 405 LYS A CA 1
ATOM 3329 C C . LYS A 1 405 ? -15.25 53.281 -6.918 1 36.75 405 LYS A C 1
ATOM 3331 O O . LYS A 1 405 ? -14.398 54.156 -7.129 1 36.75 405 LYS A O 1
ATOM 3336 N N . PRO A 1 406 ? -15.742 52.656 -8.07 1 32.31 406 PRO A N 1
ATOM 3337 C CA . PRO A 1 406 ? -15.664 53.469 -9.281 1 32.31 406 PRO A CA 1
ATOM 3338 C C . PRO A 1 406 ? -16.094 54.906 -9.031 1 32.31 406 PRO A C 1
ATOM 3340 O O . PRO A 1 406 ? -16.859 55.188 -8.102 1 32.31 406 PRO A O 1
ATOM 3343 N N . ASP A 1 407 ? -15.312 55.938 -9.383 1 29.25 407 ASP A N 1
ATOM 3344 C CA . ASP A 1 407 ? -15.93 57.219 -9.625 1 29.25 407 ASP A CA 1
ATOM 3345 C C . ASP A 1 407 ? -17.344 57.062 -10.164 1 29.25 407 ASP A C 1
ATOM 3347 O O . ASP A 1 407 ? -17.609 56.188 -10.992 1 29.25 407 ASP A O 1
ATOM 3351 N N . SER A 1 408 ? -18.422 57.812 -9.664 1 21.19 408 SER A N 1
ATOM 3352 C CA . SER A 1 408 ? -19.594 58.094 -10.484 1 21.19 408 SER A CA 1
ATOM 3353 C C . SER A 1 408 ? -19.188 58.594 -11.875 1 21.19 408 SER A C 1
ATOM 3355 O O . SER A 1 408 ? -18.281 59.406 -12 1 21.19 408 SER A O 1
ATOM 3357 N N . MET B 1 1 ? -24.734 18.578 -59.656 1 18.62 1 MET B N 1
ATOM 3358 C CA . MET B 1 1 ? -26.078 18.031 -59.406 1 18.62 1 MET B CA 1
ATOM 3359 C C . MET B 1 1 ? -26.016 16.797 -58.531 1 18.62 1 MET B C 1
ATOM 3361 O O . MET B 1 1 ? -25.891 15.672 -59.031 1 18.62 1 MET B O 1
ATOM 3365 N N . ALA B 1 2 ? -25.125 16.875 -57.625 1 20.59 2 ALA B N 1
ATOM 3366 C CA . ALA B 1 2 ? -24.188 16.031 -56.875 1 20.59 2 ALA B CA 1
ATOM 3367 C C . ALA B 1 2 ? -24.938 15.109 -55.906 1 20.59 2 ALA B C 1
ATOM 3369 O O . ALA B 1 2 ? -25.625 15.578 -55 1 20.59 2 ALA B O 1
ATOM 3370 N N . GLU B 1 3 ? -25.484 13.984 -56.406 1 18.95 3 GLU B N 1
ATOM 3371 C CA . GLU B 1 3 ? -26.547 13.062 -56 1 18.95 3 GLU B CA 1
ATOM 3372 C C . GLU B 1 3 ? -26.203 12.367 -54.688 1 18.95 3 GLU B C 1
ATOM 3374 O O . GLU B 1 3 ? -25.188 11.68 -54.594 1 18.95 3 GLU B O 1
ATOM 3379 N N . ARG B 1 4 ? -26.453 13.047 -53.562 1 20.81 4 ARG B N 1
ATOM 3380 C CA . ARG B 1 4 ? -26.203 12.859 -52.156 1 20.81 4 ARG B CA 1
ATOM 3381 C C . ARG B 1 4 ? -26.797 11.547 -51.656 1 20.81 4 ARG B C 1
ATOM 3383 O O . ARG B 1 4 ? -28.016 11.391 -51.594 1 20.81 4 ARG B O 1
ATOM 3390 N N . HIS B 1 5 ? -26.188 10.398 -52.062 1 19.16 5 HIS B N 1
ATOM 3391 C CA . HIS B 1 5 ? -26.734 9.062 -51.906 1 19.16 5 HIS B CA 1
ATOM 3392 C C . HIS B 1 5 ? -27 8.75 -50.438 1 19.16 5 HIS B C 1
ATOM 3394 O O . HIS B 1 5 ? -26.156 9 -49.594 1 19.16 5 HIS B O 1
ATOM 3400 N N . ASN B 1 6 ? -28.234 8.852 -49.969 1 19.66 6 ASN B N 1
ATOM 3401 C CA . ASN B 1 6 ? -29 8.789 -48.75 1 19.66 6 ASN B CA 1
ATOM 3402 C C . ASN B 1 6 ? -28.844 7.441 -48.062 1 19.66 6 ASN B C 1
ATOM 3404 O O . ASN B 1 6 ? -29.328 6.422 -48.562 1 19.66 6 ASN B O 1
ATOM 3408 N N . ALA B 1 7 ? -27.609 7.113 -47.688 1 20.33 7 ALA B N 1
ATOM 3409 C CA . ALA B 1 7 ? -27.266 5.766 -47.25 1 20.33 7 ALA B CA 1
ATOM 3410 C C . ALA B 1 7 ? -28.234 5.289 -46.156 1 20.33 7 ALA B C 1
ATOM 3412 O O . ALA B 1 7 ? -28.5 6.004 -45.188 1 20.33 7 ALA B O 1
ATOM 3413 N N . ALA B 1 8 ? -29.031 4.305 -46.469 1 20.19 8 ALA B N 1
ATOM 3414 C CA . ALA B 1 8 ? -30.141 3.535 -45.938 1 20.19 8 ALA B CA 1
ATOM 3415 C C . ALA B 1 8 ? -29.781 2.938 -44.562 1 20.19 8 ALA B C 1
ATOM 3417 O O . ALA B 1 8 ? -28.766 2.268 -44.438 1 20.19 8 ALA B O 1
ATOM 3418 N N . GLU B 1 9 ? -30.031 3.607 -43.469 1 22.44 9 GLU B N 1
ATOM 3419 C CA . GLU B 1 9 ? -29.844 3.396 -42.031 1 22.44 9 GLU B CA 1
ATOM 3420 C C . GLU B 1 9 ? -30.5 2.096 -41.594 1 22.44 9 GLU B C 1
ATOM 3422 O O . GLU B 1 9 ? -31.734 1.96 -41.625 1 22.44 9 GLU B O 1
ATOM 3427 N N . PRO B 1 10 ? -29.953 0.874 -42 1 20.28 10 PRO B N 1
ATOM 3428 C CA . PRO B 1 10 ? -30.719 -0.353 -41.812 1 20.28 10 PRO B CA 1
ATOM 3429 C C . PRO B 1 10 ? -31.188 -0.552 -40.375 1 20.28 10 PRO B C 1
ATOM 3431 O O . PRO B 1 10 ? -30.406 -0.333 -39.438 1 20.28 10 PRO B O 1
ATOM 3434 N N . THR B 1 11 ? -32.375 -0.136 -40 1 21.08 11 THR B N 1
ATOM 3435 C CA . THR B 1 11 ? -33.156 -0.184 -38.75 1 21.08 11 THR B CA 1
ATOM 3436 C C . THR B 1 11 ? -33.312 -1.623 -38.281 1 21.08 11 THR B C 1
ATOM 3438 O O . THR B 1 11 ? -34.094 -2.385 -38.812 1 21.08 11 THR B O 1
ATOM 3441 N N . ALA B 1 12 ? -32.188 -2.369 -38.25 1 20.89 12 ALA B N 1
ATOM 3442 C CA . ALA B 1 12 ? -32.375 -3.799 -38.031 1 20.89 12 ALA B CA 1
ATOM 3443 C C . ALA B 1 12 ? -33.219 -4.051 -36.781 1 20.89 12 ALA B C 1
ATOM 3445 O O . ALA B 1 12 ? -32.938 -3.527 -35.719 1 20.89 12 ALA B O 1
ATOM 3446 N N . GLU B 1 13 ? -34.438 -4.152 -37 1 20.59 13 GLU B N 1
ATOM 3447 C CA . GLU B 1 13 ? -35.562 -4.422 -36.094 1 20.59 13 GLU B CA 1
ATOM 3448 C C . GLU B 1 13 ? -35.281 -5.641 -35.219 1 20.59 13 GLU B C 1
ATOM 3450 O O . GLU B 1 13 ? -35.156 -6.758 -35.719 1 20.59 13 GLU B O 1
ATOM 3455 N N . ASN B 1 14 ? -34.188 -5.535 -34.469 1 19.42 14 ASN B N 1
ATOM 3456 C CA . ASN B 1 14 ? -33.781 -6.652 -33.625 1 19.42 14 ASN B CA 1
ATOM 3457 C C . ASN B 1 14 ? -34.969 -7.312 -32.938 1 19.42 14 ASN B C 1
ATOM 3459 O O . ASN B 1 14 ? -35.656 -6.664 -32.156 1 19.42 14 ASN B O 1
ATOM 3463 N N . THR B 1 15 ? -35.625 -8.078 -33.656 1 20.14 15 THR B N 1
ATOM 3464 C CA . THR B 1 15 ? -36.812 -8.836 -33.281 1 20.14 15 THR B CA 1
ATOM 3465 C C . THR B 1 15 ? -36.594 -9.57 -31.953 1 20.14 15 THR B C 1
ATOM 3467 O O . THR B 1 15 ? -35.688 -10.398 -31.859 1 20.14 15 THR B O 1
ATOM 3470 N N . LEU B 1 16 ? -36.625 -8.859 -30.875 1 20.98 16 LEU B N 1
ATOM 3471 C CA . LEU B 1 16 ? -36.625 -9.312 -29.484 1 20.98 16 LEU B CA 1
ATOM 3472 C C . LEU B 1 16 ? -37.469 -10.57 -29.328 1 20.98 16 LEU B C 1
ATOM 3474 O O . LEU B 1 16 ? -38.688 -10.547 -29.562 1 20.98 16 LEU B O 1
ATOM 3478 N N . VAL B 1 17 ? -36.906 -11.617 -29.922 1 22.3 17 VAL B N 1
ATOM 3479 C CA . VAL B 1 17 ? -37.719 -12.836 -29.891 1 22.3 17 VAL B CA 1
ATOM 3480 C C . VAL B 1 17 ? -38.219 -13.078 -28.469 1 22.3 17 VAL B C 1
ATOM 3482 O O . VAL B 1 17 ? -37.469 -13.062 -27.516 1 22.3 17 VAL B O 1
ATOM 3485 N N . PRO B 1 18 ? -39.406 -12.766 -28.266 1 23.8 18 PRO B N 1
ATOM 3486 C CA . PRO B 1 18 ? -40.094 -12.766 -26.969 1 23.8 18 PRO B CA 1
ATOM 3487 C C . PRO B 1 18 ? -39.938 -14.086 -26.219 1 23.8 18 PRO B C 1
ATOM 3489 O O . PRO B 1 18 ? -39.906 -15.156 -26.844 1 23.8 18 PRO B O 1
ATOM 3492 N N . TRP B 1 19 ? -38.906 -14.117 -25.406 1 19.52 19 TRP B N 1
ATOM 3493 C CA . TRP B 1 19 ? -38.688 -15.336 -24.625 1 19.52 19 TRP B CA 1
ATOM 3494 C C . TRP B 1 19 ? -40.031 -15.969 -24.234 1 19.52 19 TRP B C 1
ATOM 3496 O O . TRP B 1 19 ? -40.938 -15.273 -23.797 1 19.52 19 TRP B O 1
ATOM 3506 N N . PRO B 1 20 ? -40.312 -17.078 -24.844 1 21.44 20 PRO B N 1
ATOM 3507 C CA . PRO B 1 20 ? -41.625 -17.703 -24.938 1 21.44 20 PRO B CA 1
ATOM 3508 C C . PRO B 1 20 ? -42.312 -17.844 -23.562 1 21.44 20 PRO B C 1
ATOM 3510 O O . PRO B 1 20 ? -43.5 -17.578 -23.438 1 21.44 20 PRO B O 1
ATOM 3513 N N . GLY B 1 21 ? -41.656 -18.594 -22.719 1 20.94 21 GLY B N 1
ATOM 3514 C CA . GLY B 1 21 ? -42.406 -19.578 -21.969 1 20.94 21 GLY B CA 1
ATOM 3515 C C . GLY B 1 21 ? -43.156 -18.969 -20.797 1 20.94 21 GLY B C 1
ATOM 3516 O O . GLY B 1 21 ? -42.625 -18.844 -19.688 1 20.94 21 GLY B O 1
ATOM 3517 N N . SER B 1 22 ? -43.719 -17.812 -20.844 1 21.28 22 SER B N 1
ATOM 3518 C CA . SER B 1 22 ? -44.375 -17.047 -19.812 1 21.28 22 SER B CA 1
ATOM 3519 C C . SER B 1 22 ? -45.531 -17.844 -19.188 1 21.28 22 SER B C 1
ATOM 3521 O O . SER B 1 22 ? -46.656 -17.766 -19.641 1 21.28 22 SER B O 1
ATOM 3523 N N . HIS B 1 23 ? -45.281 -19.156 -19.094 1 20.2 23 HIS B N 1
ATOM 3524 C CA . HIS B 1 23 ? -46.531 -19.781 -18.656 1 20.2 23 HIS B CA 1
ATOM 3525 C C . HIS B 1 23 ? -47.094 -19.078 -17.422 1 20.2 23 HIS B C 1
ATOM 3527 O O . HIS B 1 23 ? -46.344 -18.641 -16.547 1 20.2 23 HIS B O 1
ATOM 3533 N N . LYS B 1 24 ? -48.156 -18.312 -17.641 1 24.19 24 LYS B N 1
ATOM 3534 C CA . LYS B 1 24 ? -49.062 -17.688 -16.703 1 24.19 24 LYS B CA 1
ATOM 3535 C C . LYS B 1 24 ? -49.312 -18.594 -15.492 1 24.19 24 LYS B C 1
ATOM 3537 O O . LYS B 1 24 ? -49.875 -19.672 -15.625 1 24.19 24 LYS B O 1
ATOM 3542 N N . LEU B 1 25 ? -48.25 -18.766 -14.695 1 19.14 25 LEU B N 1
ATOM 3543 C CA . LEU B 1 25 ? -48.5 -19.531 -13.484 1 19.14 25 LEU B CA 1
ATOM 3544 C C . LEU B 1 25 ? -49.781 -19.125 -12.82 1 19.14 25 LEU B C 1
ATOM 3546 O O . LEU B 1 25 ? -49.938 -17.984 -12.391 1 19.14 25 LEU B O 1
ATOM 3550 N N . ARG B 1 26 ? -50.844 -19.438 -13.477 1 22.19 26 ARG B N 1
ATOM 3551 C CA . ARG B 1 26 ? -52.188 -19.312 -12.914 1 22.19 26 ARG B CA 1
ATOM 3552 C C . ARG B 1 26 ? -52.25 -19.859 -11.492 1 22.19 26 ARG B C 1
ATOM 3554 O O . ARG B 1 26 ? -52 -21.047 -11.273 1 22.19 26 ARG B O 1
ATOM 3561 N N . PHE B 1 27 ? -51.531 -19.078 -10.656 1 21.05 27 PHE B N 1
ATOM 3562 C CA . PHE B 1 27 ? -51.719 -19.391 -9.242 1 21.05 27 PHE B CA 1
ATOM 3563 C C . PHE B 1 27 ? -53.188 -19.656 -8.914 1 21.05 27 PHE B C 1
ATOM 3565 O O . PHE B 1 27 ? -54 -18.766 -9.008 1 21.05 27 PHE B O 1
ATOM 3572 N N . ARG B 1 28 ? -53.625 -20.719 -9.523 1 22.11 28 ARG B N 1
ATOM 3573 C CA . ARG B 1 28 ? -54.938 -21.156 -9.055 1 22.11 28 ARG B CA 1
ATOM 3574 C C . ARG B 1 28 ? -54.969 -21.219 -7.531 1 22.11 28 ARG B C 1
ATOM 3576 O O . ARG B 1 28 ? -54.219 -21.984 -6.914 1 22.11 28 ARG B O 1
ATOM 3583 N N . ILE B 1 29 ? -54.938 -19.984 -6.969 1 23.12 29 ILE B N 1
ATOM 3584 C CA . ILE B 1 29 ? -55.25 -19.875 -5.551 1 23.12 29 ILE B CA 1
ATOM 3585 C C . ILE B 1 29 ? -56.406 -20.828 -5.207 1 23.12 29 ILE B C 1
ATOM 3587 O O . ILE B 1 29 ? -57.531 -20.641 -5.66 1 23.12 29 ILE B O 1
ATOM 3591 N N . LYS B 1 30 ? -56.031 -22.141 -5.422 1 24.41 30 LYS B N 1
ATOM 3592 C CA . LYS B 1 30 ? -57.031 -23.141 -5.047 1 24.41 30 LYS B CA 1
ATOM 3593 C C . LYS B 1 30 ? -57.688 -22.812 -3.707 1 24.41 30 LYS B C 1
ATOM 3595 O O . LYS B 1 30 ? -56.969 -22.484 -2.742 1 24.41 30 LYS B O 1
ATOM 3600 N N . SER B 1 31 ? -58.844 -22.266 -3.809 1 25.59 31 SER B N 1
ATOM 3601 C CA . SER B 1 31 ? -59.875 -21.906 -2.848 1 25.59 31 SER B CA 1
ATOM 3602 C C . SER B 1 31 ? -59.969 -22.953 -1.738 1 25.59 31 SER B C 1
ATOM 3604 O O . SER B 1 31 ? -61.031 -23.125 -1.142 1 25.59 31 SER B O 1
ATOM 3606 N N . ALA B 1 32 ? -58.906 -23.828 -1.776 1 28.14 32 ALA B N 1
ATOM 3607 C CA . ALA B 1 32 ? -59.188 -24.969 -0.892 1 28.14 32 ALA B CA 1
ATOM 3608 C C . ALA B 1 32 ? -59.312 -24.5 0.559 1 28.14 32 ALA B C 1
ATOM 3610 O O . ALA B 1 32 ? -59.781 -25.266 1.415 1 28.14 32 ALA B O 1
ATOM 3611 N N . SER B 1 33 ? -58.5 -23.375 0.717 1 28.39 33 SER B N 1
ATOM 3612 C CA . SER B 1 33 ? -58.438 -23.094 2.148 1 28.39 33 SER B CA 1
ATOM 3613 C C . SER B 1 33 ? -59.812 -22.797 2.715 1 28.39 33 SER B C 1
ATOM 3615 O O . SER B 1 33 ? -59.969 -22.656 3.928 1 28.39 33 SER B O 1
ATOM 3617 N N . ASN B 1 34 ? -60.594 -22.406 1.703 1 29.89 34 ASN B N 1
ATOM 3618 C CA . ASN B 1 34 ? -61.875 -21.969 2.236 1 29.89 34 ASN B CA 1
ATOM 3619 C C . ASN B 1 34 ? -62.625 -23.141 2.854 1 29.89 34 ASN B C 1
ATOM 3621 O O . ASN B 1 34 ? -63.656 -22.938 3.539 1 29.89 34 ASN B O 1
ATOM 3625 N N . ARG B 1 35 ? -62.25 -24.328 2.145 1 30.5 35 ARG B N 1
ATOM 3626 C CA . ARG B 1 35 ? -63.125 -25.438 2.506 1 30.5 35 ARG B CA 1
ATOM 3627 C C . ARG B 1 35 ? -62.875 -25.875 3.949 1 30.5 35 ARG B C 1
ATOM 3629 O O . ARG B 1 35 ? -63.75 -26.469 4.574 1 30.5 35 ARG B O 1
ATOM 3636 N N . ILE B 1 36 ? -61.5 -25.719 4.199 1 31.19 36 ILE B N 1
ATOM 3637 C CA . ILE B 1 36 ? -61.25 -26.281 5.523 1 31.19 36 ILE B CA 1
ATOM 3638 C C . ILE B 1 36 ? -61.969 -25.453 6.578 1 31.19 36 ILE B C 1
ATOM 3640 O O . ILE B 1 36 ? -62.375 -25.969 7.617 1 31.19 36 ILE B O 1
ATOM 3644 N N . LEU B 1 37 ? -62 -24.141 6.137 1 31.48 37 LEU B N 1
ATOM 3645 C CA . LEU B 1 37 ? -62.625 -23.266 7.113 1 31.48 37 LEU B CA 1
ATOM 3646 C C . LEU B 1 37 ? -64.125 -23.625 7.277 1 31.48 37 LEU B C 1
ATOM 3648 O O . LEU B 1 37 ? -64.688 -23.453 8.359 1 31.48 37 LEU B O 1
ATOM 3652 N N . MET B 1 38 ? -64.562 -24.062 6.027 1 34.12 38 MET B N 1
ATOM 3653 C CA . MET B 1 38 ? -66 -24.219 6.066 1 34.12 38 MET B CA 1
ATOM 3654 C C . MET B 1 38 ? -66.438 -25.406 6.918 1 34.12 38 MET B C 1
ATOM 3656 O O . MET B 1 38 ? -67.562 -25.547 7.289 1 34.12 38 MET B O 1
ATOM 3660 N N . ARG B 1 39 ? -65.5 -26.453 6.68 1 36.53 39 ARG B N 1
ATOM 3661 C CA . ARG B 1 39 ? -65.938 -27.672 7.367 1 36.53 39 ARG B CA 1
ATOM 3662 C C . ARG B 1 39 ? -66.062 -27.438 8.867 1 36.53 39 ARG B C 1
ATOM 3664 O O . ARG B 1 39 ? -66.938 -27.984 9.523 1 36.53 39 ARG B O 1
ATOM 3671 N N . ASN B 1 40 ? -65 -26.719 9.32 1 37.56 40 ASN B N 1
ATOM 3672 C CA . ASN B 1 40 ? -65 -26.547 10.766 1 37.56 40 ASN B CA 1
ATOM 3673 C C . ASN B 1 40 ? -66.125 -25.609 11.227 1 37.56 40 ASN B C 1
ATOM 3675 O O . ASN B 1 40 ? -66.188 -25.281 12.414 1 37.56 40 ASN B O 1
ATOM 3679 N N . TYR B 1 41 ? -66.625 -24.906 10.141 1 38.75 41 TYR B N 1
ATOM 3680 C CA . TYR B 1 41 ? -67.688 -23.984 10.516 1 38.75 41 TYR B CA 1
ATOM 3681 C C . TYR B 1 41 ? -68.875 -24.734 11.07 1 38.75 41 TYR B C 1
ATOM 3683 O O . TYR B 1 41 ? -69.688 -24.156 11.773 1 38.75 41 TYR B O 1
ATOM 3691 N N . ARG B 1 42 ? -68.938 -26 10.414 1 40.19 42 ARG B N 1
ATOM 3692 C CA . ARG B 1 42 ? -70.188 -26.703 10.828 1 40.19 42 ARG B CA 1
ATOM 3693 C C . ARG B 1 42 ? -70.125 -27.016 12.328 1 40.19 42 ARG B C 1
ATOM 3695 O O . ARG B 1 42 ? -71.188 -26.906 13.008 1 40.19 42 ARG B O 1
ATOM 3702 N N . TRP B 1 43 ? -68.875 -27.547 12.625 1 40.81 43 TRP B N 1
ATOM 3703 C CA . TRP B 1 43 ? -68.812 -27.922 14.039 1 40.81 43 TRP B CA 1
ATOM 3704 C C . TRP B 1 43 ? -68.938 -26.688 14.93 1 40.81 43 TRP B C 1
ATOM 3706 O O . TRP B 1 43 ? -69.438 -26.781 16.062 1 40.81 43 TRP B O 1
ATOM 3716 N N . PHE B 1 44 ? -68.438 -25.531 14.297 1 43.78 44 PHE B N 1
ATOM 3717 C CA . PHE B 1 44 ? -68.5 -24.297 15.062 1 43.78 44 PHE B CA 1
ATOM 3718 C C . PHE B 1 44 ? -69.938 -23.875 15.328 1 43.78 44 PHE B C 1
ATOM 3720 O O . PHE B 1 44 ? -70.25 -23.406 16.422 1 43.78 44 PHE B O 1
ATOM 3727 N N . THR B 1 45 ? -70.75 -24 14.227 1 44.72 45 THR B N 1
ATOM 3728 C CA . THR B 1 45 ? -72.125 -23.609 14.406 1 44.72 45 THR B CA 1
ATOM 3729 C C . THR B 1 45 ? -72.812 -24.5 15.438 1 44.72 45 THR B C 1
ATOM 3731 O O . THR B 1 45 ? -73.625 -24.016 16.219 1 44.72 45 THR B O 1
ATOM 3734 N N . PHE B 1 46 ? -72.5 -25.812 15.312 1 45.56 46 PHE B N 1
ATOM 3735 C CA . PHE B 1 46 ? -73.25 -26.688 16.25 1 45.56 46 PHE B CA 1
ATOM 3736 C C . PHE B 1 46 ? -72.75 -26.422 17.688 1 45.56 46 PHE B C 1
ATOM 3738 O O . PHE B 1 46 ? -73.562 -26.453 18.609 1 45.56 46 PHE B O 1
ATOM 3745 N N . ALA B 1 47 ? -71.5 -26.234 17.859 1 44.38 47 ALA B N 1
ATOM 3746 C CA . ALA B 1 47 ? -71 -26.031 19.219 1 44.38 47 ALA B CA 1
ATOM 3747 C C . ALA B 1 47 ? -71.5 -24.672 19.766 1 44.38 47 ALA B C 1
ATOM 3749 O O . ALA B 1 47 ? -71.75 -24.531 20.969 1 44.38 47 ALA B O 1
ATOM 3750 N N . VAL B 1 48 ? -71.625 -23.609 18.922 1 48.53 48 VAL B N 1
ATOM 3751 C CA . VAL B 1 48 ? -72.125 -22.312 19.359 1 48.53 48 VAL B CA 1
ATOM 3752 C C . VAL B 1 48 ? -73.562 -22.484 19.859 1 48.53 48 VAL B C 1
ATOM 3754 O O . VAL B 1 48 ? -74 -21.844 20.828 1 48.53 48 VAL B O 1
ATOM 3757 N N . LEU B 1 49 ? -74.375 -23.312 19.156 1 48.47 49 LEU B N 1
ATOM 3758 C CA . LEU B 1 49 ? -75.75 -23.469 19.609 1 48.47 49 LEU B CA 1
ATOM 3759 C C . LEU B 1 49 ? -75.812 -24.047 21.031 1 48.47 49 LEU B C 1
ATOM 3761 O O . LEU B 1 49 ? -76.688 -23.672 21.828 1 48.47 49 LEU B O 1
ATOM 3765 N N . LYS B 1 50 ? -75.125 -25.188 21.25 1 48.62 50 LYS B N 1
ATOM 3766 C CA . LYS B 1 50 ? -75.375 -25.828 22.531 1 48.62 50 LYS B CA 1
ATOM 3767 C C . LYS B 1 50 ? -74.688 -25.047 23.656 1 48.62 50 LYS B C 1
ATOM 3769 O O . LYS B 1 50 ? -75.125 -25.062 24.797 1 48.62 50 LYS B O 1
ATOM 3774 N N . LEU B 1 51 ? -73.5 -24.672 23.5 1 53.19 51 LEU B N 1
ATOM 3775 C CA . LEU B 1 51 ? -72.75 -24.312 24.703 1 53.19 51 LEU B CA 1
ATOM 3776 C C . LEU B 1 51 ? -72.812 -22.812 24.953 1 53.19 51 LEU B C 1
ATOM 3778 O O . LEU B 1 51 ? -72.125 -22.281 25.844 1 53.19 51 LEU B O 1
ATOM 3782 N N . GLY B 1 52 ? -74.062 -22.141 24.781 1 54.88 52 GLY B N 1
ATOM 3783 C CA . GLY B 1 52 ? -74.5 -20.812 25.188 1 54.88 52 GLY B CA 1
ATOM 3784 C C . GLY B 1 52 ? -73.438 -19.734 24.922 1 54.88 52 GLY B C 1
ATOM 3785 O O . GLY B 1 52 ? -72.375 -20 24.344 1 54.88 52 GLY B O 1
ATOM 3786 N N . PRO B 1 53 ? -73.875 -18.453 25.266 1 61.16 53 PRO B N 1
ATOM 3787 C CA . PRO B 1 53 ? -73.125 -17.219 24.984 1 61.16 53 PRO B CA 1
ATOM 3788 C C . PRO B 1 53 ? -71.688 -17.25 25.469 1 61.16 53 PRO B C 1
ATOM 3790 O O . PRO B 1 53 ? -70.812 -16.641 24.859 1 61.16 53 PRO B O 1
ATOM 3793 N N . ILE B 1 54 ? -71.375 -18.125 26.422 1 63.09 54 ILE B N 1
ATOM 3794 C CA . ILE B 1 54 ? -70.062 -18.172 27 1 63.09 54 ILE B CA 1
ATOM 3795 C C . ILE B 1 54 ? -69.125 -18.859 26.031 1 63.09 54 ILE B C 1
ATOM 3797 O O . ILE B 1 54 ? -67.938 -18.453 25.906 1 63.09 54 ILE B O 1
ATOM 3801 N N . ALA B 1 55 ? -69.625 -19.828 25.203 1 58 55 ALA B N 1
ATOM 3802 C CA . ALA B 1 55 ? -68.75 -20.516 24.234 1 58 55 ALA B CA 1
ATOM 3803 C C . ALA B 1 55 ? -68.375 -19.578 23.109 1 58 55 ALA B C 1
ATOM 3805 O O . ALA B 1 55 ? -67.25 -19.625 22.625 1 58 55 ALA B O 1
ATOM 3806 N N . VAL B 1 56 ? -69.25 -18.641 22.734 1 61.28 56 VAL B N 1
ATOM 3807 C CA . VAL B 1 56 ? -68.938 -17.641 21.719 1 61.28 56 VAL B CA 1
ATOM 3808 C C . VAL B 1 56 ? -67.875 -16.719 22.234 1 61.28 56 VAL B C 1
ATOM 3810 O O . VAL B 1 56 ? -66.875 -16.406 21.5 1 61.28 56 VAL B O 1
ATOM 3813 N N . ILE B 1 57 ? -67.875 -16.406 23.516 1 62.28 57 ILE B N 1
ATOM 3814 C CA . ILE B 1 57 ? -66.875 -15.531 24.094 1 62.28 57 ILE B CA 1
ATOM 3815 C C . ILE B 1 57 ? -65.562 -16.266 24.141 1 62.28 57 ILE B C 1
ATOM 3817 O O . ILE B 1 57 ? -64.5 -15.695 23.812 1 62.28 57 ILE B O 1
ATOM 3821 N N . LEU B 1 58 ? -65.5 -17.547 24.391 1 61.12 58 LEU B N 1
ATOM 3822 C CA . LEU B 1 58 ? -64.25 -18.328 24.469 1 61.12 58 LEU B CA 1
ATOM 3823 C C . LEU B 1 58 ? -63.688 -18.516 23.078 1 61.12 58 LEU B C 1
ATOM 3825 O O . LEU B 1 58 ? -62.469 -18.438 22.906 1 61.12 58 LEU B O 1
ATOM 3829 N N . VAL B 1 59 ? -64.5 -18.672 22.078 1 61.84 59 VAL B N 1
ATOM 3830 C CA . VAL B 1 59 ? -64 -18.781 20.703 1 61.84 59 VAL B CA 1
ATOM 3831 C C . VAL B 1 59 ? -63.5 -17.422 20.25 1 61.84 59 VAL B C 1
ATOM 3833 O O . VAL B 1 59 ? -62.438 -17.344 19.609 1 61.84 59 VAL B O 1
ATOM 3836 N N . ILE B 1 60 ? -64.188 -16.344 20.641 1 62.97 60 ILE B N 1
ATOM 3837 C CA . ILE B 1 60 ? -63.688 -15.008 20.281 1 62.97 60 ILE B CA 1
ATOM 3838 C C . ILE B 1 60 ? -62.375 -14.727 21 1 62.97 60 ILE B C 1
ATOM 3840 O O . ILE B 1 60 ? -61.438 -14.227 20.391 1 62.97 60 ILE B O 1
ATOM 3844 N N . VAL B 1 61 ? -62.281 -15.07 22.25 1 63.22 61 VAL B N 1
ATOM 3845 C CA . VAL B 1 61 ? -61.031 -14.883 23 1 63.22 61 VAL B CA 1
ATOM 3846 C C . VAL B 1 61 ? -59.938 -15.781 22.422 1 63.22 61 VAL B C 1
ATOM 3848 O O . VAL B 1 61 ? -58.781 -15.352 22.266 1 63.22 61 VAL B O 1
ATOM 3851 N N . PHE B 1 62 ? -60.25 -17.016 22.078 1 60.88 62 PHE B N 1
ATOM 3852 C CA . PHE B 1 62 ? -59.281 -17.906 21.453 1 60.88 62 PHE B CA 1
ATOM 3853 C C . PHE B 1 62 ? -58.812 -17.375 20.094 1 60.88 62 PHE B C 1
ATOM 3855 O O . PHE B 1 62 ? -57.625 -17.359 19.797 1 60.88 62 PHE B O 1
ATOM 3862 N N . VAL B 1 63 ? -59.781 -16.922 19.266 1 58.81 63 VAL B N 1
ATOM 3863 C CA . VAL B 1 63 ? -59.438 -16.344 17.969 1 58.81 63 VAL B CA 1
ATOM 3864 C C . VAL B 1 63 ? -58.656 -15.047 18.188 1 58.81 63 VAL B C 1
ATOM 3866 O O . VAL B 1 63 ? -57.656 -14.789 17.5 1 58.81 63 VAL B O 1
ATOM 3869 N N . LEU B 1 64 ? -59.031 -14.242 19.156 1 57.97 64 LEU B N 1
ATOM 3870 C CA . LEU B 1 64 ? -58.281 -13.031 19.484 1 57.97 64 LEU B CA 1
ATOM 3871 C C . LEU B 1 64 ? -56.906 -13.375 20.047 1 57.97 64 LEU B C 1
ATOM 3873 O O . LEU B 1 64 ? -55.906 -12.727 19.703 1 57.97 64 LEU B O 1
ATOM 3877 N N . LEU B 1 65 ? -56.812 -14.383 20.875 1 56.69 65 LEU B N 1
ATOM 3878 C CA . LEU B 1 65 ? -55.531 -14.828 21.391 1 56.69 65 LEU B CA 1
ATOM 3879 C C . LEU B 1 65 ? -54.688 -15.445 20.266 1 56.69 65 LEU B C 1
ATOM 3881 O O . LEU B 1 65 ? -53.469 -15.203 20.188 1 56.69 65 LEU B O 1
ATOM 3885 N N . GLN B 1 66 ? -55.281 -16.281 19.453 1 49.34 66 GLN B N 1
ATOM 3886 C CA . GLN B 1 66 ? -54.562 -16.781 18.281 1 49.34 66 GLN B CA 1
ATOM 3887 C C . GLN B 1 66 ? -54.188 -15.641 17.328 1 49.34 66 GLN B C 1
ATOM 3889 O O . GLN B 1 66 ? -53.094 -15.617 16.766 1 49.34 66 GLN B O 1
ATOM 3894 N N . SER B 1 67 ? -55.188 -14.766 17.094 1 48.97 67 SER B N 1
ATOM 3895 C CA . SER B 1 67 ? -54.875 -13.594 16.281 1 48.97 67 SER B CA 1
ATOM 3896 C C . SER B 1 67 ? -53.844 -12.719 16.969 1 48.97 67 SER B C 1
ATOM 3898 O O . SER B 1 67 ? -52.938 -12.195 16.312 1 48.97 67 SER B O 1
ATOM 3900 N N . HIS B 1 68 ? -53.969 -12.562 18.266 1 47.5 68 HIS B N 1
ATOM 3901 C CA . HIS B 1 68 ? -52.906 -11.867 18.984 1 47.5 68 HIS B CA 1
ATOM 3902 C C . HIS B 1 68 ? -51.594 -12.664 18.953 1 47.5 68 HIS B C 1
ATOM 3904 O O . HIS B 1 68 ? -50.531 -12.078 18.812 1 47.5 68 HIS B O 1
ATOM 3910 N N . LEU B 1 69 ? -51.688 -13.969 19.188 1 44.38 69 LEU B N 1
ATOM 3911 C CA . LEU B 1 69 ? -50.5 -14.781 18.984 1 44.38 69 LEU B CA 1
ATOM 3912 C C . LEU B 1 69 ? -50.062 -14.75 17.531 1 44.38 69 LEU B C 1
ATOM 3914 O O . LEU B 1 69 ? -48.844 -14.719 17.234 1 44.38 69 LEU B O 1
ATOM 3918 N N . TYR B 1 70 ? -50.969 -14.906 16.594 1 40.91 70 TYR B N 1
ATOM 3919 C CA . TYR B 1 70 ? -50.625 -14.742 15.195 1 40.91 70 TYR B CA 1
ATOM 3920 C C . TYR B 1 70 ? -50.156 -13.32 14.914 1 40.91 70 TYR B C 1
ATOM 3922 O O . TYR B 1 70 ? -49.281 -13.102 14.086 1 40.91 70 TYR B O 1
ATOM 3930 N N . THR B 1 71 ? -50.812 -12.391 15.438 1 39.84 71 THR B N 1
ATOM 3931 C CA . THR B 1 71 ? -50.312 -11.023 15.281 1 39.84 71 THR B CA 1
ATOM 3932 C C . THR B 1 71 ? -48.969 -10.852 15.977 1 39.84 71 THR B C 1
ATOM 3934 O O . THR B 1 71 ? -48.188 -10.008 15.578 1 39.84 71 THR B O 1
ATOM 3937 N N . ARG B 1 72 ? -48.812 -11.422 17.141 1 36.72 72 ARG B N 1
ATOM 3938 C CA . ARG B 1 72 ? -47.438 -11.438 17.656 1 36.72 72 ARG B CA 1
ATOM 3939 C C . ARG B 1 72 ? -46.562 -12.336 16.812 1 36.72 72 ARG B C 1
ATOM 3941 O O . ARG B 1 72 ? -45.594 -12.914 17.312 1 36.72 72 ARG B O 1
ATOM 3948 N N . ALA B 1 73 ? -46.969 -13.148 15.914 1 40.62 73 ALA B N 1
ATOM 3949 C CA . ALA B 1 73 ? -46.031 -13.617 14.898 1 40.62 73 ALA B CA 1
ATOM 3950 C C . ALA B 1 73 ? -44.938 -12.57 14.617 1 40.62 73 ALA B C 1
ATOM 3952 O O . ALA B 1 73 ? -45.281 -11.438 14.242 1 40.62 73 ALA B O 1
ATOM 3953 N N . GLY B 1 74 ? -43.938 -12.602 15.391 1 46.97 74 GLY B N 1
ATOM 3954 C CA . GLY B 1 74 ? -42.812 -11.68 15.555 1 46.97 74 GLY B CA 1
ATOM 3955 C C . GLY B 1 74 ? -42.438 -10.961 14.266 1 46.97 74 GLY B C 1
ATOM 3956 O O . GLY B 1 74 ? -42.344 -11.578 13.211 1 46.97 74 GLY B O 1
ATOM 3957 N N . ARG B 1 75 ? -42.938 -9.781 14.039 1 54.12 75 ARG B N 1
ATOM 3958 C CA . ARG B 1 75 ? -42.625 -8.898 12.914 1 54.12 75 ARG B CA 1
ATOM 3959 C C . ARG B 1 75 ? -41.188 -9.133 12.43 1 54.12 75 ARG B C 1
ATOM 3961 O O . ARG B 1 75 ? -40.219 -9 13.203 1 54.12 75 ARG B O 1
ATOM 3968 N N . ARG B 1 76 ? -41.125 -10.031 11.398 1 70.75 76 ARG B N 1
ATOM 3969 C CA . ARG B 1 76 ? -39.844 -10.219 10.719 1 70.75 76 ARG B CA 1
ATOM 3970 C C . ARG B 1 76 ? -39.344 -8.906 10.141 1 70.75 76 ARG B C 1
ATOM 3972 O O . ARG B 1 76 ? -40.094 -8.172 9.5 1 70.75 76 ARG B O 1
ATOM 3979 N N . SER B 1 77 ? -38.375 -8.312 10.758 1 84.88 77 SER B N 1
ATOM 3980 C CA . SER B 1 77 ? -37.719 -7.125 10.242 1 84.88 77 SER B CA 1
ATOM 3981 C C . SER B 1 77 ? -36.625 -7.496 9.242 1 84.88 77 SER B C 1
ATOM 3983 O O . SER B 1 77 ? -35.844 -8.406 9.492 1 84.88 77 SER B O 1
ATOM 3985 N N . VAL B 1 78 ? -36.875 -7.113 8.023 1 88.38 78 VAL B N 1
ATOM 3986 C CA . VAL B 1 78 ? -35.875 -7.324 6.992 1 88.38 78 VAL B CA 1
ATOM 3987 C C . VAL B 1 78 ? -35.156 -6.012 6.703 1 88.38 78 VAL B C 1
ATOM 3989 O O . VAL B 1 78 ? -35.781 -4.996 6.406 1 88.38 78 VAL B O 1
ATOM 3992 N N . GLU B 1 79 ? -33.875 -6.012 6.934 1 93.25 79 GLU B N 1
ATOM 3993 C CA . GLU B 1 79 ? -33.031 -4.871 6.582 1 93.25 79 GLU B CA 1
ATOM 3994 C C . GLU B 1 79 ? -32.188 -5.168 5.348 1 93.25 79 GLU B C 1
ATOM 3996 O O . GLU B 1 79 ? -31.578 -6.227 5.25 1 93.25 79 GLU B O 1
ATOM 4001 N N . LYS B 1 80 ? -32.219 -4.27 4.402 1 92.62 80 LYS B N 1
ATOM 4002 C CA . LYS B 1 80 ? -31.406 -4.422 3.211 1 92.62 80 LYS B CA 1
ATOM 4003 C C . LYS B 1 80 ? -30.188 -3.5 3.268 1 92.62 80 LYS B C 1
ATOM 4005 O O . LYS B 1 80 ? -30.328 -2.281 3.367 1 92.62 80 LYS B O 1
ATOM 4010 N N . VAL B 1 81 ? -29.031 -4.07 3.293 1 93.81 81 VAL B N 1
ATOM 4011 C CA . VAL B 1 81 ? -27.781 -3.328 3.248 1 93.81 81 VAL B CA 1
ATOM 4012 C C . VAL B 1 81 ? -27.094 -3.547 1.898 1 93.81 81 VAL B C 1
ATOM 4014 O O . VAL B 1 81 ? -26.234 -4.41 1.767 1 93.81 81 VAL B O 1
ATOM 4017 N N . GLU B 1 82 ? -27.312 -2.777 0.97 1 89.62 82 GLU B N 1
ATOM 4018 C CA . GLU B 1 82 ? -27 -2.986 -0.438 1 89.62 82 GLU B CA 1
ATOM 4019 C C . GLU B 1 82 ? -25.5 -2.824 -0.691 1 89.62 82 GLU B C 1
ATOM 4021 O O . GLU B 1 82 ? -24.953 -3.402 -1.637 1 89.62 82 GLU B O 1
ATOM 4026 N N . ASN B 1 83 ? -24.859 -2.127 0.119 1 91.56 83 ASN B N 1
ATOM 4027 C CA . ASN B 1 83 ? -23.438 -1.866 -0.136 1 91.56 83 ASN B CA 1
ATOM 4028 C C . ASN B 1 83 ? -22.547 -2.85 0.612 1 91.56 83 ASN B C 1
ATOM 4030 O O . ASN B 1 83 ? -21.344 -2.625 0.74 1 91.56 83 ASN B O 1
ATOM 4034 N N . CYS B 1 84 ? -23.125 -3.912 1.056 1 94.75 84 CYS B N 1
ATOM 4035 C CA . CYS B 1 84 ? -22.391 -4.949 1.775 1 94.75 84 CYS B CA 1
ATOM 4036 C C . CYS B 1 84 ? -22.203 -6.184 0.903 1 94.75 84 CYS B C 1
ATOM 4038 O O . CYS B 1 84 ? -23.172 -6.805 0.47 1 94.75 84 CYS B O 1
ATOM 4040 N N . LEU B 1 85 ? -20.969 -6.516 0.677 1 94.81 85 LEU B N 1
ATOM 4041 C CA . LEU B 1 85 ? -20.609 -7.84 0.185 1 94.81 85 LEU B CA 1
ATOM 4042 C C . LEU B 1 85 ? -20.234 -8.766 1.338 1 94.81 85 LEU B C 1
ATOM 4044 O O . LEU B 1 85 ? -19.297 -8.484 2.082 1 94.81 85 LEU B O 1
ATOM 4048 N N . LEU B 1 86 ? -20.938 -9.867 1.471 1 95.81 86 LEU B N 1
ATOM 4049 C CA . LEU B 1 86 ? -20.719 -10.805 2.568 1 95.81 86 LEU B CA 1
ATOM 4050 C C . LEU B 1 86 ? -19.375 -11.523 2.41 1 95.81 86 LEU B C 1
ATOM 4052 O O . LEU B 1 86 ? -19.172 -12.258 1.444 1 95.81 86 LEU B O 1
ATOM 4056 N N . VAL B 1 87 ? -18.469 -11.305 3.352 1 96.44 87 VAL B N 1
ATOM 4057 C CA . VAL B 1 87 ? -17.172 -11.969 3.324 1 96.44 87 VAL B CA 1
ATOM 4058 C C . VAL B 1 87 ? -16.953 -12.742 4.625 1 96.44 87 VAL B C 1
ATOM 4060 O O . VAL B 1 87 ? -15.828 -13.062 4.988 1 96.44 87 VAL B O 1
ATOM 4063 N N . ASP B 1 88 ? -17.984 -13.047 5.301 1 96.12 88 ASP B N 1
ATOM 4064 C CA . ASP B 1 88 ? -18 -13.797 6.555 1 96.12 88 ASP B CA 1
ATOM 4065 C C . ASP B 1 88 ? -17.984 -15.305 6.297 1 96.12 88 ASP B C 1
ATOM 4067 O O . ASP B 1 88 ? -19.031 -15.898 6.02 1 96.12 88 ASP B O 1
ATOM 4071 N N . ALA B 1 89 ? -16.875 -15.898 6.496 1 94.19 89 ALA B N 1
ATOM 4072 C CA . ALA B 1 89 ? -16.688 -17.312 6.18 1 94.19 89 ALA B CA 1
ATOM 4073 C C . ALA B 1 89 ? -17.609 -18.188 7.047 1 94.19 89 ALA B C 1
ATOM 4075 O O . ALA B 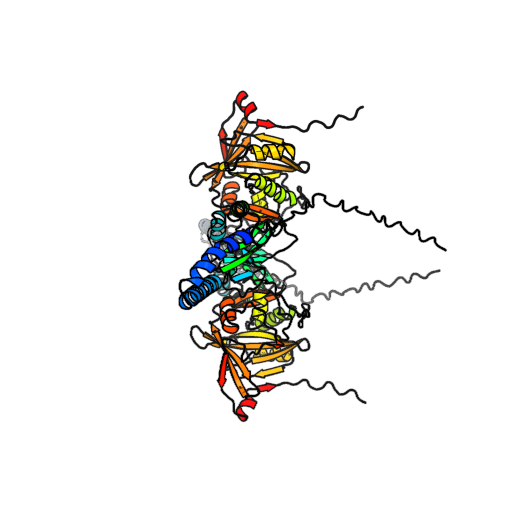1 89 ? -18.219 -19.141 6.555 1 94.19 89 ALA B O 1
ATOM 4076 N N . ASP B 1 90 ? -17.641 -17.844 8.312 1 94.94 90 ASP B N 1
ATOM 4077 C CA . ASP B 1 90 ? -18.5 -18.609 9.219 1 94.94 90 ASP B CA 1
ATOM 4078 C C . ASP B 1 90 ? -19.969 -18.516 8.805 1 94.94 90 ASP B C 1
ATOM 4080 O O . ASP B 1 90 ? -20.688 -19.516 8.812 1 94.94 90 ASP B O 1
ATOM 4084 N N . CYS B 1 91 ? -20.344 -17.359 8.492 1 95.69 91 CYS B N 1
ATOM 4085 C CA . CYS B 1 91 ? -21.719 -17.172 8.055 1 95.69 91 CYS B CA 1
ATOM 4086 C C . CYS B 1 91 ? -22 -17.953 6.781 1 95.69 91 CYS B C 1
ATOM 4088 O O . CYS B 1 91 ? -23.031 -18.641 6.684 1 95.69 91 CYS B O 1
ATOM 4090 N N . LEU B 1 92 ? -21.156 -17.891 5.816 1 94.56 92 LEU B N 1
ATOM 4091 C CA . LEU B 1 92 ? -21.344 -18.594 4.547 1 94.56 92 LEU B CA 1
ATOM 4092 C C . LEU B 1 92 ? -21.438 -20.094 4.77 1 94.56 92 LEU B C 1
ATOM 4094 O O . LEU B 1 92 ? -22.25 -20.766 4.137 1 94.56 92 LEU B O 1
ATOM 4098 N N . GLN B 1 93 ? -20.672 -20.594 5.648 1 94.88 93 GLN B N 1
ATOM 4099 C CA . GLN B 1 93 ? -20.719 -22.016 5.988 1 94.88 93 GLN B CA 1
ATOM 4100 C C . GLN B 1 93 ? -22.047 -22.375 6.648 1 94.88 93 GLN B C 1
ATOM 4102 O O . GLN B 1 93 ? -22.641 -23.406 6.348 1 94.88 93 GLN B O 1
ATOM 4107 N N . ASN B 1 94 ? -22.516 -21.547 7.555 1 94.25 94 ASN B N 1
ATOM 4108 C CA . ASN B 1 94 ? -23.797 -21.766 8.211 1 94.25 94 ASN B CA 1
ATOM 4109 C C . ASN B 1 94 ? -24.953 -21.766 7.203 1 94.25 94 ASN B C 1
ATOM 4111 O O . ASN B 1 94 ? -25.828 -22.609 7.266 1 94.25 94 ASN B O 1
ATOM 4115 N N . LEU B 1 95 ? -24.891 -20.844 6.344 1 91.56 95 LEU B N 1
ATOM 4116 C CA . LEU B 1 95 ? -25.938 -20.734 5.348 1 91.56 95 LEU B CA 1
ATOM 4117 C C . LEU B 1 95 ? -26 -22 4.48 1 91.56 95 LEU B C 1
ATOM 4119 O O . LEU B 1 95 ? -27.094 -22.453 4.117 1 91.56 95 LEU B O 1
ATOM 4123 N N . ALA B 1 96 ? -24.844 -22.5 4.137 1 91.12 96 ALA B N 1
ATOM 4124 C CA . ALA B 1 96 ? -24.781 -23.734 3.365 1 91.12 96 ALA B CA 1
ATOM 4125 C C . ALA B 1 96 ? -25.438 -24.891 4.117 1 91.12 96 ALA B C 1
ATOM 4127 O O . ALA B 1 96 ? -25.984 -25.812 3.502 1 91.12 96 ALA B O 1
ATOM 4128 N N . LYS B 1 97 ? -25.516 -24.828 5.457 1 92.88 97 LYS B N 1
ATOM 4129 C CA . LYS B 1 97 ? -26.141 -25.844 6.305 1 92.88 97 LYS B CA 1
ATOM 4130 C C . LYS B 1 97 ? -27.547 -25.422 6.727 1 92.88 97 LYS B C 1
ATOM 4132 O O . LYS B 1 97 ? -28.156 -26.062 7.582 1 92.88 97 LYS B O 1
ATOM 4137 N N . LYS B 1 98 ? -28.031 -24.312 6.23 1 89.88 98 LYS B N 1
ATOM 4138 C CA . LYS B 1 98 ? -29.359 -23.781 6.535 1 89.88 98 LYS B CA 1
ATOM 4139 C C . LYS B 1 98 ? -29.469 -23.375 8 1 89.88 98 LYS B C 1
ATOM 4141 O O . LYS B 1 98 ? -30.484 -23.641 8.648 1 89.88 98 LYS B O 1
ATOM 4146 N N . LEU B 1 99 ? -28.391 -22.906 8.508 1 91.56 99 LEU B N 1
ATOM 4147 C CA . LEU B 1 99 ? -28.328 -22.359 9.867 1 91.56 99 LEU B CA 1
ATOM 4148 C C . LEU B 1 99 ? -28.234 -20.844 9.844 1 91.56 99 LEU B C 1
ATOM 4150 O O . LEU B 1 99 ? -27.75 -20.25 8.875 1 91.56 99 LEU B O 1
ATOM 4154 N N . PRO B 1 100 ? -28.719 -20.219 10.891 1 92.62 100 PRO B N 1
ATOM 4155 C CA . PRO B 1 100 ? -28.625 -18.75 10.945 1 92.62 100 PRO B CA 1
ATOM 4156 C C . PRO B 1 100 ? -27.188 -18.266 11.172 1 92.62 100 PRO B C 1
ATOM 4158 O O . PRO B 1 100 ? -26.344 -19.016 11.641 1 92.62 100 PRO B O 1
ATOM 4161 N N . CYS B 1 101 ? -26.938 -16.984 10.828 1 95.31 101 CYS B N 1
ATOM 4162 C CA . CYS B 1 101 ? -25.641 -16.359 11.039 1 95.31 101 CYS B CA 1
ATOM 4163 C C . CYS B 1 101 ? -25.641 -15.539 12.328 1 95.31 101 CYS B C 1
ATOM 4165 O O . CYS B 1 101 ? -26.688 -15.078 12.781 1 95.31 101 CYS B O 1
ATOM 4167 N N . LYS B 1 102 ? -24.469 -15.414 12.867 1 93 102 LYS B N 1
ATOM 4168 C CA . LYS B 1 102 ? -24.297 -14.531 14.016 1 93 102 LYS B CA 1
ATOM 4169 C C . LYS B 1 102 ? -24.031 -13.094 13.562 1 93 102 LYS B C 1
ATOM 4171 O O . LYS B 1 102 ? -23.266 -12.867 12.617 1 93 102 LYS B O 1
ATOM 4176 N N . THR B 1 103 ? -24.625 -12.07 14.219 1 92.06 103 THR B N 1
ATOM 4177 C CA . THR B 1 103 ? -24.391 -10.656 13.945 1 92.06 103 THR B CA 1
ATOM 4178 C C . THR B 1 103 ? -23.359 -10.086 14.914 1 92.06 103 THR B C 1
ATOM 4180 O O . THR B 1 103 ? -23.188 -10.594 16.031 1 92.06 103 THR B O 1
ATOM 4183 N N . PRO B 1 104 ? -22.625 -9.023 14.477 1 95 104 PRO B N 1
ATOM 4184 C CA . PRO B 1 104 ? -22.734 -8.398 13.164 1 95 104 PRO B CA 1
ATOM 4185 C C . PRO B 1 104 ? -22.047 -9.203 12.07 1 95 104 PRO B C 1
ATOM 4187 O O . PRO B 1 104 ? -21.016 -9.836 12.32 1 95 104 PRO B O 1
ATOM 4190 N N . LEU B 1 105 ? -22.656 -9.188 10.844 1 96.19 105 LEU B N 1
ATOM 4191 C CA . LEU B 1 105 ? -22.078 -9.844 9.68 1 96.19 105 LEU B CA 1
ATOM 4192 C C . LEU B 1 105 ? -20.828 -9.117 9.203 1 96.19 105 LEU B C 1
ATOM 4194 O O . LEU B 1 105 ? -20.828 -7.887 9.086 1 96.19 105 LEU B O 1
ATOM 4198 N N . LYS B 1 106 ? -19.797 -9.852 8.891 1 96.69 106 LYS B N 1
ATOM 4199 C CA . LYS B 1 106 ? -18.578 -9.25 8.344 1 96.69 106 LYS B CA 1
ATOM 4200 C C . LYS B 1 106 ? -18.734 -8.961 6.852 1 96.69 106 LYS B C 1
ATOM 4202 O O . LYS B 1 106 ? -18.984 -9.875 6.062 1 96.69 106 LYS B O 1
ATOM 4207 N N . CYS B 1 107 ? -18.484 -7.676 6.488 1 96.69 107 CYS B N 1
ATOM 4208 C CA . CYS B 1 107 ? -18.766 -7.266 5.117 1 96.69 107 CYS B CA 1
ATOM 4209 C C . CYS B 1 107 ? -17.594 -6.5 4.523 1 96.69 107 CYS B C 1
ATOM 4211 O O . CYS B 1 107 ? -16.828 -5.852 5.254 1 96.69 107 CYS B O 1
ATOM 4213 N N . ALA B 1 108 ? -17.328 -6.641 3.258 1 96.31 108 ALA B N 1
ATOM 4214 C CA . ALA B 1 108 ? -16.625 -5.652 2.449 1 96.31 108 ALA B CA 1
ATOM 4215 C C . ALA B 1 108 ? -17.578 -4.59 1.918 1 96.31 108 ALA B C 1
ATOM 4217 O O . ALA B 1 108 ? -18.531 -4.902 1.188 1 96.31 108 ALA B O 1
ATOM 4218 N N . MET B 1 109 ? -17.312 -3.34 2.27 1 94.56 109 MET B N 1
ATOM 4219 C CA . MET B 1 109 ? -18.281 -2.285 2.012 1 94.56 109 MET B CA 1
ATOM 4220 C C . MET B 1 109 ? -17.828 -1.394 0.862 1 94.56 109 MET B C 1
ATOM 4222 O O . MET B 1 109 ? -16.641 -1.073 0.749 1 94.56 109 MET B O 1
ATOM 4226 N N . THR B 1 110 ? -18.781 -0.878 0.06 1 90.94 110 THR B N 1
ATOM 4227 C CA . THR B 1 110 ? -18.469 0.094 -0.984 1 90.94 110 THR B CA 1
ATOM 4228 C C . THR B 1 110 ? -18.672 1.518 -0.473 1 90.94 110 THR B C 1
ATOM 4230 O O . THR B 1 110 ? -18.312 2.482 -1.147 1 90.94 110 THR B O 1
ATOM 4233 N N . GLY B 1 111 ? -19.203 1.696 0.697 1 87.38 111 GLY B N 1
ATOM 4234 C CA . GLY B 1 111 ? -19.469 2.967 1.351 1 87.38 111 GLY B CA 1
ATOM 4235 C C . GLY B 1 111 ? -19.906 2.814 2.799 1 87.38 111 GLY B C 1
ATOM 4236 O O . GLY B 1 111 ? -19.938 1.7 3.324 1 87.38 111 GLY B O 1
ATOM 4237 N N . PRO B 1 112 ? -20.141 3.928 3.449 1 87.56 112 PRO B N 1
ATOM 4238 C CA . PRO B 1 112 ? -20.516 3.852 4.859 1 87.56 112 PRO B CA 1
ATOM 4239 C C . PRO B 1 112 ? -21.906 3.248 5.059 1 87.56 112 PRO B C 1
ATOM 4241 O O . PRO B 1 112 ? -22.719 3.221 4.125 1 87.56 112 PRO B O 1
ATOM 4244 N N . THR B 1 113 ? -22.078 2.709 6.246 1 88.25 113 THR B N 1
ATOM 4245 C CA . THR B 1 113 ? -23.375 2.168 6.613 1 88.25 113 THR B CA 1
ATOM 4246 C C . THR B 1 113 ? -23.734 2.547 8.047 1 88.25 113 THR B C 1
ATOM 4248 O O . THR B 1 113 ? -22.844 2.762 8.875 1 88.25 113 THR B O 1
ATOM 4251 N N . ARG B 1 114 ? -25.047 2.623 8.352 1 86.94 114 ARG B N 1
ATOM 4252 C CA . ARG B 1 114 ? -25.531 2.895 9.703 1 86.94 114 ARG B CA 1
ATOM 4253 C C . ARG B 1 114 ? -26.109 1.637 10.344 1 86.94 114 ARG B C 1
ATOM 4255 O O . ARG B 1 114 ? -26.547 1.664 11.5 1 86.94 114 ARG B O 1
ATOM 4262 N N . SER B 1 115 ? -26.047 0.562 9.578 1 90.31 115 SER B N 1
ATOM 4263 C CA . SER B 1 115 ? -26.625 -0.683 10.078 1 90.31 115 SER B CA 1
ATOM 4264 C C . SER B 1 115 ? -25.797 -1.257 11.219 1 90.31 115 SER B C 1
ATOM 4266 O O . SER B 1 115 ? -24.562 -1.322 11.133 1 90.31 115 SER B O 1
ATOM 4268 N N . ARG B 1 116 ? -26.516 -1.73 12.234 1 90.62 116 ARG B N 1
ATOM 4269 C CA . ARG B 1 116 ? -25.844 -2.375 13.359 1 90.62 116 ARG B CA 1
ATOM 4270 C C . ARG B 1 116 ? -25.688 -3.873 13.125 1 90.62 116 ARG B C 1
ATOM 4272 O O . ARG B 1 116 ? -25.016 -4.562 13.891 1 90.62 116 ARG B O 1
ATOM 4279 N N . ASN B 1 117 ? -26.281 -4.398 12.055 1 93.69 117 ASN B N 1
ATOM 4280 C CA . ASN B 1 117 ? -26.266 -5.828 11.766 1 93.69 117 ASN B CA 1
ATOM 4281 C C . ASN B 1 117 ? -25.031 -6.223 10.945 1 93.69 117 ASN B C 1
ATOM 4283 O O . ASN B 1 117 ? -24.781 -7.406 10.719 1 93.69 117 ASN B O 1
ATOM 4287 N N . VAL B 1 118 ? -24.312 -5.242 10.492 1 94.94 118 VAL B N 1
ATOM 4288 C CA . VAL B 1 118 ? -23.125 -5.535 9.711 1 94.94 118 VAL B CA 1
ATOM 4289 C C . VAL B 1 118 ? -21.922 -4.777 10.281 1 94.94 118 VAL B C 1
ATOM 4291 O O . VAL B 1 118 ? -22.094 -3.789 11 1 94.94 118 VAL B O 1
ATOM 4294 N N . VAL B 1 119 ? -20.812 -5.312 10.062 1 94.69 119 VAL B N 1
ATOM 4295 C CA . VAL B 1 119 ? -19.578 -4.633 10.43 1 94.69 119 VAL B CA 1
ATOM 4296 C C . VAL B 1 119 ? -18.656 -4.547 9.211 1 94.69 119 VAL B C 1
ATOM 4298 O O . VAL B 1 119 ? -18.562 -5.496 8.43 1 94.69 119 VAL B O 1
ATOM 4301 N N . THR B 1 120 ? -18.047 -3.348 9.062 1 93.44 120 THR B N 1
ATOM 4302 C CA . THR B 1 120 ? -17.109 -3.133 7.965 1 93.44 120 THR B CA 1
ATOM 4303 C C . THR B 1 120 ? -15.758 -3.76 8.281 1 93.44 120 THR B C 1
ATOM 4305 O O . THR B 1 120 ? -14.992 -3.221 9.078 1 93.44 120 THR B O 1
ATOM 4308 N N . GLU B 1 121 ? -15.5 -4.852 7.609 1 95.06 121 GLU B N 1
ATOM 4309 C CA . GLU B 1 121 ? -14.188 -5.473 7.746 1 95.06 121 GLU B CA 1
ATOM 4310 C C . GLU B 1 121 ? -13.227 -4.984 6.664 1 95.06 121 GLU B C 1
ATOM 4312 O O . GLU B 1 121 ? -12.023 -4.859 6.902 1 95.06 121 GLU B O 1
ATOM 4317 N N . TYR B 1 122 ? -13.75 -4.809 5.488 1 96.19 122 TYR B N 1
ATOM 4318 C CA . TYR B 1 122 ? -12.984 -4.324 4.344 1 96.19 122 TYR B CA 1
ATOM 4319 C C . TYR B 1 122 ? -13.734 -3.223 3.609 1 96.19 122 TYR B C 1
ATOM 4321 O O . TYR B 1 122 ? -14.961 -3.113 3.727 1 96.19 122 TYR B O 1
ATOM 4329 N N . LEU B 1 123 ? -12.961 -2.414 2.938 1 94.38 123 LEU B N 1
ATOM 4330 C CA . LEU B 1 123 ? -13.484 -1.487 1.94 1 94.38 123 LEU B CA 1
ATOM 4331 C C . LEU B 1 123 ? -13.172 -1.97 0.529 1 94.38 123 LEU B C 1
ATOM 4333 O O . LEU B 1 123 ? -12.062 -2.451 0.267 1 94.38 123 LEU B O 1
ATOM 4337 N N . ILE B 1 124 ? -14.109 -1.824 -0.38 1 94.5 124 ILE B N 1
ATOM 4338 C CA . ILE B 1 124 ? -13.922 -2.309 -1.743 1 94.5 124 ILE B CA 1
ATOM 4339 C C . ILE B 1 124 ? -13.398 -1.176 -2.625 1 94.5 124 ILE B C 1
ATOM 4341 O O . ILE B 1 124 ? -14.016 -0.108 -2.701 1 94.5 124 ILE B O 1
ATOM 4345 N N . GLU B 1 125 ? -12.281 -1.372 -3.166 1 91.5 125 GLU B N 1
ATOM 4346 C CA . GLU B 1 125 ? -11.758 -0.552 -4.254 1 91.5 125 GLU B CA 1
ATOM 4347 C C . GLU B 1 125 ? -11.914 -1.252 -5.598 1 91.5 125 GLU B C 1
ATOM 4349 O O . GLU B 1 125 ? -11.242 -2.246 -5.871 1 91.5 125 GLU B O 1
ATOM 4354 N N . ASP B 1 126 ? -12.766 -0.656 -6.438 1 88.88 126 ASP B N 1
ATOM 4355 C CA . ASP B 1 126 ? -13.078 -1.328 -7.695 1 88.88 126 ASP B CA 1
ATOM 4356 C C . ASP B 1 126 ? -12.5 -0.567 -8.883 1 88.88 126 ASP B C 1
ATOM 4358 O O . ASP B 1 126 ? -13.172 0.281 -9.477 1 88.88 126 ASP B O 1
ATOM 4362 N N . ASP B 1 127 ? -11.305 -0.878 -9.242 1 91.38 127 ASP B N 1
ATOM 4363 C CA . ASP B 1 127 ? -10.656 -0.391 -10.453 1 91.38 127 ASP B CA 1
ATOM 4364 C C . ASP B 1 127 ? -10.992 -1.277 -11.656 1 91.38 127 ASP B C 1
ATOM 4366 O O . ASP B 1 127 ? -10.484 -2.393 -11.773 1 91.38 127 ASP B O 1
ATOM 4370 N N . LEU B 1 128 ? -11.742 -0.778 -12.578 1 91.44 128 LEU B N 1
ATOM 4371 C CA . LEU B 1 128 ? -12.312 -1.57 -13.656 1 91.44 128 LEU B CA 1
ATOM 4372 C C . LEU B 1 128 ? -11.25 -1.959 -14.68 1 91.44 128 LEU B C 1
ATOM 4374 O O . LEU B 1 128 ? -11.484 -2.822 -15.523 1 91.44 128 LEU B O 1
ATOM 4378 N N . THR B 1 129 ? -10.102 -1.396 -14.602 1 93.62 129 THR B N 1
ATOM 4379 C CA . THR B 1 129 ? -9.016 -1.757 -15.508 1 93.62 129 THR B CA 1
ATOM 4380 C C . THR B 1 129 ? -8.336 -3.045 -15.055 1 93.62 129 THR B C 1
ATOM 4382 O O . THR B 1 129 ? -7.555 -3.637 -15.805 1 93.62 129 THR B O 1
ATOM 4385 N N . LYS B 1 130 ? -8.633 -3.52 -13.898 1 96.25 130 LYS B N 1
ATOM 4386 C CA . LYS B 1 130 ? -8.023 -4.723 -13.344 1 96.25 130 LYS B CA 1
ATOM 4387 C C . LYS B 1 130 ? -8.969 -5.918 -13.453 1 96.25 130 LYS B C 1
ATOM 4389 O O . LYS B 1 130 ? -10.188 -5.746 -13.5 1 96.25 130 LYS B O 1
ATOM 4394 N N . LYS B 1 131 ? -8.406 -7.098 -13.43 1 96.81 131 LYS B N 1
ATOM 4395 C CA . LYS B 1 131 ? -9.188 -8.328 -13.516 1 96.81 131 LYS B CA 1
ATOM 4396 C C . LYS B 1 131 ? -9.641 -8.797 -12.133 1 96.81 131 LYS B C 1
ATOM 4398 O O . LYS B 1 131 ? -10.141 -9.906 -11.984 1 96.81 131 LYS B O 1
ATOM 4403 N N . TYR B 1 132 ? -9.492 -7.941 -11.211 1 96.88 132 TYR B N 1
ATOM 4404 C CA . TYR B 1 132 ? -9.836 -8.242 -9.82 1 96.88 132 TYR B CA 1
ATOM 4405 C C . TYR B 1 132 ? -10.359 -7.004 -9.109 1 96.88 132 TYR B C 1
ATOM 4407 O O . TYR B 1 132 ? -10.211 -5.887 -9.602 1 96.88 132 TYR B O 1
ATOM 4415 N N . PHE B 1 133 ? -11.031 -7.215 -7.953 1 93.94 133 PHE B N 1
ATOM 4416 C CA . PHE B 1 133 ? -11.297 -6.125 -7.023 1 93.94 133 PHE B CA 1
ATOM 4417 C C . PHE B 1 133 ? -10.367 -6.207 -5.812 1 93.94 133 PHE B C 1
ATOM 4419 O O . PHE B 1 133 ? -9.922 -7.293 -5.441 1 93.94 133 PHE B O 1
ATOM 4426 N N . THR B 1 134 ? -10.141 -5.055 -5.297 1 96.56 134 THR B N 1
ATOM 4427 C CA . THR B 1 134 ? -9.273 -4.957 -4.125 1 96.56 134 THR B CA 1
ATOM 4428 C C . THR B 1 134 ? -10.102 -4.711 -2.865 1 96.56 134 THR B C 1
ATOM 4430 O O . THR B 1 134 ? -10.969 -3.834 -2.85 1 96.56 134 THR B O 1
ATOM 4433 N N . LEU B 1 135 ? -9.938 -5.57 -1.879 1 96.56 135 LEU B N 1
ATOM 4434 C CA . LEU B 1 135 ? -10.484 -5.359 -0.544 1 96.56 135 LEU B CA 1
ATOM 4435 C C . LEU B 1 135 ? -9.422 -4.801 0.398 1 96.56 135 LEU B C 1
ATOM 4437 O O . LEU B 1 135 ? -8.422 -5.461 0.679 1 96.56 135 LEU B O 1
ATOM 4441 N N . VAL B 1 136 ? -9.641 -3.6 0.853 1 94.75 136 VAL B N 1
ATOM 4442 C CA . VAL B 1 136 ? -8.711 -2.953 1.773 1 94.75 136 VAL B CA 1
ATOM 4443 C C . VAL B 1 136 ? -9.219 -3.098 3.207 1 94.75 136 VAL B C 1
ATOM 4445 O O . VAL B 1 136 ? -10.344 -2.695 3.518 1 94.75 136 VAL B O 1
ATOM 4448 N N . ARG B 1 137 ? -8.422 -3.645 4.031 1 93.5 137 ARG B N 1
ATOM 4449 C CA . ARG B 1 137 ? -8.828 -3.809 5.422 1 93.5 137 ARG B CA 1
ATOM 4450 C C . ARG B 1 137 ? -9.117 -2.459 6.07 1 93.5 137 ARG B C 1
ATOM 4452 O O . ARG B 1 137 ? -8.359 -1.506 5.902 1 93.5 137 ARG B O 1
ATOM 4459 N N . ALA B 1 138 ? -10.203 -2.387 6.828 1 87.69 138 ALA B N 1
ATOM 4460 C CA . ALA B 1 138 ? -10.664 -1.124 7.398 1 87.69 138 ALA B CA 1
ATOM 4461 C C . ALA B 1 138 ? -9.906 -0.783 8.672 1 87.69 138 ALA B C 1
ATOM 4463 O O . ALA B 1 138 ? -10.164 0.244 9.305 1 87.69 138 ALA B O 1
ATOM 4464 N N . LYS B 1 139 ? -8.859 -1.492 9 1 83.75 139 LYS B N 1
ATOM 4465 C CA . LYS B 1 139 ? -8.039 -1.25 10.18 1 83.75 139 LYS B CA 1
ATOM 4466 C C . LYS B 1 139 ? -6.555 -1.271 9.828 1 83.75 139 LYS B C 1
ATOM 4468 O O . LYS B 1 139 ? -6.109 -2.111 9.047 1 83.75 139 LYS B O 1
ATOM 4473 N N . PHE B 1 140 ? -5.828 -0.281 10.422 1 82.62 140 PHE B N 1
ATOM 4474 C CA . PHE B 1 140 ? -4.391 -0.21 10.188 1 82.62 140 PHE B CA 1
ATOM 4475 C C . PHE B 1 140 ? -3.652 -1.219 11.062 1 82.62 140 PHE B C 1
ATOM 4477 O O . PHE B 1 140 ? -4.078 -1.505 12.188 1 82.62 140 PHE B O 1
ATOM 4484 N N . SER B 1 141 ? -2.543 -1.628 10.453 1 84.31 141 SER B N 1
ATOM 4485 C CA . SER B 1 141 ? -1.606 -2.428 11.234 1 84.31 141 SER B CA 1
ATOM 4486 C C . SER B 1 141 ? -0.716 -1.545 12.102 1 84.31 141 SER B C 1
ATOM 4488 O O . SER B 1 141 ? -0.806 -0.317 12.047 1 84.31 141 SER B O 1
ATOM 4490 N N . ALA B 1 142 ? 0.05 -2.25 12.914 1 81.25 142 ALA B N 1
ATOM 4491 C CA . ALA B 1 142 ? 0.96 -1.55 13.812 1 81.25 142 ALA B CA 1
ATOM 4492 C C . ALA B 1 142 ? 1.959 -0.7 13.031 1 81.25 142 ALA B C 1
ATOM 4494 O O . ALA B 1 142 ? 2.424 0.331 13.523 1 81.25 142 ALA B O 1
ATOM 4495 N N . ASN B 1 143 ? 2.217 -1.038 11.812 1 80.12 143 ASN B N 1
ATOM 4496 C CA . ASN B 1 143 ? 3.182 -0.303 11 1 80.12 143 ASN B CA 1
ATOM 4497 C C . ASN B 1 143 ? 2.492 0.713 10.094 1 80.12 143 ASN B C 1
ATOM 4499 O O . ASN B 1 143 ? 3.076 1.173 9.109 1 80.12 143 ASN B O 1
ATOM 4503 N N . LEU B 1 144 ? 1.196 0.958 10.398 1 83.81 144 LEU B N 1
ATOM 4504 C CA . LEU B 1 144 ? 0.412 2.012 9.766 1 83.81 144 LEU B CA 1
ATOM 4505 C C . LEU B 1 144 ? 0.102 1.657 8.312 1 83.81 144 LEU B C 1
ATOM 4507 O O . LEU B 1 144 ? -0.093 2.547 7.48 1 83.81 144 LEU B O 1
ATOM 4511 N N . THR B 1 145 ? 0.231 0.374 8 1 85.88 145 THR B N 1
ATOM 4512 C CA . THR B 1 145 ? -0.135 -0.107 6.676 1 85.88 145 THR B CA 1
ATOM 4513 C C . THR B 1 145 ? -1.502 -0.784 6.703 1 85.88 145 THR B C 1
ATOM 4515 O O . THR B 1 145 ? -1.943 -1.262 7.75 1 85.88 145 THR B O 1
ATOM 4518 N N . MET B 1 146 ? -2.121 -0.666 5.535 1 86.62 146 MET B N 1
ATOM 4519 C CA . MET B 1 146 ? -3.389 -1.372 5.375 1 86.62 146 MET B CA 1
ATOM 4520 C C . MET B 1 146 ? -3.201 -2.646 4.555 1 86.62 146 MET B C 1
ATOM 4522 O O . MET B 1 146 ? -2.697 -2.598 3.432 1 86.62 146 MET B O 1
ATOM 4526 N N . SER B 1 147 ? -3.607 -3.799 5.199 1 92.38 147 SER B N 1
ATOM 4527 C CA . SER B 1 147 ? -3.547 -5.047 4.449 1 92.38 147 SER B CA 1
ATOM 4528 C C . SER B 1 147 ? -4.656 -5.121 3.404 1 92.38 147 SER B C 1
ATOM 4530 O O . SER B 1 147 ? -5.703 -4.488 3.559 1 92.38 147 SER B O 1
ATOM 4532 N N . LYS B 1 148 ? -4.379 -5.836 2.383 1 95.62 148 LYS B N 1
ATOM 4533 C CA . LYS B 1 148 ? -5.316 -5.938 1.269 1 95.62 148 LYS B CA 1
ATOM 4534 C C . LYS B 1 148 ? -5.555 -7.395 0.883 1 95.62 148 LYS B C 1
ATOM 4536 O O . LYS B 1 148 ? -4.801 -8.281 1.285 1 95.62 148 LYS B O 1
ATOM 4541 N N . ARG B 1 149 ? -6.66 -7.609 0.241 1 97.25 149 ARG B N 1
ATOM 4542 C CA . ARG B 1 149 ? -6.984 -8.859 -0.429 1 97.25 149 ARG B CA 1
ATOM 4543 C C . ARG B 1 149 ? -7.426 -8.617 -1.867 1 97.25 149 ARG B C 1
ATOM 4545 O O . ARG B 1 149 ? -8.055 -7.602 -2.164 1 97.25 149 ARG B O 1
ATOM 4552 N N . LEU B 1 150 ? -7.043 -9.492 -2.736 1 98.06 150 LEU B N 1
ATOM 4553 C CA . LEU B 1 150 ? -7.543 -9.453 -4.109 1 98.06 150 LEU B CA 1
ATOM 4554 C C . LEU B 1 150 ? -8.469 -10.625 -4.383 1 98.06 150 LEU B C 1
ATOM 4556 O O . LEU B 1 150 ? -8.148 -11.766 -4.039 1 98.06 150 LEU B O 1
ATOM 4560 N N . LEU B 1 151 ? -9.609 -10.305 -4.938 1 96.75 151 LEU B N 1
ATOM 4561 C CA . LEU B 1 151 ? -10.547 -11.312 -5.406 1 96.75 151 LEU B CA 1
ATOM 4562 C C . LEU B 1 151 ? -10.828 -11.148 -6.898 1 96.75 151 LEU B C 1
ATOM 4564 O O . LEU B 1 151 ? -10.945 -10.023 -7.391 1 96.75 151 LEU B O 1
ATOM 4568 N N . PRO B 1 152 ? -10.945 -12.328 -7.59 1 96.62 152 PRO B N 1
ATOM 4569 C CA . PRO B 1 152 ? -11.32 -12.188 -9 1 96.62 152 PRO B CA 1
ATOM 4570 C C . PRO B 1 152 ? -12.641 -11.445 -9.195 1 96.62 152 PRO B C 1
ATOM 4572 O O . PRO B 1 152 ? -13.547 -11.57 -8.367 1 96.62 152 PRO B O 1
ATOM 4575 N N . ARG B 1 153 ? -12.641 -10.766 -10.289 1 93.44 153 ARG B N 1
ATOM 4576 C CA . ARG B 1 153 ? -13.891 -10.094 -10.633 1 93.44 153 ARG B CA 1
ATOM 4577 C C . ARG B 1 153 ? -15 -11.109 -10.898 1 93.44 153 ARG B C 1
ATOM 4579 O O . ARG B 1 153 ? -14.766 -12.148 -11.523 1 93.44 153 ARG B O 1
ATOM 4586 N N . PHE B 1 154 ? -16.141 -10.805 -10.367 1 89.38 154 PHE B N 1
ATOM 4587 C CA . PHE B 1 154 ? -17.328 -11.602 -10.641 1 89.38 154 PHE B CA 1
ATOM 4588 C C . PHE B 1 154 ? -18.547 -10.719 -10.797 1 89.38 154 PHE B C 1
ATOM 4590 O O . PHE B 1 154 ? -18.562 -9.57 -10.344 1 89.38 154 PHE B O 1
ATOM 4597 N N . ASP B 1 155 ? -19.406 -11.203 -11.703 1 76.81 155 ASP B N 1
ATOM 4598 C CA . ASP B 1 155 ? -20.656 -10.484 -11.844 1 76.81 155 ASP B CA 1
ATOM 4599 C C . ASP B 1 155 ? -21.453 -10.516 -10.539 1 76.81 155 ASP B C 1
ATOM 4601 O O . ASP B 1 155 ? -21.672 -11.586 -9.969 1 76.81 155 ASP B O 1
ATOM 4605 N N . VAL B 1 156 ? -21.312 -9.32 -9.828 1 62.59 156 VAL B N 1
ATOM 4606 C CA . VAL B 1 156 ? -22 -9.266 -8.547 1 62.59 156 VAL B CA 1
ATOM 4607 C C . VAL B 1 156 ? -23.359 -9.945 -8.656 1 62.59 156 VAL B C 1
ATOM 4609 O O . VAL B 1 156 ? -24.141 -9.648 -9.57 1 62.59 156 VAL B O 1
ATOM 4612 N N . THR B 1 157 ? -23.422 -11.133 -8 1 63.44 157 THR B N 1
ATOM 4613 C CA . THR B 1 157 ? -24.594 -11.992 -7.867 1 63.44 157 THR B CA 1
ATOM 4614 C C . THR B 1 157 ? -25.734 -11.25 -7.199 1 63.44 157 THR B C 1
ATOM 4616 O O . THR B 1 157 ? -25.531 -10.219 -6.551 1 63.44 157 THR B O 1
ATOM 4619 N N . PRO B 1 158 ? -26.859 -11.93 -7.191 1 74.38 158 PRO B N 1
ATOM 4620 C CA . PRO B 1 158 ? -28.109 -11.523 -6.559 1 74.38 158 PRO B CA 1
ATOM 4621 C C . PRO B 1 158 ? -28 -11.398 -5.043 1 74.38 158 PRO B C 1
ATOM 4623 O O . PRO B 1 158 ? -27.016 -11.859 -4.453 1 74.38 158 PRO B O 1
ATOM 4626 N N . TYR B 1 159 ? -28.609 -10.672 -4.375 1 89.06 159 TYR B N 1
ATOM 4627 C CA . TYR B 1 159 ? -28.797 -10.469 -2.941 1 89.06 159 TYR B CA 1
ATOM 4628 C C . TYR B 1 159 ? -29.219 -11.773 -2.262 1 89.06 159 TYR B C 1
ATOM 4630 O O . TYR B 1 159 ? -29.797 -12.656 -2.896 1 89.06 159 TYR B O 1
ATOM 4638 N N . ILE B 1 160 ? -28.656 -12 -1.148 1 90.31 160 ILE B N 1
ATOM 4639 C CA . ILE B 1 160 ? -29.094 -13.102 -0.299 1 90.31 160 ILE B CA 1
ATOM 4640 C C . ILE B 1 160 ? -29.688 -12.547 0.996 1 90.31 160 ILE B C 1
ATOM 4642 O O . ILE B 1 160 ? -29.172 -11.57 1.548 1 90.31 160 ILE B O 1
ATOM 4646 N N . THR B 1 161 ? -30.75 -13.141 1.389 1 92.12 161 THR B N 1
ATOM 4647 C CA . THR B 1 161 ? -31.344 -12.789 2.676 1 92.12 161 THR B CA 1
ATOM 4648 C C . THR B 1 161 ? -30.875 -13.75 3.764 1 92.12 161 THR B C 1
ATOM 4650 O O . THR B 1 161 ? -31.109 -14.961 3.664 1 92.12 161 THR B O 1
ATOM 4653 N N . VAL B 1 162 ? -30.203 -13.219 4.773 1 91.69 162 VAL B N 1
ATOM 4654 C CA . VAL B 1 162 ? -29.547 -13.984 5.828 1 91.69 162 VAL B CA 1
ATOM 4655 C C . VAL B 1 162 ? -30.359 -13.883 7.121 1 91.69 162 VAL B C 1
ATOM 4657 O O . VAL B 1 162 ? -30.625 -12.773 7.609 1 91.69 162 VAL B O 1
ATOM 4660 N N . PRO B 1 163 ? -30.828 -14.961 7.645 1 90.5 163 PRO B N 1
ATOM 4661 C CA . PRO B 1 163 ? -31.422 -14.922 8.984 1 90.5 163 PRO B CA 1
ATOM 4662 C C . PRO B 1 163 ? -30.375 -14.711 10.078 1 90.5 163 PRO B C 1
ATOM 4664 O O . PRO B 1 163 ? -29.359 -15.406 10.109 1 90.5 163 PRO B O 1
ATOM 4667 N N . THR B 1 164 ? -30.547 -13.695 10.898 1 86.69 164 THR B N 1
ATOM 4668 C CA . THR B 1 164 ? -29.609 -13.445 11.992 1 86.69 164 THR B CA 1
ATOM 4669 C C . THR B 1 164 ? -30.203 -13.883 13.328 1 86.69 164 THR B C 1
ATOM 4671 O O . THR B 1 164 ? -29.484 -14.164 14.281 1 86.69 164 THR B O 1
ATOM 4674 N N . ASP B 1 165 ? -31.391 -13.883 13.555 1 80.38 165 ASP B N 1
ATOM 4675 C CA . ASP B 1 165 ? -32.156 -14.492 14.648 1 80.38 165 ASP B CA 1
ATOM 4676 C C . ASP B 1 165 ? -33.531 -14.93 14.172 1 80.38 165 ASP B C 1
ATOM 4678 O O . ASP B 1 165 ? -33.781 -15.062 12.969 1 80.38 165 ASP B O 1
ATOM 4682 N N . SER B 1 166 ? -34.438 -15.242 15.141 1 78.88 166 SER B N 1
ATOM 4683 C CA . SER B 1 166 ? -35.75 -15.789 14.805 1 78.88 166 SER B CA 1
ATOM 4684 C C . SER B 1 166 ? -36.625 -14.766 14.062 1 78.88 166 SER B C 1
ATOM 4686 O O . SER B 1 166 ? -37.469 -15.133 13.242 1 78.88 166 SER B O 1
ATOM 4688 N N . ASN B 1 167 ? -36.281 -13.477 14.18 1 83.12 167 ASN B N 1
ATOM 4689 C CA . ASN B 1 167 ? -37.188 -12.492 13.609 1 83.12 167 ASN B CA 1
ATOM 4690 C C . ASN B 1 167 ? -36.438 -11.438 12.797 1 83.12 167 ASN B C 1
ATOM 4692 O O . ASN B 1 167 ? -37.062 -10.516 12.258 1 83.12 167 ASN B O 1
ATOM 4696 N N . THR B 1 168 ? -35.156 -11.547 12.688 1 87.25 168 THR B N 1
ATOM 4697 C CA . THR B 1 168 ? -34.375 -10.508 12.008 1 87.25 168 THR B CA 1
ATOM 4698 C C . THR B 1 168 ? -33.656 -11.086 10.797 1 87.25 168 THR B C 1
ATOM 4700 O O . THR B 1 168 ? -32.969 -12.109 10.906 1 87.25 168 THR B O 1
ATOM 4703 N N . PHE B 1 169 ? -33.906 -10.43 9.656 1 92.31 169 PHE B N 1
ATOM 4704 C CA . PHE B 1 169 ? -33.25 -10.828 8.414 1 92.31 169 PHE B CA 1
ATOM 4705 C C . PHE B 1 169 ? -32.5 -9.656 7.797 1 92.31 169 PHE B C 1
ATOM 4707 O O . PHE B 1 169 ? -32.969 -8.516 7.836 1 92.31 169 PHE B O 1
ATOM 4714 N N . VAL B 1 170 ? -31.312 -9.984 7.309 1 94.44 170 VAL B N 1
ATOM 4715 C CA . VAL B 1 170 ? -30.5 -8.969 6.648 1 94.44 170 VAL B CA 1
ATOM 4716 C C . VAL B 1 170 ? -30.203 -9.398 5.207 1 94.44 170 VAL B C 1
ATOM 4718 O O . VAL B 1 170 ? -29.75 -10.516 4.965 1 94.44 170 VAL B O 1
ATOM 4721 N N . THR B 1 171 ? -30.562 -8.555 4.305 1 93.94 171 THR B N 1
ATOM 4722 C CA . THR B 1 171 ? -30.297 -8.812 2.896 1 93.94 171 THR B CA 1
ATOM 4723 C C . THR B 1 171 ? -29.016 -8.117 2.455 1 93.94 171 THR B C 1
ATOM 4725 O O . THR B 1 171 ? -28.891 -6.898 2.58 1 93.94 171 THR B O 1
ATOM 4728 N N . VAL B 1 172 ? -28.062 -8.914 1.986 1 94.88 172 VAL B N 1
ATOM 4729 C CA . VAL B 1 172 ? -26.766 -8.391 1.568 1 94.88 172 VAL B CA 1
ATOM 4730 C C . VAL B 1 172 ? -26.344 -9.047 0.253 1 94.88 172 VAL B C 1
ATOM 4732 O O . VAL B 1 172 ? -26.984 -10 -0.206 1 94.88 172 VAL B O 1
ATOM 4735 N N . ARG B 1 173 ? -25.312 -8.484 -0.387 1 93.12 173 ARG B N 1
ATOM 4736 C CA . ARG B 1 173 ? -24.719 -9.141 -1.551 1 93.12 173 ARG B CA 1
ATOM 4737 C C . ARG B 1 173 ? -23.875 -10.336 -1.134 1 93.12 173 ARG B C 1
ATOM 4739 O O . ARG B 1 173 ? -23.281 -10.336 -0.057 1 93.12 173 ARG B O 1
ATOM 4746 N N . LYS B 1 174 ? -23.828 -11.336 -1.955 1 91.75 174 LYS B N 1
ATOM 4747 C CA . LYS B 1 174 ? -23.031 -12.523 -1.659 1 91.75 174 LYS B CA 1
ATOM 4748 C C . LYS B 1 174 ? -22.047 -12.828 -2.785 1 91.75 174 LYS B C 1
ATOM 4750 O O . LYS B 1 174 ? -22.266 -12.422 -3.93 1 91.75 174 LYS B O 1
ATOM 4755 N N . PRO B 1 175 ? -20.953 -13.531 -2.516 1 92.69 175 PRO B N 1
ATOM 4756 C CA . PRO B 1 175 ? -20.094 -14.055 -3.584 1 92.69 175 PRO B CA 1
ATOM 4757 C C . PRO B 1 175 ? -20.797 -15.102 -4.445 1 92.69 175 PRO B C 1
ATOM 4759 O O . PRO B 1 175 ? -21.922 -15.516 -4.133 1 92.69 175 PRO B O 1
ATOM 4762 N N . PRO B 1 176 ? -20.172 -15.516 -5.578 1 91.12 176 PRO B N 1
ATOM 4763 C CA . PRO B 1 176 ? -20.828 -16.422 -6.523 1 91.12 176 PRO B CA 1
ATOM 4764 C C . PRO B 1 176 ? -21.328 -17.703 -5.867 1 91.12 176 PRO B C 1
ATOM 4766 O O . PRO B 1 176 ? -22.438 -18.172 -6.168 1 91.12 176 PRO B O 1
ATOM 4769 N N . SER B 1 177 ? -20.562 -18.359 -5.023 1 90.12 177 SER B N 1
ATOM 4770 C CA . SER B 1 177 ? -20.906 -19.578 -4.285 1 90.12 177 SER B CA 1
ATOM 4771 C C . SER B 1 177 ? -19.953 -19.797 -3.113 1 90.12 177 SER B C 1
ATOM 4773 O O . SER B 1 177 ? -18.922 -19.141 -3.008 1 90.12 177 SER B O 1
ATOM 4775 N N . LEU B 1 178 ? -20.359 -20.656 -2.232 1 92.12 178 LEU B N 1
ATOM 4776 C CA . LEU B 1 178 ? -19.484 -21.031 -1.13 1 92.12 178 LEU B CA 1
ATOM 4777 C C . LEU B 1 178 ? -18.203 -21.688 -1.649 1 92.12 178 LEU B C 1
ATOM 4779 O O . LEU B 1 178 ? -17.109 -21.438 -1.118 1 92.12 178 LEU B O 1
ATOM 4783 N N . GLU B 1 179 ? -18.359 -22.516 -2.66 1 93.75 179 GLU B N 1
ATOM 4784 C CA . GLU B 1 179 ? -17.203 -23.188 -3.254 1 93.75 179 GLU B CA 1
ATOM 4785 C C . GLU B 1 179 ? -16.219 -22.172 -3.826 1 93.75 179 GLU B C 1
ATOM 4787 O O . GLU B 1 179 ? -15.008 -22.297 -3.625 1 93.75 179 GLU B O 1
ATOM 4792 N N . TRP B 1 180 ? -16.812 -21.219 -4.52 1 94.56 180 TRP B N 1
ATOM 4793 C CA . TRP B 1 180 ? -16 -20.141 -5.078 1 94.56 180 TRP B CA 1
ATOM 4794 C C . TRP B 1 180 ? -15.25 -19.406 -3.977 1 94.56 180 TRP B C 1
ATOM 4796 O O . TRP B 1 180 ? -14.047 -19.141 -4.098 1 94.56 180 TRP B O 1
ATOM 4806 N N . PHE B 1 181 ? -15.945 -19.078 -2.949 1 95.56 181 PHE B N 1
ATOM 4807 C CA . PHE B 1 181 ? -15.367 -18.359 -1.828 1 95.56 181 PHE B CA 1
ATOM 4808 C C . PHE B 1 181 ? -14.266 -19.172 -1.166 1 95.56 181 PHE B C 1
ATOM 4810 O O . PHE B 1 181 ? -13.18 -18.641 -0.888 1 95.56 181 PHE B O 1
ATOM 4817 N N . ASN B 1 182 ? -14.508 -20.438 -0.972 1 95.75 182 ASN B N 1
ATOM 4818 C CA . ASN B 1 182 ? -13.539 -21.312 -0.326 1 95.75 182 ASN B CA 1
ATOM 4819 C C . ASN B 1 182 ? -12.281 -21.484 -1.173 1 95.75 182 ASN B C 1
ATOM 4821 O O . ASN B 1 182 ? -11.195 -21.703 -0.639 1 95.75 182 ASN B O 1
ATOM 4825 N N . PHE B 1 183 ? -12.469 -21.375 -2.422 1 96.69 183 PHE B N 1
ATOM 4826 C CA . PHE B 1 183 ? -11.328 -21.516 -3.32 1 96.69 183 PHE B CA 1
ATOM 4827 C C . PHE B 1 183 ? -10.469 -20.266 -3.303 1 96.69 183 PHE B C 1
ATOM 4829 O O . PHE B 1 183 ? -9.242 -20.344 -3.197 1 96.69 183 PHE B O 1
ATOM 4836 N N . HIS B 1 184 ? -11.023 -19.094 -3.314 1 97.25 184 HIS B N 1
ATOM 4837 C CA . HIS B 1 184 ? -10.289 -17.859 -3.551 1 97.25 184 HIS B CA 1
ATOM 4838 C C . HIS B 1 184 ? -9.891 -17.188 -2.236 1 97.25 184 HIS B C 1
ATOM 4840 O O . HIS B 1 184 ? -8.812 -16.594 -2.137 1 97.25 184 HIS B O 1
ATOM 4846 N N . TRP B 1 185 ? -10.633 -17.281 -1.198 1 97.31 185 TRP B N 1
ATOM 4847 C CA . TRP B 1 185 ? -10.445 -16.5 0.02 1 97.31 185 TRP B CA 1
ATOM 4848 C C . TRP B 1 185 ? -9.125 -16.844 0.69 1 97.31 185 TRP B C 1
ATOM 4850 O O . TRP B 1 185 ? -8.352 -15.953 1.061 1 97.31 185 TRP B O 1
ATOM 4860 N N . PRO B 1 186 ? -8.789 -18.125 0.792 1 96.69 186 PRO B N 1
ATOM 4861 C CA . PRO B 1 186 ? -7.539 -18.453 1.476 1 96.69 186 PRO B CA 1
ATOM 4862 C C . PRO B 1 186 ? -6.309 -17.953 0.73 1 96.69 186 PRO B C 1
ATOM 4864 O O . PRO B 1 186 ? -5.23 -17.828 1.32 1 96.69 186 PRO B O 1
ATOM 4867 N N . ARG B 1 187 ? -6.41 -17.688 -0.539 1 96.81 187 ARG B N 1
ATOM 4868 C CA . ARG B 1 187 ? -5.285 -17.25 -1.363 1 96.81 187 ARG B CA 1
ATOM 4869 C C . ARG B 1 187 ? -5.414 -15.781 -1.741 1 96.81 187 ARG B C 1
ATOM 4871 O O . ARG B 1 187 ? -4.664 -15.281 -2.58 1 96.81 187 ARG B O 1
ATOM 4878 N N . SER B 1 188 ? -6.266 -15.062 -1.038 1 97.88 188 SER B N 1
ATOM 4879 C CA . SER B 1 188 ? -6.637 -13.719 -1.47 1 97.88 188 SER B CA 1
ATOM 4880 C C . SER B 1 188 ? -5.738 -12.664 -0.831 1 97.88 188 SER B C 1
ATOM 4882 O O . SER B 1 188 ? -5.738 -11.508 -1.248 1 97.88 188 SER B O 1
ATOM 4884 N N . GLU B 1 189 ? -4.984 -12.984 0.236 1 97.25 189 GLU B N 1
ATOM 4885 C CA . GLU B 1 189 ? -4.109 -11.984 0.845 1 97.25 189 GLU B CA 1
ATOM 4886 C C . GLU B 1 189 ? -3.135 -11.414 -0.177 1 97.25 189 GLU B C 1
ATOM 4888 O O . GLU B 1 189 ? -2.475 -12.156 -0.903 1 97.25 189 GLU B O 1
ATOM 4893 N N . PHE B 1 190 ? -3.117 -10.148 -0.19 1 97.81 190 PHE B N 1
ATOM 4894 C CA . PHE B 1 190 ? -2.344 -9.461 -1.218 1 97.81 190 PHE B CA 1
ATOM 4895 C C . PHE B 1 190 ? -0.877 -9.367 -0.815 1 97.81 190 PHE B C 1
ATOM 4897 O O . PHE B 1 190 ? -0.562 -8.977 0.314 1 97.81 190 PHE B O 1
ATOM 4904 N N . MET B 1 191 ? -0.03 -9.742 -1.682 1 96.25 191 MET B N 1
ATOM 4905 C CA . MET B 1 191 ? 1.405 -9.5 -1.571 1 96.25 191 MET B CA 1
ATOM 4906 C C . MET B 1 191 ? 1.885 -8.555 -2.67 1 96.25 191 MET B C 1
ATOM 4908 O O . MET B 1 191 ? 1.589 -8.766 -3.848 1 96.25 191 MET B O 1
ATOM 4912 N N . ASP B 1 192 ? 2.619 -7.57 -2.252 1 93.25 192 ASP B N 1
ATOM 4913 C CA . ASP B 1 192 ? 3.135 -6.59 -3.205 1 93.25 192 ASP B CA 1
ATOM 4914 C C . ASP B 1 192 ? 4.457 -7.055 -3.807 1 93.25 192 ASP B C 1
ATOM 4916 O O . ASP B 1 192 ? 5.129 -7.926 -3.248 1 93.25 192 ASP B O 1
ATOM 4920 N N . CYS B 1 193 ? 4.816 -6.527 -4.969 1 95.25 193 CYS B N 1
ATOM 4921 C CA . CYS B 1 193 ? 6.133 -6.703 -5.566 1 95.25 193 CYS B CA 1
ATOM 4922 C C . CYS B 1 193 ? 7.055 -5.543 -5.215 1 95.25 193 CYS B C 1
ATOM 4924 O O . CYS B 1 193 ? 6.609 -4.543 -4.645 1 95.25 193 CYS B O 1
ATOM 4926 N N . LEU B 1 194 ? 8.359 -5.645 -5.578 1 91.75 194 LEU B N 1
ATOM 4927 C CA . LEU B 1 194 ? 9.344 -4.664 -5.137 1 91.75 194 LEU B CA 1
ATOM 4928 C C . LEU B 1 194 ? 9.5 -3.549 -6.164 1 91.75 194 LEU B C 1
ATOM 4930 O O . LEU B 1 194 ? 9.906 -2.436 -5.82 1 91.75 194 LEU B O 1
ATOM 4934 N N . ASN B 1 195 ? 9.242 -3.854 -7.441 1 90.75 195 ASN B N 1
ATOM 4935 C CA . ASN B 1 195 ? 9.336 -2.896 -8.539 1 90.75 195 ASN B CA 1
ATOM 4936 C C . ASN B 1 195 ? 10.742 -2.316 -8.656 1 90.75 195 ASN B C 1
ATOM 4938 O O . ASN B 1 195 ? 10.906 -1.102 -8.789 1 90.75 195 ASN B O 1
ATOM 4942 N N . VAL B 1 196 ? 11.703 -3.109 -8.555 1 89.94 196 VAL B N 1
ATOM 4943 C CA . VAL B 1 196 ? 13.102 -2.703 -8.695 1 89.94 196 VAL B CA 1
ATOM 4944 C C . VAL B 1 196 ? 13.414 -2.412 -10.156 1 89.94 196 VAL B C 1
ATOM 4946 O O . VAL B 1 196 ? 13.055 -3.193 -11.039 1 89.94 196 VAL B O 1
ATOM 4949 N N . THR B 1 197 ? 14.055 -1.289 -10.328 1 84.44 197 THR B N 1
ATOM 4950 C CA . THR B 1 197 ? 14.516 -0.973 -11.672 1 84.44 197 THR B CA 1
ATOM 4951 C C . THR B 1 197 ? 15.828 -1.688 -11.977 1 84.44 197 THR B C 1
ATOM 4953 O O . THR B 1 197 ? 16.797 -1.562 -11.227 1 84.44 197 THR B O 1
ATOM 4956 N N . MET B 1 198 ? 15.781 -2.408 -13.055 1 86.88 198 MET B N 1
ATOM 4957 C CA . MET B 1 198 ? 16.969 -3.178 -13.422 1 86.88 198 MET B CA 1
ATOM 4958 C C . MET B 1 198 ? 17.75 -2.477 -14.531 1 86.88 198 MET B C 1
ATOM 4960 O O . MET B 1 198 ? 17.156 -1.938 -15.469 1 86.88 198 MET B O 1
ATOM 4964 N N . ASP B 1 199 ? 19.062 -2.369 -14.352 1 78 199 ASP B N 1
ATOM 4965 C CA . ASP B 1 199 ? 19.938 -1.877 -15.414 1 78 199 ASP B CA 1
ATOM 4966 C C . ASP B 1 199 ? 20.344 -3.006 -16.359 1 78 199 ASP B C 1
ATOM 4968 O O . ASP B 1 199 ? 21.047 -3.934 -15.961 1 78 199 ASP B O 1
ATOM 4972 N N . ARG B 1 200 ? 19.594 -2.949 -17.531 1 82.12 200 ARG B N 1
ATOM 4973 C CA . ARG B 1 200 ? 19.875 -3.99 -18.516 1 82.12 200 ARG B CA 1
ATOM 4974 C C . ARG B 1 200 ? 20.359 -3.387 -19.828 1 82.12 200 ARG B C 1
ATOM 4976 O O . ARG B 1 200 ? 20 -2.252 -20.156 1 82.12 200 ARG B O 1
ATOM 4983 N N . ASN B 1 201 ? 21.406 -4.074 -20.531 1 69.19 201 ASN B N 1
ATOM 4984 C CA . ASN B 1 201 ? 21.828 -3.684 -21.875 1 69.19 201 ASN B CA 1
ATOM 4985 C C . ASN B 1 201 ? 20.812 -4.113 -22.922 1 69.19 201 ASN B C 1
ATOM 4987 O O . ASN B 1 201 ? 20.828 -3.604 -24.047 1 69.19 201 ASN B O 1
ATOM 4991 N N . VAL B 1 202 ? 20 -5.027 -22.641 1 62.97 202 VAL B N 1
ATOM 4992 C CA . VAL B 1 202 ? 19.109 -5.605 -23.656 1 62.97 202 VAL B CA 1
ATOM 4993 C C . VAL B 1 202 ? 17.719 -4.992 -23.516 1 62.97 202 VAL B C 1
ATOM 4995 O O . VAL B 1 202 ? 17.188 -4.887 -22.406 1 62.97 202 VAL B O 1
ATOM 4998 N N . SER B 1 203 ? 17.328 -4.324 -24.547 1 62.66 203 SER B N 1
ATOM 4999 C CA . SER B 1 203 ? 16.141 -3.498 -24.469 1 62.66 203 SER B CA 1
ATOM 5000 C C . SER B 1 203 ? 14.906 -4.254 -24.953 1 62.66 203 SER B C 1
ATOM 5002 O O . SER B 1 203 ? 13.773 -3.838 -24.688 1 62.66 203 SER B O 1
ATOM 5004 N N . ALA B 1 204 ? 15.031 -5.547 -25.656 1 80.06 204 ALA B N 1
ATOM 5005 C CA . ALA B 1 204 ? 13.766 -5.914 -26.297 1 80.06 204 ALA B CA 1
ATOM 5006 C C . ALA B 1 204 ? 13 -6.926 -25.453 1 80.06 204 ALA B C 1
ATOM 5008 O O . ALA B 1 204 ? 13.586 -7.883 -24.938 1 80.06 204 ALA B O 1
ATOM 5009 N N . ARG B 1 205 ? 11.828 -6.688 -25.25 1 88.81 205 ARG B N 1
ATOM 5010 C CA . ARG B 1 205 ? 10.906 -7.594 -24.578 1 88.81 205 ARG B CA 1
ATOM 5011 C C . ARG B 1 205 ? 10.508 -8.742 -25.484 1 88.81 205 ARG B C 1
ATOM 5013 O O . ARG B 1 205 ? 10.031 -8.523 -26.609 1 88.81 205 ARG B O 1
ATOM 5020 N N . LEU B 1 206 ? 10.727 -10 -25.062 1 88.25 206 LEU B N 1
ATOM 5021 C CA . LEU B 1 206 ? 10.375 -11.172 -25.859 1 88.25 206 LEU B CA 1
ATOM 5022 C C . LEU B 1 206 ? 8.898 -11.516 -25.703 1 88.25 206 LEU B C 1
ATOM 5024 O O . LEU B 1 206 ? 8.273 -12 -26.656 1 88.25 206 LEU B O 1
ATOM 5028 N N . ILE B 1 207 ? 8.352 -11.32 -24.562 1 91.81 207 ILE B N 1
ATOM 5029 C CA . ILE B 1 207 ? 6.918 -11.484 -24.344 1 91.81 207 ILE B CA 1
ATOM 5030 C C . ILE B 1 207 ? 6.254 -10.109 -24.219 1 91.81 207 ILE B C 1
ATOM 5032 O O . ILE B 1 207 ? 6.414 -9.422 -23.219 1 91.81 207 ILE B O 1
ATOM 5036 N N . PRO B 1 208 ? 5.516 -9.75 -25.188 1 90.62 208 PRO B N 1
ATOM 5037 C CA . PRO B 1 208 ? 4.906 -8.414 -25.172 1 90.62 208 PRO B CA 1
ATOM 5038 C C . PRO B 1 208 ? 3.84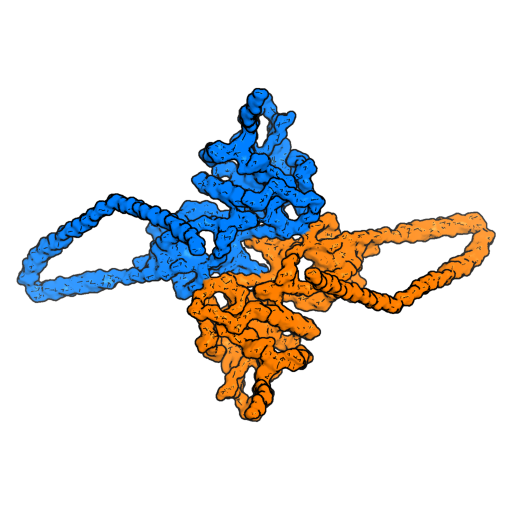4 -8.258 -24.094 1 90.62 208 PRO B C 1
ATOM 5040 O O . PRO B 1 208 ? 3.139 -9.227 -23.766 1 90.62 208 PRO B O 1
ATOM 5043 N N . LEU B 1 209 ? 3.639 -7.043 -23.625 1 92 209 LEU B N 1
ATOM 5044 C CA . LEU B 1 209 ? 2.686 -6.762 -22.547 1 92 209 LEU B CA 1
ATOM 5045 C C . LEU B 1 209 ? 1.253 -6.961 -23.031 1 92 209 LEU B C 1
ATOM 5047 O O . LEU B 1 209 ? 0.341 -7.152 -22.234 1 92 209 LEU B O 1
ATOM 5051 N N . GLU B 1 210 ? 1.057 -6.91 -24.312 1 91.62 210 GLU B N 1
ATOM 5052 C CA . GLU B 1 210 ? -0.268 -7.152 -24.875 1 91.62 210 GLU B CA 1
ATOM 5053 C C . GLU B 1 210 ? -0.742 -8.57 -24.578 1 91.62 210 GLU B C 1
ATOM 5055 O O . GLU B 1 210 ? -1.938 -8.859 -24.656 1 91.62 210 GLU B O 1
ATOM 5060 N N . LYS B 1 211 ? 0.204 -9.406 -24.25 1 92.5 211 LYS B N 1
ATOM 5061 C CA . LYS B 1 211 ? -0.132 -10.805 -24 1 92.5 211 LYS B CA 1
ATOM 5062 C C . LYS B 1 211 ? -0.24 -11.078 -22.5 1 92.5 211 LYS B C 1
ATOM 5064 O O . LYS B 1 211 ? -0.356 -12.234 -22.078 1 92.5 211 LYS B O 1
ATOM 5069 N N . ILE B 1 212 ? -0.287 -10.094 -21.719 1 94.88 212 ILE B N 1
ATOM 5070 C CA . ILE B 1 212 ? -0.254 -10.219 -20.266 1 94.88 212 ILE B CA 1
ATOM 5071 C C . ILE B 1 212 ? -1.537 -10.891 -19.781 1 94.88 212 ILE B C 1
ATOM 5073 O O . ILE B 1 212 ? -1.551 -11.516 -18.719 1 94.88 212 ILE B O 1
ATOM 5077 N N . GLY B 1 213 ? -2.611 -10.812 -20.516 1 94.94 213 GLY B N 1
ATOM 5078 C CA . GLY B 1 213 ? -3.891 -11.406 -20.156 1 94.94 213 GLY B CA 1
ATOM 5079 C C . GLY B 1 213 ? -3.828 -12.914 -20.031 1 94.94 213 GLY B C 1
ATOM 5080 O O . GLY B 1 213 ? -4.699 -13.523 -19.406 1 94.94 213 GLY B O 1
ATOM 5081 N N . LEU B 1 214 ? -2.738 -13.516 -20.578 1 93.75 214 LEU B N 1
ATOM 5082 C CA . LEU B 1 214 ? -2.555 -14.961 -20.531 1 93.75 214 LEU B CA 1
ATOM 5083 C C . LEU B 1 214 ? -2.455 -15.445 -19.094 1 93.75 214 LEU B C 1
ATOM 5085 O O . LEU B 1 214 ? -2.883 -16.562 -18.766 1 93.75 214 LEU B O 1
ATOM 5089 N N . PHE B 1 215 ? -1.978 -14.656 -18.234 1 95.88 215 PHE B N 1
ATOM 5090 C CA . PHE B 1 215 ? -1.764 -15.055 -16.844 1 95.88 215 PHE B CA 1
ATOM 5091 C C . PHE B 1 215 ? -3.094 -15.242 -16.125 1 95.88 215 PHE B C 1
ATOM 5093 O O . PHE B 1 215 ? -3.324 -16.281 -15.492 1 95.88 215 PHE B O 1
ATOM 5100 N N . ASP B 1 216 ? -3.916 -14.297 -16.219 1 95.62 216 ASP B N 1
ATOM 5101 C CA . ASP B 1 216 ? -5.23 -14.43 -15.602 1 95.62 216 ASP B CA 1
ATOM 5102 C C . ASP B 1 216 ? -6.062 -15.508 -16.281 1 95.62 216 ASP B C 1
ATOM 5104 O O . ASP B 1 216 ? -6.844 -16.203 -15.633 1 95.62 216 ASP B O 1
ATOM 5108 N N . ASP B 1 217 ? -5.898 -15.656 -17.578 1 95.38 217 ASP B N 1
ATOM 5109 C CA . ASP B 1 217 ? -6.605 -16.688 -18.328 1 95.38 217 ASP B CA 1
ATOM 5110 C C . ASP B 1 217 ? -6.254 -18.078 -17.797 1 95.38 217 ASP B C 1
ATOM 5112 O O . ASP B 1 217 ? -7.141 -18.906 -17.562 1 95.38 217 ASP B O 1
ATOM 5116 N N . ILE B 1 218 ? -4.996 -18.297 -17.672 1 96.62 218 ILE B N 1
ATOM 5117 C CA . ILE B 1 218 ? -4.531 -19.594 -17.188 1 96.62 218 ILE B CA 1
ATOM 5118 C C . ILE B 1 218 ? -5.02 -19.828 -15.766 1 96.62 218 ILE B C 1
ATOM 5120 O O . ILE B 1 218 ? -5.434 -20.938 -15.414 1 96.62 218 ILE B O 1
ATOM 5124 N N . ARG B 1 219 ? -4.969 -18.859 -14.953 1 96.75 219 ARG B N 1
ATOM 5125 C CA . ARG B 1 219 ? -5.496 -18.938 -13.594 1 96.75 219 ARG B CA 1
ATOM 5126 C C . ARG B 1 219 ? -6.961 -19.375 -13.602 1 96.75 219 ARG B C 1
ATOM 5128 O O . ARG B 1 219 ? -7.352 -20.281 -12.867 1 96.75 219 ARG B O 1
ATOM 5135 N N . GLN B 1 220 ? -7.77 -18.734 -14.398 1 96.5 220 GLN B N 1
ATOM 5136 C CA . GLN B 1 220 ? -9.195 -19.016 -14.5 1 96.5 220 GLN B CA 1
ATOM 5137 C C . GLN B 1 220 ? -9.438 -20.453 -14.992 1 96.5 220 GLN B C 1
ATOM 5139 O O . GLN B 1 220 ? -10.359 -21.109 -14.531 1 96.5 220 GLN B O 1
ATOM 5144 N N . ARG B 1 221 ? -8.641 -20.828 -15.922 1 96.94 221 ARG B N 1
ATOM 5145 C CA . ARG B 1 221 ? -8.773 -22.188 -16.438 1 96.94 221 ARG B CA 1
ATOM 5146 C C . ARG B 1 221 ? -8.523 -23.219 -15.328 1 96.94 221 ARG B C 1
ATOM 5148 O O . ARG B 1 221 ? -9.219 -24.234 -15.25 1 96.94 221 ARG B O 1
ATOM 5155 N N . GLY B 1 222 ? -7.512 -22.969 -14.531 1 97.75 222 GLY B N 1
ATOM 5156 C CA . GLY B 1 222 ? -7.285 -23.844 -13.383 1 97.75 222 GLY B CA 1
ATOM 5157 C C . GLY B 1 222 ? -8.461 -23.875 -12.422 1 97.75 222 GLY B C 1
ATOM 5158 O O . GLY B 1 222 ? -8.852 -24.938 -11.953 1 97.75 222 GLY B O 1
ATOM 5159 N N . GLU B 1 223 ? -9.008 -22.766 -12.164 1 96.12 223 GLU B N 1
ATOM 5160 C CA . GLU B 1 223 ? -10.133 -22.609 -11.242 1 96.12 223 GLU B CA 1
ATOM 5161 C C . GLU B 1 223 ? -11.297 -23.516 -11.641 1 96.12 223 GLU B C 1
ATOM 5163 O O . GLU B 1 223 ? -11.961 -24.094 -10.781 1 96.12 223 GLU B O 1
ATOM 5168 N N . LYS B 1 224 ? -11.547 -23.703 -12.914 1 95.44 224 LYS B N 1
ATOM 5169 C CA . LYS B 1 224 ? -12.641 -24.531 -13.43 1 95.44 224 LYS B CA 1
ATOM 5170 C C . LYS B 1 224 ? -12.523 -25.969 -12.93 1 95.44 224 LYS B C 1
ATOM 5172 O O . LYS B 1 224 ? -13.523 -26.688 -12.867 1 95.44 224 LYS B O 1
ATOM 5177 N N . PHE B 1 225 ? -11.359 -26.344 -12.547 1 97.31 225 PHE B N 1
ATOM 5178 C CA . PHE B 1 225 ? -11.125 -27.719 -12.148 1 97.31 225 PHE B CA 1
ATOM 5179 C C . PHE B 1 225 ? -10.672 -27.797 -10.695 1 97.31 225 PHE B C 1
ATOM 5181 O O . PHE B 1 225 ? -10.133 -28.812 -10.258 1 97.31 225 PHE B O 1
ATOM 5188 N N . ASP B 1 226 ? -10.734 -26.672 -10 1 96.81 226 ASP B N 1
ATOM 5189 C CA . ASP B 1 226 ? -10.273 -26.578 -8.617 1 96.81 226 ASP B CA 1
ATOM 5190 C C . ASP B 1 226 ? -8.773 -26.812 -8.516 1 96.81 226 ASP B C 1
ATOM 5192 O O . ASP B 1 226 ? -8.305 -27.547 -7.637 1 96.81 226 ASP B O 1
ATOM 5196 N N . VAL B 1 227 ? -8.07 -26.375 -9.516 1 98.12 227 VAL B N 1
ATOM 5197 C CA . VAL B 1 227 ? -6.617 -26.438 -9.562 1 98.12 227 VAL B CA 1
ATOM 5198 C C . VAL B 1 227 ? -6.035 -25.031 -9.414 1 98.12 227 VAL B C 1
ATOM 5200 O O . VAL B 1 227 ? -6.395 -24.109 -10.156 1 98.12 227 VAL B O 1
ATOM 5203 N N . THR B 1 228 ? -5.211 -24.844 -8.438 1 98.25 228 THR B N 1
ATOM 5204 C CA . THR B 1 228 ? -4.551 -23.562 -8.258 1 98.25 228 THR B CA 1
ATOM 5205 C C . THR B 1 228 ? -3.232 -23.516 -9.031 1 98.25 228 THR B C 1
ATOM 5207 O O . THR B 1 228 ? -2.334 -24.328 -8.773 1 98.25 228 THR B O 1
ATOM 5210 N N . VAL B 1 229 ? -3.16 -22.625 -9.953 1 98.5 229 VAL B N 1
ATOM 5211 C CA . VAL B 1 229 ? -1.94 -22.391 -10.711 1 98.5 229 VAL B CA 1
ATOM 5212 C C . VAL B 1 229 ? -1.235 -21.141 -10.172 1 98.5 229 VAL B C 1
ATOM 5214 O O . VAL B 1 229 ? -1.838 -20.078 -10.086 1 98.5 229 VAL B O 1
ATOM 5217 N N . PHE B 1 230 ? 0.023 -21.312 -9.75 1 98.75 230 PHE B N 1
ATOM 5218 C CA . PHE B 1 230 ? 0.707 -20.156 -9.172 1 98.75 230 PHE B CA 1
ATOM 5219 C C . PHE B 1 230 ? 2.098 -20 -9.773 1 98.75 230 PHE B C 1
ATOM 5221 O O . PHE B 1 230 ? 2.633 -20.922 -10.375 1 98.75 230 PHE B O 1
ATOM 5228 N N . LEU B 1 231 ? 2.658 -18.797 -9.688 1 98.75 231 LEU B N 1
ATOM 5229 C CA . LEU B 1 231 ? 3.934 -18.453 -10.32 1 98.75 231 LEU B CA 1
ATOM 5230 C C . LEU B 1 231 ? 5.09 -19.141 -9.586 1 98.75 231 LEU B C 1
ATOM 5232 O O . LEU B 1 231 ? 5.082 -19.234 -8.359 1 98.75 231 LEU B O 1
ATOM 5236 N N . ILE B 1 232 ? 6.129 -19.516 -10.344 1 98.25 232 ILE B N 1
ATOM 5237 C CA . ILE B 1 232 ? 7.355 -20.078 -9.789 1 98.25 232 ILE B CA 1
ATOM 5238 C C . ILE B 1 232 ? 8.539 -19.719 -10.688 1 98.25 232 ILE B C 1
ATOM 5240 O O . ILE B 1 232 ? 8.359 -19.062 -11.719 1 98.25 232 ILE B O 1
ATOM 5244 N N . GLY B 1 233 ? 9.75 -20.031 -10.258 1 96.12 233 GLY B N 1
ATOM 5245 C CA . GLY B 1 233 ? 10.945 -19.875 -11.07 1 96.12 233 GLY B CA 1
ATOM 5246 C C . GLY B 1 233 ? 11.164 -18.438 -11.547 1 96.12 233 GLY B C 1
ATOM 5247 O O . GLY B 1 233 ? 11.023 -17.5 -10.766 1 96.12 233 GLY B O 1
ATOM 5248 N N . GLY B 1 234 ? 11.562 -18.375 -12.828 1 96.25 234 GLY B N 1
ATOM 5249 C CA . GLY B 1 234 ? 11.883 -17.078 -13.406 1 96.25 234 GLY B CA 1
ATOM 5250 C C . GLY B 1 234 ? 10.695 -16.125 -13.453 1 96.25 234 GLY B C 1
ATOM 5251 O O . GLY B 1 234 ? 10.852 -14.914 -13.344 1 96.25 234 GLY B O 1
ATOM 5252 N N . THR B 1 235 ? 9.547 -16.672 -13.648 1 97.81 235 THR B N 1
ATOM 5253 C CA . THR B 1 235 ? 8.336 -15.859 -13.703 1 97.81 235 THR B CA 1
ATOM 5254 C C . THR B 1 235 ? 8.031 -15.25 -12.344 1 97.81 235 THR B C 1
ATOM 5256 O O . THR B 1 235 ? 7.688 -14.07 -12.242 1 97.81 235 THR B O 1
ATOM 5259 N N . LEU B 1 236 ? 8.164 -16.031 -11.273 1 98.38 236 LEU B N 1
ATOM 5260 C CA . LEU B 1 236 ? 8.031 -15.516 -9.922 1 98.38 236 LEU B CA 1
ATOM 5261 C C . LEU B 1 236 ? 9.07 -14.438 -9.641 1 98.38 236 LEU B C 1
ATOM 5263 O O . LEU B 1 236 ? 8.758 -13.398 -9.047 1 98.38 236 LEU B O 1
ATOM 5267 N N . LEU B 1 237 ? 10.297 -14.688 -10.07 1 97.44 237 LEU B N 1
ATOM 5268 C CA . LEU B 1 237 ? 11.391 -13.742 -9.898 1 97.44 237 LEU B CA 1
ATOM 5269 C C . LEU B 1 237 ? 11.07 -12.414 -10.562 1 97.44 237 LEU B C 1
ATOM 5271 O O . LEU B 1 237 ? 11.188 -11.359 -9.938 1 97.44 237 LEU B O 1
ATOM 5275 N N . GLY B 1 238 ? 10.727 -12.477 -11.789 1 97.12 238 GLY B N 1
ATOM 5276 C CA . GLY B 1 238 ? 10.391 -11.258 -12.508 1 97.12 238 GLY B CA 1
ATOM 5277 C C . GLY B 1 238 ? 9.25 -10.484 -11.875 1 97.12 238 GLY B C 1
ATOM 5278 O O . GLY B 1 238 ? 9.312 -9.258 -11.758 1 97.12 238 GLY B O 1
ATOM 5279 N N . TRP B 1 239 ? 8.195 -11.195 -11.516 1 97.94 239 TRP B N 1
ATOM 5280 C CA . TRP B 1 239 ? 7.043 -10.555 -10.875 1 97.94 239 TRP B CA 1
ATOM 5281 C C . TRP B 1 239 ? 7.453 -9.859 -9.586 1 97.94 239 TRP B C 1
ATOM 5283 O O . TRP B 1 239 ? 7.141 -8.688 -9.383 1 97.94 239 TRP B O 1
ATOM 5293 N N . PHE B 1 240 ? 8.133 -10.586 -8.672 1 97.12 240 PHE B N 1
ATOM 5294 C CA . PHE B 1 240 ? 8.422 -10.047 -7.352 1 97.12 240 PHE B CA 1
ATOM 5295 C C . PHE B 1 240 ? 9.453 -8.93 -7.438 1 97.12 240 PHE B C 1
ATOM 5297 O O . PHE B 1 240 ? 9.266 -7.867 -6.836 1 97.12 240 PHE B O 1
ATOM 5304 N N . ARG B 1 241 ? 10.516 -9.078 -8.148 1 94.81 241 ARG B N 1
ATOM 5305 C CA . ARG B 1 241 ? 11.641 -8.156 -8.211 1 94.81 241 ARG B CA 1
ATOM 5306 C C . ARG B 1 241 ? 11.289 -6.906 -9.008 1 94.81 241 ARG B C 1
ATOM 5308 O O . ARG B 1 241 ? 11.602 -5.785 -8.594 1 94.81 241 ARG B O 1
ATOM 5315 N N . GLU B 1 242 ? 10.547 -7.055 -10.125 1 94.62 242 GLU B N 1
ATOM 5316 C CA . GLU B 1 242 ? 10.383 -5.957 -11.078 1 94.62 242 GLU B CA 1
ATOM 5317 C C . GLU B 1 242 ? 8.906 -5.637 -11.312 1 94.62 242 GLU B C 1
ATOM 5319 O O . GLU B 1 242 ? 8.578 -4.703 -12.039 1 94.62 242 GLU B O 1
ATOM 5324 N N . CYS B 1 243 ? 8.008 -6.355 -10.672 1 95.75 243 CYS B N 1
ATOM 5325 C CA . CYS B 1 243 ? 6.578 -6.223 -10.914 1 95.75 243 CYS B CA 1
ATOM 5326 C C . CYS B 1 243 ? 6.254 -6.406 -12.391 1 95.75 243 CYS B C 1
ATOM 5328 O O . CYS B 1 243 ? 5.418 -5.691 -12.938 1 95.75 243 CYS B O 1
ATOM 5330 N N . ASP B 1 244 ? 6.984 -7.367 -13.016 1 96.44 244 ASP B N 1
ATOM 5331 C CA . ASP B 1 244 ? 6.918 -7.562 -14.461 1 96.44 244 ASP B CA 1
ATOM 5332 C C . ASP B 1 244 ? 7.367 -8.969 -14.844 1 96.44 244 ASP B C 1
ATOM 5334 O O . ASP B 1 244 ? 7.734 -9.766 -13.984 1 96.44 244 ASP B O 1
ATOM 5338 N N . ILE B 1 245 ? 7.234 -9.203 -16.141 1 95.62 245 ILE B N 1
ATOM 5339 C CA . ILE B 1 245 ? 7.918 -10.352 -16.734 1 95.62 245 ILE B CA 1
ATOM 5340 C C . ILE B 1 245 ? 9.344 -9.961 -17.125 1 95.62 245 ILE B C 1
ATOM 5342 O O . ILE B 1 245 ? 9.562 -8.906 -17.719 1 95.62 245 ILE B O 1
ATOM 5346 N N . ILE B 1 246 ? 10.266 -10.797 -16.719 1 94.06 246 ILE B N 1
ATOM 5347 C CA . ILE B 1 246 ? 11.633 -10.516 -17.156 1 94.06 246 ILE B CA 1
ATOM 5348 C C . ILE B 1 246 ? 11.688 -10.398 -18.672 1 94.06 246 ILE B C 1
ATOM 5350 O O . ILE B 1 246 ? 11.289 -11.32 -19.391 1 94.06 246 ILE B O 1
ATOM 5354 N N . PRO B 1 247 ? 12.219 -9.289 -19.203 1 92.38 247 PRO B N 1
ATOM 5355 C CA . PRO B 1 247 ? 12.07 -8.992 -20.641 1 92.38 247 PRO B CA 1
ATOM 5356 C C . PRO B 1 247 ? 12.75 -10.031 -21.531 1 92.38 247 PRO B C 1
ATOM 5358 O O . PRO B 1 247 ? 12.297 -10.273 -22.656 1 92.38 247 PRO B O 1
ATOM 5361 N N . HIS B 1 248 ? 13.812 -10.617 -21.125 1 90.75 248 HIS B N 1
ATOM 5362 C CA . HIS B 1 248 ? 14.586 -11.484 -22 1 90.75 248 HIS B CA 1
ATOM 5363 C C . HIS B 1 248 ? 14.188 -12.945 -21.828 1 90.75 248 HIS B C 1
ATOM 5365 O O . HIS B 1 248 ? 14.812 -13.844 -22.391 1 90.75 248 HIS B O 1
ATOM 5371 N N . THR B 1 249 ? 13.148 -13.164 -21.078 1 90.38 249 THR B N 1
ATOM 5372 C CA . THR B 1 249 ? 12.719 -14.555 -20.922 1 90.38 249 THR B CA 1
ATOM 5373 C C . THR B 1 249 ? 11.812 -14.977 -22.078 1 90.38 249 THR B C 1
ATOM 5375 O O . THR B 1 249 ? 11.117 -14.141 -22.656 1 90.38 249 THR B O 1
ATOM 5378 N N . HIS B 1 250 ? 11.797 -16.312 -22.344 1 88.69 250 HIS B N 1
ATOM 5379 C CA . HIS B 1 250 ? 10.992 -16.828 -23.453 1 88.69 250 HIS B CA 1
ATOM 5380 C C . HIS B 1 250 ? 9.945 -17.812 -22.953 1 88.69 250 HIS B C 1
ATOM 5382 O O . HIS B 1 250 ? 9.211 -18.406 -23.75 1 88.69 250 HIS B O 1
ATOM 5388 N N . ASP B 1 251 ? 9.82 -18.047 -21.797 1 92.94 251 ASP B N 1
ATOM 5389 C CA . ASP B 1 251 ? 8.828 -18.969 -21.25 1 92.94 251 ASP B CA 1
ATOM 5390 C C . ASP B 1 251 ? 8.25 -18.453 -19.938 1 92.94 251 ASP B C 1
ATOM 5392 O O . ASP B 1 251 ? 8.773 -17.5 -19.359 1 92.94 251 ASP B O 1
ATOM 5396 N N . ILE B 1 252 ? 7.156 -19.016 -19.609 1 96.25 252 ILE B N 1
ATOM 5397 C CA . ILE B 1 252 ? 6.449 -18.703 -18.359 1 96.25 252 ILE B CA 1
ATOM 5398 C C . ILE B 1 252 ? 6.379 -19.953 -17.484 1 96.25 252 ILE B C 1
ATOM 5400 O O . ILE B 1 252 ? 6.082 -21.047 -17.969 1 96.25 252 ILE B O 1
ATOM 5404 N N . ASP B 1 253 ? 6.625 -19.766 -16.203 1 97.56 253 ASP B N 1
ATOM 5405 C CA . ASP B 1 253 ? 6.688 -20.891 -15.289 1 97.56 253 ASP B CA 1
ATOM 5406 C C . ASP B 1 253 ? 5.531 -20.859 -14.289 1 97.56 253 ASP B C 1
ATOM 5408 O O . ASP B 1 253 ? 5.355 -19.875 -13.57 1 97.56 253 ASP B O 1
ATOM 5412 N N . PHE B 1 254 ? 4.809 -22 -14.211 1 98.56 254 PHE B N 1
ATOM 5413 C CA . PHE B 1 254 ? 3.756 -22.203 -13.227 1 98.56 254 PHE B CA 1
ATOM 5414 C C . PHE B 1 254 ? 4.004 -23.469 -12.414 1 98.56 254 PHE B C 1
ATOM 5416 O O . PHE B 1 254 ? 4.676 -24.391 -12.891 1 98.56 254 PHE B O 1
ATOM 5423 N N . ALA B 1 255 ? 3.463 -23.453 -11.242 1 98.69 255 ALA B N 1
ATOM 5424 C CA . ALA B 1 255 ? 3.459 -24.672 -10.422 1 98.69 255 ALA B CA 1
ATOM 5425 C C . ALA B 1 255 ? 2.043 -25.016 -9.969 1 98.69 255 ALA B C 1
ATOM 5427 O O . ALA B 1 255 ? 1.176 -24.156 -9.898 1 98.69 255 ALA B O 1
ATOM 5428 N N . ILE B 1 256 ? 1.81 -26.266 -9.789 1 98.5 256 ILE B N 1
ATOM 5429 C CA . ILE B 1 256 ? 0.598 -26.859 -9.227 1 98.5 256 ILE B CA 1
ATOM 5430 C C . ILE B 1 256 ? 0.966 -27.844 -8.125 1 98.5 256 ILE B C 1
ATOM 5432 O O . ILE B 1 256 ? 1.838 -28.703 -8.312 1 98.5 256 ILE B O 1
ATOM 5436 N N . ARG B 1 257 ? 0.311 -27.703 -7.02 1 97.69 257 ARG B N 1
ATOM 5437 C CA . ARG B 1 257 ? 0.553 -28.703 -5.98 1 97.69 257 ARG B CA 1
ATOM 5438 C C . ARG B 1 257 ? 0.078 -30.078 -6.418 1 97.69 257 ARG B C 1
ATOM 5440 O O . ARG B 1 257 ? -0.988 -30.219 -7.023 1 97.69 257 ARG B O 1
ATOM 5447 N N . PHE B 1 258 ? 0.833 -31.047 -6.031 1 97.44 258 PHE B N 1
ATOM 5448 C CA . PHE B 1 258 ? 0.519 -32.406 -6.469 1 97.44 258 PHE B CA 1
ATOM 5449 C C . PHE B 1 258 ? -0.849 -32.844 -5.953 1 97.44 258 PHE B C 1
ATOM 5451 O O . PHE B 1 258 ? -1.578 -33.562 -6.641 1 97.44 258 PHE B O 1
ATOM 5458 N N . ASN B 1 259 ? -1.215 -32.406 -4.762 1 95.19 259 ASN B N 1
ATOM 5459 C CA . ASN B 1 259 ? -2.496 -32.812 -4.184 1 95.19 259 ASN B CA 1
ATOM 5460 C C . ASN B 1 259 ? -3.666 -32.188 -4.941 1 95.19 259 ASN B C 1
ATOM 5462 O O . ASN B 1 259 ? -4.812 -32.594 -4.766 1 95.19 259 ASN B O 1
ATOM 5466 N N . GLU B 1 260 ? -3.416 -31.266 -5.828 1 96.44 260 GLU B N 1
ATOM 5467 C CA . GLU B 1 260 ? -4.465 -30.656 -6.645 1 96.44 260 GLU B CA 1
ATOM 5468 C C . GLU B 1 260 ? -4.414 -31.172 -8.078 1 96.44 260 GLU B C 1
ATOM 5470 O O . GLU B 1 260 ? -5.195 -30.734 -8.93 1 96.44 260 GLU B O 1
ATOM 5475 N N . TYR B 1 261 ? -3.531 -32.062 -8.32 1 96.5 261 TYR B N 1
ATOM 5476 C CA . TYR B 1 261 ? -3.395 -32.594 -9.672 1 96.5 261 TYR B CA 1
ATOM 5477 C C . TYR B 1 261 ? -4.699 -33.219 -10.148 1 96.5 261 TYR B C 1
ATOM 5479 O O . TYR B 1 261 ? -5.301 -34.031 -9.438 1 96.5 261 TYR B O 1
ATOM 5487 N N . LYS B 1 262 ? -5.105 -32.844 -11.312 1 96.56 262 LYS B N 1
ATOM 5488 C CA . LYS B 1 262 ? -6.25 -33.406 -12.016 1 96.56 262 LYS B CA 1
ATOM 5489 C C . LYS B 1 262 ? -5.918 -33.688 -13.484 1 96.56 262 LYS B C 1
ATOM 5491 O O . LYS B 1 262 ? -5.613 -32.75 -14.234 1 96.56 262 LYS B O 1
ATOM 5496 N N . SER B 1 263 ? -6.09 -34.969 -13.844 1 95.62 263 SER B N 1
ATOM 5497 C CA . SER B 1 263 ? -5.84 -35.312 -15.234 1 95.62 263 SER B CA 1
ATOM 5498 C C . SER B 1 263 ? -6.793 -34.562 -16.172 1 95.62 263 SER B C 1
ATOM 5500 O O . SER B 1 263 ? -6.426 -34.219 -17.297 1 95.62 263 SER B O 1
ATOM 5502 N N . GLU B 1 264 ? -7.996 -34.281 -15.727 1 97.19 264 GLU B N 1
ATOM 5503 C CA . GLU B 1 264 ? -9.008 -33.594 -16.516 1 97.19 264 GLU B CA 1
ATOM 5504 C C . GLU B 1 264 ? -8.562 -32.188 -16.859 1 97.19 264 GLU B C 1
ATOM 5506 O O . GLU B 1 264 ? -8.898 -31.656 -17.938 1 97.19 264 GLU B O 1
ATOM 5511 N N . PHE B 1 265 ? -7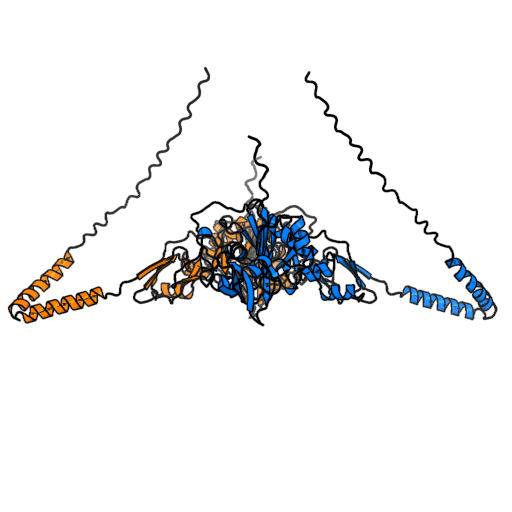.902 -31.562 -15.961 1 97.62 265 PHE B N 1
ATOM 5512 C CA . PHE B 1 265 ? -7.375 -30.234 -16.234 1 97.62 265 PHE B CA 1
ATOM 5513 C C . PHE B 1 265 ? -6.434 -30.25 -17.422 1 97.62 265 PHE B C 1
ATOM 5515 O O . PHE B 1 265 ? -6.566 -29.422 -18.344 1 97.62 265 PHE B O 1
ATOM 5522 N N . PHE B 1 266 ? -5.52 -31.172 -17.516 1 96.69 266 PHE B N 1
ATOM 5523 C CA . PHE B 1 266 ? -4.531 -31.203 -18.594 1 96.69 266 PHE B CA 1
ATOM 5524 C C . PHE B 1 266 ? -5.16 -31.688 -19.891 1 96.69 266 PHE B C 1
ATOM 5526 O O . PHE B 1 266 ? -4.766 -31.266 -20.984 1 96.69 266 PHE B O 1
ATOM 5533 N N . LYS B 1 267 ? -6.148 -32.594 -19.766 1 96.44 267 LYS B N 1
ATOM 5534 C CA . LYS B 1 267 ? -6.918 -32.938 -20.969 1 96.44 267 LYS B CA 1
ATOM 5535 C C . LYS B 1 267 ? -7.586 -31.703 -21.562 1 96.44 267 LYS B C 1
ATOM 5537 O O . LYS B 1 267 ? -7.586 -31.516 -22.781 1 96.44 267 LYS B O 1
ATOM 5542 N N . TYR B 1 268 ? -8.148 -30.953 -20.688 1 97.12 268 TYR B N 1
ATOM 5543 C CA . TYR B 1 268 ? -8.758 -29.703 -21.094 1 97.12 268 TYR B CA 1
ATOM 5544 C C . TYR B 1 268 ? -7.723 -28.781 -21.75 1 97.12 268 TYR B C 1
ATOM 5546 O O . TYR B 1 268 ? -7.961 -28.219 -22.812 1 97.12 268 TYR B O 1
ATOM 5554 N N . MET B 1 269 ? -6.559 -28.641 -21.156 1 96.62 269 MET B N 1
ATOM 5555 C CA . MET B 1 269 ? -5.484 -27.797 -21.672 1 96.62 269 MET B CA 1
ATOM 5556 C C . MET B 1 269 ? -5.023 -28.297 -23.047 1 96.62 269 MET B C 1
ATOM 5558 O O . MET B 1 269 ? -4.727 -27.5 -23.938 1 96.62 269 MET B O 1
ATOM 5562 N N . ASP B 1 270 ? -4.992 -29.562 -23.234 1 94.81 270 ASP B N 1
ATOM 5563 C CA . ASP B 1 270 ? -4.605 -30.188 -24.5 1 94.81 270 ASP B CA 1
ATOM 5564 C C . ASP B 1 270 ? -5.562 -29.781 -25.609 1 94.81 270 ASP B C 1
ATOM 5566 O O . ASP B 1 270 ? -5.191 -29.797 -26.797 1 94.81 270 ASP B O 1
ATOM 5570 N N . GLY B 1 271 ? -6.75 -29.484 -25.234 1 94.56 271 GLY B N 1
ATOM 5571 C CA . GLY B 1 271 ? -7.738 -29.078 -26.219 1 94.56 271 GLY B CA 1
ATOM 5572 C C . GLY B 1 271 ? -7.598 -27.609 -26.625 1 94.56 271 GLY B C 1
ATOM 5573 O O . GLY B 1 271 ? -8.141 -27.203 -27.641 1 94.56 271 GLY B O 1
ATOM 5574 N N . ILE B 1 272 ? -6.902 -26.859 -25.875 1 94.12 272 ILE B N 1
ATOM 5575 C CA . ILE B 1 272 ? -6.805 -25.422 -26.094 1 94.12 272 ILE B CA 1
ATOM 5576 C C . ILE B 1 272 ? -5.43 -25.078 -26.672 1 94.12 272 ILE B C 1
ATOM 5578 O O . ILE B 1 272 ? -5.316 -24.25 -27.578 1 94.12 272 ILE B O 1
ATOM 5582 N N . TYR B 1 273 ? -4.406 -25.75 -26.094 1 93.62 273 TYR B N 1
ATOM 5583 C CA . TYR B 1 273 ? -3.033 -25.422 -26.469 1 93.62 273 TYR B CA 1
ATOM 5584 C C . TYR B 1 273 ? -2.316 -26.656 -27.031 1 93.62 273 TYR B C 1
ATOM 5586 O O . TYR B 1 273 ? -2.65 -27.781 -26.688 1 93.62 273 TYR B O 1
ATOM 5594 N N . ARG B 1 274 ? -1.27 -26.312 -27.859 1 93.38 274 ARG B N 1
ATOM 5595 C CA . ARG B 1 274 ? -0.395 -27.391 -28.328 1 93.38 274 ARG B CA 1
ATOM 5596 C C . ARG B 1 274 ? 0.663 -27.734 -27.281 1 93.38 274 ARG B C 1
ATOM 5598 O O . ARG B 1 274 ? 1.367 -26.844 -26.797 1 93.38 274 ARG B O 1
ATOM 5605 N N . ARG B 1 275 ? 0.718 -28.984 -27 1 93.56 275 ARG B N 1
ATOM 5606 C CA . ARG B 1 275 ? 1.719 -29.438 -26.047 1 93.56 275 ARG B CA 1
ATOM 5607 C C . ARG B 1 275 ? 3.109 -29.453 -26.672 1 93.56 275 ARG B C 1
ATOM 5609 O O . ARG B 1 275 ? 3.275 -29.891 -27.812 1 93.56 275 ARG B O 1
ATOM 5616 N N . ARG B 1 276 ? 4.051 -28.922 -25.984 1 93.38 276 ARG B N 1
ATOM 5617 C CA . ARG B 1 276 ? 5.441 -29.016 -26.422 1 93.38 276 ARG B CA 1
ATOM 5618 C C . ARG B 1 276 ? 6.094 -30.297 -25.922 1 93.38 276 ARG B C 1
ATOM 5620 O O . ARG B 1 276 ? 6.684 -31.047 -26.703 1 93.38 276 ARG B O 1
ATOM 5627 N N . PHE B 1 277 ? 5.969 -30.594 -24.625 1 92.31 277 PHE B N 1
ATOM 5628 C CA . PHE B 1 277 ? 6.48 -31.859 -24.094 1 92.31 277 PHE B CA 1
ATOM 5629 C C . PHE B 1 277 ? 5.812 -32.219 -22.766 1 92.31 277 PHE B C 1
ATOM 5631 O O . PHE B 1 277 ? 5.148 -31.359 -22.172 1 92.31 277 PHE B O 1
ATOM 5638 N N . ARG B 1 278 ? 5.793 -33.406 -22.453 1 93.94 278 ARG B N 1
ATOM 5639 C CA . ARG B 1 278 ? 5.492 -34 -21.141 1 93.94 278 ARG B CA 1
ATOM 5640 C C . ARG B 1 278 ? 6.691 -34.75 -20.578 1 93.94 278 ARG B C 1
ATOM 5642 O O . ARG B 1 278 ? 7.195 -35.688 -21.219 1 93.94 278 ARG B O 1
ATOM 5649 N N . ALA B 1 279 ? 7.141 -34.344 -19.406 1 94.12 279 ALA B N 1
ATOM 5650 C CA . ALA B 1 279 ? 8.375 -34.906 -18.859 1 94.12 279 ALA B CA 1
ATOM 5651 C C . ALA B 1 279 ? 8.164 -35.406 -17.438 1 94.12 279 ALA B C 1
ATOM 5653 O O . ALA B 1 279 ? 7.508 -34.75 -16.625 1 94.12 279 ALA B O 1
ATOM 5654 N N . GLY B 1 280 ? 8.719 -36.625 -17.188 1 93.44 280 GLY B N 1
ATOM 5655 C CA . GLY B 1 280 ? 8.766 -37.125 -15.828 1 93.44 280 GLY B CA 1
ATOM 5656 C C . GLY B 1 280 ? 7.59 -38.031 -15.484 1 93.44 280 GLY B C 1
ATOM 5657 O O . GLY B 1 280 ? 6.754 -38.312 -16.344 1 93.44 280 GLY B O 1
ATOM 5658 N N . ARG B 1 281 ? 7.602 -38.531 -14.242 1 92.94 281 ARG B N 1
ATOM 5659 C CA . ARG B 1 281 ? 6.531 -39.375 -13.703 1 92.94 281 ARG B CA 1
ATOM 5660 C C . ARG B 1 281 ? 5.508 -38.531 -12.945 1 92.94 281 ARG B C 1
ATOM 5662 O O . ARG B 1 281 ? 5.871 -37.594 -12.266 1 92.94 281 ARG B O 1
ATOM 5669 N N . ILE B 1 282 ? 4.281 -38.906 -13.062 1 92.88 282 ILE B N 1
ATOM 5670 C CA . ILE B 1 282 ? 3.205 -38.188 -12.391 1 92.88 282 ILE B CA 1
ATOM 5671 C C . ILE B 1 282 ? 3.469 -38.156 -10.891 1 92.88 282 ILE B C 1
ATOM 5673 O O . ILE B 1 282 ? 3.291 -37.125 -10.242 1 92.88 282 ILE B O 1
ATOM 5677 N N . GLU B 1 283 ? 4.055 -39.156 -10.305 1 92.88 283 GLU B N 1
ATOM 5678 C CA . GLU B 1 283 ? 4.152 -39.344 -8.859 1 92.88 283 GLU B CA 1
ATOM 5679 C C . GLU B 1 283 ? 5.418 -38.688 -8.312 1 92.88 283 GLU B C 1
ATOM 5681 O O . GLU B 1 283 ? 5.555 -38.5 -7.102 1 92.88 283 GLU B O 1
ATOM 5686 N N . SER B 1 284 ? 6.324 -38.312 -9.25 1 92.31 284 SER B N 1
ATOM 5687 C CA . SER B 1 284 ? 7.59 -37.938 -8.625 1 92.31 284 SER B CA 1
ATOM 5688 C C . SER B 1 284 ? 8.305 -36.844 -9.422 1 92.31 284 SER B C 1
ATOM 5690 O O . SER B 1 284 ? 9.484 -36.562 -9.195 1 92.31 284 SER B O 1
ATOM 5692 N N . GLY B 1 285 ? 7.695 -36.219 -10.281 1 95.12 285 GLY B N 1
ATOM 5693 C CA . GLY B 1 285 ? 8.398 -35.125 -10.969 1 95.12 285 GLY B CA 1
ATOM 5694 C C . GLY B 1 285 ? 7.812 -34.812 -12.336 1 95.12 285 GLY B C 1
ATOM 5695 O O . GLY B 1 285 ? 8.531 -34.781 -13.336 1 95.12 285 GLY B O 1
ATOM 5696 N N . LEU B 1 286 ? 6.574 -34.5 -12.43 1 96.06 286 LEU B N 1
ATOM 5697 C CA . LEU B 1 286 ? 5.875 -34.25 -13.68 1 96.06 286 LEU B CA 1
ATOM 5698 C C . LEU B 1 286 ? 6.055 -32.781 -14.102 1 96.06 286 LEU B C 1
ATOM 5700 O O . LEU B 1 286 ? 5.922 -31.875 -13.273 1 96.06 286 LEU B O 1
ATOM 5704 N N . GLU B 1 287 ? 6.457 -32.562 -15.328 1 97.12 287 GLU B N 1
ATOM 5705 C CA . GLU B 1 287 ? 6.488 -31.266 -16 1 97.12 287 GLU B CA 1
ATOM 5706 C C . GLU B 1 287 ? 5.777 -31.328 -17.344 1 97.12 287 GLU B C 1
ATOM 5708 O O . GLU B 1 287 ? 6.066 -32.188 -18.172 1 97.12 287 GLU B O 1
ATOM 5713 N N . ILE B 1 288 ? 4.852 -30.453 -17.594 1 96.75 288 ILE B N 1
ATOM 5714 C CA . ILE B 1 288 ? 4.168 -30.375 -18.875 1 96.75 288 ILE B CA 1
ATOM 5715 C C . ILE B 1 288 ? 4.332 -28.969 -19.453 1 96.75 288 ILE B C 1
ATOM 5717 O O . ILE B 1 288 ? 4.168 -27.969 -18.75 1 96.75 288 ILE B O 1
ATOM 5721 N N . SER B 1 289 ? 4.676 -28.859 -20.703 1 96.56 289 SER B N 1
ATOM 5722 C CA . SER B 1 289 ? 4.918 -27.594 -21.375 1 96.56 289 SER B CA 1
ATOM 5723 C C . SER B 1 289 ? 3.965 -27.406 -22.562 1 96.56 289 SER B C 1
ATOM 5725 O O . SER B 1 289 ? 3.703 -28.344 -23.312 1 96.56 289 SER B O 1
ATOM 5727 N N . TYR B 1 290 ? 3.389 -26.203 -22.656 1 96.06 290 TYR B N 1
ATOM 5728 C CA . TYR B 1 290 ? 2.475 -25.859 -23.734 1 96.06 290 TYR B CA 1
ATOM 5729 C C . TYR B 1 290 ? 2.971 -24.641 -24.5 1 96.06 290 TYR B C 1
ATOM 5731 O O . TYR B 1 290 ? 3.504 -23.703 -23.906 1 96.06 290 TYR B O 1
ATOM 5739 N N . HIS B 1 291 ? 2.789 -24.656 -25.828 1 94.19 291 HIS B N 1
ATOM 5740 C CA . HIS B 1 291 ? 2.889 -23.422 -26.594 1 94.19 291 HIS B CA 1
ATOM 5741 C C . HIS B 1 291 ? 1.661 -22.547 -26.391 1 94.19 291 HIS B C 1
ATOM 5743 O O . HIS B 1 291 ? 0.58 -22.844 -26.906 1 94.19 291 HIS B O 1
ATOM 5749 N N . ILE B 1 292 ? 1.828 -21.422 -25.703 1 89.75 292 ILE B N 1
ATOM 5750 C CA . ILE B 1 292 ? 0.657 -20.625 -25.344 1 89.75 292 ILE B CA 1
ATOM 5751 C C . ILE B 1 292 ? 0.524 -19.438 -26.312 1 89.75 292 ILE B C 1
ATOM 5753 O O . ILE B 1 292 ? -0.578 -18.938 -26.547 1 89.75 292 ILE B O 1
ATOM 5757 N N . TRP B 1 293 ? 1.589 -18.984 -26.875 1 86.88 293 TRP B N 1
ATOM 5758 C CA . TRP B 1 293 ? 1.576 -17.938 -27.891 1 86.88 293 TRP B CA 1
ATOM 5759 C C . TRP B 1 293 ? 2.844 -18 -28.75 1 86.88 293 TRP B C 1
ATOM 5761 O O . TRP B 1 293 ? 3.943 -17.75 -28.25 1 86.88 293 TRP B O 1
ATOM 5771 N N . GLY B 1 294 ? 2.58 -18.156 -30.016 1 84.12 294 GLY B N 1
ATOM 5772 C CA . GLY B 1 294 ? 3.768 -18.328 -30.844 1 84.12 294 GLY B CA 1
ATOM 5773 C C . GLY B 1 294 ? 4.758 -19.312 -30.266 1 84.12 294 GLY B C 1
ATOM 5774 O O . GLY B 1 294 ? 4.406 -20.469 -30 1 84.12 294 GLY B O 1
ATOM 5775 N N . ASN B 1 295 ? 5.965 -18.766 -30 1 84.56 295 ASN B N 1
ATOM 5776 C CA . ASN B 1 295 ? 7.008 -19.625 -29.453 1 84.56 295 ASN B CA 1
ATOM 5777 C C . ASN B 1 295 ? 7.125 -19.484 -27.938 1 84.56 295 ASN B C 1
ATOM 5779 O O . ASN B 1 295 ? 7.98 -20.125 -27.312 1 84.56 295 ASN B O 1
ATOM 5783 N N . VAL B 1 296 ? 6.266 -18.781 -27.406 1 90.38 296 VAL B N 1
ATOM 5784 C CA . VAL B 1 296 ? 6.266 -18.641 -25.953 1 90.38 296 VAL B CA 1
ATOM 5785 C C . VAL B 1 296 ? 5.617 -19.859 -25.297 1 90.38 296 VAL B C 1
ATOM 5787 O O . VAL B 1 296 ? 4.527 -20.281 -25.703 1 90.38 296 VAL B O 1
ATOM 5790 N N . ARG B 1 297 ? 6.316 -20.406 -24.344 1 94.31 297 ARG B N 1
ATOM 5791 C CA . ARG B 1 297 ? 5.844 -21.609 -23.688 1 94.31 297 ARG B CA 1
ATOM 5792 C C . ARG B 1 297 ? 5.406 -21.312 -22.25 1 94.31 297 ARG B C 1
ATOM 5794 O O . ARG B 1 297 ? 5.883 -20.359 -21.641 1 94.31 297 ARG B O 1
ATOM 5801 N N . ALA B 1 298 ? 4.461 -22.062 -21.812 1 96.88 298 ALA B N 1
ATOM 5802 C CA . ALA B 1 298 ? 4.125 -22.141 -20.391 1 96.88 298 ALA B CA 1
ATOM 5803 C C . ALA B 1 298 ? 4.465 -23.516 -19.828 1 96.88 298 ALA B C 1
ATOM 5805 O O . ALA B 1 298 ? 3.984 -24.531 -20.328 1 96.88 298 ALA B O 1
ATOM 5806 N N . ASP B 1 299 ? 5.312 -23.531 -18.875 1 97.31 299 ASP B N 1
ATOM 5807 C CA . ASP B 1 299 ? 5.707 -24.766 -18.203 1 97.31 299 ASP B CA 1
ATOM 5808 C C . ASP B 1 299 ? 4.93 -24.953 -16.906 1 97.31 299 ASP B C 1
ATOM 5810 O O . ASP B 1 299 ? 4.887 -24.047 -16.062 1 97.31 299 ASP B O 1
ATOM 5814 N N . PHE B 1 300 ? 4.305 -26.078 -16.797 1 98.31 300 PHE B N 1
ATOM 5815 C CA . PHE B 1 300 ? 3.596 -26.453 -15.57 1 98.31 300 PHE B CA 1
ATOM 5816 C C . PHE B 1 300 ? 4.371 -27.5 -14.789 1 98.31 300 PHE B C 1
ATOM 5818 O O . PHE B 1 300 ? 4.477 -28.656 -15.227 1 98.31 300 PHE B O 1
ATOM 5825 N N . PHE B 1 301 ? 4.875 -27.062 -13.656 1 98.31 301 PHE B N 1
ATOM 5826 C CA . PHE B 1 301 ? 5.609 -27.969 -12.781 1 98.31 301 PHE B CA 1
ATOM 5827 C C . PHE B 1 301 ? 4.707 -28.484 -11.672 1 98.31 301 PHE B C 1
ATOM 5829 O O . PHE B 1 301 ? 4.051 -27.719 -10.977 1 98.31 301 PHE B O 1
ATOM 5836 N N . MET B 1 302 ? 4.703 -29.797 -11.516 1 98.19 302 MET B N 1
ATOM 5837 C CA . MET B 1 302 ? 4.051 -30.328 -10.328 1 98.19 302 MET B CA 1
ATOM 5838 C C . MET B 1 302 ? 4.957 -30.203 -9.109 1 98.19 302 MET B C 1
ATOM 5840 O O . MET B 1 302 ? 6.156 -30.469 -9.188 1 98.19 302 MET B O 1
ATOM 5844 N N . MET B 1 303 ? 4.367 -29.688 -8.055 1 98.5 303 MET B N 1
ATOM 5845 C CA . MET B 1 303 ? 5.133 -29.5 -6.82 1 98.5 303 MET B CA 1
ATOM 5846 C C . MET B 1 303 ? 4.844 -30.625 -5.828 1 98.5 303 MET B C 1
ATOM 5848 O O . MET B 1 303 ? 3.688 -30.875 -5.48 1 98.5 303 MET B O 1
ATOM 5852 N N . TYR B 1 304 ? 5.898 -31.281 -5.281 1 97.62 304 TYR B N 1
ATOM 5853 C CA . TYR B 1 304 ? 5.789 -32.438 -4.406 1 97.62 304 TYR B CA 1
ATOM 5854 C C . TYR B 1 304 ? 6.309 -32.125 -3.012 1 97.62 304 TYR B C 1
ATOM 5856 O O . TYR B 1 304 ? 7.246 -31.344 -2.854 1 97.62 304 TYR B O 1
ATOM 5864 N N . ARG B 1 305 ? 5.73 -32.812 -2.082 1 96.38 305 ARG B N 1
ATOM 5865 C CA . ARG B 1 305 ? 6.227 -32.75 -0.713 1 96.38 305 ARG B CA 1
ATOM 5866 C C . ARG B 1 305 ? 7.379 -33.719 -0.488 1 96.38 305 ARG B C 1
ATOM 5868 O O . ARG B 1 305 ? 7.262 -34.906 -0.788 1 96.38 305 ARG B O 1
ATOM 5875 N N . GLN B 1 306 ? 8.492 -33.156 -0.064 1 94.75 306 GLN B N 1
ATOM 5876 C CA . GLN B 1 306 ? 9.609 -34 0.323 1 94.75 306 GLN B CA 1
ATOM 5877 C C . GLN B 1 306 ? 9.523 -34.406 1.797 1 94.75 306 GLN B C 1
ATOM 5879 O O . GLN B 1 306 ? 9.719 -35.562 2.15 1 94.75 306 GLN B O 1
ATOM 5884 N N . ASN B 1 307 ? 9.297 -33.406 2.602 1 94.5 307 ASN B N 1
ATOM 5885 C CA . ASN B 1 307 ? 9.078 -33.562 4.035 1 94.5 307 ASN B CA 1
ATOM 5886 C C . ASN B 1 307 ? 8.266 -32.438 4.613 1 94.5 307 ASN B C 1
ATOM 5888 O O . ASN B 1 307 ? 7.512 -31.766 3.891 1 94.5 307 ASN B O 1
ATOM 5892 N N . LYS B 1 308 ? 8.367 -32.219 5.973 1 93.81 308 LYS B N 1
ATOM 5893 C CA . LYS B 1 308 ? 7.504 -31.25 6.648 1 93.81 308 LYS B CA 1
ATOM 5894 C C . LYS B 1 308 ? 7.859 -29.812 6.258 1 93.81 308 LYS B C 1
ATOM 5896 O O . LYS B 1 308 ? 7.008 -28.922 6.293 1 93.81 308 LYS B O 1
ATOM 5901 N N . THR B 1 309 ? 9.047 -29.547 5.812 1 95.94 309 THR B N 1
ATOM 5902 C CA . THR B 1 309 ? 9.492 -28.172 5.633 1 95.94 309 THR B CA 1
ATOM 5903 C C . THR B 1 309 ? 9.992 -27.953 4.207 1 95.94 309 THR B C 1
ATOM 5905 O O . THR B 1 309 ? 10.312 -26.812 3.826 1 95.94 309 THR B O 1
ATOM 5908 N N . THR B 1 310 ? 10.039 -29.031 3.475 1 96.62 310 THR B N 1
ATOM 5909 C CA . THR B 1 310 ? 10.68 -28.906 2.172 1 96.62 310 THR B CA 1
ATOM 5910 C C . THR B 1 310 ? 9.789 -29.484 1.075 1 96.62 310 THR B C 1
ATOM 5912 O O . THR B 1 310 ? 9.109 -30.5 1.281 1 96.62 310 THR B O 1
ATOM 5915 N N . GLU B 1 311 ? 9.742 -28.828 -0.023 1 97.69 311 GLU B N 1
ATOM 5916 C CA . GLU B 1 311 ? 9.078 -29.266 -1.246 1 97.69 311 GLU B CA 1
ATOM 5917 C C . GLU B 1 311 ? 10.016 -29.172 -2.447 1 97.69 311 GLU B C 1
ATOM 5919 O O . GLU B 1 311 ? 11.125 -28.641 -2.334 1 97.69 311 GLU B O 1
ATOM 5924 N N . TYR B 1 312 ? 9.578 -29.891 -3.559 1 97.12 312 TYR B N 1
ATOM 5925 C CA . TYR B 1 312 ? 10.422 -29.781 -4.746 1 97.12 312 TYR B CA 1
ATOM 5926 C C . TYR B 1 312 ? 9.586 -29.844 -6.016 1 97.12 312 TYR B C 1
ATOM 5928 O O . TYR B 1 312 ? 8.461 -30.344 -6.004 1 97.12 312 TYR B O 1
ATOM 5936 N N . ILE B 1 313 ? 10.109 -29.219 -7.055 1 97.25 313 ILE B N 1
ATOM 5937 C CA . ILE B 1 313 ? 9.688 -29.438 -8.438 1 97.25 313 ILE B CA 1
ATOM 5938 C C . ILE B 1 313 ? 10.805 -30.141 -9.211 1 97.25 313 ILE B C 1
ATOM 5940 O O . ILE B 1 313 ? 11.922 -30.281 -8.719 1 97.25 313 ILE B O 1
ATOM 5944 N N . ALA B 1 314 ? 10.391 -30.609 -10.461 1 94.5 314 ALA B N 1
ATOM 5945 C CA . ALA B 1 314 ? 11.398 -31.391 -11.164 1 94.5 314 ALA B CA 1
ATOM 5946 C C . ALA B 1 314 ? 11.391 -31.078 -12.656 1 94.5 314 ALA B C 1
ATOM 5948 O O . ALA B 1 314 ? 10.375 -30.656 -13.211 1 94.5 314 ALA B O 1
ATOM 5949 N N . GLY B 1 315 ? 12.562 -31.156 -13.242 1 92.38 315 GLY B N 1
ATOM 5950 C CA . GLY B 1 315 ? 12.781 -31.141 -14.68 1 92.38 315 GLY B CA 1
ATOM 5951 C C . GLY B 1 315 ? 13.609 -32.312 -15.172 1 92.38 315 GLY B C 1
ATOM 5952 O O . GLY B 1 315 ? 13.703 -33.344 -14.5 1 92.38 315 GLY B O 1
ATOM 5953 N N . MET B 1 316 ? 13.984 -32.188 -16.469 1 91.31 316 MET B N 1
ATOM 5954 C CA . MET B 1 316 ? 14.766 -33.281 -17.062 1 91.31 316 MET B CA 1
ATOM 5955 C C . MET B 1 316 ? 16.016 -32.75 -17.766 1 91.31 316 MET B C 1
ATOM 5957 O O . MET B 1 316 ? 16.016 -31.594 -18.219 1 91.31 316 MET B O 1
ATOM 5961 N N . LEU B 1 317 ? 17.016 -33.5 -17.703 1 89.31 317 LEU B N 1
ATOM 5962 C CA . LEU B 1 317 ? 18.172 -33.375 -18.578 1 89.31 317 LEU B CA 1
ATOM 5963 C C . LEU B 1 317 ? 18.141 -34.406 -19.703 1 89.31 317 LEU B C 1
ATOM 5965 O O . LEU B 1 317 ? 18.672 -35.5 -19.562 1 89.31 317 LEU B O 1
ATOM 5969 N N . PRO B 1 318 ? 17.516 -33.969 -20.766 1 87.44 318 PRO B N 1
ATOM 5970 C CA . PRO B 1 318 ? 17.25 -34.969 -21.812 1 87.44 318 PRO B CA 1
ATOM 5971 C C . PRO B 1 318 ? 18.531 -35.625 -22.328 1 87.44 318 PRO B C 1
ATOM 5973 O O . PRO B 1 318 ? 18.531 -36.844 -22.625 1 87.44 318 PRO B O 1
ATOM 5976 N N . TRP B 1 319 ? 19.672 -34.906 -22.422 1 86.44 319 TRP B N 1
ATOM 5977 C CA . TRP B 1 319 ? 20.906 -35.438 -22.984 1 86.44 319 TRP B CA 1
ATOM 5978 C C . TRP B 1 319 ? 21.5 -36.5 -22.078 1 86.44 319 TRP B C 1
ATOM 5980 O O . TRP B 1 319 ? 22.328 -37.312 -22.5 1 86.44 319 TRP B O 1
ATOM 5990 N N . LYS B 1 320 ? 21.062 -36.562 -20.859 1 91.06 320 LYS B N 1
ATOM 5991 C CA . LYS B 1 320 ? 21.547 -37.531 -19.906 1 91.06 320 LYS B CA 1
ATOM 5992 C C . LYS B 1 320 ? 20.422 -38.5 -19.484 1 91.06 320 LYS B C 1
ATOM 5994 O O . LYS B 1 320 ? 20.641 -39.375 -18.656 1 91.06 320 LYS B O 1
ATOM 5999 N N . ARG B 1 321 ? 19.203 -38.281 -20.047 1 93.44 321 ARG B N 1
ATOM 6000 C CA . ARG B 1 321 ? 18.016 -39 -19.625 1 93.44 321 ARG B CA 1
ATOM 6001 C C . ARG B 1 321 ? 17.906 -39.031 -18.094 1 93.44 321 ARG B C 1
ATOM 6003 O O . ARG B 1 321 ? 17.688 -40.094 -17.5 1 93.44 321 ARG B O 1
ATOM 6010 N N . GLN B 1 322 ? 18.078 -37.906 -17.547 1 92.75 322 GLN B N 1
ATOM 6011 C CA . GLN B 1 322 ? 18.188 -37.812 -16.094 1 92.75 322 GLN B CA 1
ATOM 6012 C C . GLN B 1 322 ? 17.234 -36.719 -15.555 1 92.75 322 GLN B C 1
ATOM 6014 O O . GLN B 1 322 ? 17.109 -35.656 -16.141 1 92.75 322 GLN B O 1
ATOM 6019 N N . ALA B 1 323 ? 16.656 -37.156 -14.445 1 92.5 323 ALA B N 1
ATOM 6020 C CA . ALA B 1 323 ? 15.805 -36.188 -13.766 1 92.5 323 ALA B CA 1
ATOM 6021 C C . ALA B 1 323 ? 16.641 -35.188 -12.969 1 92.5 323 ALA B C 1
ATOM 6023 O O . ALA B 1 323 ? 17.75 -35.5 -12.516 1 92.5 323 ALA B O 1
ATOM 6024 N N . VAL B 1 324 ? 16.188 -33.969 -12.867 1 93.19 324 VAL B N 1
ATOM 6025 C CA . VAL B 1 324 ? 16.75 -32.969 -11.984 1 93.19 324 VAL B CA 1
ATOM 6026 C C . VAL B 1 324 ? 15.656 -32.406 -11.07 1 93.19 324 VAL B C 1
ATOM 6028 O O . VAL B 1 324 ? 14.523 -32.188 -11.516 1 93.19 324 VAL B O 1
ATOM 6031 N N . ARG B 1 325 ? 16.016 -32.312 -9.766 1 94.25 325 ARG B N 1
ATOM 6032 C CA . ARG B 1 325 ? 15.047 -31.812 -8.789 1 94.25 325 ARG B CA 1
ATOM 6033 C C . ARG B 1 325 ? 15.508 -30.469 -8.211 1 94.25 325 ARG B C 1
ATOM 6035 O O . ARG B 1 325 ? 16.703 -30.266 -7.969 1 94.25 325 ARG B O 1
ATOM 6042 N N . TYR B 1 326 ? 14.547 -29.578 -8.031 1 95.88 326 TYR B N 1
ATOM 6043 C CA . TYR B 1 326 ? 14.766 -28.266 -7.422 1 95.88 326 TYR B CA 1
ATOM 6044 C C . TYR B 1 326 ? 14.047 -28.156 -6.082 1 95.88 326 TYR B C 1
ATOM 6046 O O . TYR B 1 326 ? 12.82 -28.016 -6.039 1 95.88 326 TYR B O 1
ATOM 6054 N N . PHE B 1 327 ? 14.82 -28.172 -5.008 1 95.62 327 PHE B N 1
ATOM 6055 C CA . PHE B 1 327 ? 14.25 -28.172 -3.668 1 95.62 327 PHE B CA 1
ATOM 6056 C C . PHE B 1 327 ? 14.062 -26.734 -3.158 1 95.62 327 PHE B C 1
ATOM 6058 O O . PHE B 1 327 ? 14.898 -25.875 -3.416 1 95.62 327 PHE B O 1
ATOM 6065 N N . SER B 1 328 ? 13.016 -26.5 -2.494 1 96.81 328 SER B N 1
ATOM 6066 C CA . SER B 1 328 ? 12.727 -25.219 -1.86 1 96.81 328 SER B CA 1
ATOM 6067 C C . SER B 1 328 ? 11.992 -25.406 -0.536 1 96.81 328 SER B C 1
ATOM 6069 O O . SER B 1 328 ? 11.484 -26.484 -0.255 1 96.81 328 SER B O 1
ATOM 6071 N N . PRO B 1 329 ? 12.031 -24.312 0.348 1 96.81 329 PRO B N 1
ATOM 6072 C CA . PRO B 1 329 ? 11.133 -24.375 1.502 1 96.81 329 PRO B CA 1
ATOM 6073 C C . PRO B 1 329 ? 9.672 -24.562 1.102 1 96.81 329 PRO B C 1
ATOM 6075 O O . PRO B 1 329 ? 9.273 -24.172 0.004 1 96.81 329 PRO B O 1
ATOM 6078 N N . LYS B 1 330 ? 9 -25.172 2.018 1 97.5 330 LYS B N 1
ATOM 6079 C CA . LYS B 1 330 ? 7.586 -25.438 1.773 1 97.5 330 LYS B CA 1
ATOM 6080 C C . LYS B 1 330 ? 6.809 -24.141 1.56 1 97.5 330 LYS B C 1
ATOM 6082 O O . LYS B 1 330 ? 6.98 -23.172 2.309 1 97.5 330 LYS B O 1
ATOM 6087 N N . VAL B 1 331 ? 6.004 -24.094 0.475 1 96.94 331 VAL B N 1
ATOM 6088 C CA . VAL B 1 331 ? 5.047 -23 0.288 1 96.94 331 VAL B CA 1
ATOM 6089 C C . VAL B 1 331 ? 3.898 -23.141 1.283 1 96.94 331 VAL B C 1
ATOM 6091 O O . VAL B 1 331 ? 2.986 -23.953 1.076 1 96.94 331 VAL B O 1
ATOM 6094 N N . THR B 1 332 ? 3.945 -22.438 2.334 1 89.75 332 THR B N 1
ATOM 6095 C CA . THR B 1 332 ? 2.996 -22.625 3.426 1 89.75 332 THR B CA 1
ATOM 6096 C C . THR B 1 332 ? 1.644 -22.016 3.08 1 89.75 332 THR B C 1
ATOM 6098 O O . THR B 1 332 ? 0.602 -22.516 3.514 1 89.75 332 THR B O 1
ATOM 6101 N N . LYS B 1 333 ? 1.679 -20.984 2.416 1 95.31 333 LYS B N 1
ATOM 6102 C CA . LYS B 1 333 ? 0.476 -20.234 2.043 1 95.31 333 LYS B CA 1
ATOM 6103 C C . LYS B 1 333 ? 0.648 -19.547 0.691 1 95.31 333 LYS B C 1
ATOM 6105 O O . LYS B 1 333 ? 1.758 -19.156 0.328 1 95.31 333 LYS B O 1
ATOM 6110 N N . LEU B 1 334 ? -0.489 -19.562 -0.07 1 98 334 LEU B N 1
ATOM 6111 C CA . LEU B 1 334 ? -0.481 -18.812 -1.315 1 98 334 LEU B CA 1
ATOM 6112 C C . LEU B 1 334 ? -1.103 -17.438 -1.116 1 98 334 LEU B C 1
ATOM 6114 O O . LEU B 1 334 ? -2.027 -17.266 -0.314 1 98 334 LEU B O 1
ATOM 6118 N N . CYS B 1 335 ? -0.58 -16.469 -1.819 1 98.12 335 CYS B N 1
ATOM 6119 C CA . CYS B 1 335 ? -1.043 -15.094 -1.809 1 98.12 335 CYS B CA 1
ATOM 6120 C C . CYS B 1 335 ? -1.461 -14.641 -3.205 1 98.12 335 CYS B C 1
ATOM 6122 O O . CYS B 1 335 ? -1.22 -15.352 -4.184 1 98.12 335 CYS B O 1
ATOM 6124 N N . SER B 1 336 ? -2.195 -13.516 -3.189 1 98.38 336 SER B N 1
ATOM 6125 C CA . SER B 1 336 ? -2.568 -12.891 -4.453 1 98.38 336 SER B CA 1
ATOM 6126 C C . SER B 1 336 ? -1.633 -11.734 -4.797 1 98.38 336 SER B C 1
ATOM 6128 O O . SER B 1 336 ? -1.071 -11.094 -3.9 1 98.38 336 SER B O 1
ATOM 6130 N N . GLY B 1 337 ? -1.427 -11.57 -6.07 1 98.06 337 GLY B N 1
ATOM 6131 C CA . GLY B 1 337 ? -0.588 -10.492 -6.559 1 98.06 337 GLY B CA 1
ATOM 6132 C C . GLY B 1 337 ? -1.128 -9.844 -7.82 1 98.06 337 GLY B C 1
ATOM 6133 O O . GLY B 1 337 ? -2.043 -10.367 -8.453 1 98.06 337 GLY B O 1
ATOM 6134 N N . ASP B 1 338 ? -0.593 -8.688 -8.078 1 98 338 ASP B N 1
ATOM 6135 C CA . ASP B 1 338 ? -0.943 -7.93 -9.273 1 98 338 ASP B CA 1
ATOM 6136 C C . ASP B 1 338 ? 0.182 -7.98 -10.305 1 98 338 ASP B C 1
ATOM 6138 O O . ASP B 1 338 ? 1.32 -7.613 -10.008 1 98 338 ASP B O 1
ATOM 6142 N N . LEU B 1 339 ? -0.098 -8.453 -11.445 1 98.38 339 LEU B N 1
ATOM 6143 C CA . LEU B 1 339 ? 0.813 -8.383 -12.586 1 98.38 339 LEU B CA 1
ATOM 6144 C C . LEU B 1 339 ? 0.183 -7.609 -13.742 1 98.38 339 LEU B C 1
ATOM 6146 O O . LEU B 1 339 ? -0.507 -8.195 -14.578 1 98.38 339 LEU B O 1
ATOM 6150 N N . HIS B 1 340 ? 0.445 -6.301 -13.789 1 97.25 340 HIS B N 1
ATOM 6151 C CA . HIS B 1 340 ? -0.095 -5.402 -14.805 1 97.25 340 HIS B CA 1
ATOM 6152 C C . HIS B 1 340 ? -1.609 -5.543 -14.914 1 97.25 340 HIS B C 1
ATOM 6154 O O . HIS B 1 340 ? -2.145 -5.691 -16.016 1 97.25 340 HIS B O 1
ATOM 6160 N N . GLY B 1 341 ? -2.27 -5.602 -13.82 1 97.38 341 GLY B N 1
ATOM 6161 C CA . GLY B 1 341 ? -3.725 -5.633 -13.797 1 97.38 341 GLY B CA 1
ATOM 6162 C C . GLY B 1 341 ? -4.289 -7.039 -13.797 1 97.38 341 GLY B C 1
ATOM 6163 O O . GLY B 1 341 ? -5.504 -7.227 -13.695 1 97.38 341 GLY B O 1
ATOM 6164 N N . GLN B 1 342 ? -3.451 -8.008 -13.969 1 98 342 GLN B N 1
ATOM 6165 C CA . GLN B 1 342 ? -3.887 -9.398 -13.914 1 98 342 GLN B CA 1
ATOM 6166 C C . GLN B 1 342 ? -3.76 -9.961 -12.508 1 98 342 GLN B C 1
ATOM 6168 O O . GLN B 1 342 ? -2.814 -9.641 -11.781 1 98 342 GLN B O 1
ATOM 6173 N N . LEU B 1 343 ? -4.719 -10.836 -12.172 1 98.38 343 LEU B N 1
ATOM 6174 C CA . LEU B 1 343 ? -4.637 -11.539 -10.898 1 98.38 343 LEU B CA 1
ATOM 6175 C C . LEU B 1 343 ? -3.754 -12.773 -11.008 1 98.38 343 LEU B C 1
ATOM 6177 O O . LEU B 1 343 ? -3.971 -13.617 -11.883 1 98.38 343 LEU B O 1
ATOM 6181 N N . VAL B 1 344 ? -2.76 -12.836 -10.148 1 98.62 344 VAL B N 1
ATOM 6182 C CA . VAL B 1 344 ? -1.901 -14.016 -10.094 1 98.62 344 VAL B CA 1
ATOM 6183 C C . VAL B 1 344 ? -1.794 -14.516 -8.656 1 98.62 344 VAL B C 1
ATOM 6185 O O . VAL B 1 344 ? -1.984 -13.75 -7.711 1 98.62 344 VAL B O 1
ATOM 6188 N N . TYR B 1 345 ? -1.53 -15.82 -8.5 1 98.69 345 TYR B N 1
ATOM 6189 C CA . TYR B 1 345 ? -1.217 -16.391 -7.191 1 98.69 345 TYR B CA 1
ATOM 6190 C C . TYR B 1 345 ? 0.277 -16.656 -7.062 1 98.69 345 TYR B C 1
ATOM 6192 O O . TYR B 1 345 ? 0.931 -17.062 -8.031 1 98.69 345 TYR B O 1
ATOM 6200 N N . VAL B 1 346 ? 0.779 -16.375 -5.859 1 98.62 346 VAL B N 1
ATOM 6201 C CA . VAL B 1 346 ? 2.207 -16.5 -5.59 1 98.62 346 VAL B CA 1
ATOM 6202 C C . VAL B 1 346 ? 2.418 -17.078 -4.191 1 98.62 346 VAL B C 1
ATOM 6204 O O . VAL B 1 346 ? 1.548 -16.969 -3.326 1 98.62 346 VAL B O 1
ATOM 6207 N N . PRO B 1 347 ? 3.586 -17.734 -3.994 1 98.25 347 PRO B N 1
ATOM 6208 C CA . PRO B 1 347 ? 3.898 -18.078 -2.607 1 98.25 347 PRO B CA 1
ATOM 6209 C C . PRO B 1 347 ? 4.02 -16.859 -1.699 1 98.25 347 PRO B C 1
ATOM 6211 O O . PRO B 1 347 ? 4.688 -15.883 -2.055 1 98.25 347 PRO B O 1
ATOM 6214 N N . CYS B 1 348 ? 3.459 -16.953 -0.497 1 96.88 348 CYS B N 1
ATOM 6215 C CA . CYS B 1 348 ? 3.586 -15.852 0.442 1 96.88 348 CYS B CA 1
ATOM 6216 C C . CYS B 1 348 ? 5.023 -15.711 0.934 1 96.88 348 CYS B C 1
ATOM 6218 O O . CYS B 1 348 ? 5.461 -14.617 1.289 1 96.88 348 CYS B O 1
ATOM 6220 N N . ASN B 1 349 ? 5.668 -16.812 1.008 1 96.25 349 ASN B N 1
ATOM 6221 C CA . ASN B 1 349 ? 7.074 -16.781 1.396 1 96.25 349 ASN B CA 1
ATOM 6222 C C . ASN B 1 349 ? 7.992 -16.703 0.179 1 96.25 349 ASN B C 1
ATOM 6224 O O . ASN B 1 349 ? 8.969 -17.453 0.086 1 96.25 349 ASN B O 1
ATOM 6228 N N . THR B 1 350 ? 7.691 -15.797 -0.73 1 96.62 350 THR B N 1
ATOM 6229 C CA . THR B 1 350 ? 8.352 -15.633 -2.021 1 96.62 350 THR B CA 1
ATOM 6230 C C . THR B 1 350 ? 9.844 -15.398 -1.837 1 96.62 350 THR B C 1
ATOM 6232 O O . THR B 1 350 ? 10.664 -15.953 -2.568 1 96.62 350 THR B O 1
ATOM 6235 N N . ILE B 1 351 ? 10.258 -14.617 -0.895 1 93.44 351 ILE B N 1
ATOM 6236 C CA . ILE B 1 351 ? 11.672 -14.297 -0.694 1 93.44 351 ILE B CA 1
ATOM 6237 C C . ILE B 1 351 ? 12.453 -15.57 -0.391 1 93.44 351 ILE B C 1
ATOM 6239 O O . ILE B 1 351 ? 13.516 -15.805 -0.968 1 93.44 351 ILE B O 1
ATOM 6243 N N . GLU B 1 352 ? 11.914 -16.391 0.507 1 94.19 352 GLU B N 1
ATOM 6244 C CA . GLU B 1 352 ? 12.562 -17.641 0.849 1 94.19 352 GLU B CA 1
ATOM 6245 C C . GLU B 1 352 ? 12.688 -18.547 -0.375 1 94.19 352 GLU B C 1
ATOM 6247 O O . GLU B 1 352 ? 13.719 -19.203 -0.569 1 94.19 352 GLU B O 1
ATOM 6252 N N . ILE B 1 353 ? 11.664 -18.578 -1.146 1 96.56 353 ILE B N 1
ATOM 6253 C CA . ILE B 1 353 ? 11.648 -19.422 -2.338 1 96.56 353 ILE B CA 1
ATOM 6254 C C . ILE B 1 353 ? 12.695 -18.938 -3.332 1 96.56 353 ILE B C 1
ATOM 6256 O O . ILE B 1 353 ? 13.492 -19.719 -3.85 1 96.56 353 ILE B O 1
ATOM 6260 N N . LEU B 1 354 ? 12.742 -17.641 -3.568 1 95.38 354 LEU B N 1
ATOM 6261 C CA . LEU B 1 354 ? 13.68 -17.062 -4.527 1 95.38 354 LEU B CA 1
ATOM 6262 C C . LEU B 1 354 ? 15.117 -17.219 -4.043 1 95.38 354 LEU B C 1
ATOM 6264 O O . LEU B 1 354 ? 16.016 -17.531 -4.832 1 95.38 354 LEU B O 1
ATOM 6268 N N . GLU B 1 355 ? 15.328 -17.031 -2.779 1 92.88 355 GLU B N 1
ATOM 6269 C CA . GLU B 1 355 ? 16.672 -17.188 -2.234 1 92.88 355 GLU B CA 1
ATOM 6270 C C . GLU B 1 355 ? 17.156 -18.625 -2.363 1 92.88 355 GLU B C 1
ATOM 6272 O O . GLU B 1 355 ? 18.328 -18.875 -2.646 1 92.88 355 GLU B O 1
ATOM 6277 N N . SER B 1 356 ? 16.297 -19.5 -2.127 1 94.44 356 SER B N 1
ATOM 6278 C CA . SER B 1 356 ? 16.656 -20.906 -2.264 1 94.44 356 SER B CA 1
ATOM 6279 C C . SER B 1 356 ? 16.984 -21.25 -3.711 1 94.44 356 SER B C 1
ATOM 6281 O O . SER B 1 356 ? 17.859 -22.078 -3.973 1 94.44 356 SER B O 1
ATOM 6283 N N . THR B 1 357 ? 16.312 -20.672 -4.641 1 94.12 357 THR B N 1
ATOM 6284 C CA . THR B 1 357 ? 16.438 -21 -6.055 1 94.12 357 THR B CA 1
ATOM 6285 C C . THR B 1 357 ? 17.625 -20.281 -6.672 1 94.12 357 THR B C 1
ATOM 6287 O O . THR B 1 357 ? 18.422 -20.875 -7.406 1 94.12 357 THR B O 1
ATOM 6290 N N . TYR B 1 358 ? 17.812 -19 -6.301 1 93.12 358 TYR B N 1
ATOM 6291 C CA . TYR B 1 358 ? 18.766 -18.172 -7.031 1 93.12 358 TYR B CA 1
ATOM 6292 C C . TYR B 1 358 ? 19.891 -17.719 -6.121 1 93.12 358 TYR B C 1
ATOM 6294 O O . TYR B 1 358 ? 20.828 -17.062 -6.57 1 93.12 358 TYR B O 1
ATOM 6302 N N . GLY B 1 359 ? 19.812 -18.047 -4.848 1 90.62 359 GLY B N 1
ATOM 6303 C CA . GLY B 1 359 ? 20.859 -17.625 -3.91 1 90.62 359 GLY B CA 1
ATOM 6304 C C . GLY B 1 359 ? 20.656 -16.219 -3.377 1 90.62 359 GLY B C 1
ATOM 6305 O O . GLY B 1 359 ? 19.656 -15.57 -3.688 1 90.62 359 GLY B O 1
ATOM 6306 N N . PRO B 1 360 ? 21.594 -15.719 -2.572 1 83.12 360 PRO B N 1
ATOM 6307 C C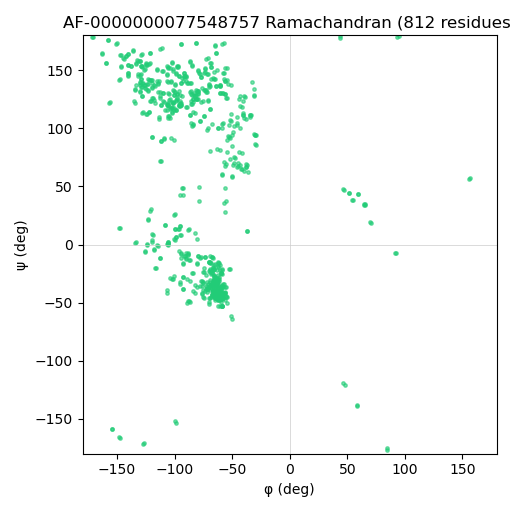A . PRO B 1 360 ? 21.469 -14.414 -1.912 1 83.12 360 PRO B CA 1
ATOM 6308 C C . PRO B 1 360 ? 21.531 -13.242 -2.893 1 83.12 360 PRO B C 1
ATOM 6310 O O . PRO B 1 360 ? 21.109 -12.133 -2.564 1 83.12 360 PRO B O 1
ATOM 6313 N N . ASP B 1 361 ? 22 -13.469 -4.094 1 85.69 361 ASP B N 1
ATOM 6314 C CA . ASP B 1 361 ? 22.172 -12.406 -5.082 1 85.69 361 ASP B CA 1
ATOM 6315 C C . ASP B 1 361 ? 21.016 -12.398 -6.082 1 85.69 361 ASP B C 1
ATOM 6317 O O . ASP B 1 361 ? 21.172 -11.938 -7.215 1 85.69 361 ASP B O 1
ATOM 6321 N N . TRP B 1 362 ? 19.891 -12.891 -5.645 1 90.31 362 TRP B N 1
ATOM 6322 C CA . TRP B 1 362 ? 18.75 -13.031 -6.555 1 90.31 362 TRP B CA 1
ATOM 6323 C C . TRP B 1 362 ? 18.297 -11.672 -7.07 1 90.31 362 TRP B C 1
ATOM 6325 O O . TRP B 1 362 ? 17.594 -11.586 -8.086 1 90.31 362 TRP B O 1
ATOM 6335 N N . MET B 1 363 ? 18.688 -10.648 -6.508 1 88.5 363 MET B N 1
ATOM 6336 C CA . MET B 1 363 ? 18.266 -9.305 -6.91 1 88.5 363 MET B CA 1
ATOM 6337 C C . MET B 1 363 ? 19.016 -8.859 -8.164 1 88.5 363 MET B C 1
ATOM 6339 O O . MET B 1 363 ? 18.641 -7.867 -8.797 1 88.5 363 MET B O 1
ATOM 6343 N N . HIS B 1 364 ? 20 -9.562 -8.531 1 87.69 364 HIS B N 1
ATOM 6344 C CA . HIS B 1 364 ? 20.766 -9.211 -9.727 1 87.69 364 HIS B CA 1
ATOM 6345 C C . HIS B 1 364 ? 20.203 -9.914 -10.953 1 87.69 364 HIS B C 1
ATOM 6347 O O . HIS B 1 364 ? 19.734 -11.055 -10.867 1 87.69 364 HIS B O 1
ATOM 6353 N N . ASP B 1 365 ? 20.359 -9.156 -12.008 1 87.38 365 ASP B N 1
ATOM 6354 C CA . ASP B 1 365 ? 19.875 -9.719 -13.266 1 87.38 365 ASP B CA 1
ATOM 6355 C C . ASP B 1 365 ? 20.906 -10.68 -13.859 1 87.38 365 ASP B C 1
ATOM 6357 O O . ASP B 1 365 ? 22.109 -10.375 -13.898 1 87.38 365 ASP B O 1
ATOM 6361 N N . VAL B 1 366 ? 20.422 -11.812 -14.25 1 83.88 366 VAL B N 1
ATOM 6362 C CA . VAL B 1 366 ? 21.188 -12.805 -15.008 1 83.88 366 VAL B CA 1
ATOM 6363 C C . VAL B 1 366 ? 20.484 -13.102 -16.328 1 83.88 366 VAL B C 1
ATOM 6365 O O . VAL B 1 366 ? 19.406 -13.703 -16.344 1 83.88 366 VAL B O 1
ATOM 6368 N N . PRO B 1 367 ? 21.156 -12.711 -17.422 1 79.69 367 PRO B N 1
ATOM 6369 C CA . PRO B 1 367 ? 20.516 -12.938 -18.719 1 79.69 367 PRO B CA 1
ATOM 6370 C C . PRO B 1 367 ? 20.141 -14.406 -18.938 1 79.69 367 PRO B C 1
ATOM 6372 O O . PRO B 1 367 ? 20.906 -15.305 -18.562 1 79.69 367 PRO B O 1
ATOM 6375 N N . THR B 1 368 ? 19 -14.602 -19.531 1 80.25 368 THR B N 1
ATOM 6376 C CA . THR B 1 368 ? 18.469 -15.938 -19.75 1 80.25 368 THR B CA 1
ATOM 6377 C C . THR B 1 368 ? 19.453 -16.797 -20.531 1 80.25 368 THR B C 1
ATOM 6379 O O . THR B 1 368 ? 19.609 -17.984 -20.25 1 80.25 368 THR B O 1
ATOM 6382 N N . ASN B 1 369 ? 20.047 -16.156 -21.5 1 75.44 369 ASN B N 1
ATOM 6383 C CA . ASN B 1 369 ? 20.969 -16.906 -22.359 1 75.44 369 ASN B CA 1
ATOM 6384 C C . ASN B 1 369 ? 22.203 -17.391 -21.578 1 75.44 369 ASN B C 1
ATOM 6386 O O . ASN B 1 369 ? 22.922 -18.266 -22.031 1 75.44 369 ASN B O 1
ATOM 6390 N N . SER B 1 370 ? 22.391 -16.781 -20.453 1 77.19 370 SER B N 1
ATOM 6391 C CA . SER B 1 370 ? 23.531 -17.172 -19.641 1 77.19 370 SER B CA 1
ATOM 6392 C C . SER B 1 370 ? 23.094 -18 -18.438 1 77.19 370 SER B C 1
ATOM 6394 O O . SER B 1 370 ? 23.938 -18.422 -17.641 1 77.19 370 SER B O 1
ATOM 6396 N N . TYR B 1 371 ? 21.828 -18.203 -18.391 1 80.81 371 TYR B N 1
ATOM 6397 C CA . TYR B 1 371 ? 21.297 -18.938 -17.25 1 80.81 371 TYR B CA 1
ATOM 6398 C C . TYR B 1 371 ? 21.156 -20.422 -17.578 1 80.81 371 TYR B C 1
ATOM 6400 O O . TYR B 1 371 ? 20.531 -20.781 -18.578 1 80.81 371 TYR B O 1
ATOM 6408 N N . ASN B 1 372 ? 21.828 -21.234 -16.781 1 75.25 372 ASN B N 1
ATOM 6409 C CA . ASN B 1 372 ? 21.688 -22.672 -16.891 1 75.25 372 ASN B CA 1
ATOM 6410 C C . ASN B 1 372 ? 20.875 -23.25 -15.727 1 75.25 372 ASN B C 1
ATOM 6412 O O . ASN B 1 372 ? 21.344 -23.266 -14.586 1 75.25 372 ASN B O 1
ATOM 6416 N N . TYR B 1 373 ? 19.75 -23.797 -16.031 1 76.81 373 TYR B N 1
ATOM 6417 C CA . TYR B 1 373 ? 18.812 -24.234 -15 1 76.81 373 TYR B CA 1
ATOM 6418 C C . TYR B 1 373 ? 19.391 -25.391 -14.195 1 76.81 373 TYR B C 1
ATOM 6420 O O . TYR B 1 373 ? 18.953 -25.656 -13.078 1 76.81 373 TYR B O 1
ATOM 6428 N N . ALA B 1 374 ? 20.297 -26.078 -14.695 1 71.75 374 ALA B N 1
ATOM 6429 C CA . ALA B 1 374 ? 20.891 -27.219 -14 1 71.75 374 ALA B CA 1
ATOM 6430 C C . ALA B 1 374 ? 22.078 -26.781 -13.141 1 71.75 374 ALA B C 1
ATOM 6432 O O . ALA B 1 374 ? 22.297 -27.328 -12.062 1 71.75 374 ALA B O 1
ATOM 6433 N N . SER B 1 375 ? 22.766 -25.703 -13.586 1 73 375 SER B N 1
ATOM 6434 C CA . SER B 1 375 ? 24 -25.375 -12.906 1 73 375 SER B CA 1
ATOM 6435 C C . SER B 1 375 ? 23.922 -24.016 -12.227 1 73 375 SER B C 1
ATOM 6437 O O . SER B 1 375 ? 24.672 -23.734 -11.281 1 73 375 SER B O 1
ATOM 6439 N N . SER B 1 376 ? 23.031 -23.297 -12.695 1 77.44 376 SER B N 1
ATOM 6440 C CA . SER B 1 376 ? 22.969 -21.938 -12.18 1 77.44 376 SER B CA 1
ATOM 6441 C C . SER B 1 376 ? 22.031 -21.828 -10.977 1 77.44 376 SER B C 1
ATOM 6443 O O . SER B 1 376 ? 22.031 -20.828 -10.266 1 77.44 376 SER B O 1
ATOM 6445 N N . THR B 1 377 ? 21.297 -22.906 -10.758 1 79.31 377 THR B N 1
ATOM 6446 C CA . THR B 1 377 ? 20.328 -22.891 -9.672 1 79.31 377 THR B CA 1
ATOM 6447 C C . THR B 1 377 ? 20.953 -23.375 -8.367 1 79.31 377 THR B C 1
ATOM 6449 O O . THR B 1 377 ? 21.781 -24.297 -8.375 1 79.31 377 THR B O 1
ATOM 6452 N N . PHE B 1 378 ? 20.562 -22.797 -7.238 1 80.69 378 PHE B N 1
ATOM 6453 C CA . PHE B 1 378 ? 21.219 -23.031 -5.953 1 80.69 378 PHE B CA 1
ATOM 6454 C C . PHE B 1 378 ? 20.641 -24.25 -5.258 1 80.69 378 PHE B C 1
ATOM 6456 O O . PHE B 1 378 ? 21.266 -24.828 -4.371 1 80.69 378 PHE B O 1
ATOM 6463 N N . ASN B 1 379 ? 19.484 -24.75 -5.734 1 83.62 379 ASN B N 1
ATOM 6464 C CA . ASN B 1 379 ? 18.797 -25.781 -4.98 1 83.62 379 ASN B CA 1
ATOM 6465 C C . ASN B 1 379 ? 18.625 -27.062 -5.812 1 83.62 379 ASN B C 1
ATOM 6467 O O . ASN B 1 379 ? 17.672 -27.812 -5.609 1 83.62 379 ASN B O 1
ATOM 6471 N N . THR B 1 380 ? 19.5 -27.281 -6.684 1 88.69 380 THR B N 1
ATOM 6472 C CA . THR B 1 380 ? 19.375 -28.391 -7.629 1 88.69 380 THR B CA 1
ATOM 6473 C C . THR B 1 380 ? 19.984 -29.672 -7.051 1 88.69 380 THR B C 1
ATOM 6475 O O . THR B 1 380 ? 21.031 -29.625 -6.395 1 88.69 380 THR B O 1
ATOM 6478 N N . GLU B 1 381 ? 19.297 -30.781 -7.285 1 88.56 381 GLU B N 1
ATOM 6479 C CA . GLU B 1 381 ? 19.812 -32.125 -7.031 1 88.56 381 GLU B CA 1
ATOM 6480 C C . GLU B 1 381 ? 19.531 -33.062 -8.211 1 88.56 381 GLU B C 1
ATOM 6482 O O . GLU B 1 381 ? 18.406 -33.094 -8.727 1 88.56 381 GLU B O 1
ATOM 6487 N N . LEU B 1 382 ? 20.547 -33.781 -8.602 1 89.44 382 LEU B N 1
ATOM 6488 C CA . LEU B 1 382 ? 20.359 -34.75 -9.688 1 89.44 382 LEU B CA 1
ATOM 6489 C C . LEU B 1 382 ? 19.547 -35.938 -9.227 1 89.44 382 LEU B C 1
ATOM 6491 O O . LEU B 1 382 ? 19.75 -36.438 -8.117 1 89.44 382 LEU B O 1
ATOM 6495 N N . GLY B 1 383 ? 18.562 -36.219 -10.062 1 87.81 383 GLY B N 1
ATOM 6496 C CA . GLY B 1 383 ? 17.688 -37.312 -9.75 1 87.81 383 GLY B CA 1
ATOM 6497 C C . GLY B 1 383 ? 18.047 -38.594 -10.492 1 87.81 383 GLY B C 1
ATOM 6498 O O . GLY B 1 383 ? 19.219 -38.844 -10.742 1 87.81 383 GLY B O 1
ATOM 6499 N N . GLU B 1 384 ? 17.078 -39.406 -10.695 1 89.31 384 GLU B N 1
ATOM 6500 C CA . GLU B 1 384 ? 17.234 -40.719 -11.289 1 89.31 384 GLU B CA 1
ATOM 6501 C C . GLU B 1 384 ? 17.656 -40.625 -12.758 1 89.31 384 GLU B C 1
ATOM 6503 O O . GLU B 1 384 ? 17.219 -39.719 -13.469 1 89.31 384 GLU B O 1
ATOM 6508 N N . VAL B 1 385 ? 18.531 -41.594 -13.18 1 93.25 385 VAL B N 1
ATOM 6509 C CA . VAL B 1 385 ? 18.859 -41.781 -14.594 1 93.25 385 VAL B CA 1
ATOM 6510 C C . VAL B 1 385 ? 17.969 -42.875 -15.18 1 93.25 385 VAL B C 1
ATOM 6512 O O . VAL B 1 385 ? 17.891 -43.969 -14.641 1 93.25 385 VAL B O 1
ATOM 6515 N N . PHE B 1 386 ? 17.344 -42.594 -16.266 1 93 386 PHE B N 1
ATOM 6516 C CA . PHE B 1 386 ? 16.375 -43.531 -16.859 1 93 386 PHE B CA 1
ATOM 6517 C C . PHE B 1 386 ? 17.047 -44.406 -17.922 1 93 386 PHE B C 1
ATOM 6519 O O . PHE B 1 386 ? 17.891 -43.906 -18.672 1 93 386 PHE B O 1
ATOM 6526 N N . SER B 1 387 ? 16.672 -45.625 -17.875 1 93 387 SER B N 1
ATOM 6527 C CA . SER B 1 387 ? 17.047 -46.469 -19 1 93 387 SER B CA 1
ATOM 6528 C C . SER B 1 387 ? 16.391 -46 -20.297 1 93 387 SER B C 1
ATOM 6530 O O . SER B 1 387 ? 15.484 -45.188 -20.281 1 93 387 SER B O 1
ATOM 6532 N N . GLU B 1 388 ? 16.906 -46.5 -21.422 1 91 388 GLU B N 1
ATOM 6533 C CA . GLU B 1 388 ? 16.312 -46.156 -22.703 1 91 388 GLU B CA 1
ATOM 6534 C C . GLU B 1 388 ? 14.828 -46.5 -22.75 1 91 388 GLU B C 1
ATOM 6536 O O . GLU B 1 388 ? 14.023 -45.688 -23.25 1 91 388 GLU B O 1
ATOM 6541 N N . ALA B 1 389 ? 14.531 -47.656 -22.203 1 90.88 389 ALA B N 1
ATOM 6542 C CA . ALA B 1 389 ? 13.133 -48.094 -22.188 1 90.88 389 ALA B CA 1
ATOM 6543 C C . ALA B 1 389 ? 12.297 -47.188 -21.281 1 90.88 389 ALA B C 1
ATOM 6545 O O . ALA B 1 389 ? 11.188 -46.781 -21.656 1 90.88 389 ALA B O 1
ATOM 6546 N N . GLU B 1 390 ? 12.781 -46.844 -20.203 1 90.31 390 GLU B N 1
ATOM 6547 C CA . GLU B 1 390 ? 12.078 -46 -19.25 1 90.31 390 GLU B CA 1
ATOM 6548 C C . GLU B 1 390 ? 11.93 -44.562 -19.812 1 90.31 390 GLU B C 1
ATOM 6550 O O . GLU B 1 390 ? 10.93 -43.906 -19.547 1 90.31 390 GLU B O 1
ATOM 6555 N N . TRP B 1 391 ? 12.914 -44.156 -20.516 1 90.19 391 TRP B N 1
ATOM 6556 C CA . TRP B 1 391 ? 12.938 -42.812 -21.078 1 90.19 391 TRP B CA 1
ATOM 6557 C C . TRP B 1 391 ? 11.75 -42.594 -22.016 1 90.19 391 TRP B C 1
ATOM 6559 O O . TRP B 1 391 ? 11.148 -41.5 -22.016 1 90.19 391 TRP B O 1
ATOM 6569 N N . LEU B 1 392 ? 11.359 -43.562 -22.719 1 87 392 LEU B N 1
ATOM 6570 C CA . LEU B 1 392 ? 10.25 -43.469 -23.672 1 87 392 LEU B CA 1
ATOM 6571 C C . LEU B 1 392 ? 8.938 -43.219 -22.938 1 87 392 LEU B C 1
ATOM 6573 O O . LEU B 1 392 ? 8.031 -42.594 -23.484 1 87 392 LEU B O 1
ATOM 6577 N N . ALA B 1 393 ? 8.945 -43.688 -21.719 1 87 393 ALA B N 1
ATOM 6578 C CA . ALA B 1 393 ? 7.719 -43.562 -20.922 1 87 393 ALA B CA 1
ATOM 6579 C C . ALA B 1 393 ? 7.656 -42.188 -20.234 1 87 393 ALA B C 1
ATOM 6581 O O . ALA B 1 393 ? 6.57 -41.688 -19.969 1 87 393 ALA B O 1
ATOM 6582 N N . VAL B 1 394 ? 8.75 -41.594 -20.031 1 88.81 394 VAL B N 1
ATOM 6583 C CA . VAL B 1 394 ? 8.742 -40.438 -19.141 1 88.81 394 VAL B CA 1
ATOM 6584 C C . VAL B 1 394 ? 9.047 -39.188 -19.938 1 88.81 394 VAL B C 1
ATOM 6586 O O . VAL B 1 394 ? 8.914 -38.062 -19.438 1 88.81 394 VAL B O 1
ATOM 6589 N N . TRP B 1 395 ? 9.477 -39.25 -21.125 1 87.25 395 TRP B N 1
ATOM 6590 C CA . TRP B 1 395 ? 9.773 -38.094 -21.984 1 87.25 395 TRP B CA 1
ATOM 6591 C C . TRP B 1 395 ? 9 -38.188 -23.297 1 87.25 395 TRP B C 1
ATOM 6593 O O . TRP B 1 395 ? 9.25 -39.094 -24.109 1 87.25 395 TRP B O 1
ATOM 6603 N N . ASN B 1 396 ? 8.078 -37.312 -23.484 1 85.5 396 ASN B N 1
ATOM 6604 C CA . ASN B 1 396 ? 7.289 -37.219 -24.719 1 85.5 396 ASN B CA 1
ATOM 6605 C C . ASN B 1 396 ? 7.301 -35.812 -25.297 1 85.5 396 ASN B C 1
ATOM 6607 O O . ASN B 1 396 ? 6.852 -34.875 -24.641 1 85.5 396 ASN B O 1
ATOM 6611 N N . GLU B 1 397 ? 7.93 -35.656 -26.5 1 83.81 397 GLU B N 1
ATOM 6612 C CA . GLU B 1 397 ? 7.934 -34.375 -27.219 1 83.81 397 GLU B CA 1
ATOM 6613 C C . GLU B 1 397 ? 6.891 -34.375 -28.328 1 83.81 397 GLU B C 1
ATOM 6615 O O . GLU B 1 397 ? 6.684 -35.375 -29 1 83.81 397 GLU B O 1
ATOM 6620 N N . PHE B 1 398 ? 6.219 -33.281 -28.422 1 77.56 398 PHE B N 1
ATOM 6621 C CA . PHE B 1 398 ? 5.172 -33.156 -29.438 1 77.56 398 PHE B CA 1
ATOM 6622 C C . PHE B 1 398 ? 5.551 -32.156 -30.5 1 77.56 398 PHE B C 1
ATOM 6624 O O . PHE B 1 398 ? 5.852 -31 -30.188 1 77.56 398 PHE B O 1
ATOM 6631 N N . TYR B 1 399 ? 6.477 -32.406 -31.375 1 60.34 399 TYR B N 1
ATOM 6632 C CA . TYR B 1 399 ? 7.02 -31.531 -32.406 1 60.34 399 TYR B CA 1
ATOM 6633 C C . TYR B 1 399 ? 5.914 -31.047 -33.312 1 60.34 399 TYR B C 1
ATOM 6635 O O . TYR B 1 399 ? 4.863 -31.672 -33.438 1 60.34 399 TYR B O 1
ATOM 6643 N N . ASP B 1 400 ? 5.914 -29.688 -33.844 1 51.22 400 ASP B N 1
ATOM 6644 C CA . ASP B 1 400 ? 5.094 -29.078 -34.875 1 51.22 400 ASP B CA 1
ATOM 6645 C C . ASP B 1 400 ? 4.875 -30.047 -36.062 1 51.22 400 ASP B C 1
ATOM 6647 O O . ASP B 1 400 ? 5.812 -30.719 -36.5 1 51.22 400 ASP B O 1
ATOM 6651 N N . LYS B 1 401 ? 3.721 -30.594 -36.375 1 43.47 401 LYS B N 1
ATOM 6652 C CA . LYS B 1 401 ? 3.479 -30.984 -37.781 1 43.47 401 LYS B CA 1
ATOM 6653 C C . LYS B 1 401 ? 3.998 -29.922 -38.75 1 43.47 401 LYS B C 1
ATOM 6655 O O . LYS B 1 401 ? 3.854 -28.719 -38.5 1 43.47 401 LYS B O 1
ATOM 6660 N N . GLU B 1 402 ? 4.93 -30.125 -39.625 1 40.06 402 GLU B N 1
ATOM 6661 C CA . GLU B 1 402 ? 5.293 -29.281 -40.75 1 40.06 402 GLU B CA 1
ATOM 6662 C C . GLU B 1 402 ? 4.062 -28.594 -41.344 1 40.06 402 GLU B C 1
ATOM 6664 O O . GLU B 1 402 ? 3.002 -29.203 -41.469 1 40.06 402 GLU B O 1
ATOM 6669 N N . THR B 1 403 ? 3.793 -27.219 -41.281 1 41 403 THR B N 1
ATOM 6670 C CA . THR B 1 403 ? 2.992 -26.656 -42.344 1 41 403 THR B CA 1
ATOM 6671 C C . THR B 1 403 ? 3.229 -27.422 -43.656 1 41 403 THR B C 1
ATOM 6673 O O . THR B 1 403 ? 4.371 -27.75 -44 1 41 403 THR B O 1
ATOM 6676 N N . PRO B 1 404 ? 2.158 -27.938 -44.438 1 38.53 404 PRO B N 1
ATOM 6677 C CA . PRO B 1 404 ? 2.43 -28.453 -45.781 1 38.53 404 PRO B CA 1
ATOM 6678 C C . PRO B 1 404 ? 3.438 -27.594 -46.531 1 38.53 404 PRO B C 1
ATOM 6680 O O . PRO B 1 404 ? 3.502 -26.375 -46.344 1 38.53 404 PRO B O 1
ATOM 6683 N N . LYS B 1 405 ? 4.539 -28.156 -47.094 1 36.56 405 LYS B N 1
ATOM 6684 C CA . LYS B 1 405 ? 5.457 -27.531 -48.031 1 36.56 405 LYS B CA 1
ATOM 6685 C C . LYS B 1 405 ? 4.691 -26.75 -49.094 1 36.56 405 LYS B C 1
ATOM 6687 O O . LYS B 1 405 ? 3.693 -27.234 -49.625 1 36.56 405 LYS B O 1
ATOM 6692 N N . PRO B 1 406 ? 4.848 -25.359 -49.281 1 32.69 406 PRO B N 1
ATOM 6693 C CA . PRO B 1 406 ? 4.289 -24.875 -50.562 1 32.69 406 PRO B CA 1
ATOM 6694 C C . PRO B 1 406 ? 4.57 -25.812 -51.719 1 32.69 406 PRO B C 1
ATOM 6696 O O . PRO B 1 406 ? 5.559 -26.547 -51.719 1 32.69 406 PRO B O 1
ATOM 6699 N N . ASP B 1 407 ? 3.57 -26.328 -52.469 1 29.61 407 ASP B N 1
ATOM 6700 C CA . ASP B 1 407 ? 3.873 -26.844 -53.781 1 29.61 407 ASP B CA 1
ATOM 6701 C C . ASP B 1 407 ? 5.016 -26.062 -54.438 1 29.61 407 ASP B C 1
ATOM 6703 O O . ASP B 1 407 ? 5.133 -24.844 -54.219 1 29.61 407 ASP B O 1
ATOM 6707 N N . SER B 1 408 ? 6.039 -26.641 -55.188 1 21.27 408 SER B N 1
ATOM 6708 C CA . SER B 1 408 ? 6.863 -25.906 -56.156 1 21.27 408 SER B CA 1
ATOM 6709 C C . SER B 1 408 ? 6.012 -24.984 -57 1 21.27 408 SER B C 1
ATOM 6711 O O . SER B 1 408 ? 4.934 -25.375 -57.469 1 21.27 408 SER B O 1
#

Foldseek 3Di:
DDPPPPPPPPPVVPPPVPPPDPPPVPVCVVPVVVVVVVVVVVVVVVVPVPPDPVVVVVVVVVVVVVVVVVVPPPAQDEAEDEQWEQLALVQQVCVVVVHADAFLTETAGCDDDPDRNHDDQWHWDDDPLFQWIKTWGPDADPVRDIWIFTDGDDDFDDWDWGHHDPRYIYIYTYPPHSLSSVLRVQAGTEDEADQDDADDPDPAAQDDVVCVVVQQVLQVLCVVQSWGKAFADQQLLCCRLRVERDRQDQEGEIETELVSDDPVSVVVVVVVFPWFKWFADSQPATKTWTDPDDRYIYIYWYKADPDDFKIWHWDADVVQQWIKIFMFTDLPGWYWYDRPSHIHIYRPVSVRRQCQFQNPVSSHDDRPVRDDNQPRTNGMDIGDHDDPVRSVVGIGGDDDPPPPDPDD/DPPPPPPDPPPVPPPPVPPPDPPPVPCCVVCVVVVVVVVVVVVVVVCPVPPDPVVVVVVVVVVVVVVVVVVPPPAQDEAEDEQWEQLALVQQVCVVVVHADAFLTETAGCDDDPDRNHDDQWHWDDDPLFQWIKTWGPDADPVRDIWIFTDGDDDFDDWDWGHHDPRYIYIYTYPPHSLSSVLRVQAGTEDEADQDDADDPDPAAQDDVVCVVVQQVLQVLCVVQSWGKAFADQQLLCCRLRVERDRQDQEGEIETELVSDDPVSVVVVVVVFPWFKWFADSQPATKTWTDPDDRYIYIYWYKADPDDFKIWHWDADVVQQWIKIFMFTDLPGWYWYDRPSHIHIYRPVSVRRQCQFQNPVSSHDDRPVRDDNQPRTNRMDIGDRDDPVRSVVGMGGDDDPPPPDPDD

Radius of gyration: 38.78 Å; Cα contacts (8 Å, |Δi|>4): 1412; chains: 2; bounding box: 158×106×90 Å

Solvent-accessible surface area (backbone atoms only — not comparable to full-atom values): 45084 Å² total; per-residue (Å²): 135,78,80,75,77,74,75,78,72,78,70,74,70,73,68,72,69,70,76,71,85,65,73,71,74,68,72,68,75,67,69,57,69,57,51,62,56,52,56,55,42,52,57,47,52,54,50,42,66,71,55,42,76,62,43,50,51,49,51,49,49,48,50,46,47,47,44,48,49,56,61,54,48,63,72,65,45,74,44,77,43,81,53,29,35,53,68,33,66,68,40,54,54,26,49,76,68,74,40,66,28,71,72,54,36,40,16,34,21,55,45,78,79,86,60,78,57,46,38,76,51,21,35,54,47,78,51,83,86,33,52,34,34,38,33,36,38,68,55,69,44,98,71,42,38,66,43,40,29,43,43,73,65,65,80,81,45,68,71,42,76,42,42,50,53,99,37,39,32,40,30,28,25,38,65,92,40,69,68,55,46,66,62,45,57,76,32,10,46,35,40,77,56,66,55,47,57,77,91,67,94,74,80,66,56,67,65,56,74,88,56,48,62,54,54,32,50,53,35,53,57,26,50,78,64,67,24,67,52,26,45,29,70,67,39,34,48,17,31,40,45,40,43,34,73,53,40,69,40,63,63,39,38,32,32,30,51,52,92,44,65,50,73,66,54,53,55,52,45,57,74,77,33,53,54,41,34,40,35,44,45,86,92,76,23,23,27,41,30,28,38,76,49,86,84,31,31,38,36,40,26,32,33,41,78,74,55,98,56,32,22,33,34,27,52,72,39,73,95,66,39,23,35,32,32,41,43,31,62,48,76,85,45,49,15,16,33,70,49,88,42,24,49,42,34,32,49,62,58,44,66,59,40,45,34,36,40,51,29,94,60,53,79,52,89,69,58,52,91,75,56,41,84,77,74,60,35,63,28,58,42,81,52,61,71,49,49,76,74,52,37,64,74,25,48,46,75,45,74,82,75,73,74,80,72,77,78,133,134,80,80,76,76,76,77,79,76,79,74,74,72,73,72,72,70,68,78,72,84,67,71,74,75,70,72,67,73,65,66,56,67,56,50,59,54,48,57,55,40,52,57,46,52,54,49,43,67,71,54,42,75,64,43,49,50,50,49,49,50,48,50,47,46,47,46,46,50,54,60,57,48,63,73,66,45,75,45,77,43,81,53,28,35,54,68,33,64,67,40,52,54,26,49,76,69,76,39,67,27,73,71,54,36,39,17,35,20,55,45,80,79,89,59,78,58,46,38,76,50,20,35,52,46,80,52,84,85,32,52,33,34,38,33,34,39,70,53,68,44,96,72,41,38,65,42,42,29,41,42,74,63,66,80,83,44,69,71,42,77,41,42,50,54,100,36,38,32,40,29,28,28,38,64,92,39,67,68,57,46,65,64,46,56,74,32,10,44,34,41,78,55,68,54,46,55,77,94,66,94,72,82,67,58,65,64,56,75,89,57,48,64,52,54,33,50,52,34,52,58,25,50,78,64,68,23,67,51,25,46,30,69,68,38,33,47,18,30,40,47,41,44,35,71,52,41,70,38,62,62,39,37,32,33,31,50,52,92,43,67,50,72,65,53,53,55,54,45,57,73,76,34,52,55,42,35,41,34,45,45,84,90,77,24,23,28,40,29,28,38,75,49,87,85,32,31,39,36,41,26,33,33,42,80,75,54,97,57,32,22,33,36,26,52,72,38,75,95,66,40,23,34,33,32,41,45,29,62,49,76,84,44,49,14,17,33,70,49,89,42,24,49,43,35,32,48,64,58,43,68,60,42,46,34,36,39,50,29,94,60,52,78,54,88,70,59,53,92,75,55,39,82,78,74,61,35,63,28,59,42,81,51,62,70,49,51,77,74,52,36,65,75,26,50,45,76,47,75,82,74,75,73,79,72,79,77,133